Protein AF-A0A0V0WRC6-F1 (afdb_monomer)

Structure (mmCIF, N/CA/C/O backbone):
data_AF-A0A0V0WRC6-F1
#
_entry.id   AF-A0A0V0WRC6-F1
#
loop_
_atom_site.group_PDB
_atom_site.id
_atom_site.type_symbol
_atom_site.label_atom_id
_atom_site.label_alt_id
_atom_site.label_comp_id
_atom_site.label_asym_id
_atom_site.label_entity_id
_atom_site.label_seq_id
_atom_site.pdbx_PDB_ins_code
_atom_site.Cartn_x
_atom_site.Cartn_y
_atom_site.Cartn_z
_atom_site.occupancy
_atom_site.B_iso_or_equiv
_atom_site.auth_seq_id
_atom_site.auth_comp_id
_atom_site.auth_asym_id
_atom_site.auth_atom_id
_atom_site.pdbx_PDB_model_num
ATOM 1 N N . MET A 1 1 ? -4.641 -19.340 -61.969 1.00 45.19 1 MET A N 1
ATOM 2 C CA . MET A 1 1 ? -3.184 -19.634 -61.979 1.00 45.19 1 MET A CA 1
ATOM 3 C C . MET A 1 1 ? -2.990 -21.109 -61.650 1.00 45.19 1 MET A C 1
ATOM 5 O O . MET A 1 1 ? -3.537 -21.553 -60.654 1.00 45.19 1 MET A O 1
ATOM 9 N N . SER A 1 2 ? -2.324 -21.884 -62.513 1.00 41.59 2 SER A N 1
ATOM 10 C CA . SER A 1 2 ? -2.332 -23.357 -62.456 1.00 41.59 2 SER A CA 1
ATOM 11 C C . SER A 1 2 ? -1.498 -23.939 -61.305 1.00 41.59 2 SER A C 1
ATOM 13 O O . SER A 1 2 ? -0.469 -23.382 -60.924 1.00 41.59 2 SER A O 1
ATOM 15 N N . LEU A 1 3 ? -1.919 -25.109 -60.804 1.00 39.81 3 LEU A N 1
ATOM 16 C CA . LEU A 1 3 ? -1.305 -25.906 -59.725 1.00 39.81 3 LEU A CA 1
ATOM 17 C C . LEU A 1 3 ? 0.221 -26.112 -59.880 1.00 39.81 3 LEU A C 1
ATOM 19 O O . LEU A 1 3 ? 0.937 -26.296 -58.898 1.00 39.81 3 LEU A O 1
ATOM 23 N N . LYS A 1 4 ? 0.731 -26.035 -61.119 1.00 41.22 4 LYS A N 1
ATOM 24 C CA . LYS A 1 4 ? 2.165 -26.095 -61.439 1.00 41.22 4 LYS A CA 1
ATOM 25 C C . LYS A 1 4 ? 2.948 -24.889 -60.899 1.00 41.22 4 LYS A C 1
ATOM 27 O O . LYS A 1 4 ? 4.062 -25.077 -60.426 1.00 41.22 4 LYS A O 1
ATOM 32 N N . ARG A 1 5 ? 2.369 -23.678 -60.887 1.00 44.31 5 ARG A N 1
ATOM 33 C CA . ARG A 1 5 ? 3.005 -22.498 -60.265 1.00 44.31 5 ARG A CA 1
ATOM 34 C C . ARG A 1 5 ? 3.047 -22.610 -58.743 1.00 44.31 5 ARG A C 1
ATOM 36 O O . ARG A 1 5 ? 4.030 -22.186 -58.155 1.00 44.31 5 ARG A O 1
ATOM 43 N N . LEU A 1 6 ? 2.041 -23.226 -58.117 1.00 44.16 6 LEU A N 1
ATOM 44 C CA . LEU A 1 6 ? 2.017 -23.407 -56.662 1.00 44.16 6 LEU A CA 1
ATOM 45 C C . LEU A 1 6 ? 3.097 -24.397 -56.196 1.00 44.16 6 LEU A C 1
ATOM 47 O O . LEU A 1 6 ? 3.813 -24.115 -55.242 1.00 44.16 6 LEU A O 1
ATOM 51 N N . LYS A 1 7 ? 3.273 -25.513 -56.922 1.00 42.19 7 LYS A N 1
ATOM 52 C CA . LYS A 1 7 ? 4.346 -26.486 -56.653 1.00 42.19 7 LYS A CA 1
ATOM 53 C C . LYS A 1 7 ? 5.741 -25.925 -56.946 1.00 42.19 7 LYS A C 1
ATOM 55 O O . LYS A 1 7 ? 6.678 -26.222 -56.216 1.00 42.19 7 LYS A O 1
ATOM 60 N N . PHE A 1 8 ? 5.878 -25.089 -57.978 1.00 50.88 8 PHE A N 1
ATOM 61 C CA . PHE A 1 8 ? 7.144 -24.418 -58.282 1.00 50.88 8 PHE A CA 1
ATOM 62 C C . PHE A 1 8 ? 7.513 -23.396 -57.198 1.00 50.88 8 PHE A C 1
ATOM 64 O O . PHE A 1 8 ? 8.639 -23.397 -56.715 1.00 50.88 8 PHE A O 1
ATOM 71 N N . VAL A 1 9 ? 6.553 -22.584 -56.743 1.00 47.81 9 VAL A N 1
ATOM 72 C CA . VAL A 1 9 ? 6.774 -21.619 -55.655 1.00 47.81 9 VAL A CA 1
ATOM 73 C C . VAL A 1 9 ? 7.046 -22.334 -54.328 1.00 47.81 9 VAL A C 1
ATOM 75 O O . VAL A 1 9 ? 7.957 -21.926 -53.618 1.00 47.81 9 VAL A O 1
ATOM 78 N N . SER A 1 10 ? 6.355 -23.437 -54.012 1.00 44.25 10 SER A N 1
ATOM 79 C CA . SER A 1 10 ? 6.634 -24.186 -52.778 1.00 44.25 10 SER A CA 1
ATOM 80 C C . SER A 1 10 ? 8.009 -24.855 -52.805 1.00 44.25 10 SER A C 1
ATOM 82 O O . SER A 1 10 ? 8.702 -24.830 -51.795 1.00 44.25 10 SER A O 1
ATOM 84 N N . ALA A 1 11 ? 8.435 -25.405 -53.948 1.00 45.41 11 ALA A N 1
ATOM 85 C CA . ALA A 1 11 ? 9.764 -25.995 -54.103 1.00 45.41 11 ALA A CA 1
ATOM 86 C C . ALA A 1 11 ? 10.873 -24.936 -54.010 1.00 45.41 11 ALA A C 1
ATOM 88 O O . ALA A 1 11 ? 11.869 -25.150 -53.321 1.00 45.41 11 ALA A O 1
ATOM 89 N N . VAL A 1 12 ? 10.681 -23.764 -54.625 1.00 51.44 12 VAL A N 1
ATOM 90 C CA . VAL A 1 12 ? 11.619 -22.634 -54.525 1.00 51.44 12 VAL A CA 1
ATOM 91 C C . VAL A 1 12 ? 11.685 -22.104 -53.088 1.00 51.44 12 VAL A C 1
ATOM 93 O O . VAL A 1 12 ? 12.782 -21.901 -52.576 1.00 51.44 12 VAL A O 1
ATOM 96 N N . CYS A 1 13 ? 10.553 -21.970 -52.390 1.00 45.25 13 CYS A N 1
ATOM 97 C CA . CYS A 1 13 ? 10.530 -21.566 -50.981 1.00 45.25 13 CYS A CA 1
ATOM 98 C C . CYS A 1 13 ? 11.206 -22.596 -50.066 1.00 45.25 13 CYS A C 1
ATOM 100 O O . CYS A 1 13 ? 11.996 -22.200 -49.214 1.00 45.25 13 CYS A O 1
ATOM 102 N N . LEU A 1 14 ? 10.977 -23.900 -50.269 1.00 47.28 14 LEU A N 1
ATOM 103 C CA . LEU A 1 14 ? 11.645 -24.944 -49.482 1.00 47.28 14 LEU A CA 1
ATOM 104 C C . LEU A 1 14 ? 13.162 -24.923 -49.702 1.00 47.28 14 LEU A C 1
ATOM 106 O O . LEU A 1 14 ? 13.924 -25.051 -48.749 1.00 47.28 14 LEU A O 1
ATOM 110 N N . THR A 1 15 ? 13.591 -24.708 -50.947 1.00 49.78 15 THR A N 1
ATOM 111 C CA . THR A 1 15 ? 15.011 -24.644 -51.320 1.00 49.78 15 THR A CA 1
ATOM 112 C C . THR A 1 15 ? 15.681 -23.398 -50.736 1.00 49.78 15 THR A C 1
ATOM 114 O O . THR A 1 15 ? 16.799 -23.482 -50.237 1.00 49.78 15 THR A O 1
ATOM 117 N N . ILE A 1 16 ? 14.988 -22.254 -50.713 1.00 50.75 16 ILE A N 1
ATOM 118 C CA . ILE A 1 16 ? 15.474 -21.017 -50.083 1.00 50.75 16 ILE A CA 1
ATOM 119 C C . ILE A 1 16 ? 15.533 -21.166 -48.556 1.00 50.75 16 ILE A C 1
ATOM 121 O O . ILE A 1 16 ? 16.518 -20.748 -47.952 1.00 50.75 16 ILE A O 1
ATOM 125 N N . CYS A 1 17 ? 14.544 -21.809 -47.929 1.00 46.22 17 CYS A N 1
ATOM 126 C CA . CYS A 1 17 ? 14.561 -22.105 -46.494 1.00 46.22 17 CYS A CA 1
ATOM 127 C C . CYS A 1 17 ? 15.693 -23.070 -46.120 1.00 46.22 17 CYS A C 1
ATOM 129 O O . CYS A 1 17 ? 16.380 -22.829 -45.131 1.00 46.22 17 CYS A O 1
ATOM 131 N N . PHE A 1 18 ? 15.948 -24.106 -46.926 1.00 48.47 18 PHE A N 1
ATOM 132 C CA . PHE A 1 18 ? 17.084 -25.009 -46.722 1.00 48.47 18 PHE A CA 1
ATOM 133 C C . PHE A 1 18 ? 18.424 -24.304 -46.945 1.00 48.47 18 PHE A C 1
ATOM 135 O O . PHE A 1 18 ? 19.342 -24.485 -46.154 1.00 48.47 18 PHE A O 1
ATOM 142 N N . ALA A 1 19 ? 18.538 -23.452 -47.966 1.00 47.75 19 ALA A N 1
ATOM 143 C CA . ALA A 1 19 ? 19.755 -22.690 -48.235 1.00 47.75 19 ALA A CA 1
ATOM 144 C C . ALA A 1 19 ? 20.041 -21.641 -47.148 1.00 47.75 19 ALA A C 1
ATOM 146 O O . ALA A 1 19 ? 21.200 -21.441 -46.789 1.00 47.75 19 ALA A O 1
ATOM 147 N N . LEU A 1 20 ? 19.006 -20.994 -46.597 1.00 47.28 20 LEU A N 1
ATOM 148 C CA . LEU A 1 20 ? 19.122 -20.064 -45.470 1.00 47.28 20 LEU A CA 1
ATOM 149 C C . LEU A 1 20 ? 19.427 -20.797 -44.164 1.00 47.28 20 LEU A C 1
ATOM 151 O O . LEU A 1 20 ? 20.305 -20.351 -43.435 1.00 47.28 20 LEU A O 1
ATOM 155 N N . GLY A 1 21 ? 18.780 -21.936 -43.906 1.00 47.62 21 GLY A N 1
ATOM 156 C CA . GLY A 1 21 ? 19.070 -22.799 -42.760 1.00 47.62 21 GLY A CA 1
ATOM 157 C C . GLY A 1 21 ? 20.489 -23.364 -42.804 1.00 47.62 21 GLY A C 1
ATOM 158 O O . GLY A 1 21 ? 21.189 -23.329 -41.799 1.00 47.62 21 GLY A O 1
ATOM 159 N N . TYR A 1 22 ? 20.962 -23.785 -43.979 1.00 47.09 22 TYR A N 1
ATOM 160 C CA . TYR A 1 22 ? 22.331 -24.254 -44.196 1.00 47.09 22 TYR A CA 1
ATOM 161 C C . TYR A 1 22 ? 23.356 -23.115 -44.115 1.00 47.09 22 TYR A C 1
ATOM 163 O O . TYR A 1 22 ? 24.426 -23.296 -43.542 1.00 47.09 22 TYR A O 1
ATOM 171 N N . LYS A 1 23 ? 23.032 -21.905 -44.598 1.00 42.97 23 LYS A N 1
ATOM 172 C CA . LYS A 1 23 ? 23.867 -20.710 -44.373 1.00 42.97 23 LYS A CA 1
ATOM 173 C C . LYS A 1 23 ? 23.934 -20.334 -42.897 1.00 42.97 23 LYS A C 1
ATOM 175 O O . LYS A 1 23 ? 25.015 -19.998 -42.438 1.00 42.97 23 LYS A O 1
ATOM 180 N N . LEU A 1 24 ? 22.825 -20.399 -42.162 1.00 44.03 24 LEU A N 1
ATOM 181 C CA . LEU A 1 24 ? 22.787 -20.167 -40.716 1.00 44.03 24 LEU A CA 1
ATOM 182 C C . LEU A 1 24 ? 23.575 -21.240 -39.964 1.00 44.03 24 LEU A C 1
ATOM 184 O O . LEU A 1 24 ? 24.357 -20.891 -39.093 1.00 44.03 24 LEU A O 1
ATOM 188 N N . PHE A 1 25 ? 23.464 -22.507 -40.364 1.00 43.19 25 PHE A N 1
ATOM 189 C CA . PHE A 1 25 ? 24.271 -23.601 -39.826 1.00 43.19 25 PHE A CA 1
ATOM 190 C C . PHE A 1 25 ? 25.768 -23.388 -40.089 1.00 43.19 25 PHE A C 1
ATOM 192 O O . PHE A 1 25 ? 26.553 -23.471 -39.158 1.00 43.19 25 PHE A O 1
ATOM 199 N N . LEU A 1 26 ? 26.167 -23.002 -41.307 1.00 41.00 26 LEU A N 1
ATOM 200 C CA . LEU A 1 26 ? 27.558 -22.671 -41.649 1.00 41.00 26 LEU A CA 1
ATOM 201 C C . LEU A 1 26 ? 28.066 -21.385 -40.977 1.00 41.00 26 LEU A C 1
ATOM 203 O O . LEU A 1 26 ? 29.266 -21.247 -40.757 1.00 41.00 26 LEU A O 1
ATOM 207 N N . ILE A 1 27 ? 27.185 -20.427 -40.677 1.00 44.78 27 ILE A N 1
ATOM 208 C CA . ILE A 1 27 ? 27.518 -19.233 -39.889 1.00 44.78 27 ILE A CA 1
ATOM 209 C C . ILE A 1 27 ? 27.726 -19.640 -38.426 1.00 44.78 27 ILE A C 1
ATOM 211 O O . ILE A 1 27 ? 28.727 -19.245 -37.841 1.00 44.78 27 ILE A O 1
ATOM 215 N N . CYS A 1 28 ? 26.858 -20.479 -37.858 1.00 37.47 28 CYS A N 1
ATOM 216 C CA . CYS A 1 28 ? 27.004 -21.024 -36.506 1.00 37.47 28 CYS A CA 1
ATOM 217 C C . CYS A 1 28 ? 28.244 -21.927 -36.364 1.00 37.47 28 CYS A C 1
ATOM 219 O O . CYS A 1 28 ? 28.949 -21.828 -35.365 1.00 37.47 28 CYS A O 1
ATOM 221 N N . ASP A 1 29 ? 28.559 -22.737 -37.375 1.00 37.25 29 ASP A N 1
ATOM 222 C CA . ASP A 1 29 ? 29.756 -23.585 -37.428 1.00 37.25 29 ASP A CA 1
ATOM 223 C C . ASP A 1 29 ? 31.043 -22.746 -37.565 1.00 37.25 29 ASP A C 1
ATOM 225 O O . ASP A 1 29 ? 32.036 -22.995 -36.881 1.00 37.25 29 ASP A O 1
ATOM 229 N N . ARG A 1 30 ? 31.001 -21.645 -38.335 1.00 36.25 30 ARG A N 1
ATOM 230 C CA . ARG A 1 30 ? 32.081 -20.637 -38.355 1.00 36.25 30 ARG A CA 1
ATOM 231 C C . ARG A 1 30 ? 32.222 -19.858 -37.048 1.00 36.25 30 ARG A C 1
ATOM 233 O O . ARG A 1 30 ? 33.333 -19.448 -36.734 1.00 36.25 30 ARG A O 1
ATOM 240 N N . PHE A 1 31 ? 31.141 -19.652 -36.294 1.00 39.19 31 PHE A N 1
ATOM 241 C CA . PHE A 1 31 ? 31.203 -19.040 -34.962 1.00 39.19 31 PHE A CA 1
ATOM 242 C C . PHE A 1 31 ? 31.792 -19.992 -33.909 1.00 39.19 31 PHE A C 1
ATOM 244 O O . PHE A 1 31 ? 32.440 -19.516 -32.982 1.00 39.19 31 PHE A O 1
ATOM 251 N N . ASN A 1 32 ? 31.630 -21.311 -34.069 1.00 35.69 32 ASN A N 1
ATOM 252 C CA . ASN A 1 32 ? 32.250 -22.314 -33.194 1.00 35.69 32 ASN A CA 1
ATOM 253 C C . ASN A 1 32 ? 33.753 -22.519 -33.456 1.00 35.69 32 ASN A C 1
ATOM 255 O O . ASN A 1 32 ? 34.467 -22.907 -32.537 1.00 35.69 32 ASN A O 1
ATOM 259 N N . ASN A 1 33 ? 34.236 -22.238 -34.672 1.00 33.50 33 ASN A N 1
ATOM 260 C CA . ASN A 1 33 ? 35.641 -22.408 -35.072 1.00 33.50 33 ASN A CA 1
ATOM 261 C C . ASN A 1 33 ? 36.426 -21.087 -35.182 1.00 33.50 33 ASN A C 1
ATOM 263 O O . ASN A 1 33 ? 37.468 -21.042 -35.839 1.00 33.50 33 ASN A O 1
ATOM 267 N N . TRP A 1 34 ? 35.947 -19.999 -34.567 1.00 29.38 34 TRP A N 1
ATOM 268 C CA . TRP A 1 34 ? 36.700 -18.746 -34.560 1.00 29.38 34 TRP A CA 1
ATOM 269 C C . TRP A 1 34 ? 37.761 -18.737 -33.459 1.00 29.38 34 TRP A C 1
ATOM 271 O O . TRP A 1 34 ? 37.465 -18.861 -32.272 1.00 29.38 34 TRP A O 1
ATOM 281 N N . ASP A 1 35 ? 39.000 -18.592 -33.919 1.00 30.95 35 ASP A N 1
ATOM 282 C CA . ASP A 1 35 ? 40.247 -18.582 -33.170 1.00 30.95 35 ASP A CA 1
ATOM 283 C C . ASP A 1 35 ? 40.205 -17.783 -31.857 1.00 30.95 35 ASP A C 1
ATOM 285 O O . ASP A 1 35 ? 39.684 -16.665 -31.761 1.00 30.95 35 ASP A O 1
ATOM 289 N N . VAL A 1 36 ? 40.845 -18.375 -30.854 1.00 35.25 36 VAL A N 1
ATOM 290 C CA . VAL A 1 36 ? 40.754 -18.100 -29.412 1.00 35.25 36 VAL A CA 1
ATOM 291 C C . VAL A 1 36 ? 41.445 -16.785 -28.986 1.00 35.25 36 VAL A C 1
ATOM 293 O O . VAL A 1 36 ? 41.483 -16.455 -27.804 1.00 35.25 36 VAL A O 1
ATOM 296 N N . GLU A 1 37 ? 41.908 -15.948 -29.920 1.00 30.39 37 GLU A N 1
ATOM 297 C CA . GLU A 1 37 ? 42.635 -14.704 -29.603 1.00 30.39 37 GLU A CA 1
ATOM 298 C C . GLU A 1 37 ? 41.883 -13.381 -29.858 1.00 30.39 37 GLU A C 1
ATOM 300 O O . GLU A 1 37 ? 42.345 -12.332 -29.403 1.00 30.39 37 GLU A O 1
ATOM 305 N N . ARG A 1 38 ? 40.705 -13.369 -30.506 1.00 31.11 38 ARG A N 1
ATOM 306 C CA . ARG A 1 38 ? 39.956 -12.111 -30.782 1.00 31.11 38 ARG A CA 1
ATOM 307 C C . ARG A 1 38 ? 38.660 -11.894 -29.991 1.00 31.11 38 ARG A C 1
ATOM 309 O O . ARG A 1 38 ? 38.008 -10.869 -30.174 1.00 31.11 38 ARG A O 1
ATOM 316 N N . LEU A 1 39 ? 38.343 -12.748 -29.017 1.00 32.00 39 LEU A N 1
ATOM 317 C CA . LEU A 1 39 ? 37.263 -12.543 -28.030 1.00 32.00 39 LEU A CA 1
ATOM 318 C C . LEU A 1 39 ? 37.676 -11.614 -26.865 1.00 32.00 39 LEU A C 1
ATOM 320 O O . LEU A 1 39 ? 37.402 -11.871 -25.695 1.00 32.00 39 LEU A O 1
ATOM 324 N N . LYS A 1 40 ? 38.314 -10.486 -27.184 1.00 30.47 40 LYS A N 1
ATOM 325 C CA . LYS A 1 40 ? 38.467 -9.347 -26.270 1.00 30.47 40 LYS A CA 1
ATOM 326 C C . LYS A 1 40 ? 37.564 -8.226 -26.766 1.00 30.47 40 LYS A C 1
ATOM 328 O O . LYS A 1 40 ? 38.052 -7.379 -27.494 1.00 30.47 40 LYS A O 1
ATOM 333 N N . ILE A 1 41 ? 36.278 -8.235 -26.408 1.00 28.97 41 ILE A N 1
ATOM 334 C CA . ILE A 1 41 ? 35.420 -7.041 -26.252 1.00 28.97 41 ILE A CA 1
ATOM 335 C C . ILE A 1 41 ? 34.122 -7.481 -25.537 1.00 28.97 41 ILE A C 1
ATOM 337 O O . ILE A 1 41 ? 33.366 -8.313 -26.029 1.00 28.97 41 ILE A O 1
ATOM 341 N N . PHE A 1 42 ? 33.920 -6.903 -24.347 1.00 27.17 42 PHE A N 1
ATOM 342 C CA . PHE A 1 42 ? 32.807 -7.043 -23.392 1.00 27.17 42 PHE A CA 1
ATOM 343 C C . PHE A 1 42 ? 32.643 -8.365 -22.625 1.00 27.17 42 PHE A C 1
ATOM 345 O O . PHE A 1 42 ? 31.534 -8.806 -22.341 1.00 27.17 42 PHE A O 1
ATOM 352 N N . TYR A 1 43 ? 33.754 -8.888 -22.107 1.00 21.61 43 TYR A N 1
ATOM 353 C CA . TYR A 1 43 ? 33.744 -9.307 -20.705 1.00 21.61 43 TYR A CA 1
ATOM 354 C C . TYR A 1 43 ? 33.930 -8.048 -19.854 1.00 21.61 43 TYR A C 1
ATOM 356 O O . TYR A 1 43 ? 34.944 -7.363 -19.986 1.00 21.61 43 TYR A O 1
ATOM 364 N N . PHE A 1 44 ? 32.968 -7.719 -18.989 1.00 23.89 44 PHE A N 1
ATOM 365 C CA . PHE A 1 44 ? 33.300 -6.928 -17.806 1.00 23.89 44 PHE A CA 1
ATOM 366 C C . PHE A 1 44 ? 34.196 -7.823 -16.954 1.00 23.89 44 PHE A C 1
ATOM 368 O O . PHE A 1 44 ? 33.714 -8.656 -16.195 1.00 23.89 44 PHE A O 1
ATOM 375 N N . THR A 1 45 ? 35.507 -7.700 -17.133 1.00 21.28 45 THR A N 1
ATOM 376 C CA . THR A 1 45 ? 36.457 -8.079 -16.095 1.00 21.28 45 THR A CA 1
ATOM 377 C C . THR A 1 45 ? 36.115 -7.231 -14.873 1.00 21.28 45 THR A C 1
ATOM 379 O O . THR A 1 45 ? 36.196 -6.001 -14.965 1.00 21.28 45 THR A O 1
ATOM 382 N N . PRO A 1 46 ? 35.722 -7.823 -13.735 1.00 25.44 46 PRO A N 1
ATOM 383 C CA . PRO A 1 46 ? 35.852 -7.119 -12.477 1.00 25.44 46 PRO A CA 1
ATOM 384 C C . PRO A 1 46 ? 37.345 -6.821 -12.337 1.00 25.44 46 PRO A C 1
ATOM 386 O O . PRO A 1 46 ? 38.168 -7.737 -12.398 1.00 25.44 46 PRO A O 1
ATOM 389 N N . SER A 1 47 ? 37.707 -5.547 -12.189 1.00 24.17 47 SER A N 1
ATOM 390 C CA . SER A 1 47 ? 38.996 -5.226 -11.574 1.00 24.17 47 SER A CA 1
ATOM 391 C C . SER A 1 47 ? 39.095 -5.973 -10.237 1.00 24.17 47 SER A C 1
ATOM 393 O O . SER A 1 47 ? 38.052 -6.305 -9.661 1.00 24.17 47 SER A O 1
ATOM 395 N N . PRO A 1 48 ? 40.315 -6.286 -9.769 1.00 24.42 48 PRO A N 1
ATOM 396 C CA . PRO A 1 48 ? 40.546 -7.288 -8.745 1.00 24.42 48 PRO A CA 1
ATOM 397 C C . PRO A 1 48 ? 39.634 -7.067 -7.549 1.00 24.42 48 PRO A C 1
ATOM 399 O O . PRO A 1 48 ? 39.507 -5.953 -7.044 1.00 24.42 48 PRO A O 1
ATOM 402 N N . VAL A 1 49 ? 39.019 -8.165 -7.116 1.00 25.12 49 VAL A N 1
ATOM 403 C CA . VAL A 1 49 ? 38.494 -8.330 -5.767 1.00 25.12 49 VAL A CA 1
ATOM 404 C C . VAL A 1 49 ? 39.483 -7.661 -4.823 1.00 25.12 49 VAL A C 1
ATOM 406 O O . VAL A 1 49 ? 40.620 -8.117 -4.699 1.00 25.12 49 VAL A O 1
ATOM 409 N N . MET A 1 50 ? 39.054 -6.577 -4.181 1.00 25.52 50 MET A N 1
ATOM 410 C CA . MET A 1 50 ? 39.693 -6.127 -2.961 1.00 25.52 50 MET A CA 1
ATOM 411 C C . MET A 1 50 ? 39.470 -7.282 -1.985 1.00 25.52 50 MET A C 1
ATOM 413 O O . MET A 1 50 ? 38.376 -7.466 -1.451 1.00 25.52 50 MET A O 1
ATOM 417 N N . GLN A 1 51 ? 40.463 -8.170 -1.894 1.00 22.34 51 GLN A N 1
ATOM 418 C CA . GLN A 1 51 ? 40.530 -9.164 -0.839 1.00 22.34 51 GLN A CA 1
ATOM 419 C C . GLN A 1 51 ? 40.391 -8.369 0.450 1.00 22.34 51 GLN A C 1
ATOM 421 O O . GLN A 1 51 ? 41.216 -7.499 0.699 1.00 22.34 51 GLN A O 1
ATOM 426 N N . LEU A 1 52 ? 39.340 -8.611 1.229 1.00 24.14 52 LEU A N 1
ATOM 427 C CA . LEU A 1 52 ? 39.331 -8.191 2.622 1.00 24.14 52 LEU A CA 1
ATOM 428 C C . LEU A 1 52 ? 40.359 -9.083 3.323 1.00 24.14 52 LEU A C 1
ATOM 430 O O . LEU A 1 52 ? 40.088 -10.280 3.469 1.00 24.14 52 LEU A O 1
ATOM 434 N N . PRO A 1 53 ? 41.540 -8.573 3.720 1.00 23.36 53 PRO A N 1
ATOM 435 C CA . PRO A 1 53 ? 42.405 -9.326 4.600 1.00 23.36 53 PRO A CA 1
ATOM 436 C C . PRO A 1 53 ? 41.721 -9.350 5.966 1.00 23.36 53 PRO A C 1
ATOM 438 O O . PRO A 1 53 ? 41.067 -8.388 6.378 1.00 23.36 53 PRO A O 1
ATOM 441 N N . GLY A 1 54 ? 41.836 -10.491 6.637 1.00 23.66 54 GLY A N 1
ATOM 442 C CA . GLY A 1 54 ? 41.298 -10.693 7.969 1.00 23.66 54 GLY A CA 1
ATOM 443 C C . GLY A 1 54 ? 41.762 -9.638 8.972 1.00 23.66 54 GLY A C 1
ATOM 444 O O . GLY A 1 54 ? 42.767 -8.966 8.774 1.00 23.66 54 GLY A O 1
ATOM 445 N N . VAL A 1 55 ? 40.977 -9.541 10.046 1.00 33.00 55 VAL A N 1
ATOM 446 C CA . VAL A 1 55 ? 41.352 -9.100 11.397 1.00 33.00 55 VAL A CA 1
ATOM 447 C C . VAL A 1 55 ? 42.685 -8.343 11.456 1.00 33.00 55 VAL A C 1
ATOM 449 O O . VAL A 1 55 ? 43.732 -8.947 11.670 1.00 33.00 55 VAL A O 1
ATOM 452 N N . TYR A 1 56 ? 42.630 -7.016 11.329 1.00 26.09 56 TYR A N 1
ATOM 453 C CA . TYR A 1 56 ? 43.692 -6.148 11.821 1.00 26.09 56 TYR A CA 1
ATOM 454 C C . TYR A 1 56 ? 43.154 -5.182 12.876 1.00 26.09 56 TYR A C 1
ATOM 456 O O . TYR A 1 56 ? 42.089 -4.579 12.758 1.00 26.09 56 TYR A O 1
ATOM 464 N N . SER A 1 57 ? 43.933 -5.171 13.946 1.00 28.73 57 SER A N 1
ATOM 465 C CA . SER A 1 57 ? 43.878 -4.465 15.214 1.00 28.73 57 SER A CA 1
ATOM 466 C C . SER A 1 57 ? 43.734 -2.945 15.117 1.00 28.73 57 SER A C 1
ATOM 468 O O . SER A 1 57 ? 44.261 -2.323 14.205 1.00 28.73 57 SER A O 1
ATOM 470 N N . GLU A 1 58 ? 43.085 -2.386 16.144 1.00 29.28 58 GLU A N 1
ATOM 471 C CA . GLU A 1 58 ? 43.186 -1.003 16.638 1.00 29.28 58 GLU A CA 1
ATOM 472 C C . GLU A 1 58 ? 43.272 0.116 15.585 1.00 29.28 58 GLU A C 1
ATOM 474 O O . GLU A 1 58 ? 44.338 0.598 15.208 1.00 29.28 58 GLU A O 1
ATOM 479 N N . SER A 1 59 ? 42.108 0.633 15.192 1.00 30.03 59 SER A N 1
ATOM 480 C CA . SER A 1 59 ? 41.998 1.895 14.464 1.00 30.03 59 SER A CA 1
ATOM 481 C C . SER A 1 59 ? 42.402 3.077 15.358 1.00 30.03 59 SER A C 1
ATOM 483 O O . SER A 1 59 ? 41.621 3.509 16.213 1.00 30.03 59 SER A O 1
ATOM 485 N N . LYS A 1 60 ? 43.604 3.625 15.136 1.00 30.58 60 LYS A N 1
ATOM 486 C CA . LYS A 1 60 ? 43.960 4.991 15.547 1.00 30.58 60 LYS A CA 1
ATOM 487 C C . LYS A 1 60 ? 43.016 5.980 14.860 1.00 30.58 60 LYS A C 1
ATOM 489 O O . LYS A 1 60 ? 42.795 5.914 13.654 1.00 30.58 60 LYS A O 1
ATOM 494 N N . VAL A 1 61 ? 42.464 6.902 15.642 1.00 32.97 61 VAL A N 1
ATOM 495 C CA . VAL A 1 61 ? 41.738 8.068 15.135 1.00 32.97 61 VAL A CA 1
ATOM 496 C C . VAL A 1 61 ? 42.761 8.967 14.438 1.00 32.97 61 VAL A C 1
ATOM 498 O O . VAL A 1 61 ? 43.597 9.560 15.115 1.00 32.97 61 VAL A O 1
ATOM 501 N N . LEU A 1 62 ? 42.726 9.036 13.105 1.00 35.75 62 LEU A N 1
ATOM 502 C CA . LEU A 1 62 ? 43.491 10.024 12.343 1.00 35.75 62 LEU A CA 1
ATOM 503 C C . LEU A 1 62 ? 42.962 11.418 12.703 1.00 35.75 62 LEU A C 1
ATOM 505 O O . LEU A 1 62 ? 41.777 11.716 12.525 1.00 35.75 62 LEU A O 1
ATOM 509 N N . ALA A 1 63 ? 43.837 12.244 13.275 1.00 35.56 63 ALA A N 1
ATOM 510 C CA . ALA A 1 63 ? 43.623 13.680 13.348 1.00 35.56 63 ALA A CA 1
ATOM 511 C C . ALA A 1 63 ? 43.570 14.230 11.913 1.00 35.56 63 ALA A C 1
ATOM 513 O O . ALA A 1 63 ? 44.164 13.651 11.010 1.00 35.56 63 ALA A O 1
ATOM 514 N N . MET A 1 64 ? 42.830 15.317 11.686 1.00 40.75 64 MET A N 1
ATOM 515 C CA . MET A 1 64 ? 42.871 16.008 10.396 1.00 40.75 64 MET A CA 1
ATOM 516 C C . MET A 1 64 ? 44.276 16.596 10.208 1.00 40.75 64 MET A C 1
ATOM 518 O O . MET A 1 64 ? 44.562 17.656 10.759 1.00 40.75 64 MET A O 1
ATOM 522 N N . GLU A 1 65 ? 45.139 15.877 9.498 1.00 49.00 65 GLU A N 1
ATOM 523 C CA . GLU A 1 65 ? 46.417 16.376 8.989 1.00 49.00 65 GLU A CA 1
ATOM 524 C C . GLU A 1 65 ? 46.180 17.231 7.732 1.00 49.00 65 GLU A C 1
ATOM 526 O O . GLU A 1 65 ? 45.150 17.107 7.058 1.00 49.00 65 GLU A O 1
ATOM 531 N N . ASP A 1 66 ? 47.121 18.136 7.452 1.00 54.59 66 ASP A N 1
ATOM 532 C CA . ASP A 1 66 ? 47.075 19.159 6.394 1.00 54.59 66 ASP A CA 1
ATOM 533 C C . ASP A 1 66 ? 47.019 18.587 4.951 1.00 54.59 66 ASP A C 1
ATOM 535 O O . ASP A 1 66 ? 46.930 19.348 3.985 1.00 54.59 66 ASP A O 1
ATOM 539 N N . ASP A 1 67 ? 46.993 17.258 4.795 1.00 63.88 67 ASP A N 1
ATOM 540 C CA . ASP A 1 67 ? 47.176 16.530 3.530 1.00 63.88 67 ASP A CA 1
ATOM 541 C C . ASP A 1 67 ? 45.876 15.996 2.886 1.00 63.88 67 ASP A C 1
ATOM 543 O O . ASP A 1 67 ? 45.910 15.375 1.818 1.00 63.88 67 ASP A O 1
ATOM 547 N N . VAL A 1 68 ? 44.702 16.275 3.476 1.00 77.50 68 VAL A N 1
ATOM 548 C CA . VAL A 1 68 ? 43.389 15.930 2.887 1.00 77.50 68 VAL A CA 1
ATOM 549 C C . VAL A 1 68 ? 42.757 17.143 2.197 1.00 77.50 68 VAL A C 1
ATOM 551 O O . VAL A 1 68 ? 42.215 18.046 2.842 1.00 77.50 68 VAL A O 1
ATOM 554 N N . LEU A 1 69 ? 42.748 17.143 0.862 1.00 81.25 69 LEU A N 1
ATOM 555 C CA . LEU A 1 69 ? 42.259 18.250 0.036 1.00 81.25 69 LEU A CA 1
ATOM 556 C C . LEU A 1 69 ? 40.905 17.952 -0.632 1.00 81.25 69 LEU A C 1
ATOM 558 O O . LEU A 1 69 ? 40.591 16.816 -0.982 1.00 81.25 69 LEU A O 1
ATOM 562 N N . PRO A 1 70 ? 40.056 18.971 -0.860 1.00 83.50 70 PRO A N 1
ATOM 563 C CA . PRO A 1 70 ? 38.829 18.799 -1.626 1.00 83.50 70 PRO A CA 1
ATOM 564 C C . PRO A 1 70 ? 39.123 18.622 -3.124 1.00 83.50 70 PRO A C 1
ATOM 566 O O . PRO A 1 70 ? 39.678 19.514 -3.763 1.00 83.50 70 PRO A O 1
ATOM 569 N N . VAL A 1 71 ? 38.634 17.529 -3.717 1.00 88.50 71 VAL A N 1
ATOM 570 C CA . VAL A 1 71 ? 38.745 17.238 -5.158 1.00 88.50 71 VAL A CA 1
ATOM 571 C C . VAL A 1 71 ? 37.364 17.134 -5.814 1.00 88.50 71 VAL A C 1
ATOM 573 O O . VAL A 1 71 ? 36.346 16.868 -5.167 1.00 88.50 71 VAL A O 1
ATOM 576 N N . VAL A 1 72 ? 37.283 17.370 -7.125 1.00 87.56 72 VAL A N 1
ATOM 577 C CA . VAL A 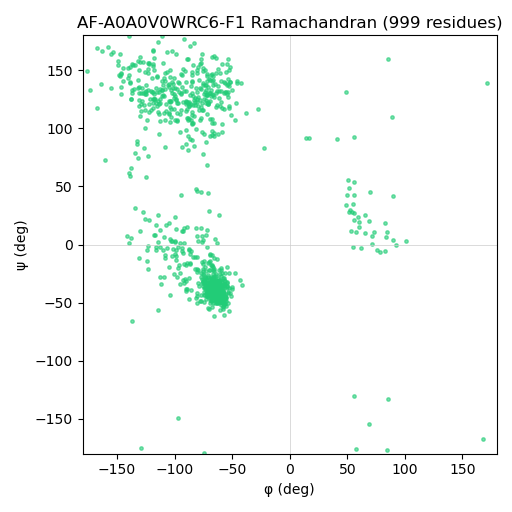1 72 ? 36.033 17.244 -7.891 1.00 87.56 72 VAL A CA 1
ATOM 578 C C . VAL A 1 72 ? 36.055 15.960 -8.715 1.00 87.56 72 VAL A C 1
ATOM 580 O O . VAL A 1 72 ? 36.674 15.902 -9.773 1.00 87.56 72 VAL A O 1
ATOM 583 N N . CYS A 1 73 ? 35.301 14.948 -8.284 1.00 85.56 73 CYS A N 1
ATOM 584 C CA . CYS A 1 73 ? 35.138 13.708 -9.040 1.00 85.56 73 CYS A CA 1
ATOM 585 C C . CYS A 1 73 ? 34.154 13.897 -10.202 1.00 85.56 73 CYS A C 1
ATOM 587 O O . CYS A 1 73 ? 32.988 14.252 -9.984 1.00 85.56 73 CYS A O 1
ATOM 589 N N . GLN A 1 74 ? 34.575 13.589 -11.431 1.00 88.12 74 GLN A N 1
ATOM 590 C CA . GLN A 1 74 ? 33.663 13.443 -12.568 1.00 88.12 74 GLN A CA 1
ATOM 591 C C . GLN A 1 74 ? 33.137 12.013 -12.655 1.00 88.12 74 GLN A C 1
ATOM 593 O O . GLN A 1 74 ? 33.890 11.070 -12.860 1.00 88.12 74 GLN A O 1
ATOM 598 N N . ILE A 1 75 ? 31.822 11.844 -12.557 1.00 85.25 75 ILE A N 1
ATOM 599 C CA . ILE A 1 75 ? 31.205 10.520 -12.549 1.00 85.25 75 ILE A CA 1
ATOM 600 C C . ILE A 1 75 ? 30.551 10.254 -13.896 1.00 85.25 75 ILE A C 1
ATOM 602 O O . ILE A 1 75 ? 29.548 10.889 -14.251 1.00 85.25 75 ILE A O 1
ATOM 606 N N . ASN A 1 76 ? 31.124 9.302 -14.634 1.00 78.06 76 ASN A N 1
ATOM 607 C CA . ASN A 1 76 ? 30.690 8.877 -15.968 1.00 78.06 76 ASN A CA 1
ATOM 608 C C . ASN A 1 76 ? 30.520 10.044 -16.960 1.00 78.06 76 ASN A C 1
ATOM 610 O O . ASN A 1 76 ? 29.646 9.988 -17.822 1.00 78.06 76 ASN A O 1
ATOM 614 N N . GLY A 1 77 ? 31.274 11.138 -16.781 1.00 69.62 77 GLY A N 1
ATOM 615 C CA . GLY A 1 77 ? 31.190 12.360 -17.595 1.00 69.62 77 GLY A CA 1
ATOM 616 C C . GLY A 1 77 ? 29.866 13.138 -17.497 1.00 69.62 77 GLY 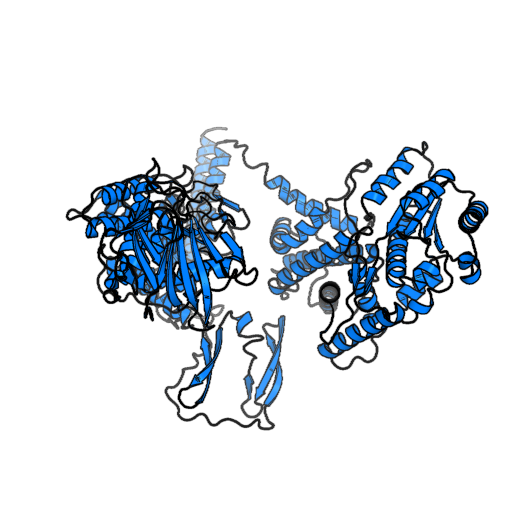A C 1
ATOM 617 O O . GLY A 1 77 ? 29.629 14.037 -18.297 1.00 69.62 77 GLY A O 1
ATOM 618 N N . LYS A 1 78 ? 28.971 12.797 -16.554 1.00 62.34 78 LYS A N 1
ATOM 619 C CA . LYS A 1 78 ? 27.594 13.345 -16.486 1.00 62.34 78 LYS A CA 1
ATOM 620 C C . LYS A 1 78 ? 27.333 14.238 -15.281 1.00 62.34 78 LYS A C 1
ATOM 622 O O . LYS A 1 78 ? 26.443 15.085 -15.323 1.00 62.34 78 LYS A O 1
ATOM 627 N N . ARG A 1 79 ? 28.047 14.013 -14.179 1.00 75.31 79 ARG A N 1
ATOM 628 C CA . ARG A 1 79 ? 27.859 14.744 -12.921 1.00 75.31 79 ARG A CA 1
ATOM 629 C C . ARG A 1 79 ? 29.184 14.910 -12.202 1.00 75.31 79 ARG A C 1
ATOM 631 O O . ARG A 1 79 ? 30.032 14.024 -12.265 1.00 75.31 79 ARG A O 1
ATOM 638 N N . THR A 1 80 ? 29.317 16.019 -11.493 1.00 82.81 80 THR A N 1
ATOM 639 C CA . THR A 1 80 ? 30.449 16.282 -10.609 1.00 82.81 80 THR A CA 1
ATOM 640 C C . THR A 1 80 ? 30.036 16.096 -9.157 1.00 82.81 80 THR A C 1
ATOM 642 O O . THR A 1 80 ? 28.900 16.388 -8.773 1.00 82.81 80 THR A O 1
ATOM 645 N N . VAL A 1 81 ? 30.955 15.577 -8.352 1.00 86.50 81 VAL A N 1
ATOM 646 C CA . VAL A 1 81 ? 30.763 15.320 -6.923 1.00 86.50 81 VAL A CA 1
ATOM 647 C C . VAL A 1 81 ? 31.954 15.899 -6.185 1.00 86.50 81 VAL A C 1
ATOM 649 O O . VAL A 1 81 ? 33.087 15.723 -6.621 1.00 86.50 81 VAL A O 1
ATOM 652 N N . ARG A 1 82 ? 31.696 16.604 -5.080 1.00 87.69 82 ARG A N 1
ATOM 653 C CA . ARG A 1 82 ? 32.765 17.044 -4.179 1.00 87.69 82 ARG A CA 1
ATOM 654 C C . ARG A 1 82 ? 33.242 15.834 -3.380 1.00 87.69 82 ARG A C 1
ATOM 656 O O . ARG A 1 82 ? 32.447 15.260 -2.637 1.00 87.69 82 ARG A O 1
ATOM 663 N N . CYS A 1 83 ? 34.489 15.463 -3.591 1.00 89.38 83 CYS A N 1
ATOM 664 C CA . CYS A 1 83 ? 35.199 14.367 -2.952 1.00 89.38 83 CYS A CA 1
ATOM 665 C C . CYS A 1 83 ? 36.335 14.936 -2.094 1.00 89.38 83 CYS A C 1
ATOM 667 O O . CYS A 1 83 ? 36.581 16.146 -2.107 1.00 89.38 83 CYS A O 1
ATOM 669 N N . LEU A 1 84 ? 37.009 14.065 -1.359 1.00 89.62 84 LEU A N 1
ATOM 670 C CA . LEU A 1 84 ? 38.260 14.374 -0.675 1.00 89.62 84 LEU A CA 1
ATOM 671 C C . LEU A 1 84 ? 39.362 13.514 -1.287 1.00 89.62 84 LEU A C 1
ATOM 673 O O . LEU A 1 84 ? 39.088 12.386 -1.689 1.00 89.62 84 LEU A O 1
ATOM 677 N N . GLU A 1 85 ? 40.564 14.049 -1.376 1.00 88.81 85 GLU A N 1
ATOM 678 C CA . GLU A 1 85 ? 41.769 13.354 -1.808 1.00 88.81 85 GLU A CA 1
ATOM 679 C C . GLU A 1 85 ? 42.782 13.445 -0.676 1.00 88.81 85 GLU A C 1
ATOM 681 O O . GLU A 1 85 ? 43.059 14.536 -0.181 1.00 88.81 85 GLU A O 1
ATOM 686 N N . ASP A 1 86 ? 43.271 12.294 -0.242 1.00 87.25 86 ASP A N 1
ATOM 687 C CA . ASP A 1 86 ? 44.439 12.181 0.620 1.00 87.25 86 ASP A CA 1
ATOM 688 C C . ASP A 1 86 ? 45.662 12.198 -0.296 1.00 87.25 86 ASP A C 1
ATOM 690 O O . ASP A 1 86 ? 45.907 11.242 -1.035 1.00 87.25 86 ASP A O 1
ATOM 694 N N . VAL A 1 87 ? 46.359 13.334 -0.326 1.00 81.19 87 VAL A N 1
ATOM 695 C CA . VAL A 1 87 ? 47.435 13.593 -1.293 1.00 81.19 87 VAL A CA 1
ATOM 696 C C . VAL A 1 87 ? 48.673 12.753 -0.982 1.00 81.19 87 VAL A C 1
ATOM 698 O O . VAL A 1 87 ? 49.392 12.372 -1.905 1.00 81.19 87 VAL A O 1
ATOM 701 N N . GLU A 1 88 ? 48.904 12.433 0.292 1.00 79.69 88 GLU A N 1
ATOM 702 C CA . GLU A 1 88 ? 50.028 11.601 0.726 1.00 79.69 88 GLU A CA 1
ATOM 703 C C . GLU A 1 88 ? 49.863 10.156 0.234 1.00 79.69 88 GLU A C 1
ATOM 705 O O . GLU A 1 88 ? 50.810 9.552 -0.274 1.00 79.69 88 GLU A O 1
ATOM 710 N N . HIS A 1 89 ? 48.641 9.622 0.313 1.00 81.56 89 HIS A N 1
ATOM 711 C CA . HIS A 1 89 ? 48.349 8.227 -0.027 1.00 81.56 89 HIS A CA 1
ATOM 712 C C . HIS A 1 89 ? 47.768 8.035 -1.439 1.00 81.56 89 HIS A C 1
ATOM 714 O O . HIS A 1 89 ? 47.663 6.902 -1.910 1.00 81.56 89 HIS A O 1
ATOM 720 N N . GLY A 1 90 ? 47.399 9.115 -2.134 1.00 83.81 90 GLY A N 1
ATOM 721 C CA . GLY A 1 90 ? 46.780 9.076 -3.464 1.00 83.81 90 GLY A CA 1
ATOM 722 C C . GLY A 1 90 ? 45.355 8.504 -3.477 1.00 83.81 90 GLY A C 1
ATOM 723 O O . GLY A 1 90 ? 44.884 8.047 -4.521 1.00 83.81 90 GLY A O 1
ATOM 724 N N . GLU A 1 91 ? 44.671 8.498 -2.331 1.00 90.69 91 GLU A N 1
ATOM 725 C CA . GLU A 1 91 ? 43.345 7.896 -2.156 1.00 90.69 91 GLU A CA 1
ATOM 726 C C . GLU A 1 91 ? 42.221 8.933 -2.273 1.00 90.69 91 GLU A C 1
ATOM 728 O O . GLU A 1 91 ? 42.304 10.039 -1.738 1.00 90.69 91 GLU A O 1
ATOM 733 N N . VAL A 1 92 ? 41.117 8.566 -2.938 1.00 89.44 92 VAL A N 1
ATOM 734 C CA . VAL A 1 92 ? 39.972 9.467 -3.166 1.00 89.44 92 VAL A CA 1
ATOM 735 C C . VAL A 1 92 ? 38.720 8.969 -2.452 1.00 89.44 92 VAL A C 1
ATOM 737 O O . VAL A 1 92 ? 38.136 7.936 -2.782 1.00 89.44 92 VAL A O 1
ATOM 740 N N . TYR A 1 93 ? 38.212 9.787 -1.536 1.00 89.50 93 TYR A N 1
ATOM 741 C CA . TYR A 1 93 ? 37.029 9.510 -0.734 1.00 89.50 93 TYR A CA 1
ATOM 742 C C . TYR A 1 93 ? 35.787 10.199 -1.310 1.00 89.50 93 TYR A C 1
ATOM 744 O O . TYR A 1 93 ? 35.719 11.422 -1.472 1.00 89.50 93 TYR A O 1
ATOM 752 N N . MET A 1 94 ? 34.744 9.409 -1.581 1.00 91.50 94 MET A N 1
ATOM 753 C CA . MET A 1 94 ? 33.464 9.897 -2.107 1.00 91.50 94 MET A CA 1
ATOM 754 C C . MET A 1 94 ? 32.395 10.013 -1.010 1.00 91.50 94 MET A C 1
ATOM 756 O O . MET A 1 94 ? 32.295 9.147 -0.139 1.00 91.50 94 MET A O 1
ATOM 760 N N . PRO A 1 95 ? 31.512 11.030 -1.053 1.00 90.00 95 PRO A N 1
ATOM 761 C CA . PRO A 1 95 ? 30.551 11.245 0.020 1.00 90.00 95 PRO A CA 1
ATOM 762 C C . PRO A 1 95 ? 29.408 10.217 -0.010 1.00 90.00 95 PRO A C 1
ATOM 764 O O . PRO A 1 95 ? 28.671 10.089 -0.989 1.00 90.00 95 PRO A O 1
ATOM 767 N N . PHE A 1 96 ? 29.186 9.517 1.103 1.00 89.12 96 PHE A N 1
ATOM 768 C CA . PHE A 1 96 ? 28.192 8.443 1.153 1.00 89.12 96 PHE A CA 1
ATOM 769 C C . PHE A 1 96 ? 26.745 8.937 0.968 1.00 89.12 96 PHE A C 1
ATOM 771 O O . PHE A 1 96 ? 26.063 8.578 0.009 1.00 89.12 96 PHE A O 1
ATOM 778 N N . LYS A 1 97 ? 26.269 9.801 1.874 1.00 83.88 97 LYS A N 1
ATOM 779 C CA . LYS A 1 97 ? 24.846 10.181 1.973 1.00 83.88 97 LYS A CA 1
ATOM 780 C C . LYS A 1 97 ? 24.348 11.012 0.788 1.00 83.88 97 LYS A C 1
ATOM 782 O O . LYS A 1 97 ? 23.196 10.884 0.381 1.00 83.88 97 LYS A O 1
ATOM 787 N N . SER A 1 98 ? 25.190 11.898 0.260 1.00 83.00 98 SER A N 1
ATOM 788 C CA . SER A 1 98 ? 24.827 12.789 -0.847 1.00 83.00 98 SER A CA 1
ATOM 789 C C . SER A 1 98 ? 25.031 12.155 -2.222 1.00 83.00 98 SER A C 1
ATOM 791 O O . SER A 1 98 ? 24.478 12.667 -3.196 1.00 83.00 98 SER A O 1
ATOM 793 N N . PHE A 1 99 ? 25.787 11.055 -2.314 1.00 88.62 99 PHE A N 1
ATOM 794 C CA . PHE A 1 99 ? 26.161 10.461 -3.590 1.00 88.62 99 PHE A CA 1
ATOM 795 C C . PHE A 1 99 ? 26.065 8.933 -3.632 1.00 88.62 99 PHE A C 1
ATOM 797 O O . PHE A 1 99 ? 25.219 8.440 -4.378 1.00 88.62 99 PHE A O 1
ATOM 804 N N . LEU A 1 100 ? 26.885 8.189 -2.875 1.00 88.31 100 LEU A N 1
ATOM 805 C CA . LEU A 1 100 ? 26.949 6.720 -2.996 1.00 88.31 100 LEU A CA 1
ATOM 806 C C . LEU A 1 100 ? 25.584 6.072 -2.727 1.00 88.31 100 LEU A C 1
ATOM 808 O O . LEU A 1 100 ? 25.105 5.294 -3.547 1.00 88.31 100 LEU A O 1
ATOM 812 N N . GLN A 1 101 ? 24.921 6.474 -1.640 1.00 86.19 101 GLN A N 1
ATOM 813 C CA . GLN A 1 101 ? 23.601 5.980 -1.244 1.00 86.19 101 GLN A CA 1
ATOM 814 C C . GLN A 1 101 ? 22.533 6.176 -2.336 1.00 86.19 101 GLN A C 1
ATOM 816 O O . GLN A 1 101 ? 21.996 5.182 -2.814 1.00 86.19 101 GLN A O 1
ATOM 821 N N . PRO A 1 102 ? 22.207 7.406 -2.787 1.00 83.56 102 PRO A N 1
ATOM 822 C CA . PRO A 1 102 ? 21.172 7.597 -3.804 1.00 83.56 102 PRO A CA 1
ATOM 823 C C . PRO A 1 102 ? 21.578 7.127 -5.207 1.00 83.56 102 PRO A C 1
ATOM 825 O O . PRO A 1 102 ? 20.710 7.022 -6.071 1.00 83.56 102 PRO A O 1
ATOM 828 N N . TYR A 1 103 ? 22.870 6.907 -5.474 1.00 86.44 103 TYR A N 1
ATOM 829 C CA . TYR A 1 103 ? 23.326 6.465 -6.789 1.00 86.44 103 TYR A CA 1
ATOM 830 C C . TYR A 1 103 ? 23.319 4.952 -6.967 1.00 86.44 103 TYR A C 1
ATOM 832 O O . TYR A 1 103 ? 22.856 4.476 -7.999 1.00 86.44 103 TYR A O 1
ATOM 840 N N . PHE A 1 104 ? 23.850 4.228 -5.983 1.00 83.81 104 PHE A N 1
ATOM 841 C CA . PHE A 1 104 ? 23.916 2.769 -5.998 1.00 83.81 104 PHE A CA 1
ATOM 842 C C . PHE A 1 104 ? 22.718 2.119 -5.290 1.00 83.81 104 PHE A C 1
ATOM 844 O O . PHE A 1 104 ? 22.616 0.901 -5.292 1.00 83.81 104 PHE A O 1
ATOM 851 N N . ASP A 1 105 ? 21.819 2.922 -4.706 1.00 81.19 105 ASP A N 1
ATOM 852 C CA . ASP A 1 105 ? 20.671 2.472 -3.902 1.00 81.19 105 ASP A CA 1
ATOM 853 C C . ASP A 1 105 ? 21.079 1.568 -2.720 1.00 81.19 105 ASP A C 1
ATOM 855 O O . ASP A 1 105 ? 20.451 0.551 -2.429 1.00 81.19 105 ASP A O 1
ATOM 859 N N . VAL A 1 106 ? 22.160 1.970 -2.039 1.00 87.44 106 VAL A N 1
ATOM 860 C CA . VAL A 1 106 ? 22.760 1.289 -0.875 1.00 87.44 106 VAL A CA 1
ATOM 861 C C . VAL A 1 106 ? 22.476 2.036 0.429 1.00 87.44 106 VAL A C 1
ATOM 863 O O . VAL A 1 106 ? 22.076 3.202 0.429 1.00 87.44 106 VAL A O 1
ATOM 866 N N . TYR A 1 107 ? 22.701 1.388 1.568 1.00 87.56 107 TYR A N 1
ATOM 867 C CA . TYR A 1 107 ? 22.285 1.860 2.889 1.00 87.56 107 TYR A CA 1
ATOM 868 C C . TYR A 1 107 ? 23.484 1.969 3.827 1.00 87.56 107 TYR A C 1
ATOM 870 O O . TYR A 1 107 ? 24.475 1.260 3.685 1.00 87.56 107 TYR A O 1
ATOM 878 N N . GLY A 1 108 ? 23.417 2.886 4.789 1.00 87.62 108 GLY A N 1
ATOM 879 C CA . GLY A 1 108 ? 24.437 2.940 5.823 1.00 87.62 108 GLY A CA 1
ATOM 880 C C . GLY A 1 108 ? 24.168 3.972 6.904 1.00 87.62 108 GLY A C 1
ATOM 881 O O . GLY A 1 108 ? 23.526 5.000 6.665 1.00 87.62 108 GLY A O 1
ATOM 882 N N . THR A 1 109 ? 24.628 3.673 8.116 1.00 88.06 109 THR A N 1
ATOM 883 C CA . THR A 1 109 ? 24.422 4.506 9.310 1.00 88.06 109 THR A CA 1
ATOM 884 C C . THR A 1 109 ? 25.616 4.420 10.250 1.00 88.06 109 THR A C 1
ATOM 886 O O . THR A 1 109 ? 26.220 3.361 10.380 1.00 88.06 109 THR A O 1
ATOM 889 N N . LEU A 1 110 ? 25.922 5.510 10.957 1.00 88.81 110 LEU A N 1
ATOM 890 C CA . LEU A 1 110 ? 26.900 5.475 12.044 1.00 88.81 110 LEU A CA 1
ATOM 891 C C . LEU A 1 110 ? 26.303 4.749 13.255 1.00 88.81 110 LEU A C 1
ATOM 893 O O . LEU A 1 110 ? 25.205 5.090 13.705 1.00 88.81 110 LEU A O 1
ATOM 897 N N . LYS A 1 111 ? 27.029 3.765 13.780 1.00 87.12 111 LYS A N 1
ATOM 898 C CA . LYS A 1 111 ? 26.695 3.007 14.988 1.00 87.12 111 LYS A CA 1
ATOM 899 C C . LYS A 1 111 ? 27.775 3.201 16.044 1.00 87.12 111 LYS A C 1
ATOM 901 O O . LYS A 1 111 ? 28.924 3.487 15.719 1.00 87.12 111 LYS A O 1
ATOM 906 N N . LYS A 1 112 ? 27.389 3.050 17.311 1.00 88.31 112 LYS A N 1
ATOM 907 C CA . LYS A 1 112 ? 28.321 3.006 18.440 1.00 88.31 112 LYS A CA 1
ATOM 908 C C . LYS A 1 112 ? 28.495 1.561 18.890 1.00 88.31 112 LYS A C 1
ATOM 910 O O . LYS A 1 112 ? 27.503 0.848 19.027 1.00 88.31 112 LYS A O 1
ATOM 915 N N . SER A 1 113 ? 29.739 1.157 19.081 1.00 83.00 113 SER A N 1
ATOM 916 C CA . SER A 1 113 ? 30.125 -0.115 19.681 1.00 83.00 113 SER A CA 1
ATOM 917 C C . SER A 1 113 ? 29.947 -0.068 21.206 1.00 83.00 113 SER A C 1
ATOM 919 O O . SER A 1 113 ? 29.814 1.011 21.791 1.00 83.00 113 SER A O 1
ATOM 921 N N . GLU A 1 114 ? 29.948 -1.233 21.857 1.00 82.31 114 GLU A N 1
ATOM 922 C CA . GLU A 1 114 ? 29.823 -1.375 23.318 1.00 82.31 114 GLU A CA 1
ATOM 923 C C . GLU A 1 114 ? 30.955 -0.665 24.074 1.00 82.31 114 GLU A C 1
ATOM 925 O O . GLU A 1 114 ? 30.737 -0.105 25.144 1.00 82.31 114 GLU A O 1
ATOM 930 N N . ASN A 1 115 ? 32.143 -0.592 23.470 1.00 82.38 115 ASN A N 1
ATOM 931 C CA . ASN A 1 115 ? 33.299 0.152 23.978 1.00 82.38 115 ASN A CA 1
ATOM 932 C C . ASN A 1 115 ? 33.247 1.669 23.683 1.00 82.38 115 ASN A C 1
ATOM 934 O O . ASN A 1 115 ? 34.224 2.377 23.911 1.00 82.38 115 ASN A O 1
ATOM 938 N N . GLY A 1 116 ? 32.135 2.181 23.146 1.00 81.88 116 GLY A N 1
ATOM 939 C CA . GLY A 1 116 ? 31.927 3.602 22.860 1.00 81.88 116 GLY A CA 1
ATOM 940 C C . GLY A 1 116 ? 32.522 4.108 21.540 1.00 81.88 116 GLY A C 1
ATOM 941 O O . GLY A 1 116 ? 32.245 5.253 21.170 1.00 81.88 116 GLY A O 1
ATOM 942 N N . SER A 1 117 ? 33.276 3.287 20.795 1.00 85.94 117 SER A N 1
ATOM 943 C CA . SER A 1 117 ? 33.801 3.674 19.478 1.00 85.94 117 SER A CA 1
ATOM 944 C C . SER A 1 117 ? 32.672 3.817 18.451 1.00 85.94 117 SER A C 1
ATOM 946 O O . SER A 1 117 ? 31.658 3.119 18.511 1.00 85.94 117 SER A O 1
ATOM 948 N N . THR A 1 118 ? 32.808 4.757 17.514 1.00 88.19 118 THR A N 1
ATOM 949 C CA . THR A 1 118 ? 31.816 4.969 16.448 1.00 88.19 118 THR A CA 1
ATOM 950 C C . THR A 1 118 ? 32.330 4.362 15.148 1.00 88.19 118 THR A C 1
ATOM 952 O O . THR A 1 118 ? 33.453 4.650 14.749 1.00 88.19 118 THR A O 1
ATOM 955 N N . PHE A 1 119 ? 31.511 3.560 14.471 1.00 87.69 119 PHE A N 1
ATOM 956 C CA . PHE A 1 119 ? 31.835 2.954 13.178 1.00 87.69 119 PHE A CA 1
ATOM 957 C C . PHE A 1 119 ? 30.706 3.177 12.168 1.00 87.69 119 PHE A C 1
ATOM 959 O O . PHE A 1 119 ? 29.553 3.418 12.538 1.00 87.69 119 PHE A O 1
ATOM 966 N N . PHE A 1 120 ? 31.028 3.115 10.877 1.00 88.69 120 PHE A N 1
ATOM 967 C CA . PHE A 1 120 ? 30.046 3.222 9.802 1.00 88.69 120 PHE A CA 1
ATOM 968 C C . PHE A 1 120 ? 29.592 1.829 9.356 1.00 88.69 120 PHE A C 1
ATOM 970 O O . PHE A 1 120 ? 30.382 1.046 8.842 1.00 88.69 120 PHE A O 1
ATOM 977 N N . ASP A 1 121 ? 28.314 1.522 9.558 1.00 86.00 121 ASP A N 1
ATOM 978 C CA . ASP A 1 121 ? 27.697 0.263 9.143 1.00 86.00 121 ASP A CA 1
ATOM 979 C C . ASP A 1 121 ? 27.143 0.413 7.722 1.00 86.00 121 ASP A C 1
ATOM 981 O O . ASP A 1 121 ? 26.074 1.002 7.543 1.00 86.00 121 ASP A O 1
ATOM 985 N N . PHE A 1 122 ? 27.896 -0.055 6.721 1.00 88.44 122 PHE A N 1
ATOM 986 C CA . PHE A 1 122 ? 27.487 -0.092 5.314 1.00 88.44 122 PHE A CA 1
ATOM 987 C C . PHE A 1 122 ? 26.698 -1.369 5.011 1.00 88.44 122 PHE A C 1
ATOM 989 O O . PHE A 1 122 ? 27.102 -2.465 5.387 1.00 88.44 122 PHE A O 1
ATOM 996 N N . GLN A 1 123 ? 25.601 -1.240 4.269 1.00 84.25 123 GLN A N 1
ATOM 997 C CA . GLN A 1 123 ? 24.731 -2.351 3.895 1.00 84.25 123 GLN A CA 1
ATOM 998 C C . GLN A 1 123 ? 24.306 -2.221 2.430 1.00 84.25 123 GLN A C 1
ATOM 1000 O O . GLN A 1 123 ? 23.717 -1.214 2.030 1.00 84.25 123 GLN A O 1
ATOM 1005 N N . HIS A 1 124 ? 24.549 -3.257 1.623 1.00 85.44 124 HIS A N 1
ATOM 1006 C CA . HIS A 1 124 ? 24.077 -3.283 0.234 1.00 85.44 124 HIS A CA 1
ATOM 1007 C C . HIS A 1 124 ? 22.546 -3.348 0.157 1.00 85.44 124 HIS A C 1
ATOM 1009 O O . HIS A 1 124 ? 21.919 -2.645 -0.632 1.00 85.44 124 HIS A O 1
ATOM 1015 N N . SER A 1 125 ? 21.936 -4.135 1.042 1.00 85.06 125 SER A N 1
ATOM 1016 C CA . SER A 1 125 ? 20.490 -4.261 1.181 1.00 85.06 125 SER A CA 1
ATOM 1017 C C . SER A 1 125 ? 20.060 -3.991 2.624 1.00 85.06 125 SER A C 1
ATOM 1019 O O . SER A 1 125 ? 20.779 -4.285 3.573 1.00 85.06 125 SER A O 1
ATOM 1021 N N . PHE A 1 126 ? 18.860 -3.434 2.810 1.00 81.50 126 PHE A N 1
ATOM 1022 C CA . PHE A 1 126 ? 18.272 -3.249 4.147 1.00 81.50 126 PHE A CA 1
ATOM 1023 C C . PHE A 1 126 ? 17.522 -4.490 4.650 1.00 81.50 126 PHE A C 1
ATOM 1025 O O . PHE A 1 126 ? 16.969 -4.486 5.756 1.00 81.50 126 PHE A O 1
ATOM 1032 N N . ALA A 1 127 ? 17.388 -5.516 3.808 1.00 76.56 127 ALA A N 1
ATOM 1033 C CA . ALA A 1 127 ? 16.569 -6.667 4.124 1.00 76.56 127 ALA A CA 1
ATOM 1034 C C . ALA A 1 127 ? 17.323 -7.632 5.030 1.00 76.56 127 ALA A C 1
ATOM 1036 O O . ALA A 1 127 ? 18.449 -8.029 4.758 1.00 76.56 127 ALA A O 1
ATOM 1037 N N . LYS A 1 128 ? 16.659 -8.049 6.106 1.00 81.06 128 LYS A N 1
ATOM 1038 C CA . LYS A 1 128 ? 17.145 -9.133 6.951 1.00 81.06 128 LYS A CA 1
ATOM 1039 C C . LYS A 1 128 ? 16.663 -10.444 6.355 1.00 81.06 128 LYS A C 1
ATOM 1041 O O . LYS A 1 128 ? 15.468 -10.736 6.424 1.00 81.06 128 LYS A O 1
ATOM 1046 N N . ILE A 1 129 ? 17.578 -11.199 5.761 1.00 84.44 129 ILE A N 1
ATOM 1047 C CA . ILE A 1 129 ? 17.291 -12.549 5.287 1.00 84.44 129 ILE A CA 1
ATOM 1048 C C . ILE A 1 129 ? 17.077 -13.432 6.512 1.00 84.44 129 ILE A C 1
ATOM 1050 O O . ILE A 1 129 ? 17.930 -13.510 7.393 1.00 84.44 129 ILE A O 1
ATOM 1054 N N . GLN A 1 130 ? 15.915 -14.070 6.574 1.00 83.44 130 GLN A N 1
ATOM 1055 C CA . GLN A 1 130 ? 15.632 -15.094 7.567 1.00 83.44 130 GLN A CA 1
ATOM 1056 C C . GLN A 1 130 ? 15.763 -16.452 6.895 1.00 83.44 130 GLN A C 1
ATOM 1058 O O . GLN A 1 130 ? 15.328 -16.631 5.756 1.00 83.44 130 GLN A O 1
ATOM 1063 N N . GLN A 1 131 ? 16.350 -17.398 7.613 1.00 85.62 131 GLN A N 1
ATOM 1064 C CA . GLN A 1 131 ? 16.332 -18.799 7.226 1.00 85.62 131 GLN A CA 1
ATOM 1065 C C . GLN A 1 131 ? 15.148 -19.490 7.912 1.00 85.62 131 GLN A C 1
ATOM 1067 O O . GLN A 1 131 ? 14.801 -19.110 9.037 1.00 85.62 131 GLN A O 1
ATOM 1072 N N . PRO A 1 132 ? 14.508 -20.483 7.272 1.00 89.00 132 PRO A N 1
ATOM 1073 C CA . PRO A 1 132 ? 13.529 -21.320 7.951 1.00 89.00 132 PRO A CA 1
ATOM 1074 C C . PRO A 1 132 ? 14.135 -21.929 9.220 1.00 89.00 132 PRO A C 1
ATOM 1076 O O . PRO A 1 132 ? 15.189 -22.555 9.176 1.00 89.00 132 PRO A O 1
ATOM 1079 N N . SER A 1 133 ? 13.470 -21.746 10.361 1.00 84.69 133 SER A N 1
ATOM 1080 C CA . SER A 1 133 ? 13.932 -22.269 11.656 1.00 84.69 133 SER A CA 1
ATOM 1081 C C . SER A 1 133 ? 13.629 -23.759 11.851 1.00 84.69 133 SER A C 1
ATOM 1083 O O . SER A 1 133 ? 13.863 -24.299 12.927 1.00 84.69 133 SER A O 1
ATOM 1085 N N . PHE A 1 134 ? 13.051 -24.411 10.843 1.00 87.69 134 PHE A N 1
ATOM 1086 C CA . PHE A 1 134 ? 12.591 -25.793 10.880 1.00 87.69 134 PHE A CA 1
ATOM 1087 C C . PHE A 1 134 ? 13.320 -26.627 9.824 1.00 87.69 134 PHE A C 1
ATOM 1089 O O . PHE A 1 134 ? 13.586 -26.153 8.724 1.00 87.69 134 PHE A O 1
ATOM 1096 N N . SER A 1 135 ? 13.620 -27.884 10.153 1.00 88.12 135 SER A N 1
ATOM 1097 C CA . SER A 1 135 ? 14.228 -28.855 9.231 1.00 88.12 135 SER A CA 1
ATOM 1098 C C . SER A 1 135 ? 13.197 -29.672 8.449 1.00 88.12 135 SER A C 1
ATOM 1100 O O . SER A 1 135 ? 13.533 -30.276 7.437 1.00 88.12 135 SER A O 1
ATOM 1102 N N . THR A 1 136 ? 11.944 -29.693 8.907 1.00 92.06 136 THR A N 1
ATOM 1103 C CA . THR A 1 136 ? 10.808 -30.354 8.253 1.00 92.06 136 THR A CA 1
ATOM 1104 C C . THR A 1 136 ? 9.577 -29.458 8.342 1.00 92.06 136 THR A C 1
ATOM 1106 O O . THR A 1 136 ? 9.467 -28.642 9.257 1.00 92.06 136 THR A O 1
ATOM 1109 N N . TYR A 1 137 ? 8.655 -29.587 7.385 1.00 95.19 137 TYR A N 1
ATOM 1110 C CA . TYR A 1 137 ? 7.434 -28.782 7.343 1.00 95.19 137 TYR A CA 1
ATOM 1111 C C . TYR A 1 137 ? 6.175 -29.650 7.285 1.00 95.19 137 TYR A C 1
ATOM 1113 O O . TYR A 1 137 ? 6.045 -30.531 6.426 1.00 95.19 137 TYR A O 1
ATOM 1121 N N . ARG A 1 138 ? 5.225 -29.356 8.175 1.00 92.50 138 ARG A N 1
ATOM 1122 C CA . ARG A 1 138 ? 3.925 -30.025 8.277 1.00 92.50 138 ARG A CA 1
ATOM 1123 C C . ARG A 1 138 ? 2.792 -29.001 8.358 1.00 92.50 138 ARG A C 1
ATOM 1125 O O . ARG A 1 138 ? 2.995 -27.856 8.763 1.00 92.50 138 ARG A O 1
ATOM 1132 N N . ALA A 1 139 ? 1.580 -29.425 8.009 1.00 91.06 139 ALA A N 1
ATOM 1133 C CA . ALA A 1 139 ? 0.409 -28.549 8.044 1.00 91.06 139 ALA A CA 1
ATOM 1134 C C . ALA A 1 139 ? 0.058 -28.073 9.473 1.00 91.06 139 ALA A C 1
ATOM 1136 O O . ALA A 1 139 ? -0.470 -26.977 9.630 1.00 91.06 139 ALA A O 1
ATOM 1137 N N . ASP A 1 140 ? 0.410 -28.847 10.506 1.00 92.50 140 ASP A N 1
ATOM 1138 C CA . ASP A 1 140 ? 0.260 -28.521 11.936 1.00 92.50 140 ASP A CA 1
ATOM 1139 C C . ASP A 1 140 ? 1.454 -27.745 12.529 1.00 92.50 140 ASP A C 1
ATOM 1141 O O . ASP A 1 140 ? 1.420 -27.337 13.687 1.00 92.50 140 ASP A O 1
ATOM 1145 N N . SER A 1 141 ? 2.522 -27.507 11.760 1.00 93.88 141 SER A N 1
ATOM 1146 C CA . SER A 1 141 ? 3.663 -26.720 12.236 1.00 93.88 141 SER A CA 1
ATOM 1147 C C . SER A 1 141 ? 3.463 -25.219 12.011 1.00 93.88 141 SER A C 1
ATOM 1149 O O . SER A 1 141 ? 2.560 -24.778 11.283 1.00 93.88 141 SER A O 1
ATOM 1151 N N . VAL A 1 142 ? 4.369 -24.424 12.591 1.00 95.19 142 VAL A N 1
ATOM 1152 C CA . VAL A 1 142 ? 4.492 -22.980 12.338 1.00 95.19 142 VAL A CA 1
ATOM 1153 C C . VAL A 1 142 ? 4.443 -22.675 10.836 1.00 95.19 142 VAL A C 1
ATOM 1155 O O . VAL A 1 142 ? 5.007 -23.399 10.013 1.00 95.19 142 VAL A O 1
ATOM 1158 N N . PHE A 1 143 ? 3.745 -21.607 10.453 1.00 96.75 143 PHE A N 1
ATOM 1159 C CA . PHE A 1 143 ? 3.594 -21.244 9.046 1.00 96.75 143 PHE A CA 1
ATOM 1160 C C . PHE A 1 143 ? 4.763 -20.367 8.591 1.00 96.75 143 PHE A C 1
ATOM 1162 O O . PHE A 1 143 ? 4.732 -19.136 8.702 1.00 96.75 143 PHE A O 1
ATOM 1169 N N . GLY A 1 144 ? 5.821 -20.999 8.085 1.00 93.81 144 GLY A N 1
ATOM 1170 C CA . GLY A 1 144 ? 7.017 -20.289 7.642 1.00 93.81 144 GLY A CA 1
ATOM 1171 C C . GLY A 1 144 ? 7.584 -19.411 8.766 1.00 93.81 144 GLY A C 1
ATOM 1172 O O . GLY A 1 144 ? 7.736 -19.854 9.899 1.00 93.81 144 GLY A O 1
ATOM 1173 N N . GLN A 1 145 ? 7.854 -18.139 8.463 1.00 92.06 145 GLN A N 1
ATOM 1174 C CA . GLN A 1 145 ? 8.362 -17.151 9.428 1.00 92.06 145 GLN A CA 1
ATOM 1175 C C . GLN A 1 145 ? 7.271 -16.309 10.116 1.00 92.06 145 GLN A C 1
ATOM 1177 O O . GLN A 1 145 ? 7.577 -15.283 10.731 1.00 92.06 145 GLN A O 1
ATOM 1182 N N . PHE A 1 146 ? 5.989 -16.675 9.994 1.00 94.50 146 PHE A N 1
ATOM 1183 C CA . PHE A 1 146 ? 4.887 -15.786 10.390 1.00 94.50 146 PHE A CA 1
ATOM 1184 C C . PHE A 1 146 ? 4.811 -15.550 11.901 1.00 94.50 146 PHE A C 1
ATOM 1186 O O . PHE A 1 146 ? 4.263 -14.530 12.304 1.00 94.50 146 PHE A O 1
ATOM 1193 N N . GLY A 1 147 ? 5.438 -16.391 12.730 1.00 92.62 147 GLY A N 1
ATOM 1194 C CA . GLY A 1 147 ? 5.590 -16.115 14.164 1.00 92.62 147 GLY A CA 1
ATOM 1195 C C . GLY A 1 147 ? 6.314 -14.790 14.455 1.00 92.62 147 GLY A C 1
ATOM 1196 O O . GLY A 1 147 ? 6.011 -14.112 15.431 1.00 92.62 147 GLY A O 1
ATOM 1197 N N . THR A 1 148 ? 7.204 -14.352 13.557 1.00 91.38 148 THR A N 1
ATOM 1198 C CA . THR A 1 148 ? 7.945 -13.082 13.688 1.00 91.38 148 THR A CA 1
ATOM 1199 C C . THR A 1 148 ? 7.159 -11.863 13.187 1.00 91.38 148 THR A C 1
ATOM 1201 O O . THR A 1 148 ? 7.574 -10.711 13.377 1.00 91.38 148 THR A O 1
ATOM 1204 N N . TYR A 1 149 ? 6.031 -12.076 12.504 1.00 91.94 149 TYR A N 1
ATOM 1205 C CA . TYR A 1 149 ? 5.243 -10.992 11.925 1.00 91.94 149 TYR A CA 1
ATOM 1206 C C . TYR A 1 149 ? 4.436 -10.282 13.003 1.00 91.94 149 TYR A C 1
ATOM 1208 O O . TYR A 1 149 ? 4.196 -10.832 14.060 1.00 91.94 149 TYR A O 1
ATOM 1216 N N . ASN A 1 150 ? 4.076 -9.026 12.740 1.00 94.00 150 ASN A N 1
ATOM 1217 C CA . ASN A 1 150 ? 3.124 -8.258 13.543 1.00 94.00 150 ASN A CA 1
ATOM 1218 C C . ASN A 1 150 ? 2.138 -7.604 12.571 1.00 94.00 150 ASN A C 1
ATOM 1220 O O . ASN A 1 150 ? 2.415 -6.530 12.022 1.00 94.00 150 ASN A O 1
ATOM 1224 N N . VAL A 1 151 ? 1.054 -8.296 12.236 1.00 95.94 151 VAL A N 1
ATOM 1225 C CA . VAL A 1 151 ? 0.125 -7.910 11.168 1.00 95.94 151 VAL A CA 1
ATOM 1226 C C . VAL A 1 151 ? -0.741 -6.742 11.609 1.00 95.94 151 VAL A C 1
ATOM 1228 O O . VAL A 1 151 ? -0.868 -5.800 10.822 1.00 95.94 151 VAL A O 1
ATOM 1231 N N . ALA A 1 152 ? -1.264 -6.761 12.840 1.00 94.88 152 ALA A N 1
ATOM 1232 C CA . ALA A 1 152 ? -2.100 -5.692 13.398 1.00 94.88 152 ALA A CA 1
ATOM 1233 C C . ALA A 1 152 ? -1.376 -4.330 13.409 1.00 94.88 152 ALA A C 1
ATOM 1235 O O . ALA A 1 152 ? -1.934 -3.310 13.028 1.00 94.88 152 ALA A O 1
ATOM 1236 N N . GLU A 1 153 ? -0.076 -4.332 13.700 1.00 92.81 153 GLU A N 1
ATOM 1237 C CA . GLU A 1 153 ? 0.795 -3.147 13.743 1.00 92.81 153 GLU A CA 1
ATOM 1238 C C . GLU A 1 153 ? 1.059 -2.466 12.384 1.00 92.81 153 GLU A C 1
ATOM 1240 O O . GLU A 1 153 ? 1.678 -1.395 12.292 1.00 92.81 153 GLU A O 1
ATOM 1245 N N . ARG A 1 154 ? 0.650 -3.087 11.275 1.00 90.75 154 ARG A N 1
ATOM 1246 C CA . ARG A 1 154 ? 0.900 -2.537 9.940 1.00 90.75 154 ARG A CA 1
ATOM 1247 C C . ARG A 1 154 ? 0.001 -1.326 9.713 1.00 90.75 154 ARG A C 1
ATOM 1249 O O . ARG A 1 154 ? -1.211 -1.425 9.823 1.00 90.75 154 ARG A O 1
ATOM 1256 N N . PHE A 1 155 ? 0.571 -0.230 9.207 1.00 87.75 155 PHE A N 1
ATOM 1257 C CA . PHE A 1 155 ? -0.152 1.024 8.915 1.00 87.75 155 PHE A CA 1
ATOM 1258 C C . PHE A 1 155 ? -1.382 0.878 7.991 1.00 87.75 155 PHE A C 1
ATOM 1260 O O . PHE A 1 155 ? -2.211 1.780 7.902 1.00 87.75 155 PHE A O 1
ATOM 1267 N N . ARG A 1 156 ? -1.460 -0.226 7.236 1.00 90.75 156 ARG A N 1
ATOM 1268 C CA . ARG A 1 156 ? -2.574 -0.555 6.336 1.00 90.75 156 ARG A CA 1
ATOM 1269 C C . ARG A 1 156 ? -3.724 -1.296 7.027 1.00 90.75 156 ARG A C 1
ATOM 1271 O O . ARG A 1 156 ? -4.744 -1.506 6.378 1.00 90.75 156 ARG A O 1
ATOM 1278 N N . VAL A 1 157 ? -3.562 -1.721 8.282 1.00 93.12 157 VAL A N 1
ATOM 1279 C CA . VAL A 1 157 ? -4.654 -2.183 9.149 1.00 93.12 157 VAL A CA 1
ATOM 1280 C C . VAL A 1 157 ? -5.314 -0.951 9.754 1.00 93.12 157 VAL A C 1
ATOM 1282 O O . VAL A 1 157 ? -4.658 -0.132 10.394 1.00 93.12 157 VAL A O 1
ATOM 1285 N N . ARG A 1 158 ? -6.616 -0.806 9.527 1.00 91.50 158 ARG A N 1
ATOM 1286 C CA . ARG A 1 158 ? -7.429 0.264 10.106 1.00 91.50 158 ARG A CA 1
ATOM 1287 C C . ARG A 1 158 ? -7.711 0.005 11.581 1.00 91.50 158 ARG A C 1
ATOM 1289 O O . ARG A 1 158 ? -7.543 0.909 12.389 1.00 91.50 158 ARG A O 1
ATOM 1296 N N . CYS A 1 159 ? -8.163 -1.204 11.883 1.00 93.94 159 CYS A N 1
ATOM 1297 C CA . CYS A 1 159 ? -8.425 -1.731 13.216 1.00 93.94 159 CYS A CA 1
ATOM 1298 C C . CYS A 1 159 ? -8.632 -3.249 13.123 1.00 93.94 159 CYS A C 1
ATOM 1300 O O . CYS A 1 159 ? -8.817 -3.786 12.023 1.00 93.94 159 CYS A O 1
ATOM 1302 N N . ILE A 1 160 ? -8.657 -3.918 14.274 1.00 96.69 160 ILE A N 1
ATOM 1303 C CA . ILE A 1 160 ? -9.269 -5.241 14.407 1.00 96.69 160 ILE A CA 1
ATOM 1304 C C . ILE A 1 160 ? -10.763 -5.011 14.638 1.00 96.69 160 ILE A C 1
ATOM 1306 O O . ILE A 1 160 ? -11.139 -4.318 15.578 1.00 96.69 160 ILE A O 1
ATOM 1310 N N . ASN A 1 161 ? -11.636 -5.513 13.770 1.00 95.81 161 ASN A N 1
ATOM 1311 C CA . ASN A 1 161 ? -13.069 -5.267 13.913 1.00 95.81 161 ASN A CA 1
ATOM 1312 C C . ASN A 1 161 ? -13.621 -6.009 15.146 1.00 95.81 161 ASN A C 1
ATOM 1314 O O . ASN A 1 161 ? -13.361 -7.199 15.305 1.00 95.81 161 ASN A O 1
ATOM 1318 N N . SER A 1 162 ? -14.371 -5.322 16.013 1.00 94.25 162 SER A N 1
ATOM 1319 C CA . SER A 1 162 ? -14.853 -5.888 17.286 1.00 94.25 162 SER A CA 1
ATOM 1320 C C . SER A 1 162 ? -15.982 -6.899 17.147 1.00 94.25 162 SER A C 1
ATOM 1322 O O . SER A 1 162 ? -16.180 -7.691 18.058 1.00 94.25 162 SER A O 1
ATOM 1324 N N . LYS A 1 163 ? -16.695 -6.904 16.016 1.00 91.69 163 LYS A N 1
ATOM 1325 C CA . LYS A 1 163 ? -17.707 -7.920 15.714 1.00 91.69 163 LYS A CA 1
ATOM 1326 C C . LYS A 1 163 ? -17.064 -9.231 15.271 1.00 91.69 163 LYS A C 1
ATOM 1328 O O . LYS A 1 163 ? -17.450 -10.291 15.736 1.00 91.69 163 LYS A O 1
ATOM 1333 N N . SER A 1 164 ? -16.122 -9.148 14.333 1.00 93.81 164 SER A N 1
ATOM 1334 C CA . SER A 1 164 ? -15.558 -10.324 13.658 1.00 93.81 164 SER A CA 1
ATOM 1335 C C . SER A 1 164 ? -14.217 -10.806 14.218 1.00 93.81 164 SER A C 1
ATOM 1337 O O . SER A 1 164 ? -13.743 -11.846 13.795 1.00 93.81 164 SER A O 1
ATOM 1339 N N . GLY A 1 165 ? -13.529 -10.024 15.054 1.00 96.19 165 GLY A N 1
ATOM 1340 C CA . GLY A 1 165 ? -12.199 -10.377 15.579 1.00 96.19 165 GLY A CA 1
ATOM 1341 C C . GLY A 1 165 ? -11.042 -10.308 14.566 1.00 96.19 165 GLY A C 1
ATOM 1342 O O . GLY A 1 165 ? -9.897 -10.543 14.930 1.00 96.19 165 GLY A O 1
ATOM 1343 N N . VAL A 1 166 ? -11.304 -9.941 13.303 1.00 98.00 166 VAL A N 1
ATOM 1344 C CA . VAL A 1 166 ? -10.302 -9.913 12.217 1.00 98.00 166 VAL A CA 1
ATOM 1345 C C . VAL A 1 166 ? -9.921 -8.491 11.761 1.00 98.00 166 VAL A C 1
ATOM 1347 O O . VAL A 1 166 ? -10.714 -7.551 11.914 1.00 98.00 166 VAL A O 1
ATOM 1350 N N . PRO A 1 167 ? -8.726 -8.288 11.164 1.00 97.81 167 PRO A N 1
ATOM 1351 C CA . PRO A 1 167 ? -8.277 -6.975 10.701 1.00 97.81 167 PRO A CA 1
ATOM 1352 C C . PRO A 1 167 ? -9.066 -6.447 9.495 1.00 97.81 167 PRO A C 1
ATOM 1354 O O . PRO A 1 167 ? -9.333 -7.165 8.529 1.00 97.81 167 PRO A O 1
ATOM 1357 N N . MET A 1 168 ? -9.333 -5.138 9.495 1.00 96.06 168 MET A N 1
ATOM 1358 C CA . MET A 1 168 ? -9.829 -4.402 8.327 1.00 96.06 168 MET A CA 1
ATOM 1359 C C . MET A 1 168 ? -8.705 -3.623 7.645 1.00 96.06 168 MET A C 1
ATOM 1361 O O . MET A 1 168 ? -7.939 -2.910 8.293 1.00 96.06 168 MET A O 1
ATOM 1365 N N . SER A 1 169 ? -8.641 -3.697 6.320 1.00 95.31 169 SER A N 1
ATOM 1366 C CA . SER A 1 169 ? -7.620 -3.054 5.499 1.00 95.31 169 SER A CA 1
ATOM 1367 C C . SER A 1 169 ? -8.031 -1.673 5.001 1.00 95.31 169 SER A C 1
ATOM 1369 O O . SER A 1 169 ? -9.202 -1.415 4.731 1.00 95.31 169 SER A O 1
ATOM 1371 N N . VAL A 1 170 ? -7.039 -0.808 4.789 1.00 92.88 170 VAL A N 1
ATOM 1372 C CA . VAL A 1 170 ? -7.145 0.454 4.029 1.00 92.88 170 VAL A CA 1
ATOM 1373 C C . VAL A 1 170 ? -6.100 0.541 2.909 1.00 92.88 170 VAL A C 1
ATOM 1375 O O . VAL A 1 170 ? -5.738 1.623 2.450 1.00 92.88 170 VAL A O 1
ATOM 1378 N N . GLN A 1 171 ? -5.572 -0.606 2.465 1.00 91.69 171 GLN A N 1
ATOM 1379 C CA . GLN A 1 171 ? -4.434 -0.664 1.542 1.00 91.69 171 GLN A CA 1
ATOM 1380 C C . GLN A 1 171 ? -4.718 -0.013 0.176 1.00 91.69 171 GLN A C 1
ATOM 1382 O O . GLN A 1 171 ? -3.843 0.664 -0.367 1.00 91.69 171 GLN A O 1
ATOM 1387 N N . TRP A 1 172 ? -5.925 -0.186 -0.372 1.00 91.62 172 TRP A N 1
ATOM 1388 C CA . TRP A 1 172 ? -6.326 0.379 -1.674 1.00 91.62 172 TRP A CA 1
ATOM 1389 C C . TRP A 1 172 ? -7.575 1.264 -1.622 1.00 91.62 172 TRP A C 1
ATOM 1391 O O . TRP A 1 172 ? -7.980 1.822 -2.639 1.00 91.62 172 TRP A O 1
ATOM 1401 N N . SER A 1 173 ? -8.177 1.418 -0.446 1.00 90.12 173 SER A N 1
ATOM 1402 C CA . SER A 1 173 ? -9.370 2.230 -0.215 1.00 90.12 173 SER A CA 1
ATOM 1403 C C . SER A 1 173 ? -9.281 2.875 1.162 1.00 90.12 173 SER A C 1
ATOM 1405 O O . SER A 1 173 ? -8.845 2.241 2.115 1.00 90.12 173 SER A O 1
ATOM 1407 N N . GLN A 1 174 ? -9.716 4.131 1.285 1.00 86.06 174 GLN A N 1
ATOM 1408 C CA . GLN A 1 174 ? -9.822 4.784 2.596 1.00 86.06 174 GLN A CA 1
ATOM 1409 C C . GLN A 1 174 ? -11.008 4.254 3.411 1.00 86.06 174 GLN A C 1
ATOM 1411 O O . GLN A 1 174 ? -10.969 4.258 4.644 1.00 86.06 174 GLN A O 1
ATOM 1416 N N . ARG A 1 175 ? -12.057 3.776 2.728 1.00 87.25 175 ARG A N 1
ATOM 1417 C CA . ARG A 1 175 ? -13.127 3.005 3.360 1.00 87.25 175 ARG A CA 1
ATOM 1418 C C . ARG A 1 175 ? -12.545 1.646 3.730 1.00 87.25 175 ARG A C 1
ATOM 1420 O O . ARG A 1 175 ? -12.044 0.963 2.838 1.00 87.25 175 ARG A O 1
ATOM 1427 N N . GLY A 1 176 ? -12.581 1.307 5.020 1.00 91.06 176 GLY A N 1
ATOM 1428 C CA . GLY A 1 176 ? -12.071 0.033 5.520 1.00 91.06 176 GLY A CA 1
ATOM 1429 C C . GLY A 1 176 ? -12.799 -1.145 4.874 1.00 91.06 176 GLY A C 1
ATOM 1430 O O . GLY A 1 176 ? -14.010 -1.072 4.673 1.00 91.06 176 GLY A O 1
ATOM 1431 N N . TYR A 1 177 ? -12.070 -2.207 4.545 1.00 96.12 177 TYR A N 1
ATOM 1432 C CA . TYR A 1 177 ? -12.617 -3.414 3.923 1.00 96.12 177 TYR A CA 1
ATOM 1433 C C . TYR A 1 177 ? -11.895 -4.666 4.420 1.00 96.12 177 TYR A C 1
ATOM 1435 O O . TYR A 1 177 ? -10.718 -4.609 4.772 1.00 96.12 177 TYR A O 1
ATOM 1443 N N . TYR A 1 178 ? -12.578 -5.807 4.428 1.00 98.00 178 TYR A N 1
ATOM 1444 C CA . TYR A 1 178 ? -11.947 -7.088 4.730 1.00 98.00 178 TYR A CA 1
ATOM 1445 C C . TYR A 1 178 ? -11.071 -7.519 3.555 1.00 98.00 178 TYR A C 1
ATOM 1447 O O . TYR A 1 178 ? -11.541 -7.613 2.421 1.00 98.00 178 TYR A O 1
ATOM 1455 N N . TYR A 1 179 ? -9.778 -7.721 3.814 1.00 98.38 179 TYR A N 1
ATOM 1456 C CA . TYR A 1 179 ? -8.830 -8.178 2.805 1.00 98.38 179 TYR A CA 1
ATOM 1457 C C . TYR A 1 179 ? -8.345 -9.589 3.162 1.00 98.38 179 TYR A C 1
ATOM 1459 O O . TYR A 1 179 ? -7.533 -9.721 4.081 1.00 98.38 179 TYR A O 1
ATOM 1467 N N . PRO A 1 180 ? -8.796 -10.634 2.443 1.00 98.50 180 PRO A N 1
ATOM 1468 C CA . PRO A 1 180 ? -8.542 -12.031 2.801 1.00 98.50 180 PRO A CA 1
ATOM 1469 C C . PRO A 1 180 ? -7.062 -12.386 2.997 1.00 98.50 180 PRO A C 1
ATOM 1471 O O . PRO A 1 180 ? -6.720 -13.086 3.943 1.00 98.50 180 PRO A O 1
ATOM 1474 N N . VAL A 1 181 ? -6.151 -11.828 2.185 1.00 98.50 181 VAL A N 1
ATOM 1475 C CA . VAL A 1 181 ? -4.699 -12.042 2.365 1.00 98.50 181 VAL A CA 1
ATOM 1476 C C . VAL A 1 181 ? -4.230 -11.550 3.735 1.00 98.50 181 VAL A C 1
ATOM 1478 O O . VAL A 1 181 ? -3.457 -12.232 4.401 1.00 98.50 181 VAL A O 1
ATOM 1481 N N . GLN A 1 182 ? -4.676 -10.365 4.156 1.00 98.44 182 GLN A N 1
ATOM 1482 C CA . GLN A 1 182 ? -4.286 -9.773 5.437 1.00 98.44 182 GLN A CA 1
ATOM 1483 C C . GLN A 1 182 ? -4.904 -10.519 6.621 1.00 98.44 182 GLN A C 1
ATOM 1485 O O . GLN A 1 182 ? -4.230 -10.689 7.632 1.00 98.44 182 GLN A O 1
ATOM 1490 N N . ILE A 1 183 ? -6.150 -10.969 6.479 1.00 98.81 183 ILE A N 1
ATOM 1491 C CA . ILE A 1 183 ? -6.855 -11.771 7.483 1.00 98.81 183 ILE A CA 1
ATOM 1492 C C . ILE A 1 183 ? -6.150 -13.120 7.665 1.00 98.81 183 ILE A C 1
ATOM 1494 O O . ILE A 1 183 ? -5.788 -13.469 8.783 1.00 98.81 183 ILE A O 1
ATOM 1498 N N . GLY A 1 184 ? -5.818 -13.810 6.570 1.00 98.75 184 GLY A N 1
ATOM 1499 C CA . GLY A 1 184 ? -5.057 -15.061 6.615 1.00 98.75 184 GLY A CA 1
ATOM 1500 C C . GLY A 1 184 ? -3.667 -14.892 7.224 1.00 98.75 184 GLY A C 1
ATOM 1501 O O . GLY A 1 184 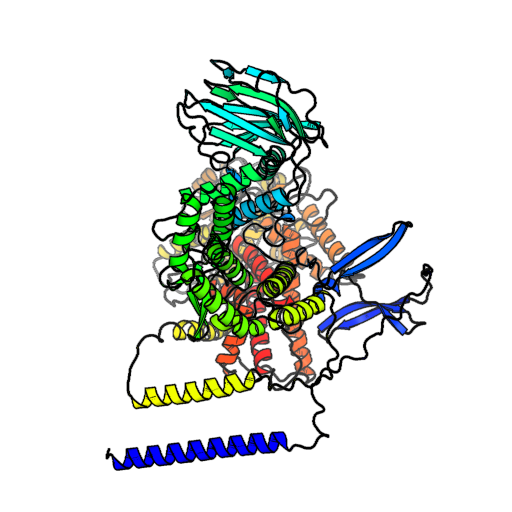? -3.259 -15.695 8.053 1.00 98.75 184 GLY A O 1
ATOM 1502 N N . GLN A 1 185 ? -2.962 -13.802 6.899 1.00 98.69 185 GLN A N 1
ATOM 1503 C CA . GLN A 1 185 ? -1.677 -13.493 7.536 1.00 98.69 185 GLN A CA 1
ATOM 1504 C C . GLN A 1 185 ? -1.800 -13.284 9.049 1.00 98.69 185 GLN A C 1
ATOM 1506 O O . GLN A 1 185 ? -0.925 -13.737 9.776 1.00 98.69 185 GLN A O 1
ATOM 1511 N N . TYR A 1 186 ? -2.860 -12.614 9.510 1.00 98.69 186 TYR A N 1
ATOM 1512 C CA . TYR A 1 186 ? -3.123 -12.401 10.935 1.00 98.69 186 TYR A CA 1
ATOM 1513 C C . TYR A 1 186 ? -3.401 -13.722 11.665 1.00 98.69 186 TYR A C 1
ATOM 1515 O O . TYR A 1 186 ? -2.826 -13.968 12.721 1.00 98.69 186 TYR A O 1
ATOM 1523 N N . GLY A 1 187 ? -4.199 -14.610 11.063 1.00 98.62 187 GLY A N 1
ATOM 1524 C CA . GLY A 1 187 ? -4.446 -15.944 11.613 1.00 98.62 187 GLY A CA 1
ATOM 1525 C C . GLY A 1 187 ? -3.177 -16.795 11.678 1.00 98.62 187 GLY A C 1
ATOM 1526 O O . GLY A 1 187 ? -2.854 -17.338 12.727 1.00 98.62 187 GLY A O 1
ATOM 1527 N N . LEU A 1 188 ? -2.417 -16.874 10.582 1.00 98.69 188 LEU A N 1
ATOM 1528 C CA . LEU A 1 188 ? -1.193 -17.685 10.506 1.00 98.69 188 LEU A CA 1
ATOM 1529 C C . LEU A 1 188 ? -0.073 -17.163 11.419 1.00 98.69 188 LEU A C 1
ATOM 1531 O O . LEU A 1 188 ? 0.703 -17.960 11.946 1.00 98.69 188 LEU A O 1
ATOM 1535 N N . GLU A 1 189 ? 0.002 -15.847 11.638 1.00 98.06 189 GLU A N 1
ATOM 1536 C CA . GLU A 1 189 ? 0.857 -15.243 12.667 1.00 98.06 189 GLU A CA 1
ATOM 1537 C C . GLU A 1 189 ? 0.469 -15.736 14.057 1.00 98.06 189 GLU A C 1
ATOM 1539 O O . GLU A 1 189 ? 1.309 -16.308 14.750 1.00 98.06 189 GLU A O 1
ATOM 1544 N N . HIS A 1 190 ? -0.794 -15.559 14.450 1.00 98.56 190 HIS A N 1
ATOM 1545 C CA . HIS A 1 190 ? -1.258 -15.954 15.775 1.00 98.56 190 HIS A CA 1
ATOM 1546 C C . HIS A 1 190 ? -1.131 -17.459 16.006 1.00 98.56 190 HIS A C 1
ATOM 1548 O O . HIS A 1 190 ? -0.631 -17.866 17.050 1.00 98.56 190 HIS A O 1
ATOM 1554 N N . TYR A 1 191 ? -1.461 -18.287 15.016 1.00 98.56 191 TYR A N 1
ATOM 1555 C CA . TYR A 1 191 ? -1.218 -19.725 15.093 1.00 98.56 191 TYR A CA 1
ATOM 1556 C C . TYR A 1 191 ? 0.260 -20.037 15.341 1.00 98.56 191 TYR A C 1
ATOM 1558 O O . TYR A 1 191 ? 0.601 -20.746 16.283 1.00 98.56 191 TYR A O 1
ATOM 1566 N N . SER A 1 192 ? 1.159 -19.459 14.540 1.00 97.62 192 SER A N 1
ATOM 1567 C CA . SER A 1 192 ? 2.596 -19.722 14.674 1.00 97.62 192 SER A CA 1
ATOM 1568 C C . SER A 1 192 ? 3.131 -19.267 16.032 1.00 97.62 192 SER A C 1
ATOM 1570 O O . SER A 1 192 ? 3.927 -19.975 16.641 1.00 97.62 192 SER A O 1
ATOM 1572 N N . ARG A 1 193 ? 2.671 -18.121 16.544 1.00 97.38 193 ARG A N 1
ATOM 1573 C CA . ARG A 1 193 ? 3.040 -17.646 17.882 1.00 97.38 193 ARG A CA 1
ATOM 1574 C C . ARG A 1 193 ? 2.479 -18.511 18.997 1.00 97.38 193 ARG A C 1
ATOM 1576 O O . ARG A 1 193 ? 3.174 -18.703 19.979 1.00 97.38 193 ARG A O 1
ATOM 1583 N N . SER A 1 194 ? 1.289 -19.091 18.836 1.00 97.00 194 SER A N 1
ATOM 1584 C CA . SER A 1 194 ? 0.739 -20.024 19.831 1.00 97.00 194 SER A CA 1
ATOM 1585 C C . SER A 1 194 ? 1.598 -21.279 20.031 1.00 97.00 194 SER A C 1
ATOM 1587 O O . SER A 1 194 ? 1.509 -21.907 21.078 1.00 97.00 194 SER A O 1
ATOM 1589 N N . ILE A 1 195 ? 2.439 -21.620 19.047 1.00 95.25 195 ILE A N 1
ATOM 1590 C CA . ILE A 1 195 ? 3.386 -22.739 19.119 1.00 95.25 195 ILE A CA 1
ATOM 1591 C C . ILE A 1 195 ? 4.733 -22.300 19.715 1.00 95.25 195 ILE A C 1
ATOM 1593 O O . ILE A 1 195 ? 5.369 -23.072 20.426 1.00 95.25 195 ILE A O 1
ATOM 1597 N N . ILE A 1 196 ? 5.200 -21.089 19.386 1.00 94.31 196 ILE A N 1
ATOM 1598 C CA . ILE A 1 196 ? 6.555 -20.616 19.727 1.00 94.31 196 ILE A CA 1
ATOM 1599 C C . ILE A 1 196 ? 6.596 -19.902 21.086 1.00 94.31 196 ILE A C 1
ATOM 1601 O O . ILE A 1 196 ? 7.588 -20.004 21.808 1.00 94.31 196 ILE A O 1
ATOM 1605 N N . GLU A 1 197 ? 5.564 -19.126 21.414 1.00 95.06 197 GLU A N 1
ATOM 1606 C CA . GLU A 1 197 ? 5.504 -18.318 22.632 1.00 95.06 197 GLU A CA 1
ATOM 1607 C C . GLU A 1 197 ? 4.992 -19.147 23.824 1.00 95.06 197 GLU A C 1
ATOM 1609 O O . GLU A 1 197 ? 4.178 -20.056 23.643 1.00 95.06 197 GLU A O 1
ATOM 1614 N N . PRO A 1 198 ? 5.439 -18.852 25.060 1.00 94.88 198 PRO A N 1
ATOM 1615 C CA . PRO A 1 198 ? 4.959 -19.552 26.247 1.00 94.88 198 PRO A CA 1
ATOM 1616 C C . PRO A 1 198 ? 3.460 -19.316 26.478 1.00 94.88 198 PRO A C 1
ATOM 1618 O O . PRO A 1 198 ? 2.881 -18.330 26.007 1.00 94.88 198 PRO A O 1
ATOM 1621 N N . MET A 1 199 ? 2.845 -20.207 27.264 1.00 93.38 199 MET A N 1
ATOM 1622 C CA . MET A 1 199 ? 1.445 -20.077 27.679 1.00 93.38 199 MET A CA 1
ATOM 1623 C C . MET A 1 199 ? 1.173 -18.692 28.281 1.00 93.38 199 MET A C 1
ATOM 1625 O O . MET A 1 199 ? 2.010 -18.177 29.032 1.00 93.38 199 MET A O 1
ATOM 1629 N N . PRO A 1 200 ? 0.018 -18.075 27.970 1.00 94.94 200 PRO A N 1
ATOM 1630 C CA . PRO A 1 200 ? -0.263 -16.735 28.445 1.00 94.94 200 PRO A CA 1
ATOM 1631 C C . PRO A 1 200 ? -0.420 -16.730 29.964 1.00 94.94 200 PRO A C 1
ATOM 1633 O O . PRO A 1 200 ? -1.031 -17.631 30.543 1.00 94.94 200 PRO A O 1
ATOM 1636 N N . HIS A 1 201 ? 0.089 -15.686 30.617 1.00 94.62 201 HIS A N 1
ATOM 1637 C CA . HIS A 1 201 ? -0.278 -15.436 32.005 1.00 94.62 201 HIS A CA 1
ATOM 1638 C C . HIS A 1 201 ? -1.724 -14.943 32.028 1.00 94.62 201 HIS A C 1
ATOM 1640 O O . HIS A 1 201 ? -2.065 -14.024 31.282 1.00 94.62 201 HIS A O 1
ATOM 1646 N N . VAL A 1 202 ? -2.569 -15.565 32.852 1.00 94.31 202 VAL A N 1
ATOM 1647 C CA . VAL A 1 202 ? -4.004 -15.275 32.930 1.00 94.31 202 VAL A CA 1
ATOM 1648 C C . VAL A 1 202 ? -4.349 -14.798 34.333 1.00 94.31 202 VAL A C 1
ATOM 1650 O O . VAL A 1 202 ? -4.170 -15.527 35.307 1.00 94.31 202 VAL A O 1
ATOM 1653 N N . GLN A 1 203 ? -4.910 -13.595 34.419 1.00 94.19 203 GLN A N 1
ATOM 1654 C CA . GLN A 1 203 ? -5.449 -13.021 35.645 1.00 94.19 203 GLN A CA 1
ATOM 1655 C C . GLN A 1 203 ? -6.965 -12.883 35.511 1.00 94.19 203 GLN A C 1
ATOM 1657 O O . GLN A 1 203 ? -7.459 -12.070 34.729 1.00 94.19 203 GLN A O 1
ATOM 1662 N N . TYR A 1 204 ? -7.719 -13.665 36.283 1.00 92.69 204 TYR A N 1
ATOM 1663 C CA . TYR A 1 204 ? -9.171 -13.511 36.369 1.00 92.69 204 TYR A CA 1
ATOM 1664 C C . TYR A 1 204 ? -9.538 -12.288 37.210 1.00 92.69 204 TYR A C 1
ATOM 1666 O O . TYR A 1 204 ? -8.931 -12.026 38.250 1.00 92.69 204 TYR A O 1
ATOM 1674 N N . ILE A 1 205 ? -10.545 -11.537 36.766 1.00 90.94 205 ILE A N 1
ATOM 1675 C CA . ILE A 1 205 ? -11.023 -10.357 37.485 1.00 90.94 205 ILE A CA 1
ATOM 1676 C C . ILE A 1 205 ? -11.954 -10.798 38.618 1.00 90.94 205 ILE A C 1
ATOM 1678 O O . ILE A 1 205 ? -12.939 -11.505 38.394 1.00 90.94 205 ILE A O 1
ATOM 1682 N N . ALA A 1 206 ? -11.636 -10.371 39.842 1.00 84.50 206 ALA A N 1
ATOM 1683 C CA . ALA A 1 206 ? -12.382 -10.733 41.043 1.00 84.50 206 ALA A CA 1
ATOM 1684 C C . ALA A 1 206 ? -13.876 -10.384 40.912 1.00 84.50 206 ALA A C 1
ATOM 1686 O O . ALA A 1 206 ? -14.244 -9.277 40.516 1.00 84.50 206 ALA A O 1
ATOM 1687 N N . GLY A 1 207 ? -14.743 -11.346 41.237 1.00 82.88 207 GLY A N 1
ATOM 1688 C CA . GLY A 1 207 ? -16.197 -11.191 41.133 1.00 82.88 207 GLY A CA 1
ATOM 1689 C C . GLY A 1 207 ? -16.753 -11.198 39.703 1.00 82.88 207 GLY A C 1
ATOM 1690 O O . GLY A 1 207 ? -17.922 -10.855 39.530 1.00 82.88 207 GLY A O 1
ATOM 1691 N N . LEU A 1 208 ? -15.939 -11.555 38.698 1.00 89.12 208 LEU A N 1
ATOM 1692 C CA . LEU A 1 208 ? -16.329 -11.736 37.289 1.00 89.12 208 LEU A CA 1
ATOM 1693 C C . LEU A 1 208 ? -15.847 -13.072 36.686 1.00 89.12 208 LEU A C 1
ATOM 1695 O O . LEU A 1 208 ? -15.887 -13.260 35.466 1.00 89.12 208 LEU A O 1
ATOM 1699 N N . SER A 1 209 ? -15.360 -13.995 37.521 1.00 83.31 209 SER A N 1
ATOM 1700 C CA . SER A 1 209 ? -15.052 -15.367 37.106 1.00 83.31 209 SER A CA 1
ATOM 1701 C C . SER A 1 209 ? -16.332 -16.120 36.740 1.00 83.31 209 SER A C 1
ATOM 1703 O O . SER A 1 209 ? -16.398 -16.749 35.693 1.00 83.31 209 SER A O 1
ATOM 1705 N N . GLU A 1 210 ? -17.379 -15.989 37.550 1.00 89.31 210 GLU A N 1
ATOM 1706 C CA . GLU A 1 210 ? -18.695 -16.579 37.301 1.00 89.31 210 GLU A CA 1
ATOM 1707 C C . GLU A 1 210 ? -19.627 -15.622 36.541 1.00 89.31 210 GLU A C 1
ATOM 1709 O O . GLU A 1 210 ? -19.280 -14.474 36.253 1.00 89.31 210 GLU A O 1
ATOM 1714 N N . LYS A 1 211 ? -20.833 -16.100 36.209 1.00 92.50 211 LYS A N 1
ATOM 1715 C CA . LYS A 1 211 ? -21.868 -15.281 35.573 1.00 92.50 211 LYS A CA 1
ATOM 1716 C C . LYS A 1 211 ? -22.244 -14.113 36.488 1.00 92.50 211 LYS A C 1
ATOM 1718 O O . LYS A 1 211 ? -22.816 -14.316 37.555 1.00 92.50 211 LYS A O 1
ATOM 1723 N N . ARG A 1 212 ? -22.048 -12.890 36.005 1.00 91.38 212 ARG A N 1
ATOM 1724 C CA . ARG A 1 212 ? -22.561 -11.665 36.623 1.00 91.38 212 ARG A CA 1
ATOM 1725 C C . ARG A 1 212 ? -23.367 -10.877 35.609 1.00 91.38 212 ARG A C 1
ATOM 1727 O O . ARG A 1 212 ? -22.898 -10.664 34.498 1.00 91.38 212 ARG A O 1
ATOM 1734 N N . CYS A 1 213 ? -24.563 -10.451 35.996 1.00 89.88 213 CYS A N 1
ATOM 1735 C CA . CYS A 1 213 ? -25.437 -9.630 35.165 1.00 89.88 213 CYS A CA 1
ATOM 1736 C C . CYS A 1 213 ? -25.509 -8.206 35.706 1.00 89.88 213 CYS A C 1
ATOM 1738 O O . CYS A 1 213 ? -25.562 -7.997 36.918 1.00 89.88 213 CYS A O 1
ATOM 1740 N N . PHE A 1 214 ? -25.520 -7.251 34.791 1.00 86.69 214 PHE A N 1
ATOM 1741 C CA . PHE A 1 214 ? -25.687 -5.831 35.040 1.00 86.69 214 PHE A CA 1
ATOM 1742 C C . PHE A 1 214 ? -27.068 -5.436 34.512 1.00 86.69 214 PHE A C 1
ATOM 1744 O O . PHE A 1 214 ? -27.416 -5.785 33.386 1.00 86.69 214 PHE A O 1
ATOM 1751 N N . VAL A 1 215 ? -27.870 -4.784 35.353 1.00 79.00 215 VAL A N 1
ATOM 1752 C CA . VAL A 1 215 ? -29.238 -4.348 35.043 1.00 79.00 215 VAL A CA 1
ATOM 1753 C C . VAL A 1 215 ? -29.333 -2.886 35.462 1.00 79.00 215 VAL A C 1
ATOM 1755 O O . VAL A 1 215 ? -29.097 -2.608 36.632 1.00 79.00 215 VAL A O 1
ATOM 1758 N N . GLU A 1 216 ? -29.615 -2.005 34.498 1.00 69.94 216 GLU A N 1
ATOM 1759 C CA . GLU A 1 216 ? -29.749 -0.538 34.603 1.00 69.94 216 GLU A CA 1
ATOM 1760 C C . GLU A 1 216 ? -28.631 0.239 35.349 1.00 69.94 216 GLU A C 1
ATOM 1762 O O . GLU A 1 216 ? -28.231 -0.041 36.476 1.00 69.94 216 GLU A O 1
ATOM 1767 N N . GLY A 1 217 ? -28.136 1.310 34.716 1.00 65.75 217 GLY A N 1
ATOM 1768 C CA . GLY A 1 217 ? -27.054 2.147 35.250 1.00 65.75 217 GLY A CA 1
ATOM 1769 C C . GLY A 1 217 ? -25.642 1.630 34.936 1.00 65.75 217 GLY A C 1
ATOM 1770 O O . GLY A 1 217 ? -25.430 0.471 34.587 1.00 65.75 217 GLY A O 1
ATOM 1771 N N . GLN A 1 218 ? -24.650 2.525 35.013 1.00 76.88 218 GLN A N 1
ATOM 1772 C CA . GLN A 1 218 ? -23.255 2.185 34.725 1.00 76.88 218 GLN A CA 1
ATOM 1773 C C . GLN A 1 218 ? -22.581 1.602 35.974 1.00 76.88 218 GLN A C 1
ATOM 1775 O O . GLN A 1 218 ? -22.314 2.327 36.935 1.00 76.88 218 GLN A O 1
ATOM 1780 N N . GLN A 1 219 ? -22.244 0.312 35.952 1.00 84.88 219 GLN A N 1
ATOM 1781 C CA . GLN A 1 219 ? -21.466 -0.319 37.022 1.00 84.88 219 GLN A CA 1
ATOM 1782 C C . GLN A 1 219 ? -19.985 -0.360 36.653 1.00 84.88 219 GLN A C 1
ATOM 1784 O O . GLN A 1 219 ? -19.625 -0.785 35.556 1.00 84.88 219 GLN A O 1
ATOM 1789 N N . THR A 1 220 ? -19.124 0.074 37.577 1.00 88.81 220 THR A N 1
ATOM 1790 C CA . THR A 1 220 ? -17.670 0.151 37.368 1.00 88.81 220 THR A CA 1
ATOM 1791 C C . THR A 1 220 ? -16.940 -0.784 38.324 1.00 88.81 220 THR A C 1
ATOM 1793 O O . THR A 1 220 ? -17.225 -0.815 39.519 1.00 88.81 220 THR A O 1
ATOM 1796 N N . ILE A 1 221 ? -15.979 -1.534 37.794 1.00 91.06 221 ILE A N 1
ATOM 1797 C CA . ILE A 1 221 ? -15.133 -2.478 38.520 1.00 91.06 221 ILE A CA 1
ATOM 1798 C C . ILE A 1 221 ? -13.688 -2.017 38.369 1.00 91.06 221 ILE A C 1
ATOM 1800 O O . ILE A 1 221 ? -13.156 -1.949 37.259 1.00 91.06 221 ILE A O 1
ATOM 1804 N N . THR A 1 222 ? -13.059 -1.687 39.494 1.00 91.81 222 THR A N 1
ATOM 1805 C CA . THR A 1 222 ? -11.652 -1.280 39.542 1.00 91.81 222 THR A CA 1
ATOM 1806 C C . THR A 1 222 ? -10.753 -2.508 39.524 1.00 91.81 222 THR A C 1
ATOM 1808 O O . THR A 1 222 ? -10.986 -3.472 40.251 1.00 91.81 222 THR A O 1
ATOM 1811 N N . ILE A 1 223 ? -9.705 -2.458 38.711 1.00 89.44 223 ILE A N 1
ATOM 1812 C CA . ILE A 1 223 ? -8.711 -3.516 38.578 1.00 89.44 223 ILE A CA 1
ATOM 1813 C C . ILE A 1 223 ? -7.453 -3.083 39.321 1.00 89.44 223 ILE A C 1
ATOM 1815 O O . ILE A 1 223 ? -6.885 -2.025 39.049 1.00 89.44 223 ILE A O 1
ATOM 1819 N N . GLN A 1 224 ? -7.015 -3.913 40.262 1.00 80.69 224 GLN A N 1
ATOM 1820 C CA . GLN A 1 224 ? -5.742 -3.733 40.946 1.00 80.69 224 GLN A CA 1
ATOM 1821 C C . GLN A 1 224 ? -4.670 -4.553 40.230 1.00 80.69 224 GLN A C 1
ATOM 1823 O O . GLN A 1 224 ? -4.861 -5.744 40.007 1.00 80.69 224 GLN A O 1
ATOM 1828 N N . ASN A 1 225 ? -3.552 -3.902 39.906 1.00 76.62 225 ASN A N 1
ATOM 1829 C CA . ASN A 1 225 ? -2.349 -4.507 39.336 1.00 76.62 225 ASN A CA 1
ATOM 1830 C C . ASN A 1 225 ? -2.576 -5.308 38.035 1.00 76.62 225 ASN A C 1
ATOM 1832 O O . ASN A 1 225 ? -2.869 -6.497 38.056 1.00 76.62 225 ASN A O 1
ATOM 1836 N N . SER A 1 226 ? -2.415 -4.638 36.894 1.00 80.06 226 SER A N 1
ATOM 1837 C CA . SER A 1 226 ? -2.568 -5.204 35.542 1.00 80.06 226 SER A CA 1
ATOM 1838 C C . SER A 1 226 ? -1.299 -5.047 34.697 1.00 80.06 226 SER A C 1
ATOM 1840 O O . SER A 1 226 ? -1.360 -5.041 33.466 1.00 80.06 226 SER A O 1
ATOM 1842 N N . SER A 1 227 ? -0.141 -4.851 35.339 1.00 71.06 227 SER A N 1
ATOM 1843 C CA . SER A 1 227 ? 1.120 -4.650 34.627 1.00 71.06 227 SER A CA 1
ATOM 1844 C C . SER A 1 227 ? 1.399 -5.829 33.695 1.00 71.06 227 SER A C 1
ATOM 1846 O O . SER A 1 227 ? 1.344 -6.974 34.124 1.00 71.06 227 SER A O 1
ATOM 1848 N N . GLU A 1 228 ? 1.722 -5.526 32.436 1.00 78.38 228 GLU A N 1
ATOM 1849 C CA . GLU A 1 228 ? 2.069 -6.496 31.379 1.00 78.38 228 GLU A CA 1
ATOM 1850 C C . GLU A 1 228 ? 0.898 -7.284 30.766 1.00 78.38 228 GLU A C 1
ATOM 1852 O O . GLU A 1 228 ? 1.092 -7.965 29.758 1.00 78.38 228 GLU A O 1
ATOM 1857 N N . LEU A 1 229 ? -0.329 -7.120 31.270 1.00 90.94 229 LEU A N 1
ATOM 1858 C CA . LEU A 1 229 ? -1.526 -7.721 30.682 1.00 90.94 229 LEU A CA 1
ATOM 1859 C C . LEU A 1 229 ? -2.263 -6.706 29.814 1.00 90.94 229 LEU A C 1
ATOM 1861 O O . LEU A 1 229 ? -2.616 -5.616 30.260 1.00 90.94 229 LEU A O 1
ATOM 1865 N N . SER A 1 230 ? -2.502 -7.064 28.555 1.00 93.00 230 SER A N 1
ATOM 1866 C CA . SER A 1 230 ? -3.117 -6.160 27.573 1.00 93.00 230 SER A CA 1
ATOM 1867 C C . SER A 1 230 ? -4.283 -6.776 26.810 1.00 93.00 230 SER A C 1
ATOM 1869 O O . SER A 1 230 ? -5.036 -6.041 26.168 1.00 93.00 230 SER A O 1
ATOM 1871 N N . VAL A 1 231 ? -4.483 -8.092 26.916 1.00 96.38 231 VAL A N 1
ATOM 1872 C CA . VAL A 1 231 ? -5.564 -8.796 26.229 1.00 96.38 231 VAL A CA 1
ATOM 1873 C C . VAL A 1 231 ? -6.717 -9.060 27.188 1.00 96.38 231 VAL A C 1
ATOM 1875 O O . VAL A 1 231 ? -6.568 -9.783 28.166 1.00 96.38 231 VAL A O 1
ATOM 1878 N N . LEU A 1 232 ? -7.880 -8.479 26.905 1.00 96.75 232 LEU A N 1
ATOM 1879 C CA . LEU A 1 232 ? -9.131 -8.750 27.608 1.00 96.75 232 LEU A CA 1
ATOM 1880 C C . LEU A 1 232 ? -9.825 -9.948 26.962 1.00 96.75 232 LEU A C 1
ATOM 1882 O O . LEU A 1 232 ? -10.073 -9.928 25.757 1.00 96.75 232 LEU A O 1
ATOM 1886 N N . ARG A 1 233 ? -10.206 -10.942 27.764 1.00 96.69 233 ARG A N 1
ATOM 1887 C CA . ARG A 1 233 ? -11.019 -12.083 27.333 1.00 96.69 233 ARG A CA 1
ATOM 1888 C C . ARG A 1 233 ? -12.201 -12.279 28.272 1.00 96.69 233 ARG A C 1
ATOM 1890 O O . ARG A 1 233 ? -12.014 -12.355 29.483 1.00 96.69 233 ARG A O 1
ATOM 1897 N N . MET A 1 234 ? -13.404 -12.403 27.719 1.00 95.69 234 MET A N 1
ATOM 1898 C CA . MET A 1 234 ? -14.630 -12.672 28.477 1.00 95.69 234 MET A CA 1
ATOM 1899 C C . MET A 1 234 ? -15.698 -13.354 27.622 1.00 95.69 234 MET A C 1
ATOM 1901 O O . MET A 1 234 ? -15.637 -13.318 26.395 1.00 95.69 234 MET A O 1
ATOM 1905 N N . PHE A 1 235 ? -16.703 -13.942 28.264 1.00 95.19 235 PHE A N 1
ATOM 1906 C CA . PHE A 1 235 ? -17.974 -14.253 27.617 1.00 95.19 235 PHE A CA 1
ATOM 1907 C C . PHE A 1 235 ? -18.972 -13.140 27.902 1.00 95.19 235 PHE A C 1
ATOM 1909 O O . PHE A 1 235 ? -19.026 -12.644 29.024 1.00 95.19 235 PHE A O 1
ATOM 1916 N N . VAL A 1 236 ? -19.753 -12.764 26.893 1.00 92.75 236 VAL A N 1
ATOM 1917 C CA . VAL A 1 236 ? -20.767 -11.708 26.961 1.00 92.75 236 VAL A CA 1
ATOM 1918 C C . VAL A 1 236 ? -22.113 -12.268 26.514 1.00 92.75 236 VAL A C 1
ATOM 1920 O O . VAL A 1 236 ? -22.188 -13.001 25.527 1.00 92.75 236 VAL A O 1
ATOM 1923 N N . LEU A 1 237 ? -23.169 -11.916 27.238 1.00 91.75 237 LEU A N 1
ATOM 1924 C CA . LEU A 1 237 ? -24.565 -12.213 26.941 1.00 91.75 237 LEU A CA 1
ATOM 1925 C C . LEU A 1 237 ? -25.346 -10.900 27.012 1.00 91.75 237 LEU A C 1
ATOM 1927 O O . LEU A 1 237 ? -25.320 -10.241 28.046 1.00 91.75 237 LEU A O 1
ATOM 1931 N N . SER A 1 238 ? -26.031 -10.532 25.933 1.00 87.06 238 SER A N 1
ATOM 1932 C CA . SER A 1 238 ? -26.856 -9.318 25.871 1.00 87.06 238 SER A CA 1
ATOM 1933 C C . SER A 1 238 ? -28.335 -9.688 25.854 1.00 87.06 238 SER A C 1
ATOM 1935 O O . SER A 1 238 ? -28.737 -10.567 25.078 1.00 87.06 238 SER A O 1
ATOM 1937 N N . SER A 1 239 ? -29.134 -9.008 26.675 1.00 80.81 239 SER A N 1
ATOM 1938 C CA . SER A 1 239 ? -30.603 -9.115 26.675 1.00 80.81 239 SER A CA 1
ATOM 1939 C C . SER A 1 239 ? -31.258 -7.981 25.876 1.00 80.81 239 SER A C 1
ATOM 1941 O O . SER A 1 239 ? -32.305 -8.183 25.250 1.00 80.81 239 SER A O 1
ATOM 1943 N N . ASP A 1 240 ? -30.599 -6.821 25.800 1.00 77.00 240 ASP A N 1
ATOM 1944 C CA . ASP A 1 240 ? -31.037 -5.644 25.046 1.00 77.00 240 ASP A CA 1
ATOM 1945 C C . ASP A 1 240 ? -30.143 -5.356 23.815 1.00 77.00 240 ASP A C 1
ATOM 1947 O O . ASP A 1 240 ? -29.205 -6.102 23.512 1.00 77.00 240 ASP A O 1
ATOM 1951 N N . GLN A 1 241 ? -30.474 -4.299 23.059 1.00 75.81 241 GLN A N 1
ATOM 1952 C CA . GLN A 1 241 ? -29.685 -3.830 21.906 1.00 75.81 241 GLN A CA 1
ATOM 1953 C C . GLN A 1 241 ? -28.754 -2.648 22.228 1.00 75.81 241 GLN A C 1
ATOM 1955 O O . GLN A 1 241 ? -27.978 -2.258 21.359 1.00 75.81 241 GLN A O 1
ATOM 1960 N N . GLU A 1 242 ? -28.806 -2.107 23.446 1.00 83.88 242 GLU A N 1
ATOM 1961 C CA . GLU A 1 242 ? -28.083 -0.889 23.856 1.00 83.88 242 GLU A CA 1
ATOM 1962 C C . GLU A 1 242 ? -26.884 -1.186 24.775 1.00 83.88 242 GLU A C 1
ATOM 1964 O O . GLU A 1 242 ? -26.108 -0.290 25.119 1.00 83.88 242 GLU A O 1
ATOM 1969 N N . SER A 1 243 ? -26.691 -2.455 25.136 1.00 88.19 243 SER A N 1
ATOM 1970 C CA . SER A 1 243 ? -25.589 -2.920 25.968 1.00 88.19 243 SER A CA 1
ATOM 1971 C C . SER A 1 243 ? -24.234 -2.504 25.417 1.00 88.19 243 SER A C 1
ATOM 1973 O O . SER A 1 243 ? -23.904 -2.737 24.253 1.00 88.19 243 SER A O 1
ATOM 1975 N N . SER A 1 244 ? -23.415 -1.913 26.279 1.00 91.75 244 SER A N 1
ATOM 1976 C CA . SER A 1 244 ? -22.071 -1.450 25.950 1.00 91.75 244 SER A CA 1
ATOM 1977 C C . SER A 1 244 ? -21.142 -1.578 27.149 1.00 91.75 244 SER A C 1
ATOM 1979 O O . SER A 1 244 ? -21.561 -1.748 28.295 1.00 91.75 244 SER A O 1
ATOM 1981 N N . PHE A 1 245 ? -19.843 -1.513 26.894 1.00 93.38 245 PHE A N 1
ATOM 1982 C CA . PHE A 1 245 ? -18.849 -1.486 27.959 1.00 93.38 245 PHE A CA 1
ATOM 1983 C C . PHE A 1 245 ? -17.632 -0.690 27.526 1.00 93.38 245 PHE A C 1
ATOM 1985 O O . PHE A 1 245 ? -17.330 -0.575 26.338 1.00 93.38 245 PHE A O 1
ATOM 1992 N N . HIS A 1 246 ? -16.910 -0.135 28.489 1.00 95.19 246 HIS A N 1
ATOM 1993 C CA . HIS A 1 246 ? -15.649 0.529 28.218 1.00 95.19 246 HIS A CA 1
ATOM 1994 C C . HIS A 1 246 ? -14.592 0.179 29.246 1.00 95.19 246 HIS A C 1
ATOM 1996 O O . HIS A 1 246 ? -14.877 -0.211 30.378 1.00 95.19 246 HIS A O 1
ATOM 2002 N N . ILE A 1 247 ? -13.347 0.314 28.812 1.00 96.12 247 ILE A N 1
ATOM 2003 C CA . ILE A 1 247 ? -12.175 0.039 29.621 1.00 96.12 247 ILE A CA 1
ATOM 2004 C C . ILE A 1 247 ? -11.406 1.343 29.761 1.00 96.12 247 ILE A C 1
ATOM 2006 O O . ILE A 1 247 ? -11.035 1.961 28.758 1.00 96.12 247 ILE A O 1
ATOM 2010 N N . THR A 1 248 ? -11.139 1.743 30.999 1.00 96.19 248 THR A N 1
ATOM 2011 C CA . THR A 1 248 ? -10.231 2.852 31.290 1.00 96.19 248 THR A CA 1
ATOM 2012 C C . THR A 1 248 ? -8.814 2.306 31.390 1.00 96.19 248 THR A C 1
ATOM 2014 O O . THR A 1 248 ? -8.521 1.448 32.228 1.00 96.19 248 THR A O 1
ATOM 2017 N N . VAL A 1 249 ? -7.927 2.813 30.537 1.00 95.31 249 VAL A N 1
ATOM 2018 C CA . VAL A 1 249 ? -6.519 2.414 30.462 1.00 95.31 249 VAL A CA 1
ATOM 2019 C C . VAL A 1 249 ? -5.609 3.620 30.651 1.00 95.31 249 VAL A C 1
ATOM 2021 O O . VAL A 1 249 ? -5.920 4.735 30.235 1.00 95.31 249 VAL A O 1
ATOM 2024 N N . GLN A 1 250 ? -4.451 3.391 31.252 1.00 93.81 250 GLN A N 1
ATOM 2025 C CA . GLN A 1 250 ? -3.373 4.359 31.358 1.00 93.81 250 GLN A CA 1
ATOM 2026 C C . GLN A 1 250 ? -2.199 3.906 30.500 1.00 93.81 250 GLN A C 1
ATOM 2028 O O . GLN A 1 250 ? -1.762 2.759 30.580 1.00 93.81 250 GLN A O 1
ATOM 2033 N N . ARG A 1 251 ? -1.635 4.812 29.706 1.00 91.62 251 ARG A N 1
ATOM 2034 C CA . ARG A 1 251 ? -0.376 4.541 29.008 1.00 91.62 251 ARG A CA 1
ATOM 2035 C C . ARG A 1 251 ? 0.791 4.491 29.989 1.00 91.62 251 ARG A C 1
ATOM 2037 O O . ARG A 1 251 ? 0.987 5.426 30.765 1.00 91.62 251 ARG A O 1
ATOM 2044 N N . SER A 1 252 ? 1.617 3.451 29.912 1.00 89.56 252 SER A N 1
ATOM 2045 C CA . SER A 1 252 ? 2.721 3.264 30.862 1.00 89.56 252 SER A CA 1
ATOM 2046 C C . SER A 1 252 ? 3.806 4.340 30.744 1.00 89.56 252 SER A C 1
ATOM 2048 O O . SER A 1 252 ? 4.398 4.695 31.764 1.00 89.56 252 SER A O 1
ATOM 2050 N N . ASP A 1 253 ? 4.035 4.860 29.532 1.00 87.50 253 ASP A N 1
ATOM 2051 C CA . ASP A 1 253 ? 5.085 5.831 29.187 1.00 87.50 253 ASP A CA 1
ATOM 2052 C C . ASP A 1 253 ? 4.722 7.283 29.534 1.00 87.50 253 ASP A C 1
ATOM 2054 O O . ASP A 1 253 ? 5.517 8.011 30.115 1.00 87.50 253 ASP A O 1
ATOM 2058 N N . THR A 1 254 ? 3.507 7.699 29.190 1.00 90.81 254 THR A N 1
ATOM 2059 C CA . THR A 1 254 ? 3.024 9.086 29.299 1.00 90.81 254 THR A CA 1
ATOM 2060 C C . THR A 1 254 ? 2.116 9.307 30.501 1.00 90.81 254 THR A C 1
ATOM 2062 O O . THR A 1 254 ? 1.755 10.445 30.786 1.00 90.81 254 THR A O 1
ATOM 2065 N N . LYS A 1 255 ? 1.694 8.230 31.179 1.00 91.88 255 LYS A N 1
ATOM 2066 C CA . LYS A 1 255 ? 0.690 8.231 32.260 1.00 91.88 255 LYS A CA 1
ATOM 2067 C C . LYS A 1 255 ? -0.675 8.808 31.864 1.00 91.88 255 LYS A C 1
ATOM 2069 O O . LYS A 1 255 ? -1.537 9.002 32.718 1.00 91.88 255 LYS A O 1
ATOM 2074 N N . GLN A 1 256 ? -0.899 9.035 30.572 1.00 92.69 256 GLN A N 1
ATOM 2075 C CA . GLN A 1 256 ? -2.128 9.602 30.038 1.00 92.69 256 GLN A CA 1
ATOM 2076 C C . GLN A 1 256 ? -3.253 8.561 30.041 1.00 92.69 256 GLN A C 1
ATOM 2078 O O . GLN A 1 256 ? -3.032 7.399 29.686 1.00 92.69 256 GLN A O 1
ATOM 2083 N N . LEU A 1 257 ? -4.449 8.995 30.442 1.00 94.81 257 LEU A N 1
ATOM 2084 C CA . LEU A 1 257 ? -5.645 8.162 30.547 1.00 94.81 257 LEU A CA 1
ATOM 2085 C C . LEU A 1 257 ? -6.439 8.165 29.243 1.00 94.81 257 LEU A C 1
ATOM 2087 O O . LEU A 1 257 ? -6.606 9.209 28.619 1.00 94.81 257 LEU A O 1
ATOM 2091 N N . TYR A 1 258 ? -6.954 6.999 28.872 1.00 95.19 258 TYR A N 1
ATOM 2092 C CA . TYR A 1 258 ? -7.819 6.791 27.718 1.00 95.19 258 TYR A CA 1
ATOM 2093 C C . TYR A 1 258 ? -8.983 5.879 28.101 1.00 95.19 258 TYR A C 1
ATOM 2095 O O . TYR A 1 258 ? -8.862 5.047 29.004 1.00 95.19 258 TYR A O 1
ATOM 2103 N N . ARG A 1 259 ? -10.099 6.003 27.385 1.00 95.94 259 ARG A N 1
ATOM 2104 C CA . ARG A 1 259 ? -11.240 5.089 27.482 1.00 95.94 259 ARG A CA 1
ATOM 2105 C C . ARG A 1 259 ? -11.469 4.425 26.132 1.00 95.94 259 ARG A C 1
ATOM 2107 O O . ARG A 1 259 ? -11.610 5.100 25.110 1.00 95.94 259 ARG A O 1
ATOM 2114 N N . ILE A 1 260 ? -11.482 3.098 26.141 1.00 96.38 260 ILE A N 1
ATOM 2115 C CA . ILE A 1 260 ? -11.775 2.269 24.971 1.00 96.38 260 ILE A CA 1
ATOM 2116 C C . ILE A 1 260 ? -13.205 1.766 25.125 1.00 96.38 260 ILE A C 1
ATOM 2118 O O . ILE A 1 260 ? -13.475 0.947 25.999 1.00 96.38 260 ILE A O 1
ATOM 2122 N N . HIS A 1 261 ? -14.111 2.277 24.301 1.00 96.12 261 HIS A N 1
ATOM 2123 C CA . HIS A 1 261 ? -15.537 1.972 24.324 1.00 96.12 261 HIS A CA 1
ATOM 2124 C C . HIS A 1 261 ? -15.875 0.910 23.287 1.00 96.12 261 HIS A C 1
ATOM 2126 O O . HIS A 1 261 ? -15.495 1.032 22.124 1.00 96.12 261 HIS A O 1
ATOM 2132 N N . TYR A 1 262 ? -16.653 -0.084 23.688 1.00 95.56 262 TYR A N 1
ATOM 2133 C CA . TYR A 1 262 ? -17.235 -1.103 22.828 1.00 95.56 262 TYR A CA 1
ATOM 2134 C C . TYR A 1 262 ? -18.748 -0.928 22.842 1.00 95.56 262 TYR A C 1
ATOM 2136 O O . TYR A 1 262 ? -19.388 -1.076 23.883 1.00 95.56 262 TYR A O 1
ATOM 2144 N N . ILE A 1 263 ? -19.303 -0.560 21.690 1.00 93.94 263 ILE A N 1
ATOM 2145 C CA . ILE A 1 263 ? -20.690 -0.094 21.567 1.00 93.94 263 ILE A CA 1
ATOM 2146 C C . ILE A 1 263 ? -21.453 -0.872 20.485 1.00 93.94 263 ILE A C 1
ATOM 2148 O O . ILE A 1 263 ? -20.826 -1.357 19.530 1.00 93.94 263 ILE A O 1
ATOM 2152 N N . PRO A 1 264 ? -22.797 -0.921 20.550 1.00 92.19 264 PRO A N 1
ATOM 2153 C CA . PRO A 1 264 ? -23.629 -1.616 19.572 1.00 92.19 264 PRO A CA 1
ATOM 2154 C C . PRO A 1 264 ? -23.802 -0.832 18.254 1.00 92.19 264 PRO A C 1
ATOM 2156 O O . PRO A 1 264 ? -24.889 -0.703 17.698 1.00 92.19 264 PRO A O 1
ATOM 2159 N N . ALA A 1 265 ? -22.707 -0.289 17.714 1.00 92.19 265 ALA A N 1
ATOM 2160 C CA . ALA A 1 265 ? -22.691 0.487 16.476 1.00 92.19 265 ALA A CA 1
ATOM 2161 C C . ALA A 1 265 ? -22.135 -0.320 15.295 1.00 92.19 265 ALA A C 1
ATOM 2163 O O . ALA A 1 265 ? -21.251 -1.161 15.452 1.00 92.19 265 ALA A O 1
ATOM 2164 N N . ALA A 1 266 ? -22.612 -0.018 14.083 1.00 89.31 266 ALA A N 1
ATOM 2165 C CA . ALA A 1 266 ? -22.102 -0.625 12.851 1.00 89.31 266 ALA A CA 1
ATOM 2166 C C . ALA A 1 266 ? -20.732 -0.066 12.416 1.00 89.31 266 ALA A C 1
ATOM 2168 O O . ALA A 1 266 ? -20.014 -0.711 11.651 1.00 89.31 266 ALA A O 1
ATOM 2169 N N . GLU A 1 267 ? -20.372 1.143 12.861 1.00 90.75 267 GLU A N 1
ATOM 2170 C CA . GLU A 1 267 ? -19.088 1.757 12.522 1.00 90.75 267 GLU A CA 1
ATOM 2171 C C . GLU A 1 267 ? -17.937 1.030 13.248 1.00 90.75 267 GLU A C 1
ATOM 2173 O O . GLU A 1 267 ? -17.923 1.004 14.477 1.00 90.75 267 GLU A O 1
ATOM 2178 N N . PRO A 1 268 ? -16.935 0.474 12.533 1.00 92.19 268 PRO A N 1
ATOM 2179 C CA . PRO A 1 268 ? -15.901 -0.355 13.162 1.00 92.19 268 PRO A CA 1
ATOM 2180 C C . PRO A 1 268 ? -15.009 0.384 14.162 1.00 92.19 268 PRO A C 1
ATOM 2182 O O . PRO A 1 268 ? -14.513 -0.218 15.107 1.00 92.19 268 PRO A O 1
ATOM 2185 N N . ILE A 1 269 ? -14.744 1.668 13.910 1.00 92.56 269 ILE A N 1
ATOM 2186 C CA . ILE A 1 269 ? -13.923 2.518 14.771 1.00 92.56 269 ILE A CA 1
ATOM 2187 C C . ILE A 1 269 ? -14.310 3.983 14.573 1.00 92.56 269 ILE A C 1
ATOM 2189 O O . ILE A 1 269 ? -14.411 4.446 13.432 1.00 92.56 269 ILE A O 1
ATOM 2193 N N . ARG A 1 270 ? -14.465 4.716 15.675 1.00 90.88 270 ARG A N 1
ATOM 2194 C CA . ARG A 1 270 ? -14.741 6.154 15.715 1.00 90.88 270 ARG A CA 1
ATOM 2195 C C . ARG A 1 270 ? -13.946 6.795 16.848 1.00 90.88 270 ARG A C 1
ATOM 2197 O O . ARG A 1 270 ? -13.793 6.217 17.916 1.00 90.88 270 ARG A O 1
ATOM 2204 N N . VAL A 1 271 ? -13.464 8.015 16.630 1.00 85.19 271 VAL A N 1
ATOM 2205 C CA . VAL A 1 271 ? -12.793 8.806 17.670 1.00 85.19 271 VAL A CA 1
ATOM 2206 C C . VAL A 1 271 ? -13.494 10.149 17.765 1.00 85.19 271 VAL A C 1
ATOM 2208 O O . VAL A 1 271 ? -13.534 10.891 16.783 1.00 85.19 271 VAL A O 1
ATOM 2211 N N . ILE A 1 272 ? -14.111 10.418 18.915 1.00 78.81 272 ILE A N 1
ATOM 2212 C CA . ILE A 1 272 ? -14.893 11.644 19.143 1.00 78.81 272 ILE A CA 1
ATOM 2213 C C . ILE A 1 272 ? -13.996 12.744 19.715 1.00 78.81 272 ILE A C 1
ATOM 2215 O O . ILE A 1 272 ? -14.098 13.897 19.304 1.00 78.81 272 ILE A O 1
ATOM 2219 N N . ASN A 1 273 ? -13.089 12.389 20.624 1.00 82.50 273 ASN A N 1
ATOM 2220 C CA . ASN A 1 273 ? -12.117 13.297 21.226 1.00 82.50 273 ASN A CA 1
ATOM 2221 C C . ASN A 1 273 ? -10.750 12.593 21.364 1.00 82.50 273 ASN A C 1
ATOM 2223 O O . ASN A 1 273 ? -10.601 11.434 20.989 1.00 82.50 273 ASN A O 1
ATOM 2227 N N . SER A 1 274 ? -9.736 13.281 21.890 1.00 80.81 274 SER A N 1
ATOM 2228 C CA . SER A 1 274 ? -8.367 12.744 21.972 1.00 80.81 274 SER A CA 1
ATOM 2229 C C . SER A 1 274 ? -8.168 11.586 22.964 1.00 80.81 274 SER A C 1
ATOM 2231 O O . SER A 1 274 ? -7.088 11.002 22.963 1.00 80.81 274 SER A O 1
ATOM 2233 N N . PHE A 1 275 ? -9.158 11.262 23.801 1.00 90.12 275 PHE A N 1
ATOM 2234 C CA . PHE A 1 275 ? -9.045 10.315 24.920 1.00 90.12 275 PHE A CA 1
ATOM 2235 C C . PHE A 1 275 ? -10.043 9.151 24.853 1.00 90.12 275 PHE A C 1
ATOM 2237 O O . PHE A 1 275 ? -9.811 8.111 25.466 1.00 90.12 275 PHE A O 1
ATOM 2244 N N . ASP A 1 276 ? -11.134 9.311 24.106 1.00 92.81 276 ASP A N 1
ATOM 2245 C CA . ASP A 1 276 ? -12.212 8.340 23.951 1.00 92.81 276 ASP A CA 1
ATOM 2246 C C . ASP A 1 276 ? -12.193 7.724 22.549 1.00 92.81 276 ASP A C 1
ATOM 2248 O O . ASP A 1 276 ? -12.462 8.390 21.538 1.00 92.81 276 ASP A O 1
ATOM 2252 N N . VAL A 1 277 ? -11.898 6.427 22.498 1.00 93.94 277 VAL A N 1
ATOM 2253 C CA . VAL A 1 277 ? -11.867 5.627 21.270 1.00 93.94 277 VAL A CA 1
ATOM 2254 C C . VAL A 1 277 ? -13.031 4.650 21.301 1.00 93.94 277 VAL A C 1
ATOM 2256 O O . VAL A 1 277 ? -13.176 3.903 22.260 1.00 93.94 277 VAL A O 1
ATOM 2259 N N . TYR A 1 278 ? -13.841 4.631 20.248 1.00 95.19 278 TYR A N 1
ATOM 2260 C CA . TYR A 1 278 ? -15.040 3.805 20.148 1.00 95.19 278 TYR A CA 1
ATOM 2261 C C . TYR A 1 278 ? -14.857 2.732 19.083 1.00 95.19 278 TYR A C 1
ATOM 2263 O O . TYR A 1 278 ? -14.449 3.032 17.960 1.00 95.19 278 TYR A O 1
ATOM 2271 N N . PHE A 1 279 ? -15.227 1.503 19.415 1.00 95.69 279 PHE A N 1
ATOM 2272 C CA . PHE A 1 279 ? -15.256 0.355 18.525 1.00 95.69 279 PHE A CA 1
ATOM 2273 C C . PHE A 1 279 ? -16.666 -0.226 18.473 1.00 95.69 279 PHE A C 1
ATOM 2275 O O . PHE A 1 279 ? -17.221 -0.646 19.489 1.00 95.69 279 PHE A O 1
ATOM 2282 N N . GLY A 1 280 ? -17.249 -0.264 17.279 1.00 93.81 280 GLY A N 1
ATOM 2283 C CA . GLY A 1 280 ? -18.551 -0.880 17.064 1.00 93.81 280 GLY A CA 1
ATOM 2284 C C . GLY A 1 280 ? -18.439 -2.395 16.906 1.00 93.81 280 GLY A C 1
ATOM 2285 O O . GLY A 1 280 ? -17.702 -2.871 16.038 1.00 93.81 280 GLY A O 1
ATOM 2286 N N . PHE A 1 281 ? -19.183 -3.160 17.707 1.00 90.88 281 PHE A N 1
ATOM 2287 C CA . PHE A 1 281 ? -19.370 -4.606 17.499 1.00 90.88 281 PHE A CA 1
ATOM 2288 C C . PHE A 1 281 ? -20.708 -4.946 16.813 1.00 90.88 281 PHE A C 1
ATOM 2290 O O . PHE A 1 281 ? -21.004 -6.114 16.566 1.00 90.88 281 PHE A O 1
ATOM 2297 N N . GLY A 1 282 ? -21.506 -3.941 16.436 1.00 86.88 282 GLY A N 1
ATOM 2298 C CA . GLY A 1 282 ? -22.853 -4.131 15.891 1.00 86.88 282 GLY A CA 1
ATOM 2299 C C . GLY A 1 282 ? -23.840 -4.658 16.935 1.00 86.88 282 GLY A C 1
ATOM 2300 O O . GLY A 1 282 ? -23.660 -4.446 18.123 1.00 86.88 282 GLY A O 1
ATOM 2301 N N . GLN A 1 283 ? -24.898 -5.344 16.508 1.00 84.06 283 GLN A N 1
ATOM 2302 C CA . GLN A 1 283 ? -25.845 -5.956 17.446 1.00 84.06 283 GLN A CA 1
ATOM 2303 C C . GLN A 1 283 ? -25.343 -7.329 17.900 1.00 84.06 283 GLN A C 1
ATOM 2305 O O . GLN A 1 283 ? -25.038 -8.184 17.062 1.00 84.06 283 GLN A O 1
ATOM 2310 N N . LEU A 1 284 ? -25.285 -7.541 19.217 1.00 82.31 284 LEU A N 1
ATOM 2311 C CA . LEU A 1 284 ? -25.017 -8.857 19.787 1.00 82.31 284 LEU A CA 1
ATOM 2312 C C . LEU A 1 284 ? -26.253 -9.761 19.615 1.00 82.31 284 LEU A C 1
ATOM 2314 O O . LEU A 1 284 ? -27.381 -9.308 19.823 1.00 82.31 284 LEU A O 1
ATOM 2318 N N . PRO A 1 285 ? -26.068 -11.037 19.239 1.00 83.88 285 PRO A N 1
ATOM 2319 C CA . PRO A 1 285 ? -27.102 -12.059 19.323 1.00 83.88 285 PRO A CA 1
ATOM 2320 C C . PRO A 1 285 ? -27.827 -12.058 20.678 1.00 83.88 285 PRO A C 1
ATOM 2322 O O . PRO A 1 285 ? -27.204 -12.252 21.723 1.00 83.88 285 PRO A O 1
ATOM 2325 N N . LYS A 1 286 ? -29.155 -11.879 20.652 1.00 84.38 286 LYS A N 1
ATOM 2326 C CA . LYS A 1 286 ? -29.985 -11.929 21.863 1.00 84.38 286 LYS A CA 1
ATOM 2327 C C . LYS A 1 286 ? -29.917 -13.310 22.505 1.00 84.38 286 LYS A C 1
ATOM 2329 O O . LYS A 1 286 ? -30.037 -14.319 21.808 1.00 84.38 286 LYS A O 1
ATOM 2334 N N . ASN A 1 287 ? -29.782 -13.344 23.829 1.00 84.94 287 ASN A N 1
ATOM 2335 C CA . ASN A 1 287 ? -29.832 -14.566 24.638 1.00 84.94 287 ASN A CA 1
ATOM 2336 C C . ASN A 1 287 ? -28.819 -15.654 24.227 1.00 84.94 287 ASN A C 1
ATOM 2338 O O . ASN A 1 287 ? -29.047 -16.841 24.460 1.00 84.94 287 ASN A O 1
ATOM 2342 N N . ARG A 1 288 ? -27.682 -15.265 23.638 1.00 91.12 288 ARG A N 1
ATOM 2343 C CA . ARG A 1 288 ? -26.589 -16.178 23.292 1.00 91.12 288 ARG A CA 1
ATOM 2344 C C . ARG A 1 288 ? -25.264 -15.671 23.849 1.00 91.12 288 ARG A C 1
ATOM 2346 O O . ARG A 1 288 ? -24.894 -14.523 23.631 1.00 91.12 288 ARG A O 1
ATOM 2353 N N . TRP A 1 289 ? -24.538 -16.556 24.531 1.00 92.81 289 TRP A N 1
ATOM 2354 C CA . TRP A 1 289 ? -23.178 -16.278 24.985 1.00 92.81 289 TRP A CA 1
ATOM 2355 C C . TRP A 1 289 ? -22.218 -16.190 23.802 1.00 92.81 289 TRP A C 1
ATOM 2357 O O . TRP A 1 289 ? -22.214 -17.054 22.920 1.00 92.81 289 TRP A O 1
ATOM 2367 N N . ILE A 1 290 ? -21.386 -15.155 23.804 1.00 92.00 290 ILE A N 1
ATOM 2368 C CA . ILE A 1 290 ? -20.384 -14.889 22.773 1.00 92.00 290 ILE A CA 1
ATOM 2369 C C . ILE A 1 290 ? -19.042 -14.685 23.460 1.00 92.00 290 ILE A C 1
ATOM 2371 O O . ILE A 1 290 ? -18.954 -13.968 24.456 1.00 92.00 290 ILE A O 1
ATOM 2375 N N . ARG A 1 291 ? -17.987 -15.310 22.931 1.00 94.69 291 ARG A N 1
ATOM 2376 C CA . ARG A 1 291 ? -16.619 -15.029 23.369 1.00 94.69 291 ARG A CA 1
ATOM 2377 C C . ARG A 1 291 ? -16.182 -13.681 22.802 1.00 94.69 291 ARG A C 1
ATOM 2379 O O . ARG A 1 291 ? -16.276 -13.455 21.601 1.00 94.69 291 ARG A O 1
ATOM 2386 N N . PHE A 1 292 ? -15.662 -12.823 23.664 1.00 94.25 292 PHE A N 1
ATOM 2387 C CA . PHE A 1 292 ? -15.126 -11.520 23.314 1.00 94.25 292 PHE A CA 1
ATOM 2388 C C . PHE A 1 292 ? -13.665 -11.427 23.766 1.00 94.25 292 PHE A C 1
ATOM 2390 O O . PHE A 1 292 ? -13.385 -11.455 24.966 1.00 94.25 292 PHE A O 1
ATOM 2397 N N . THR A 1 293 ? -12.742 -11.322 22.805 1.00 97.19 293 THR A N 1
ATOM 2398 C CA . THR A 1 293 ? -11.290 -11.283 23.051 1.00 97.19 293 THR A CA 1
ATOM 2399 C C . THR A 1 293 ? -10.665 -10.096 22.321 1.00 97.19 293 THR A C 1
ATOM 2401 O O . THR A 1 293 ? -10.776 -10.008 21.098 1.00 97.19 293 THR A O 1
ATOM 2404 N N . ARG A 1 294 ? -10.012 -9.174 23.041 1.00 96.69 294 ARG A N 1
ATOM 2405 C CA . ARG A 1 294 ? -9.452 -7.923 22.494 1.00 96.69 294 ARG A CA 1
ATOM 2406 C C . ARG A 1 294 ? -8.072 -7.621 23.037 1.00 96.69 294 ARG A C 1
ATOM 2408 O O . ARG A 1 294 ? -7.890 -7.583 24.248 1.00 96.69 294 ARG A O 1
ATOM 2415 N N . ASP A 1 295 ? -7.149 -7.279 22.148 1.00 96.38 295 ASP A N 1
ATOM 2416 C CA . ASP A 1 295 ? -5.884 -6.655 22.525 1.00 96.38 295 ASP A CA 1
ATOM 2417 C C . ASP A 1 295 ? -6.079 -5.138 22.663 1.00 96.38 295 ASP A C 1
ATOM 2419 O O . ASP A 1 295 ? -6.179 -4.394 21.682 1.00 96.38 295 ASP A O 1
ATOM 2423 N N . LEU A 1 296 ? -6.142 -4.674 23.911 1.00 96.25 296 LEU A N 1
ATOM 2424 C CA . LEU A 1 296 ? -6.389 -3.275 24.249 1.00 96.25 296 LEU A CA 1
ATOM 2425 C C . LEU A 1 296 ? -5.218 -2.372 23.845 1.00 96.25 296 LEU A C 1
ATOM 2427 O O . LEU A 1 296 ? -5.426 -1.191 23.555 1.00 96.25 296 LEU A O 1
ATOM 2431 N N . SER A 1 297 ? -3.995 -2.913 23.802 1.00 94.56 297 SER A N 1
ATOM 2432 C CA . SER A 1 297 ? -2.810 -2.172 23.357 1.00 94.56 297 SER A CA 1
ATOM 2433 C C . SER A 1 297 ? -2.885 -1.861 21.866 1.00 94.56 297 SER A C 1
ATOM 2435 O O . SER A 1 297 ? -2.576 -0.740 21.441 1.00 94.56 297 SER A O 1
ATOM 2437 N N . VAL A 1 298 ? -3.358 -2.829 21.082 1.00 94.69 298 VAL A N 1
ATOM 2438 C CA . VAL A 1 298 ? -3.566 -2.713 19.639 1.00 94.69 298 VAL A CA 1
ATOM 2439 C C . VAL A 1 298 ? -4.754 -1.807 19.333 1.00 94.69 298 VAL A C 1
ATOM 2441 O O . VAL A 1 298 ? -4.652 -0.929 18.471 1.00 94.69 298 VAL A O 1
ATOM 2444 N N . ASP A 1 299 ? -5.854 -1.952 20.066 1.00 95.06 299 ASP A N 1
ATOM 2445 C CA . ASP A 1 299 ? -7.041 -1.119 19.876 1.00 95.06 299 ASP A CA 1
ATOM 2446 C C . ASP A 1 299 ? -6.750 0.355 20.179 1.00 95.06 299 ASP A C 1
ATOM 2448 O O . ASP A 1 299 ? -7.032 1.228 19.348 1.00 95.06 299 ASP A O 1
ATOM 2452 N N . LEU A 1 300 ? -6.078 0.663 21.293 1.00 93.25 300 LEU A N 1
ATOM 2453 C CA . LEU A 1 300 ? -5.692 2.044 21.583 1.00 93.25 300 LEU A CA 1
ATOM 2454 C C . LEU A 1 300 ? -4.724 2.602 20.532 1.00 93.25 300 LEU A C 1
ATOM 2456 O O . LEU A 1 300 ? -4.872 3.749 20.099 1.00 93.25 300 LEU A O 1
ATOM 2460 N N . MET A 1 301 ? -3.755 1.796 20.090 1.00 92.06 301 MET A N 1
ATOM 2461 C CA . MET A 1 301 ? -2.815 2.164 19.028 1.00 92.06 301 MET A CA 1
ATOM 2462 C C . MET A 1 301 ? -3.554 2.584 17.748 1.00 92.06 301 MET A C 1
ATOM 2464 O O . MET A 1 301 ? -3.234 3.628 17.169 1.00 92.06 301 MET A O 1
ATOM 2468 N N . HIS A 1 302 ? -4.560 1.819 17.315 1.00 90.69 302 HIS A N 1
ATOM 2469 C CA . HIS A 1 302 ? -5.370 2.169 16.146 1.00 90.69 302 HIS A CA 1
ATOM 2470 C C . HIS A 1 302 ? -6.255 3.397 16.387 1.00 90.69 302 HIS A C 1
ATOM 2472 O O . HIS A 1 302 ? -6.356 4.245 15.499 1.00 90.69 302 HIS A O 1
ATOM 2478 N N . GLY A 1 303 ? -6.828 3.545 17.583 1.00 89.81 303 GLY A N 1
ATOM 2479 C CA . GLY A 1 303 ? -7.591 4.730 17.983 1.00 89.81 303 GLY A CA 1
ATOM 2480 C C . GLY A 1 303 ? -6.785 6.023 17.891 1.00 89.81 303 GLY A C 1
ATOM 2481 O O . GLY A 1 303 ? -7.196 6.976 17.231 1.00 89.81 303 GLY A O 1
ATOM 2482 N N . ILE A 1 304 ? -5.584 6.043 18.469 1.00 87.44 304 ILE A N 1
ATOM 2483 C CA . ILE A 1 304 ? -4.674 7.197 18.390 1.00 87.44 304 ILE A CA 1
ATOM 2484 C C . ILE A 1 304 ? -4.197 7.410 16.944 1.00 87.44 304 ILE A C 1
ATOM 2486 O O . ILE A 1 304 ? -4.123 8.541 16.459 1.00 87.44 304 ILE A O 1
ATOM 2490 N N . GLY A 1 305 ? -3.901 6.328 16.218 1.00 81.12 305 GLY A N 1
ATOM 2491 C CA . GLY A 1 305 ? -3.514 6.387 14.808 1.00 81.12 305 GLY A CA 1
ATOM 2492 C C . GLY A 1 305 ? -4.593 6.997 13.907 1.00 81.12 305 GLY A C 1
ATOM 2493 O O . GLY A 1 305 ? -4.259 7.659 12.921 1.00 81.12 305 GLY A O 1
ATOM 2494 N N . TYR A 1 306 ? -5.870 6.834 14.261 1.00 78.69 306 TYR A N 1
ATOM 2495 C CA . TYR A 1 306 ? -7.013 7.331 13.496 1.00 78.69 306 TYR A CA 1
ATOM 2496 C C . TYR A 1 306 ? -7.065 8.866 13.412 1.00 78.69 306 TYR A C 1
ATOM 2498 O O . TYR A 1 306 ? -7.416 9.414 12.365 1.00 78.69 306 TYR A O 1
ATOM 2506 N N . THR A 1 307 ? -6.670 9.578 14.473 1.00 65.38 307 THR A N 1
ATOM 2507 C CA . THR A 1 307 ? -6.724 11.054 14.535 1.00 65.38 307 THR A CA 1
ATOM 2508 C C . THR A 1 307 ? -5.528 11.732 13.856 1.00 65.38 307 THR A C 1
ATOM 2510 O O . THR A 1 307 ? -5.612 12.888 13.430 1.00 65.38 307 THR A O 1
ATOM 2513 N N . SER A 1 308 ? -4.406 11.025 13.688 1.00 60.69 308 SER A N 1
ATOM 2514 C CA . SER A 1 308 ? -3.161 11.620 13.199 1.00 60.69 308 SER A CA 1
ATOM 2515 C C . SER A 1 308 ? -3.045 11.620 11.670 1.00 60.69 308 SER A C 1
ATOM 2517 O O . SER A 1 308 ? -2.725 10.615 11.031 1.00 60.69 308 SER A O 1
ATOM 2519 N N . LYS A 1 309 ? -3.161 12.806 11.048 1.00 54.38 309 LYS A N 1
ATOM 2520 C CA . LYS A 1 309 ? -2.851 13.011 9.612 1.00 54.38 309 LYS A CA 1
ATOM 2521 C C . LYS A 1 309 ? -1.392 12.663 9.250 1.00 54.38 309 LYS A C 1
ATOM 2523 O O . LYS A 1 309 ? -1.100 12.437 8.076 1.00 54.38 309 LYS A O 1
ATOM 2528 N N . ARG A 1 310 ? -0.484 12.626 10.237 1.00 45.78 310 ARG A N 1
ATOM 2529 C CA . ARG A 1 310 ? 0.980 12.517 10.078 1.00 45.78 310 ARG A CA 1
ATOM 2530 C C . ARG A 1 310 ? 1.495 11.066 10.043 1.00 45.78 310 ARG A C 1
ATOM 2532 O O . ARG A 1 310 ? 2.605 10.839 9.579 1.00 45.78 310 ARG A O 1
ATOM 2539 N N . MET A 1 311 ? 0.686 10.089 10.467 1.00 49.84 311 MET A N 1
ATOM 2540 C CA . MET A 1 311 ? 1.121 8.705 10.749 1.00 49.84 311 MET A CA 1
ATOM 2541 C C . MET A 1 311 ? 0.942 7.701 9.595 1.00 49.84 311 MET A C 1
ATOM 2543 O O . MET A 1 311 ? 1.307 6.538 9.728 1.00 49.84 311 MET A O 1
ATOM 2547 N N . LYS A 1 312 ? 0.442 8.121 8.423 1.00 51.53 312 LYS A N 1
ATOM 2548 C CA . LYS A 1 312 ? -0.002 7.218 7.333 1.00 51.53 312 LYS A CA 1
ATOM 2549 C C . LYS A 1 312 ? 1.079 6.342 6.658 1.00 51.53 312 LYS A C 1
ATOM 2551 O O . LYS A 1 312 ? 0.768 5.673 5.676 1.00 51.53 312 LYS A O 1
ATOM 2556 N N . LYS A 1 313 ? 2.336 6.346 7.121 1.00 53.91 313 LYS A N 1
ATOM 2557 C CA . LYS A 1 313 ? 3.438 5.559 6.526 1.00 53.91 313 LYS A CA 1
ATOM 2558 C C . LYS A 1 313 ? 4.400 4.899 7.524 1.00 53.91 313 LYS A C 1
ATOM 2560 O O . LYS A 1 313 ? 5.350 4.264 7.076 1.00 53.91 313 LYS A O 1
ATOM 2565 N N . VAL A 1 314 ? 4.191 5.030 8.836 1.00 59.62 314 VAL A N 1
ATOM 2566 C CA . VAL A 1 314 ? 5.092 4.452 9.852 1.00 59.62 314 VAL A CA 1
ATOM 2567 C C . VAL A 1 314 ? 4.433 3.220 10.469 1.00 59.62 314 VAL A C 1
ATOM 2569 O O . VAL A 1 314 ? 3.229 3.230 10.717 1.00 59.62 314 VAL A O 1
ATOM 2572 N N . LYS A 1 315 ? 5.208 2.147 10.682 1.00 63.25 315 LYS A N 1
ATOM 2573 C CA . LYS A 1 315 ? 4.741 0.966 11.421 1.00 63.25 315 LYS A CA 1
ATOM 2574 C C . LYS A 1 315 ? 4.391 1.400 12.846 1.00 63.25 315 LYS A C 1
ATOM 2576 O O . LYS A 1 315 ? 5.214 2.030 13.508 1.00 63.25 315 LYS A O 1
ATOM 2581 N N . LEU A 1 316 ? 3.177 1.095 13.284 1.00 70.31 316 LEU A N 1
ATOM 2582 C CA . LEU A 1 316 ? 2.744 1.392 14.642 1.00 70.31 316 LEU A CA 1
ATOM 2583 C C . LEU A 1 316 ? 3.286 0.296 15.563 1.00 70.31 316 LEU A C 1
ATOM 2585 O O . LEU A 1 316 ? 3.455 -0.833 15.119 1.00 70.31 316 LEU A O 1
ATOM 2589 N N . LYS A 1 317 ? 3.614 0.628 16.809 1.00 79.19 317 LYS A N 1
ATOM 2590 C CA . LYS A 1 317 ? 3.966 -0.375 17.819 1.00 79.19 317 LYS A CA 1
ATOM 2591 C C . LYS A 1 317 ? 2.863 -0.420 18.862 1.00 79.19 317 LYS A C 1
ATOM 2593 O O . LYS A 1 317 ? 2.358 0.644 19.235 1.00 79.19 317 LYS A O 1
ATOM 2598 N N . ALA A 1 318 ? 2.533 -1.621 19.323 1.00 79.06 318 ALA A N 1
ATOM 2599 C CA . ALA A 1 318 ? 1.631 -1.815 20.449 1.00 79.06 318 ALA A CA 1
ATOM 2600 C C . ALA A 1 318 ? 2.082 -0.978 21.662 1.00 79.06 318 ALA A C 1
ATOM 2602 O O . ALA A 1 318 ? 3.279 -0.822 21.933 1.00 79.06 318 ALA A O 1
ATOM 2603 N N . ILE A 1 319 ? 1.116 -0.387 22.364 1.00 85.38 319 ILE A N 1
ATOM 2604 C CA . ILE A 1 319 ? 1.372 0.551 23.462 1.00 85.38 319 ILE A CA 1
ATOM 2605 C C . ILE A 1 319 ? 1.349 -0.216 24.783 1.00 85.38 319 ILE A C 1
ATOM 2607 O O . ILE A 1 319 ? 0.393 -0.925 25.061 1.00 85.38 319 ILE A O 1
ATOM 2611 N N . LYS A 1 320 ? 2.358 -0.044 25.642 1.00 90.25 320 LYS A N 1
ATOM 2612 C CA . LYS A 1 320 ? 2.303 -0.610 27.000 1.00 90.25 320 LYS A CA 1
ATOM 2613 C C . LYS A 1 320 ? 1.230 0.109 27.826 1.00 90.25 320 LYS A C 1
ATOM 2615 O O . LYS A 1 320 ? 1.244 1.343 27.900 1.00 90.25 320 LYS A O 1
ATOM 2620 N N . LEU A 1 321 ? 0.322 -0.660 28.429 1.00 91.75 321 LEU A N 1
ATOM 2621 C CA . LEU A 1 321 ? -0.829 -0.155 29.180 1.00 91.75 321 LEU A CA 1
ATOM 2622 C C . LEU A 1 321 ? -0.844 -0.666 30.622 1.00 91.75 321 LEU A C 1
ATOM 2624 O O . LEU A 1 321 ? -0.315 -1.731 30.926 1.00 91.75 321 LEU A O 1
ATOM 2628 N N . VAL A 1 322 ? -1.514 0.102 31.477 1.00 92.88 322 VAL A N 1
ATOM 2629 C CA . VAL A 1 322 ? -2.062 -0.328 32.765 1.00 92.88 322 VAL A CA 1
ATOM 2630 C C . VAL A 1 322 ? -3.580 -0.221 32.656 1.00 92.88 322 VAL A C 1
ATOM 2632 O O . VAL A 1 322 ? -4.116 0.838 32.328 1.00 92.88 322 VAL A O 1
ATOM 2635 N N . ILE A 1 323 ? -4.280 -1.319 32.894 1.00 94.75 323 ILE A N 1
ATOM 2636 C CA . ILE A 1 323 ? -5.741 -1.406 32.836 1.00 94.75 323 ILE A CA 1
ATOM 2637 C C . ILE A 1 323 ? -6.290 -1.077 34.224 1.00 94.75 323 ILE A C 1
ATOM 2639 O O . ILE A 1 323 ? -5.930 -1.740 35.197 1.00 94.75 323 ILE A O 1
ATOM 2643 N N . LEU A 1 324 ? -7.129 -0.044 34.316 1.00 94.31 324 LEU A N 1
ATOM 2644 C CA . LEU A 1 324 ? -7.573 0.516 35.594 1.00 94.31 324 LEU A CA 1
ATOM 2645 C C . LEU A 1 324 ? -9.002 0.121 35.952 1.00 94.31 324 LEU A C 1
ATOM 2647 O O . LEU A 1 324 ? -9.280 -0.176 37.110 1.00 94.31 324 LEU A O 1
ATOM 2651 N N . GLN A 1 325 ? -9.925 0.175 34.990 1.00 95.00 325 GLN A N 1
ATOM 2652 C CA . GLN A 1 325 ? -11.351 -0.027 35.255 1.00 95.00 325 GLN A CA 1
ATOM 2653 C C . GLN A 1 325 ? -12.054 -0.685 34.070 1.00 95.00 325 GLN A C 1
ATOM 2655 O O . GLN A 1 325 ? -11.750 -0.377 32.916 1.00 95.00 325 GLN A O 1
ATOM 2660 N N . LEU A 1 326 ? -13.032 -1.532 34.378 1.00 94.44 326 LEU A N 1
ATOM 2661 C CA . LEU A 1 326 ? -14.054 -2.039 33.462 1.00 94.44 326 LEU A CA 1
ATOM 2662 C C . LEU A 1 326 ? -15.391 -1.420 33.857 1.00 94.44 326 LEU A C 1
ATOM 2664 O O . LEU A 1 326 ? -15.777 -1.498 35.021 1.00 94.44 326 LEU A O 1
ATOM 2668 N N . ALA A 1 327 ? -16.101 -0.829 32.908 1.00 94.19 327 ALA A N 1
ATOM 2669 C CA . ALA A 1 327 ? -17.428 -0.282 33.134 1.00 94.19 327 ALA A CA 1
ATOM 2670 C C . ALA A 1 327 ? -18.423 -0.880 32.143 1.00 94.19 327 ALA A C 1
ATOM 2672 O O . ALA A 1 327 ? -18.159 -0.901 30.942 1.00 94.19 327 ALA A O 1
ATOM 2673 N N . PHE A 1 328 ? -19.563 -1.337 32.651 1.00 92.25 328 PHE A N 1
ATOM 2674 C CA . PHE A 1 328 ? -20.640 -1.953 31.876 1.00 92.25 328 PHE A CA 1
ATOM 2675 C C . PHE A 1 328 ? -21.894 -1.081 31.944 1.00 92.25 328 PHE A C 1
ATOM 2677 O O . PHE A 1 328 ? -22.164 -0.471 32.982 1.00 92.25 328 PHE A O 1
ATOM 2684 N N . ALA A 1 329 ? -22.641 -1.015 30.845 1.00 88.69 329 ALA A N 1
ATOM 2685 C CA . ALA A 1 329 ? -23.897 -0.284 30.724 1.00 88.69 329 ALA A CA 1
ATOM 2686 C C . ALA A 1 329 ? -24.909 -1.096 29.897 1.00 88.69 329 ALA A C 1
ATOM 2688 O O . ALA A 1 329 ? -24.520 -1.773 28.945 1.00 88.69 329 ALA A O 1
ATOM 2689 N N . GLY A 1 330 ? -26.196 -0.985 30.238 1.00 86.31 330 GLY A N 1
ATOM 2690 C CA . GLY A 1 330 ? -27.279 -1.780 29.639 1.00 86.31 330 GLY A CA 1
ATOM 2691 C C . GLY A 1 330 ? -27.462 -3.154 30.295 1.00 86.31 330 GLY A C 1
ATOM 2692 O O . GLY A 1 330 ? -26.802 -3.473 31.288 1.00 86.31 330 GLY A O 1
ATOM 2693 N N . GLU A 1 331 ? -28.380 -3.953 29.752 1.00 88.81 331 GLU A N 1
ATOM 2694 C CA . GLU A 1 331 ? -28.694 -5.311 30.209 1.00 88.81 331 GLU A CA 1
ATOM 2695 C C . GLU A 1 331 ? -27.726 -6.353 29.636 1.00 88.81 331 GLU A C 1
ATOM 2697 O O . GLU A 1 331 ? -27.992 -7.034 28.633 1.00 88.81 331 GLU A O 1
ATOM 2702 N N . LEU A 1 332 ? -26.597 -6.508 30.324 1.00 90.00 332 LEU A N 1
ATOM 2703 C CA . LEU A 1 332 ? -25.491 -7.347 29.886 1.00 90.00 332 LEU A CA 1
ATOM 2704 C C . LEU A 1 332 ? -25.019 -8.265 31.010 1.00 90.00 332 LEU A C 1
ATOM 2706 O O . LEU A 1 332 ? -24.809 -7.834 32.141 1.00 90.00 332 LEU A O 1
ATOM 2710 N N . CYS A 1 333 ? -24.796 -9.539 30.697 1.00 92.06 333 CYS A N 1
ATOM 2711 C CA . CYS A 1 333 ? -24.101 -10.466 31.577 1.00 92.06 333 CYS A CA 1
ATOM 2712 C C . CYS A 1 333 ? -22.717 -10.805 31.030 1.00 92.06 333 CYS A C 1
ATOM 2714 O O . CYS A 1 333 ? -22.534 -10.987 29.827 1.00 92.06 333 CYS A O 1
ATOM 2716 N N . VAL A 1 334 ? -21.752 -10.951 31.932 1.00 93.94 334 VAL A N 1
ATOM 2717 C CA . VAL A 1 334 ? -20.401 -11.428 31.630 1.00 93.94 334 VAL A CA 1
ATOM 2718 C C . VAL A 1 334 ? -20.056 -12.663 32.446 1.00 93.94 334 VAL A C 1
ATOM 2720 O O . VAL A 1 334 ? -20.630 -12.890 33.510 1.00 93.94 334 VAL A O 1
ATOM 2723 N N . ALA A 1 335 ? -19.113 -13.455 31.948 1.00 94.88 335 ALA A N 1
ATOM 2724 C CA . ALA A 1 335 ? -18.512 -14.573 32.671 1.00 94.88 335 ALA A CA 1
ATOM 2725 C C . ALA A 1 335 ? -17.057 -14.780 32.226 1.00 94.88 335 ALA A C 1
ATOM 2727 O O . ALA A 1 335 ? -16.685 -14.402 31.108 1.00 94.88 335 ALA A O 1
ATOM 2728 N N . ASN A 1 336 ? -16.245 -15.418 33.073 1.00 95.38 336 ASN A N 1
ATOM 2729 C CA . ASN A 1 336 ? -14.826 -15.709 32.838 1.00 95.38 336 ASN A CA 1
ATOM 2730 C C . ASN A 1 336 ? -14.022 -14.483 32.370 1.00 95.38 336 ASN A C 1
ATOM 2732 O O . ASN A 1 336 ? -13.215 -14.585 31.440 1.00 95.38 336 ASN A O 1
ATOM 2736 N N . VAL A 1 337 ? -14.254 -13.316 32.978 1.00 95.81 337 VAL A N 1
ATOM 2737 C CA . VAL A 1 337 ? -13.526 -12.095 32.615 1.00 95.81 337 VAL A CA 1
ATOM 2738 C C . VAL A 1 337 ? -12.084 -12.212 33.098 1.00 95.81 337 VAL A C 1
ATOM 2740 O O . VAL A 1 337 ? -11.821 -12.376 34.290 1.00 95.81 337 VAL A O 1
ATOM 2743 N N . SER A 1 338 ? -11.145 -12.122 32.163 1.00 95.44 338 SER A N 1
ATOM 2744 C CA . SER A 1 338 ? -9.714 -12.251 32.422 1.00 95.44 338 SER A CA 1
ATOM 2745 C C . SER A 1 338 ? -8.891 -11.260 31.607 1.00 95.44 338 SER A C 1
ATOM 2747 O O . SER A 1 338 ? -9.278 -10.849 30.510 1.00 95.44 338 SER A O 1
ATOM 2749 N N . LEU A 1 339 ? -7.740 -10.896 32.161 1.00 96.25 339 LEU A N 1
ATOM 2750 C CA . LEU A 1 339 ? -6.665 -10.195 31.478 1.00 96.25 339 LEU A CA 1
ATOM 2751 C C . LEU A 1 339 ? -5.525 -11.172 31.205 1.00 96.25 339 LEU A C 1
ATOM 2753 O O . LEU A 1 339 ? -5.194 -11.998 32.056 1.00 96.25 339 LEU A O 1
ATOM 2757 N N . GLN A 1 340 ? -4.953 -11.092 30.009 1.00 95.75 340 GLN A N 1
ATOM 2758 C CA . GLN A 1 340 ? -3.956 -12.033 29.513 1.00 95.75 340 GLN A CA 1
ATOM 2759 C C . GLN A 1 340 ? -2.784 -11.300 28.853 1.00 95.75 340 GLN A C 1
ATOM 2761 O O . GLN A 1 340 ? -2.932 -10.171 28.363 1.00 95.75 340 GLN A O 1
ATOM 2766 N N . THR A 1 341 ? -1.612 -11.938 28.831 1.00 94.75 341 THR A N 1
ATOM 2767 C CA . THR A 1 341 ? -0.455 -11.439 28.066 1.00 94.75 341 THR A CA 1
ATOM 2768 C C . THR A 1 341 ? -0.721 -11.506 26.565 1.00 94.75 341 THR A C 1
ATOM 2770 O O . THR A 1 341 ? -0.412 -10.562 25.843 1.00 94.75 341 THR A O 1
ATOM 2773 N N . HIS A 1 342 ? -1.341 -12.591 26.101 1.00 95.44 342 HIS A N 1
ATOM 2774 C CA . HIS A 1 342 ? -1.811 -12.789 24.731 1.00 95.44 342 HIS A CA 1
ATOM 2775 C C . HIS A 1 342 ? -2.988 -13.778 24.704 1.00 95.44 342 HIS A C 1
ATOM 2777 O O . HIS A 1 342 ? -3.238 -14.471 25.684 1.00 95.44 342 HIS A O 1
ATOM 2783 N N . ALA A 1 343 ? -3.709 -13.846 23.581 1.00 97.50 343 ALA A N 1
ATOM 2784 C CA . ALA A 1 343 ? -4.746 -14.856 23.335 1.00 97.50 343 ALA A CA 1
ATOM 2785 C C . ALA A 1 343 ? -4.669 -15.365 21.886 1.00 97.50 343 ALA A C 1
ATOM 2787 O O . ALA A 1 343 ? -5.589 -15.214 21.082 1.00 97.50 343 ALA A O 1
ATOM 2788 N N . HIS A 1 344 ? -3.515 -15.918 21.513 1.00 98.12 344 HIS A N 1
ATOM 2789 C CA . HIS A 1 344 ? -3.219 -16.285 20.126 1.00 98.12 344 HIS A CA 1
ATOM 2790 C C . HIS A 1 344 ? -4.210 -17.282 19.508 1.00 98.12 344 HIS A C 1
ATOM 2792 O O . HIS A 1 344 ? -4.650 -17.076 18.379 1.00 98.12 344 HIS A O 1
ATOM 2798 N N . VAL A 1 345 ? -4.605 -18.322 20.246 1.00 97.88 345 VAL A N 1
ATOM 2799 C CA . VAL A 1 345 ? -5.559 -19.329 19.750 1.00 97.88 345 VAL A CA 1
ATOM 2800 C C . VAL A 1 345 ? -6.937 -18.714 19.491 1.00 97.88 345 VAL A C 1
ATOM 2802 O O . VAL A 1 345 ? -7.529 -18.970 18.447 1.00 97.88 345 VAL A O 1
ATOM 2805 N N . ASP A 1 346 ? -7.414 -17.839 20.381 1.00 97.94 346 ASP A N 1
ATOM 2806 C CA . ASP A 1 346 ? -8.686 -17.125 20.213 1.00 97.94 346 ASP A CA 1
ATOM 2807 C C . ASP A 1 346 ? -8.694 -16.301 18.913 1.00 97.94 346 ASP A C 1
ATOM 2809 O O . ASP A 1 346 ? -9.612 -16.430 18.103 1.00 97.94 346 ASP A O 1
ATOM 2813 N N . HIS A 1 347 ? -7.647 -15.502 18.676 1.00 98.38 347 HIS A N 1
ATOM 2814 C CA . HIS A 1 347 ? -7.527 -14.688 17.462 1.00 98.38 347 HIS A CA 1
ATOM 2815 C C . HIS A 1 347 ? -7.375 -15.532 16.191 1.00 98.38 347 HIS A C 1
ATOM 2817 O O . HIS A 1 347 ? -7.907 -15.175 15.139 1.00 98.38 347 HIS A O 1
ATOM 2823 N N . PHE A 1 348 ? -6.667 -16.661 16.268 1.00 98.75 348 PHE A N 1
ATOM 2824 C CA . PHE A 1 348 ? -6.568 -17.607 15.160 1.00 98.75 348 PHE A CA 1
ATOM 2825 C C . PHE A 1 348 ? -7.933 -18.218 14.807 1.00 98.75 348 PHE A C 1
ATOM 2827 O O . PHE A 1 348 ? -8.303 -18.249 13.632 1.00 98.75 348 PHE A O 1
ATOM 2834 N N . LEU A 1 349 ? -8.703 -18.652 15.808 1.00 98.56 349 LEU A N 1
ATOM 2835 C CA . LEU A 1 349 ? -10.033 -19.225 15.598 1.00 98.56 349 LEU A CA 1
ATOM 2836 C C . LEU A 1 349 ? -11.040 -18.182 15.097 1.00 98.56 349 LEU A C 1
ATOM 2838 O O . LEU A 1 349 ? -11.864 -18.513 14.248 1.00 98.56 349 LEU A O 1
ATOM 2842 N N . ASP A 1 350 ? -10.948 -16.921 15.534 1.00 98.38 350 ASP A N 1
ATOM 2843 C CA . ASP A 1 350 ? -11.751 -15.822 14.971 1.00 98.38 350 ASP A CA 1
ATOM 2844 C C . ASP A 1 350 ? -11.509 -15.677 13.460 1.00 98.38 350 ASP A C 1
ATOM 2846 O O . ASP A 1 350 ? -12.446 -15.516 12.678 1.00 98.38 350 ASP A O 1
ATOM 2850 N N . VAL A 1 351 ? -10.253 -15.811 13.024 1.00 98.81 351 VAL A N 1
ATOM 2851 C CA . VAL A 1 351 ? -9.888 -15.795 11.602 1.00 98.81 351 VAL A CA 1
ATOM 2852 C C . VAL A 1 351 ? -10.422 -17.021 10.857 1.00 98.81 351 VAL A C 1
ATOM 2854 O O . VAL A 1 351 ? -10.945 -16.870 9.751 1.00 98.81 351 VAL A O 1
ATOM 2857 N N . ALA A 1 352 ? -10.304 -18.221 11.429 1.00 98.81 352 ALA A N 1
ATOM 2858 C CA . ALA A 1 352 ? -10.809 -19.447 10.810 1.00 98.81 352 ALA A CA 1
ATOM 2859 C C . ALA A 1 352 ? -12.335 -19.405 10.624 1.00 98.81 352 ALA A C 1
ATOM 2861 O O . ALA A 1 352 ? -12.824 -19.644 9.519 1.00 98.81 352 ALA A O 1
ATOM 2862 N N . ASN A 1 353 ? -13.069 -19.006 11.666 1.00 98.50 353 ASN A N 1
ATOM 2863 C CA . ASN A 1 353 ? -14.520 -18.813 11.615 1.00 98.50 353 ASN A CA 1
ATOM 2864 C C . ASN A 1 353 ? -14.905 -17.762 10.574 1.00 98.50 353 ASN A C 1
ATOM 2866 O O . ASN A 1 353 ? -15.797 -17.997 9.762 1.00 98.50 353 ASN A O 1
ATOM 2870 N N . TRP A 1 354 ? -14.180 -16.640 10.521 1.00 98.62 354 TRP A N 1
ATOM 2871 C CA . TRP A 1 354 ? -14.430 -15.611 9.515 1.00 98.62 354 TRP A CA 1
ATOM 2872 C C . TRP A 1 354 ? -14.308 -16.159 8.089 1.00 98.62 354 TRP A C 1
ATOM 2874 O O . TRP A 1 354 ? -15.141 -15.830 7.243 1.00 98.62 354 TRP A O 1
ATOM 2884 N N . PHE A 1 355 ? -13.312 -17.005 7.807 1.00 98.81 355 PHE A N 1
ATOM 2885 C CA . PHE A 1 355 ? -13.180 -17.628 6.489 1.00 98.81 355 PHE A CA 1
ATOM 2886 C C . PHE A 1 355 ? -14.351 -18.561 6.165 1.00 98.81 355 PHE A C 1
ATOM 2888 O O . PHE A 1 355 ? -14.867 -18.477 5.053 1.00 98.81 355 PHE A O 1
ATOM 2895 N N . VAL A 1 356 ? -14.818 -19.382 7.110 1.00 98.69 356 VAL A N 1
ATOM 2896 C CA . VAL A 1 356 ? -16.000 -20.239 6.894 1.00 98.69 356 VAL A CA 1
ATOM 2897 C C . VAL A 1 356 ? -17.244 -19.392 6.607 1.00 98.69 356 VAL A C 1
ATOM 2899 O O . VAL A 1 356 ? -17.951 -19.634 5.632 1.00 98.69 356 VAL A O 1
ATOM 2902 N N . GLU A 1 357 ? -17.484 -18.357 7.412 1.00 98.06 357 GLU A N 1
ATOM 2903 C CA . GLU A 1 357 ? -18.683 -17.512 7.333 1.00 98.06 357 GLU A CA 1
ATOM 2904 C C . GLU A 1 357 ? -18.721 -16.594 6.101 1.00 98.06 357 GLU A C 1
ATOM 2906 O O . GLU A 1 357 ? -19.798 -16.188 5.669 1.00 98.06 357 GLU A O 1
ATOM 2911 N N . ASN A 1 358 ? -17.560 -16.231 5.544 1.00 98.31 358 ASN A N 1
ATOM 2912 C CA . ASN A 1 358 ? -17.444 -15.245 4.459 1.00 98.31 358 ASN A CA 1
ATOM 2913 C C . ASN A 1 358 ? -16.980 -15.857 3.128 1.00 98.31 358 ASN A C 1
ATOM 2915 O O . ASN A 1 358 ? -16.606 -15.115 2.214 1.00 98.31 358 ASN A O 1
ATOM 2919 N N . GLN A 1 359 ? -16.981 -17.187 3.007 1.00 98.50 359 GLN A N 1
ATOM 2920 C CA . GLN A 1 359 ? -16.749 -17.865 1.734 1.00 98.50 359 GLN A CA 1
ATOM 2921 C C . GLN A 1 359 ? -17.983 -17.728 0.835 1.00 98.50 359 GLN A C 1
ATOM 2923 O O . GLN A 1 359 ? -19.109 -17.986 1.258 1.00 98.50 359 GLN A O 1
ATOM 2928 N N . ASP A 1 360 ? -17.787 -17.326 -0.418 1.00 97.31 360 ASP A N 1
ATOM 2929 C CA . ASP A 1 360 ? -18.890 -17.217 -1.371 1.00 97.31 360 ASP A CA 1
ATOM 2930 C C . ASP A 1 360 ? -19.247 -18.559 -2.034 1.00 97.31 360 ASP A C 1
ATOM 2932 O O . ASP A 1 360 ? -18.566 -19.575 -1.885 1.00 97.31 360 ASP A O 1
ATOM 2936 N N . GLY A 1 361 ? -20.331 -18.560 -2.817 1.00 95.69 361 GLY A N 1
ATOM 2937 C CA . GLY A 1 361 ? -20.820 -19.757 -3.508 1.00 95.69 361 GLY A CA 1
ATOM 2938 C C . GLY A 1 361 ? -19.862 -20.347 -4.552 1.00 95.69 361 GLY A C 1
ATOM 2939 O O . GLY A 1 361 ? -20.083 -21.474 -4.986 1.00 95.69 361 GLY A O 1
ATOM 2940 N N . LYS A 1 362 ? -18.800 -19.632 -4.955 1.00 95.25 362 LYS A N 1
ATOM 2941 C CA . LYS A 1 362 ? -17.743 -20.152 -5.844 1.00 95.25 362 LYS A CA 1
ATOM 2942 C C . LYS A 1 362 ? -16.575 -20.770 -5.065 1.00 95.25 362 LYS A C 1
ATOM 2944 O O . LYS A 1 362 ? -15.606 -21.208 -5.682 1.00 95.25 362 LYS A O 1
ATOM 2949 N N . GLY A 1 363 ? -16.646 -20.788 -3.733 1.00 95.56 363 GLY A N 1
ATOM 2950 C CA . GLY A 1 363 ? -15.580 -21.260 -2.848 1.00 95.56 363 GLY A CA 1
ATOM 2951 C C . GLY A 1 363 ? -14.510 -20.205 -2.551 1.00 95.56 363 GLY A C 1
ATOM 2952 O O . GLY A 1 363 ? -13.498 -20.512 -1.919 1.00 95.56 363 GLY A O 1
ATOM 2953 N N . GLY A 1 364 ? -14.694 -18.962 -2.994 1.00 96.94 364 GLY A N 1
ATOM 2954 C CA . GLY A 1 364 ? -13.689 -17.911 -2.888 1.00 96.94 364 GLY A CA 1
ATOM 2955 C C . GLY A 1 364 ? -13.925 -16.906 -1.774 1.00 96.94 364 GLY A C 1
ATOM 2956 O O . GLY A 1 364 ? -15.027 -16.774 -1.247 1.00 96.94 364 GLY A O 1
ATOM 2957 N N . TRP A 1 365 ? -12.886 -16.119 -1.489 1.00 98.44 365 TRP A N 1
ATOM 2958 C CA . TRP A 1 365 ? -12.998 -14.890 -0.700 1.00 98.44 365 TRP A CA 1
ATOM 2959 C C . TRP A 1 365 ? -12.686 -13.694 -1.589 1.00 98.44 365 TRP A C 1
ATOM 2961 O O . TRP A 1 365 ? -11.526 -13.349 -1.832 1.00 98.44 365 TRP A O 1
ATOM 2971 N N . SER A 1 366 ? -13.739 -13.086 -2.131 1.00 96.94 366 SER A N 1
ATOM 2972 C CA . SER A 1 366 ? -13.593 -11.999 -3.094 1.00 96.94 366 SER A CA 1
ATOM 2973 C C . SER A 1 366 ? -13.096 -10.704 -2.439 1.00 96.94 366 SER A C 1
ATOM 2975 O O . SER A 1 366 ? -13.420 -10.370 -1.297 1.00 96.94 366 SER A O 1
ATOM 2977 N N . VAL A 1 367 ? -12.283 -9.941 -3.170 1.00 98.00 367 VAL A N 1
ATOM 2978 C CA . VAL A 1 367 ? -11.761 -8.651 -2.716 1.00 98.00 367 VAL A CA 1
ATOM 2979 C C . VAL A 1 367 ? -12.736 -7.539 -3.125 1.00 98.00 367 VAL A C 1
ATOM 2981 O O . VAL A 1 367 ? -12.888 -7.262 -4.319 1.00 98.00 367 VAL A O 1
ATOM 2984 N N . PRO A 1 368 ? -13.360 -6.813 -2.177 1.00 97.12 368 PRO A N 1
ATOM 2985 C CA . PRO A 1 368 ? -14.477 -5.905 -2.467 1.00 97.12 368 PRO A CA 1
ATOM 2986 C C . PRO A 1 368 ? -14.041 -4.530 -3.003 1.00 97.12 368 PRO A C 1
ATOM 2988 O O . PRO A 1 368 ? -14.825 -3.582 -3.020 1.00 97.12 368 PRO A O 1
ATOM 2991 N N . VAL A 1 369 ? -12.783 -4.376 -3.428 1.00 96.69 369 VAL A N 1
ATOM 2992 C CA . VAL A 1 369 ? -12.226 -3.099 -3.894 1.00 96.69 369 VAL A CA 1
ATOM 2993 C C . VAL A 1 369 ? -11.502 -3.245 -5.226 1.00 96.69 369 VAL A C 1
ATOM 2995 O O . VAL A 1 369 ? -10.911 -4.279 -5.534 1.00 96.69 369 VAL A O 1
ATOM 2998 N N . LYS A 1 370 ? -11.508 -2.165 -6.012 1.00 95.94 370 LYS A N 1
ATOM 2999 C CA . LYS A 1 370 ? -10.777 -2.075 -7.278 1.00 95.94 370 LYS A CA 1
ATOM 3000 C C . LYS A 1 370 ? -9.268 -2.101 -7.026 1.00 95.94 370 LYS A C 1
ATOM 3002 O O . LYS A 1 370 ? -8.767 -1.346 -6.192 1.00 95.94 370 LYS A O 1
ATOM 3007 N N . ARG A 1 371 ? -8.528 -2.856 -7.838 1.00 94.25 371 ARG A N 1
ATOM 3008 C CA . ARG A 1 371 ? -7.059 -2.814 -7.886 1.00 94.25 371 ARG A CA 1
ATOM 3009 C C . ARG A 1 371 ? -6.598 -2.343 -9.261 1.00 94.25 371 ARG A C 1
ATOM 3011 O O . ARG A 1 371 ? -6.970 -2.913 -10.275 1.00 94.25 371 ARG A O 1
ATOM 3018 N N . SER A 1 372 ? -5.786 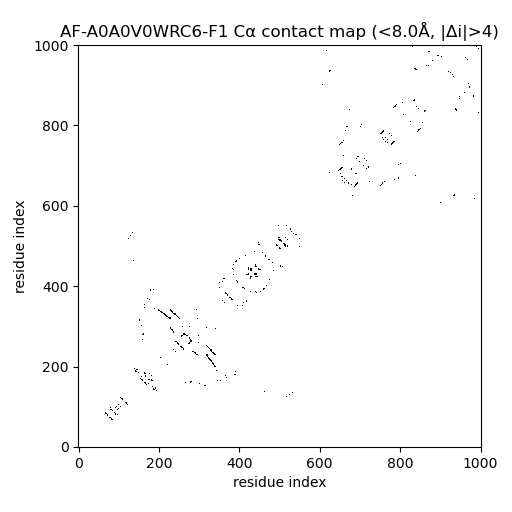-1.288 -9.294 1.00 90.19 372 SER A N 1
ATOM 3019 C CA . SER A 1 372 ? -5.190 -0.748 -10.525 1.00 90.19 372 SER A CA 1
ATOM 3020 C C . SER A 1 372 ? -3.670 -0.852 -10.464 1.00 90.19 372 SER A C 1
ATOM 3022 O O . SER A 1 372 ? -3.071 -0.446 -9.467 1.00 90.19 372 SER A O 1
ATOM 3024 N N . MET A 1 373 ? -3.052 -1.401 -11.503 1.00 86.31 373 MET A N 1
ATOM 3025 C CA . MET A 1 373 ? -1.617 -1.655 -11.623 1.00 86.31 373 MET A CA 1
ATOM 3026 C C . MET A 1 373 ? -1.083 -1.121 -12.954 1.00 86.31 373 MET A C 1
ATOM 3028 O O . MET A 1 373 ? -1.848 -0.865 -13.885 1.00 86.31 373 MET A O 1
ATOM 3032 N N . SER A 1 374 ? 0.239 -0.932 -13.038 1.00 80.94 374 SER A N 1
ATOM 3033 C CA . SER A 1 374 ? 0.920 -0.468 -14.259 1.00 80.94 374 SER A CA 1
ATOM 3034 C C . SER A 1 374 ? 0.285 0.804 -14.840 1.00 80.94 374 SER A C 1
ATOM 3036 O O . SER A 1 374 ? -0.053 0.859 -16.020 1.00 80.94 374 SER A O 1
ATOM 3038 N N . ASN A 1 375 ? 0.058 1.808 -13.983 1.00 77.31 375 ASN A N 1
ATOM 3039 C CA . ASN A 1 375 ? -0.604 3.075 -14.326 1.00 77.31 375 ASN A CA 1
ATOM 3040 C C . ASN A 1 375 ? -1.996 2.910 -14.970 1.00 77.31 375 ASN A C 1
ATOM 3042 O O . ASN A 1 375 ? -2.377 3.690 -15.837 1.00 77.31 375 ASN A O 1
ATOM 3046 N N . GLY A 1 376 ? -2.761 1.897 -14.550 1.00 80.56 376 GLY A N 1
ATOM 3047 C CA . GLY A 1 376 ? -4.117 1.644 -15.047 1.00 80.56 376 GLY A CA 1
ATOM 3048 C C . GLY A 1 376 ? -4.200 0.731 -16.263 1.00 80.56 376 GLY A C 1
ATOM 3049 O O . GLY A 1 376 ? -5.303 0.508 -16.750 1.00 80.56 376 GLY A O 1
ATOM 3050 N N . ARG A 1 377 ? -3.079 0.167 -16.733 1.00 80.38 377 ARG A N 1
ATOM 3051 C CA . ARG A 1 377 ? -3.082 -0.832 -17.817 1.00 80.38 377 ARG A CA 1
ATOM 3052 C C . ARG A 1 377 ? -3.644 -2.184 -17.380 1.00 80.38 377 ARG A C 1
ATOM 3054 O O . ARG A 1 377 ? -4.182 -2.899 -18.210 1.00 80.38 377 ARG A O 1
ATOM 3061 N N . LEU A 1 378 ? -3.519 -2.520 -16.096 1.00 87.56 378 LEU A N 1
ATOM 3062 C CA . LEU A 1 378 ? -4.072 -3.740 -15.514 1.00 87.56 378 LEU A CA 1
ATOM 3063 C C . LEU A 1 378 ? -5.038 -3.349 -14.397 1.00 87.56 378 LEU A C 1
ATOM 3065 O O . LEU A 1 378 ? -4.631 -2.730 -13.409 1.00 87.56 378 LEU A O 1
ATOM 3069 N N . VAL A 1 379 ? -6.319 -3.670 -14.562 1.00 92.38 379 VAL A N 1
ATOM 3070 C CA . VAL A 1 379 ? -7.378 -3.259 -13.635 1.00 92.38 379 VAL A CA 1
ATOM 3071 C C . VAL A 1 379 ? -8.238 -4.455 -13.259 1.00 92.38 379 VAL A C 1
ATOM 3073 O O . VAL A 1 379 ? -8.847 -5.075 -14.121 1.00 92.38 379 VAL A O 1
ATOM 3076 N N . LEU A 1 380 ? -8.347 -4.707 -11.959 1.00 96.31 380 LEU A N 1
ATOM 3077 C CA . LEU A 1 380 ? -9.285 -5.658 -11.377 1.00 96.31 380 LEU A CA 1
ATOM 3078 C C . LEU A 1 380 ? -10.454 -4.886 -10.770 1.00 96.31 380 LEU A C 1
ATOM 3080 O O . LEU A 1 380 ? -10.259 -3.983 -9.945 1.00 96.31 380 LEU A O 1
ATOM 3084 N N . LYS A 1 381 ? -11.668 -5.212 -11.213 1.00 95.75 381 LYS A N 1
ATOM 3085 C CA . LYS A 1 381 ? -12.912 -4.683 -10.639 1.00 95.75 381 LYS A CA 1
ATOM 3086 C C . LYS A 1 381 ? -13.188 -5.369 -9.294 1.00 95.75 381 LYS A C 1
ATOM 3088 O O . LYS A 1 381 ? -12.758 -6.505 -9.143 1.00 95.75 381 LYS A O 1
ATOM 3093 N N . PRO A 1 382 ? -13.887 -4.715 -8.343 1.00 97.44 382 PRO A N 1
ATOM 3094 C CA . PRO A 1 382 ? -14.324 -5.356 -7.099 1.00 97.44 382 PRO A CA 1
ATOM 3095 C C . PRO A 1 382 ? -14.958 -6.732 -7.344 1.00 97.44 382 PRO A C 1
ATOM 3097 O O . PRO A 1 382 ? -15.696 -6.887 -8.314 1.00 97.44 382 PRO A O 1
ATOM 3100 N N . GLY A 1 383 ? -14.675 -7.696 -6.471 1.00 96.50 383 GLY A N 1
ATOM 3101 C CA . GLY A 1 383 ? -15.130 -9.084 -6.601 1.00 96.50 383 GLY A CA 1
ATOM 3102 C C . GLY A 1 383 ? -14.074 -10.059 -7.141 1.00 96.50 383 GLY A C 1
ATOM 3103 O O . GLY A 1 383 ? -14.381 -11.226 -7.342 1.00 96.50 383 GLY A O 1
ATOM 3104 N N . TRP A 1 384 ? -12.840 -9.607 -7.381 1.00 97.69 384 TRP A N 1
ATOM 3105 C CA . TRP A 1 384 ? -11.738 -10.460 -7.841 1.00 97.69 384 TRP A CA 1
ATOM 3106 C C . TRP A 1 384 ? -11.177 -11.347 -6.716 1.00 97.69 384 TRP A C 1
ATOM 3108 O O . TRP A 1 384 ? -11.164 -10.934 -5.556 1.00 97.69 384 TRP A O 1
ATOM 3118 N N . TYR A 1 385 ? -10.676 -12.537 -7.057 1.00 98.50 385 TYR A N 1
ATOM 3119 C CA . TYR A 1 385 ? -10.008 -13.459 -6.125 1.00 98.50 385 TYR A CA 1
ATOM 3120 C C . TYR A 1 385 ? -8.485 -13.365 -6.219 1.00 98.50 385 TYR A C 1
ATOM 3122 O O . TYR A 1 385 ? -7.948 -12.848 -7.190 1.00 98.50 385 TYR A O 1
ATOM 3130 N N . SER A 1 386 ? -7.772 -13.894 -5.228 1.00 98.69 386 SER A N 1
ATOM 3131 C CA . SER A 1 386 ? -6.308 -13.955 -5.233 1.00 98.69 386 SER A CA 1
ATOM 3132 C C . SER A 1 386 ? -5.847 -15.360 -4.882 1.00 98.69 386 SER A C 1
ATOM 3134 O O . SER A 1 386 ? -6.262 -15.884 -3.849 1.00 98.69 386 SER A O 1
ATOM 3136 N N . ALA A 1 387 ? -4.945 -15.953 -5.667 1.00 98.81 387 ALA A N 1
ATOM 3137 C CA . ALA A 1 387 ? -4.395 -17.273 -5.355 1.00 98.81 387 ALA A CA 1
ATOM 3138 C C . ALA A 1 387 ? -3.666 -17.281 -4.002 1.00 98.81 387 ALA A C 1
ATOM 3140 O O . ALA A 1 387 ? -3.768 -18.240 -3.242 1.00 98.81 387 ALA A O 1
ATOM 3141 N N . MET A 1 388 ? -3.016 -16.168 -3.649 1.00 98.69 388 MET A N 1
ATOM 3142 C CA . MET A 1 388 ? -2.401 -15.980 -2.334 1.00 98.69 388 MET A CA 1
ATOM 3143 C C . MET A 1 388 ? -3.444 -15.929 -1.208 1.00 98.69 388 MET A C 1
ATOM 3145 O O . MET A 1 388 ? -3.207 -16.473 -0.132 1.00 98.69 388 MET A O 1
ATOM 3149 N N . ALA A 1 389 ? -4.600 -15.292 -1.439 1.00 98.62 389 ALA A N 1
ATOM 3150 C CA . ALA A 1 389 ? -5.690 -15.293 -0.462 1.00 98.62 389 ALA A CA 1
ATOM 3151 C C . ALA A 1 389 ? -6.236 -16.704 -0.242 1.00 98.62 389 ALA A C 1
ATOM 3153 O O . ALA A 1 389 ? -6.363 -17.120 0.908 1.00 98.62 389 ALA A O 1
ATOM 3154 N N . GLN A 1 390 ? -6.504 -17.434 -1.329 1.00 98.69 390 GLN A N 1
ATOM 3155 C CA . GLN A 1 390 ? -6.987 -18.809 -1.245 1.00 98.69 390 GLN A CA 1
ATOM 3156 C C . GLN A 1 390 ? -5.972 -19.707 -0.528 1.00 98.69 390 GLN A C 1
ATOM 3158 O O . GLN A 1 390 ? -6.353 -20.430 0.384 1.00 98.69 390 GLN A O 1
ATOM 3163 N N . GLY A 1 391 ? -4.680 -19.602 -0.858 1.00 98.69 391 GLY A N 1
ATOM 3164 C CA . GLY A 1 391 ? -3.627 -20.392 -0.213 1.00 98.69 391 GLY A CA 1
ATOM 3165 C C . GLY A 1 391 ? -3.504 -20.138 1.291 1.00 98.69 391 GLY A C 1
ATOM 3166 O O . GLY A 1 391 ? -3.446 -21.083 2.079 1.00 98.69 391 GLY A O 1
ATOM 3167 N N . HIS A 1 392 ? -3.527 -18.873 1.728 1.00 98.81 392 HIS A N 1
ATOM 3168 C CA . HIS A 1 392 ? -3.530 -18.568 3.162 1.00 98.81 392 HIS A CA 1
ATOM 3169 C C . HIS A 1 392 ? -4.789 -19.082 3.862 1.00 98.81 392 HIS A C 1
ATOM 3171 O O . HIS A 1 392 ? -4.684 -19.628 4.955 1.00 98.81 392 HIS A O 1
ATOM 3177 N N . ALA A 1 393 ? -5.963 -18.915 3.251 1.00 98.81 393 ALA A N 1
ATOM 3178 C CA . ALA A 1 393 ? -7.215 -19.392 3.825 1.00 98.81 393 ALA A CA 1
ATOM 3179 C C . ALA A 1 393 ? -7.219 -20.921 3.968 1.00 98.81 393 ALA A C 1
ATOM 3181 O O . ALA A 1 393 ? -7.540 -21.418 5.042 1.00 98.81 393 ALA A O 1
ATOM 3182 N N . MET A 1 394 ? -6.759 -21.662 2.951 1.00 98.75 394 MET A N 1
ATOM 3183 C CA . MET A 1 394 ? -6.555 -23.117 3.029 1.00 98.75 394 MET A CA 1
ATOM 3184 C C . MET A 1 394 ? -5.620 -23.493 4.186 1.00 98.75 394 MET A C 1
ATOM 3186 O O . MET A 1 394 ? -5.944 -24.375 4.975 1.00 98.75 394 MET A O 1
ATOM 3190 N N . SER A 1 395 ? -4.500 -22.779 4.335 1.00 98.81 395 SER A N 1
ATOM 3191 C CA . SER A 1 395 ? -3.516 -23.023 5.402 1.00 98.81 395 SER A CA 1
ATOM 3192 C C . SER A 1 395 ? -4.088 -22.762 6.803 1.00 98.81 395 SER A C 1
ATOM 3194 O O . SER A 1 395 ? -3.774 -23.495 7.742 1.00 98.81 395 SER A O 1
ATOM 3196 N N . VAL A 1 396 ? -4.921 -21.723 6.956 1.00 98.88 396 VAL A N 1
ATOM 3197 C CA . VAL A 1 396 ? -5.631 -21.400 8.207 1.00 98.88 396 VAL A CA 1
ATOM 3198 C C . VAL A 1 396 ? -6.672 -22.463 8.522 1.00 98.88 396 VAL A C 1
ATOM 3200 O O . VAL A 1 396 ? -6.667 -23.019 9.615 1.00 98.88 396 VAL A O 1
ATOM 3203 N N . LEU A 1 397 ? -7.563 -22.742 7.573 1.00 98.81 397 LEU A N 1
ATOM 3204 C CA . LEU A 1 397 ? -8.673 -23.672 7.755 1.00 98.81 397 LEU A CA 1
ATOM 3205 C C . LEU A 1 397 ? -8.163 -25.088 8.020 1.00 98.81 397 LEU A C 1
ATOM 3207 O O . LEU A 1 397 ? -8.705 -25.779 8.874 1.00 98.81 397 LEU A O 1
ATOM 3211 N N . CYS A 1 398 ? -7.072 -25.491 7.367 1.00 98.25 398 CYS A N 1
ATOM 3212 C CA . CYS A 1 398 ? -6.444 -26.770 7.649 1.00 98.25 398 CYS A CA 1
ATOM 3213 C C . CYS A 1 398 ? -5.933 -26.858 9.094 1.00 98.25 398 CYS A C 1
ATOM 3215 O O . CYS A 1 398 ? -6.244 -27.801 9.815 1.00 98.25 398 CYS A O 1
ATOM 3217 N N . ARG A 1 399 ? -5.214 -25.834 9.561 1.00 98.38 399 ARG A N 1
ATOM 3218 C CA . ARG A 1 399 ? -4.751 -25.759 10.955 1.00 98.38 399 ARG A CA 1
ATOM 3219 C C . ARG A 1 399 ? -5.905 -25.735 11.953 1.00 98.38 399 ARG A C 1
ATOM 3221 O O . ARG A 1 399 ? -5.798 -26.340 13.012 1.00 98.38 399 ARG A O 1
ATOM 3228 N N . ALA A 1 400 ? -7.009 -25.071 11.618 1.00 98.50 400 ALA A N 1
ATOM 3229 C CA . ALA A 1 400 ? -8.200 -25.030 12.459 1.00 98.50 400 ALA A CA 1
ATOM 3230 C C . ALA A 1 400 ? -8.899 -26.395 12.512 1.00 98.50 400 ALA A C 1
ATOM 3232 O O . ALA A 1 400 ? -9.319 -26.822 13.584 1.00 98.50 400 ALA A O 1
ATOM 3233 N N . TYR A 1 401 ? -8.962 -27.113 11.387 1.00 98.44 401 TYR A N 1
ATOM 3234 C CA . TYR A 1 401 ? -9.431 -28.496 11.342 1.00 98.44 401 TYR A CA 1
ATOM 3235 C C . TYR A 1 401 ? -8.555 -29.413 12.201 1.00 98.44 401 TYR A C 1
ATOM 3237 O O . TYR A 1 401 ? -9.087 -30.148 13.025 1.00 98.44 401 TYR A O 1
ATOM 3245 N N . LEU A 1 402 ? -7.231 -29.326 12.070 1.00 96.81 402 LEU A N 1
ATOM 3246 C CA . LEU A 1 402 ? -6.290 -30.128 12.857 1.00 96.81 402 LEU A CA 1
ATOM 3247 C C . LEU A 1 402 ? -6.351 -29.812 14.360 1.00 96.81 402 LEU A C 1
ATOM 3249 O O . LEU A 1 402 ? -6.117 -30.698 15.176 1.00 96.81 402 LEU A O 1
ATOM 3253 N N . LEU A 1 403 ? -6.684 -28.570 14.727 1.00 96.56 403 LEU A N 1
ATOM 3254 C CA . LEU A 1 403 ? -6.803 -28.137 16.120 1.00 96.56 403 LEU A CA 1
ATOM 3255 C C . LEU A 1 403 ? -8.143 -28.538 16.764 1.00 96.56 403 LEU A C 1
ATOM 3257 O O . LEU A 1 403 ? -8.164 -28.989 17.903 1.00 96.56 403 LEU A O 1
ATOM 3261 N N . GLU A 1 404 ? -9.260 -28.359 16.054 1.00 96.75 404 GLU A N 1
ATOM 3262 C CA . GLU A 1 404 ? -10.620 -28.474 16.613 1.00 96.75 404 GLU A CA 1
ATOM 3263 C C . GLU A 1 404 ? -11.383 -29.723 16.141 1.00 96.75 404 GLU A C 1
ATOM 3265 O O . GLU A 1 404 ? -12.469 -30.013 16.640 1.00 96.75 404 GLU A O 1
ATOM 3270 N N . ASN A 1 405 ? -10.866 -30.432 15.134 1.00 95.69 405 ASN A N 1
ATOM 3271 C CA . ASN A 1 405 ? -11.503 -31.566 14.457 1.00 95.69 405 ASN A CA 1
ATOM 3272 C C . ASN A 1 405 ? -12.923 -31.273 13.914 1.00 95.69 405 ASN A C 1
ATOM 3274 O O . ASN A 1 405 ? -13.766 -32.165 13.789 1.00 95.69 405 ASN A O 1
ATOM 3278 N N . LYS A 1 406 ? -13.213 -30.010 13.569 1.00 97.44 406 LYS A N 1
ATOM 3279 C CA . LYS A 1 406 ? -14.498 -29.590 12.981 1.00 97.44 406 LYS A CA 1
ATOM 3280 C C . LYS A 1 406 ? -14.445 -29.662 11.458 1.00 97.44 406 LYS A C 1
ATOM 3282 O O . LYS A 1 406 ? -13.720 -28.901 10.819 1.00 97.44 406 LYS A O 1
ATOM 3287 N N . LYS A 1 407 ? -15.246 -30.560 10.870 1.00 96.88 407 LYS A N 1
ATOM 3288 C CA . LYS A 1 407 ? -15.277 -30.808 9.414 1.00 96.88 407 LYS A CA 1
ATOM 3289 C C . LYS A 1 407 ? -15.591 -29.567 8.577 1.00 96.88 407 LYS A C 1
ATOM 3291 O O . LYS A 1 407 ? -15.081 -29.456 7.471 1.00 96.88 407 LYS A O 1
ATOM 3296 N N . GLU A 1 408 ? -16.347 -28.615 9.123 1.00 98.00 408 GLU A N 1
ATOM 3297 C CA . GLU A 1 408 ? -16.694 -27.363 8.440 1.00 98.00 408 GLU A CA 1
ATOM 3298 C C . GLU A 1 408 ? -15.466 -26.590 7.929 1.00 98.00 408 GLU A C 1
ATOM 3300 O O . GLU A 1 408 ? -15.505 -26.025 6.834 1.00 98.00 408 GLU A O 1
ATOM 3305 N N . TYR A 1 409 ? -14.350 -26.624 8.669 1.00 98.62 409 TYR A N 1
ATOM 3306 C CA . TYR A 1 409 ? -13.108 -25.986 8.245 1.00 98.62 409 TYR A CA 1
ATOM 3307 C C . TYR A 1 409 ? -12.496 -26.693 7.034 1.00 98.62 409 TYR A C 1
ATOM 3309 O O . TYR A 1 409 ? -12.131 -26.038 6.056 1.00 98.62 409 TYR A O 1
ATOM 3317 N N . LEU A 1 410 ? -12.420 -28.027 7.070 1.00 97.88 410 LEU A N 1
ATOM 3318 C CA . LEU A 1 410 ? -11.892 -28.827 5.964 1.00 97.88 410 LEU A CA 1
ATOM 3319 C C . LEU A 1 410 ? -12.770 -28.689 4.712 1.00 97.88 410 LEU A C 1
ATOM 3321 O O . LEU A 1 410 ? -12.250 -28.461 3.621 1.00 97.88 410 LEU A O 1
ATOM 3325 N N . ASP A 1 411 ? -14.092 -28.744 4.869 1.00 97.81 411 ASP A N 1
ATOM 3326 C CA . ASP A 1 411 ? -15.049 -28.589 3.770 1.00 97.81 411 ASP A CA 1
ATOM 3327 C C . ASP A 1 411 ? -14.938 -27.200 3.125 1.00 97.81 411 ASP A C 1
ATOM 3329 O O . ASP A 1 411 ? -14.945 -27.072 1.897 1.00 97.81 411 ASP A O 1
ATOM 3333 N N . SER A 1 412 ? -14.792 -26.148 3.938 1.00 98.44 412 SER A N 1
ATOM 3334 C CA . SER A 1 412 ? -14.548 -24.791 3.444 1.00 98.44 412 SER A CA 1
ATOM 3335 C C . SER A 1 412 ? -13.217 -24.693 2.687 1.00 98.44 412 SER A C 1
ATOM 3337 O O . SER A 1 412 ? -13.167 -24.120 1.595 1.00 98.44 412 SER A O 1
ATOM 3339 N N . ALA A 1 413 ? -12.147 -25.314 3.192 1.00 98.12 413 ALA A N 1
ATOM 3340 C CA . ALA A 1 413 ? -10.848 -25.325 2.521 1.00 98.12 413 ALA A CA 1
ATOM 3341 C C . ALA A 1 413 ? -10.896 -26.055 1.167 1.00 98.12 413 ALA A C 1
ATOM 3343 O O . ALA A 1 413 ? -10.351 -25.557 0.182 1.00 98.12 413 ALA A O 1
ATOM 3344 N N . LEU A 1 414 ? -11.595 -27.192 1.084 1.00 98.12 414 LEU A N 1
ATOM 3345 C CA . LEU A 1 414 ? -11.751 -27.965 -0.154 1.00 98.12 414 LEU A CA 1
ATOM 3346 C C . LEU A 1 414 ? -12.559 -27.212 -1.218 1.00 98.12 414 LEU A C 1
ATOM 3348 O O . LEU A 1 414 ? -12.190 -27.232 -2.392 1.00 98.12 414 LEU A O 1
ATOM 3352 N N . LYS A 1 415 ? -13.605 -26.469 -0.831 1.00 97.88 415 LYS A N 1
ATOM 3353 C CA . LYS A 1 415 ? -14.377 -25.625 -1.767 1.00 97.88 415 LYS A CA 1
ATOM 3354 C C . LYS A 1 415 ? -13.513 -24.573 -2.466 1.00 97.88 415 LYS A C 1
ATOM 3356 O O . LYS A 1 415 ? -13.761 -24.252 -3.626 1.00 97.88 415 LYS A O 1
ATOM 3361 N N . ALA A 1 416 ? -12.475 -24.067 -1.799 1.00 97.38 416 ALA A N 1
ATOM 3362 C CA . ALA A 1 416 ? -11.577 -23.054 -2.354 1.00 97.38 416 ALA A CA 1
ATOM 3363 C C . ALA A 1 416 ? -10.719 -23.549 -3.530 1.00 97.38 416 ALA A C 1
ATOM 3365 O O . ALA A 1 416 ? -10.195 -22.727 -4.286 1.00 97.38 416 ALA A O 1
ATOM 3366 N N . VAL A 1 417 ? -10.586 -24.868 -3.699 1.00 97.56 417 VAL A N 1
ATOM 3367 C CA . VAL A 1 417 ? -9.774 -25.498 -4.750 1.00 97.56 417 VAL A CA 1
ATOM 3368 C C . VAL A 1 417 ? -10.370 -25.266 -6.139 1.00 97.56 417 VAL A C 1
ATOM 3370 O O . VAL A 1 417 ? -9.625 -25.104 -7.101 1.00 97.56 417 VAL A O 1
ATOM 3373 N N . GLN A 1 418 ? -11.698 -25.155 -6.258 1.00 95.50 418 GLN A N 1
ATOM 3374 C CA . GLN A 1 418 ? -12.377 -25.028 -7.553 1.00 95.50 418 GLN A CA 1
ATOM 3375 C C . GLN A 1 418 ? -11.894 -23.820 -8.376 1.00 95.50 418 GLN A C 1
ATOM 3377 O O . GLN A 1 418 ? -11.805 -23.888 -9.601 1.00 95.50 418 GLN A O 1
ATOM 3382 N N . LEU A 1 419 ? -11.529 -22.718 -7.715 1.00 97.56 419 LEU A N 1
ATOM 3383 C CA . LEU A 1 419 ? -11.035 -21.506 -8.379 1.00 97.56 419 LEU A CA 1
ATOM 3384 C C . LEU A 1 419 ? -9.684 -21.701 -9.083 1.00 97.56 419 LEU A C 1
ATOM 3386 O O . LEU A 1 419 ? -9.379 -20.959 -10.018 1.00 97.56 419 LEU A O 1
ATOM 3390 N N . PHE A 1 420 ? -8.900 -22.703 -8.675 1.00 98.06 420 PHE A N 1
ATOM 3391 C CA . PHE A 1 420 ? -7.632 -23.077 -9.307 1.00 98.06 420 PHE A CA 1
ATOM 3392 C C . PHE A 1 420 ? -7.815 -23.847 -10.617 1.00 98.06 420 PHE A C 1
ATOM 3394 O O . PHE A 1 420 ? -6.815 -24.223 -11.210 1.00 98.06 420 PHE A O 1
ATOM 3401 N N . TYR A 1 421 ? -9.051 -24.060 -11.082 1.00 95.75 421 TYR A N 1
ATOM 3402 C CA . TYR A 1 421 ? -9.360 -24.623 -12.403 1.00 95.75 421 TYR A CA 1
ATOM 3403 C C . TYR A 1 421 ? -9.980 -23.604 -13.369 1.00 95.75 421 TYR A C 1
ATOM 3405 O O . TYR A 1 421 ? -10.220 -23.917 -14.532 1.00 95.75 421 TYR A O 1
ATOM 3413 N N . ILE A 1 422 ? -10.251 -22.382 -12.904 1.00 97.25 422 ILE A N 1
ATOM 3414 C CA . ILE A 1 422 ? -10.946 -21.353 -13.682 1.00 97.25 422 ILE A CA 1
ATOM 3415 C C . ILE A 1 422 ? -9.922 -20.313 -14.152 1.00 97.25 422 ILE A C 1
ATOM 3417 O O . ILE A 1 422 ? -9.081 -19.857 -13.370 1.00 97.25 422 ILE A O 1
ATOM 3421 N N . ASN A 1 423 ? -10.000 -19.908 -15.422 1.00 97.50 423 ASN A N 1
ATOM 3422 C CA . ASN A 1 423 ? -9.123 -18.874 -15.970 1.00 97.50 423 ASN A CA 1
ATOM 3423 C C . ASN A 1 423 ? -9.363 -17.521 -15.290 1.00 97.50 423 ASN A C 1
ATOM 3425 O O . ASN A 1 423 ? -10.494 -17.159 -14.964 1.00 97.50 423 ASN A O 1
ATOM 3429 N N . ALA A 1 424 ? -8.310 -16.719 -15.159 1.00 95.81 424 ALA A N 1
ATOM 3430 C CA . ALA A 1 424 ? -8.374 -15.357 -14.641 1.00 95.81 424 ALA A CA 1
ATOM 3431 C C . ALA A 1 424 ? -9.362 -14.475 -15.429 1.00 95.81 424 ALA A C 1
ATOM 3433 O O . ALA A 1 424 ? -10.085 -13.676 -14.833 1.00 95.81 424 ALA A O 1
ATOM 3434 N N . SER A 1 425 ? -9.449 -14.659 -16.753 1.00 94.88 425 SER A N 1
ATOM 3435 C CA . SER A 1 425 ? -10.412 -13.959 -17.619 1.00 94.88 425 SER A CA 1
ATOM 3436 C C . SER A 1 425 ? -11.872 -14.269 -17.281 1.00 94.88 425 SER A C 1
ATOM 3438 O O . SER A 1 425 ? -12.730 -13.405 -17.451 1.00 94.88 425 SER A O 1
ATOM 3440 N N . ASP A 1 426 ? -12.138 -15.465 -16.752 1.00 95.31 426 ASP A N 1
ATOM 3441 C CA . ASP A 1 426 ? -13.479 -15.976 -16.440 1.00 95.31 426 ASP A CA 1
ATOM 3442 C C . ASP A 1 426 ? -13.822 -15.797 -14.946 1.00 95.31 426 ASP A C 1
ATOM 3444 O O . ASP A 1 426 ? -14.794 -16.349 -14.426 1.00 95.31 426 ASP A O 1
ATOM 3448 N N . GLY A 1 427 ? -13.020 -14.997 -14.234 1.00 94.19 427 GLY A N 1
ATOM 3449 C CA . GLY A 1 427 ? -13.178 -14.730 -12.805 1.00 94.19 427 GLY A CA 1
ATOM 3450 C C . GLY A 1 427 ? -12.563 -15.794 -11.894 1.00 94.19 427 GLY A C 1
ATOM 3451 O O . GLY A 1 427 ? -12.936 -15.859 -10.725 1.00 94.19 427 GLY A O 1
ATOM 3452 N N . GLY A 1 428 ? -11.657 -16.622 -12.414 1.00 96.56 428 GLY A N 1
ATOM 3453 C CA . GLY A 1 428 ? -10.848 -17.578 -11.663 1.00 96.56 428 GLY A CA 1
ATOM 3454 C C . GLY A 1 428 ? -9.451 -17.062 -11.318 1.00 96.56 428 GLY A C 1
ATOM 3455 O O . GLY A 1 428 ? -9.247 -15.863 -11.118 1.00 96.56 428 GLY A O 1
ATOM 3456 N N . LEU A 1 429 ? -8.486 -17.982 -11.230 1.00 98.19 429 LEU A N 1
ATOM 3457 C CA . LEU A 1 429 ? -7.127 -17.710 -10.747 1.00 98.19 429 LEU A CA 1
ATOM 3458 C C . LEU A 1 429 ? -6.010 -18.083 -11.724 1.00 98.19 429 LEU A C 1
ATOM 3460 O O . LEU A 1 429 ? -4.878 -17.657 -11.498 1.00 98.19 429 LEU A O 1
ATOM 3464 N N . ILE A 1 430 ? -6.279 -18.862 -12.775 1.00 97.88 430 ILE A N 1
ATOM 3465 C CA . ILE A 1 430 ? -5.213 -19.345 -13.662 1.00 97.88 430 ILE A CA 1
ATOM 3466 C C . ILE A 1 430 ? -4.965 -18.381 -14.819 1.00 97.88 430 ILE A C 1
ATOM 3468 O O . ILE A 1 430 ? -5.888 -18.013 -15.544 1.00 97.88 430 ILE A O 1
ATOM 3472 N N . ASN A 1 431 ? -3.701 -18.056 -15.061 1.00 97.31 431 ASN A N 1
ATOM 3473 C CA . ASN A 1 431 ? -3.218 -17.619 -16.370 1.00 97.31 431 ASN A CA 1
ATOM 3474 C C . ASN A 1 431 ? -2.178 -18.605 -16.899 1.00 97.31 431 ASN A C 1
ATOM 3476 O O . ASN A 1 431 ? -1.571 -19.342 -16.129 1.00 97.31 431 ASN A O 1
ATOM 3480 N N . TYR A 1 432 ? -1.931 -18.580 -18.207 1.00 95.75 432 TYR A N 1
ATOM 3481 C CA . TYR A 1 432 ? -0.907 -19.410 -18.833 1.00 95.75 432 TYR A CA 1
ATOM 3482 C C . TYR A 1 432 ? 0.226 -18.543 -19.367 1.00 95.75 432 TYR A C 1
ATOM 3484 O O . TYR A 1 432 ? 0.004 -17.631 -20.167 1.00 95.75 432 TYR A O 1
ATOM 3492 N N . PHE A 1 433 ? 1.456 -18.840 -18.958 1.00 92.44 433 PHE A N 1
ATOM 3493 C CA . PHE A 1 433 ? 2.635 -18.231 -19.556 1.00 92.44 433 PHE A CA 1
ATOM 3494 C C . PHE A 1 433 ? 2.898 -18.892 -20.917 1.00 92.44 433 PHE A C 1
ATOM 3496 O O . PHE A 1 433 ? 3.113 -20.104 -20.992 1.00 92.44 433 PHE A O 1
ATOM 3503 N N . TYR A 1 434 ? 2.794 -18.103 -21.994 1.00 86.81 434 TYR A N 1
ATOM 3504 C CA . TYR A 1 434 ? 2.859 -18.554 -23.395 1.00 86.81 434 TYR A CA 1
ATOM 3505 C C . TYR A 1 434 ? 1.961 -19.760 -23.734 1.00 86.81 434 TYR A C 1
ATOM 3507 O O . TYR A 1 434 ? 2.322 -20.579 -24.570 1.00 86.81 434 TYR A O 1
ATOM 3515 N N . ASN A 1 435 ? 0.783 -19.871 -23.108 1.00 87.00 435 ASN A N 1
ATOM 3516 C CA . ASN A 1 435 ? -0.144 -21.006 -23.275 1.00 87.00 435 ASN A CA 1
ATOM 3517 C C . ASN A 1 435 ? 0.434 -22.381 -22.877 1.00 87.00 435 ASN A C 1
ATOM 3519 O O . ASN A 1 435 ? -0.147 -23.402 -23.231 1.00 87.00 435 ASN A O 1
ATOM 3523 N N . VAL A 1 436 ? 1.553 -22.418 -22.144 1.00 91.25 436 VAL A N 1
ATOM 3524 C CA . VAL A 1 436 ? 2.222 -23.666 -21.740 1.00 91.25 436 VAL A CA 1
ATOM 3525 C C . VAL A 1 436 ? 2.166 -23.853 -20.231 1.00 91.25 436 VAL A C 1
ATOM 3527 O O . VAL A 1 436 ? 1.653 -24.860 -19.754 1.00 91.25 436 VAL A O 1
ATOM 3530 N N . PHE A 1 437 ? 2.672 -22.885 -19.465 1.00 95.12 437 PHE A N 1
ATOM 3531 C CA . PHE A 1 437 ? 2.827 -23.051 -18.019 1.00 95.12 437 PHE A CA 1
ATOM 3532 C C . PHE A 1 437 ? 1.654 -22.410 -17.269 1.00 95.12 437 PHE A C 1
ATOM 3534 O O . PHE A 1 437 ? 1.531 -21.180 -17.303 1.00 95.12 437 PHE A O 1
ATOM 3541 N N . PRO A 1 438 ? 0.786 -23.191 -16.597 1.00 97.56 438 PRO A N 1
ATOM 3542 C CA . PRO A 1 438 ? -0.272 -22.635 -15.762 1.00 97.56 438 PRO A CA 1
ATOM 3543 C C . PRO A 1 438 ? 0.319 -21.927 -14.542 1.00 97.56 438 PRO A C 1
ATOM 3545 O O . PRO A 1 438 ? 1.270 -22.408 -13.922 1.00 97.56 438 PRO A O 1
ATOM 3548 N N . TRP A 1 439 ? -0.271 -20.795 -14.179 1.00 98.62 439 TRP A N 1
ATOM 3549 C CA . TRP A 1 439 ? 0.164 -19.946 -13.079 1.00 98.62 439 TRP A CA 1
ATOM 3550 C C . TRP A 1 439 ? -1.028 -19.458 -12.261 1.00 98.62 439 TRP A C 1
ATOM 3552 O O . TRP A 1 439 ? -1.986 -18.916 -12.814 1.00 98.62 439 TRP A O 1
ATOM 3562 N N . TYR A 1 440 ? -0.951 -19.609 -10.939 1.00 98.69 440 TYR A N 1
ATOM 3563 C CA . TYR A 1 440 ? -1.991 -19.184 -10.003 1.00 98.69 440 TYR A CA 1
ATOM 3564 C C . TYR A 1 440 ? -1.734 -17.735 -9.583 1.00 98.69 440 TYR A C 1
ATOM 3566 O O . TYR A 1 440 ? -0.773 -17.411 -8.883 1.00 98.69 440 TYR A O 1
ATOM 3574 N N . GLU A 1 441 ? -2.574 -16.829 -10.057 1.00 98.50 441 GLU A N 1
ATOM 3575 C CA . GLU A 1 441 ? -2.318 -15.397 -9.979 1.00 98.50 441 GLU A CA 1
ATOM 3576 C C . GLU A 1 441 ? -2.628 -14.811 -8.594 1.00 98.50 441 GLU A C 1
ATOM 3578 O O . GLU A 1 441 ? -3.752 -14.893 -8.093 1.00 98.50 441 GLU A O 1
ATOM 3583 N N . GLU A 1 442 ? -1.656 -14.104 -7.997 1.00 98.38 442 GLU A N 1
ATOM 3584 C CA . GLU A 1 442 ? -1.935 -13.205 -6.862 1.00 98.38 442 GLU A CA 1
ATOM 3585 C C . GLU A 1 442 ? -2.952 -12.135 -7.277 1.00 98.38 442 GLU A C 1
ATOM 3587 O O . GLU A 1 442 ? -3.864 -11.811 -6.515 1.00 98.38 442 GLU A O 1
ATOM 3592 N N . TYR A 1 443 ? -2.793 -11.616 -8.498 1.00 98.00 443 TYR A N 1
ATOM 3593 C CA . TYR A 1 443 ? -3.688 -10.659 -9.130 1.00 98.00 443 TYR A CA 1
ATOM 3594 C C . TYR A 1 443 ? -4.116 -11.215 -10.498 1.00 98.00 443 TYR A C 1
ATOM 3596 O O . TYR A 1 443 ? -3.337 -11.090 -11.448 1.00 98.00 443 TYR A O 1
ATOM 3604 N N . PRO A 1 444 ? -5.324 -11.800 -10.635 1.00 97.31 444 PRO A N 1
ATOM 3605 C CA . PRO A 1 444 ? -5.800 -12.461 -11.857 1.00 97.31 444 PRO A CA 1
ATOM 3606 C C . PRO A 1 444 ? -6.123 -11.441 -12.955 1.00 97.31 444 PRO A C 1
ATOM 3608 O O . PRO A 1 444 ? -7.270 -11.155 -13.282 1.00 97.31 444 PRO A O 1
ATOM 3611 N N . THR A 1 445 ? -5.078 -10.806 -13.471 1.00 95.88 445 THR A N 1
ATOM 3612 C CA . THR A 1 445 ? -5.141 -9.762 -14.491 1.00 95.88 445 THR A CA 1
ATOM 3613 C C . THR A 1 445 ? -5.113 -10.356 -15.887 1.00 95.88 445 THR A C 1
ATOM 3615 O O . THR A 1 445 ? -4.669 -11.481 -16.095 1.00 95.88 445 THR A O 1
ATOM 3618 N N . THR A 1 446 ? -5.578 -9.578 -16.861 1.00 91.25 446 THR A N 1
ATOM 3619 C CA . THR A 1 446 ? -5.514 -9.943 -18.276 1.00 91.25 446 THR A CA 1
ATOM 3620 C C . THR A 1 446 ? -4.895 -8.774 -19.051 1.00 91.25 446 THR A C 1
ATOM 3622 O O . THR A 1 446 ? -5.495 -7.694 -19.073 1.00 91.25 446 THR A O 1
ATOM 3625 N N . PRO A 1 447 ? -3.701 -8.934 -19.656 1.00 92.19 447 PRO A N 1
ATOM 3626 C CA . PRO A 1 447 ? -2.840 -10.126 -19.612 1.00 92.19 447 PRO A CA 1
ATOM 3627 C C . PRO A 1 447 ? -2.284 -10.409 -18.204 1.00 92.19 447 PRO A C 1
ATOM 3629 O O . PRO A 1 447 ? -2.297 -9.524 -17.347 1.00 92.19 447 PRO A O 1
ATOM 3632 N N . GLY A 1 448 ? -1.804 -11.639 -17.990 1.00 93.25 448 GLY A N 1
ATOM 3633 C CA . GLY A 1 448 ? -1.329 -12.119 -16.691 1.00 93.25 448 GLY A CA 1
ATOM 3634 C C . GLY A 1 448 ? -0.153 -11.336 -16.115 1.00 93.25 448 GLY A C 1
ATOM 3635 O O . GLY A 1 448 ? 0.689 -10.802 -16.849 1.00 93.25 448 GLY A O 1
ATOM 3636 N N . SER A 1 449 ? -0.116 -11.252 -14.785 1.00 94.25 449 SER A N 1
ATOM 3637 C CA . SER A 1 449 ? 0.912 -10.514 -14.046 1.00 94.25 449 SER A CA 1
ATOM 3638 C C . SER A 1 449 ? 2.056 -11.405 -13.589 1.00 94.25 449 SER A C 1
ATOM 3640 O O . SER A 1 449 ? 3.195 -10.944 -13.589 1.00 94.25 449 SER A O 1
ATOM 3642 N N . PHE A 1 450 ? 1.767 -12.666 -13.257 1.00 97.88 450 PHE A N 1
ATOM 3643 C CA . PHE A 1 450 ? 2.747 -13.668 -12.842 1.00 97.88 450 PHE A CA 1
ATOM 3644 C C . PHE A 1 450 ? 3.589 -13.209 -11.635 1.00 97.88 450 PHE A C 1
ATOM 3646 O O . PHE A 1 450 ? 4.817 -13.162 -11.691 1.00 97.88 450 PHE A O 1
ATOM 3653 N N . VAL A 1 451 ? 2.936 -12.804 -10.539 1.00 98.56 451 VAL A N 1
ATOM 3654 C CA . VAL A 1 451 ? 3.630 -12.418 -9.291 1.00 98.56 451 VAL A CA 1
ATOM 3655 C C . VAL A 1 451 ? 4.201 -13.651 -8.584 1.00 98.56 451 VAL A C 1
ATOM 3657 O O . VAL A 1 451 ? 3.460 -14.603 -8.332 1.00 98.56 451 VAL A O 1
ATOM 3660 N N . LEU A 1 452 ? 5.493 -13.618 -8.227 1.00 98.81 452 LEU A N 1
ATOM 3661 C CA . LEU A 1 452 ? 6.219 -14.781 -7.695 1.00 98.81 452 LEU A CA 1
ATOM 3662 C C . LEU A 1 452 ? 5.780 -15.175 -6.282 1.00 98.81 452 LEU A C 1
ATOM 3664 O O . LEU A 1 452 ? 5.367 -16.312 -6.051 1.00 98.81 452 LEU A O 1
ATOM 3668 N N . ASN A 1 453 ? 5.836 -14.240 -5.329 1.00 98.50 453 ASN A N 1
ATOM 3669 C CA . ASN A 1 453 ? 5.576 -14.556 -3.923 1.00 98.50 453 ASN A CA 1
ATOM 3670 C C . ASN A 1 453 ? 4.167 -15.120 -3.698 1.00 98.50 453 ASN A C 1
ATOM 3672 O O . ASN A 1 453 ? 3.989 -16.041 -2.901 1.00 98.50 453 ASN A O 1
ATOM 3676 N N . GLY A 1 454 ? 3.161 -14.548 -4.365 1.00 98.44 454 GLY A N 1
ATOM 3677 C CA . GLY A 1 454 ? 1.771 -14.940 -4.177 1.00 98.44 454 GLY A CA 1
ATOM 3678 C C . GLY A 1 454 ? 1.475 -16.304 -4.783 1.00 98.44 454 GLY A C 1
ATOM 3679 O O . GLY A 1 454 ? 0.710 -17.069 -4.196 1.00 98.44 454 GLY A O 1
ATOM 3680 N N . PHE A 1 455 ? 2.147 -16.645 -5.886 1.00 98.88 455 PHE A N 1
ATOM 3681 C CA . PHE A 1 455 ? 2.098 -17.983 -6.458 1.00 98.88 455 PHE A CA 1
ATOM 3682 C C . PHE A 1 455 ? 2.673 -19.019 -5.492 1.00 98.88 455 PHE A C 1
ATOM 3684 O O . PHE A 1 455 ? 1.982 -19.980 -5.164 1.00 98.88 455 PHE A O 1
ATOM 3691 N N . ILE A 1 456 ? 3.869 -18.788 -4.937 1.00 98.81 456 ILE A N 1
ATOM 3692 C CA . ILE A 1 456 ? 4.477 -19.740 -3.994 1.00 98.81 456 ILE A CA 1
ATOM 3693 C C . ILE A 1 456 ? 3.608 -19.918 -2.741 1.00 98.81 456 ILE A C 1
ATOM 3695 O O . ILE A 1 456 ? 3.370 -21.049 -2.328 1.00 98.81 456 ILE A O 1
ATOM 3699 N N . TYR A 1 457 ? 3.048 -18.845 -2.168 1.00 98.81 457 TYR A N 1
ATOM 3700 C CA . TYR A 1 457 ? 2.113 -18.981 -1.038 1.00 98.81 457 TYR A CA 1
ATOM 3701 C C . TYR A 1 457 ? 0.852 -19.781 -1.392 1.00 98.81 457 TYR A C 1
ATOM 3703 O O . TYR A 1 457 ? 0.335 -20.502 -0.539 1.00 98.81 457 TYR A O 1
ATOM 3711 N N . SER A 1 458 ? 0.365 -19.688 -2.633 1.00 98.81 458 SER A N 1
ATOM 3712 C CA . SER A 1 458 ? -0.747 -20.526 -3.090 1.00 98.81 458 SER A CA 1
ATOM 3713 C C . SER A 1 458 ? -0.366 -22.010 -3.144 1.00 98.81 458 SER A C 1
ATOM 3715 O O . SER A 1 458 ? -1.159 -22.848 -2.722 1.00 98.81 458 SER A O 1
ATOM 3717 N N . LEU A 1 459 ? 0.870 -22.331 -3.551 1.00 98.81 459 LEU A N 1
ATOM 3718 C CA . LEU A 1 459 ? 1.392 -23.700 -3.540 1.00 98.81 459 LEU A CA 1
ATOM 3719 C C . LEU A 1 459 ? 1.507 -24.248 -2.115 1.00 98.81 459 LEU A C 1
ATOM 3721 O O . LEU A 1 459 ? 1.088 -25.375 -1.873 1.00 98.81 459 LEU A O 1
ATOM 3725 N N . ILE A 1 460 ? 2.007 -23.455 -1.160 1.00 98.56 460 ILE A N 1
ATOM 3726 C CA . ILE A 1 460 ? 2.057 -23.875 0.251 1.00 98.56 460 ILE A CA 1
ATOM 3727 C C . ILE A 1 460 ? 0.650 -24.196 0.773 1.00 98.56 460 ILE A C 1
ATOM 3729 O O . ILE A 1 460 ? 0.461 -25.234 1.396 1.00 98.56 460 ILE A O 1
ATOM 3733 N N . GLY A 1 461 ? -0.351 -23.367 0.461 1.00 98.56 461 GLY A N 1
ATOM 3734 C CA . GLY A 1 461 ? -1.732 -23.622 0.882 1.00 98.56 461 GLY A CA 1
ATOM 3735 C C . GLY A 1 461 ? -2.358 -24.872 0.264 1.00 98.56 461 GLY A C 1
ATOM 3736 O O . GLY A 1 461 ? -3.020 -25.632 0.968 1.00 98.56 461 GLY A O 1
ATOM 3737 N N . LEU A 1 462 ? -2.114 -25.121 -1.028 1.00 98.75 462 LEU A N 1
ATOM 3738 C CA . LEU A 1 462 ? -2.528 -26.364 -1.688 1.00 98.75 462 LEU A CA 1
ATOM 3739 C C . LEU A 1 462 ? -1.851 -27.577 -1.046 1.00 98.75 462 LEU A C 1
ATOM 3741 O O . LEU A 1 462 ? -2.501 -28.590 -0.803 1.00 98.75 462 LEU A O 1
ATOM 3745 N N . ARG A 1 463 ? -0.558 -27.468 -0.728 1.00 98.06 463 ARG A N 1
ATOM 3746 C CA . ARG A 1 463 ? 0.172 -28.536 -0.052 1.00 98.06 463 ARG A CA 1
ATOM 3747 C C . ARG A 1 463 ? -0.396 -28.812 1.336 1.00 98.06 463 ARG A C 1
ATOM 3749 O O . ARG A 1 463 ? -0.662 -29.965 1.648 1.00 98.06 463 ARG A O 1
ATOM 3756 N N . ASP A 1 464 ? -0.599 -27.785 2.154 1.00 98.31 464 ASP A N 1
ATOM 3757 C CA . ASP A 1 464 ? -1.189 -27.946 3.486 1.00 98.31 464 ASP A CA 1
ATOM 3758 C C . ASP A 1 464 ? -2.538 -28.659 3.407 1.00 98.31 464 ASP A C 1
ATOM 3760 O O . ASP A 1 464 ? -2.768 -29.621 4.133 1.00 98.31 464 ASP A O 1
ATOM 3764 N N . LEU A 1 465 ? -3.393 -28.253 2.465 1.00 98.31 465 LEU A N 1
ATOM 3765 C CA . LEU A 1 465 ? -4.691 -28.882 2.253 1.00 98.31 465 LEU A CA 1
ATOM 3766 C C . LEU A 1 465 ? -4.576 -30.339 1.774 1.00 98.31 465 LEU A C 1
ATOM 3768 O O . LEU A 1 465 ? -5.330 -31.193 2.238 1.00 98.31 465 LEU A O 1
ATOM 3772 N N . ALA A 1 466 ? -3.628 -30.645 0.885 1.00 97.88 466 ALA A N 1
ATOM 3773 C CA . ALA A 1 466 ? -3.408 -32.003 0.387 1.00 97.88 466 ALA A CA 1
ATOM 3774 C C . ALA A 1 466 ? -3.026 -32.989 1.504 1.00 97.88 466 ALA A C 1
ATOM 3776 O O . ALA A 1 466 ? -3.404 -34.157 1.434 1.00 97.88 466 ALA A O 1
ATOM 3777 N N . PHE A 1 467 ? -2.322 -32.520 2.538 1.00 95.75 467 PHE A N 1
ATOM 3778 C CA . PHE A 1 467 ? -1.871 -33.317 3.687 1.00 95.75 467 PHE A CA 1
ATOM 3779 C C . PHE A 1 467 ? -2.653 -33.016 4.978 1.00 95.75 467 PHE A C 1
ATOM 3781 O O . PHE A 1 467 ? -2.199 -33.353 6.069 1.00 95.75 467 PHE A O 1
ATOM 3788 N N . CYS A 1 468 ? -3.816 -32.371 4.868 1.00 93.81 468 CYS A N 1
ATOM 3789 C CA . CYS A 1 468 ? -4.569 -31.887 6.023 1.00 93.81 468 CYS A CA 1
ATOM 3790 C C . CYS A 1 468 ? -5.301 -32.982 6.812 1.00 93.81 468 CYS A C 1
ATOM 3792 O O . CYS A 1 468 ? -5.678 -32.790 7.964 1.00 93.81 468 CYS A O 1
ATOM 3794 N N . SER A 1 469 ? -5.550 -34.120 6.174 1.00 89.81 469 SER A N 1
ATOM 3795 C CA . SER A 1 469 ? -6.208 -35.284 6.762 1.00 89.81 469 SER A CA 1
ATOM 3796 C C . SER A 1 469 ? -5.275 -36.489 6.749 1.00 89.81 469 SER A C 1
ATOM 3798 O O . SER A 1 469 ? -4.284 -36.501 6.023 1.00 89.81 469 SER A O 1
ATOM 3800 N N . GLU A 1 470 ? -5.626 -37.542 7.495 1.00 84.56 470 GLU A N 1
ATOM 3801 C CA . GLU A 1 470 ? -4.872 -38.807 7.503 1.00 84.56 470 GLU A CA 1
ATOM 3802 C C . GLU A 1 470 ? -4.647 -39.372 6.093 1.00 84.56 470 GLU A C 1
ATOM 3804 O O . GLU A 1 470 ? -3.585 -39.911 5.787 1.00 84.56 470 GLU A O 1
ATOM 3809 N N . ARG A 1 471 ? -5.648 -39.229 5.215 1.00 90.12 471 ARG A N 1
ATOM 3810 C CA . ARG A 1 471 ? -5.528 -39.564 3.795 1.00 90.12 471 ARG A CA 1
ATOM 3811 C C . ARG A 1 471 ? -5.104 -38.335 3.007 1.00 90.12 471 ARG A C 1
ATOM 3813 O O . ARG A 1 471 ? -5.725 -37.280 3.127 1.00 90.12 471 ARG A O 1
ATOM 3820 N N . VAL A 1 472 ? -4.100 -38.511 2.153 1.00 94.50 472 VAL A N 1
ATOM 3821 C CA . VAL A 1 472 ? -3.654 -37.475 1.218 1.00 94.50 472 VAL A CA 1
ATOM 3822 C C . VAL A 1 472 ? -4.746 -37.217 0.181 1.00 94.50 472 VAL A C 1
ATOM 3824 O O . VAL A 1 472 ? -5.241 -38.147 -0.460 1.00 94.50 472 VAL A O 1
ATOM 3827 N N . ASN A 1 473 ? -5.115 -35.951 -0.012 1.00 96.69 473 ASN A N 1
ATOM 3828 C CA . ASN A 1 473 ? -6.041 -35.563 -1.067 1.00 96.69 473 ASN A CA 1
ATOM 3829 C C . ASN A 1 473 ? -5.294 -35.453 -2.404 1.00 96.69 473 ASN A C 1
ATOM 3831 O O . ASN A 1 473 ? -4.644 -34.444 -2.694 1.00 96.69 473 ASN A O 1
ATOM 3835 N N . GLN A 1 474 ? -5.400 -36.502 -3.223 1.00 96.75 474 GLN A N 1
ATOM 3836 C CA . GLN A 1 474 ? -4.656 -36.612 -4.477 1.00 96.75 474 GLN A CA 1
ATOM 3837 C C . GLN A 1 474 ? -5.005 -35.505 -5.482 1.00 96.75 474 GLN A C 1
ATOM 3839 O O . GLN A 1 474 ? -4.107 -34.964 -6.117 1.00 96.75 474 GLN A O 1
ATOM 3844 N N . GLN A 1 475 ? -6.276 -35.102 -5.569 1.00 95.38 475 GLN A N 1
ATOM 3845 C CA . GLN A 1 475 ? -6.704 -34.051 -6.495 1.00 95.38 475 GLN A CA 1
ATOM 3846 C C . GLN A 1 475 ? -6.018 -32.714 -6.185 1.00 95.38 475 GLN A C 1
ATOM 3848 O O . GLN A 1 475 ? -5.534 -32.034 -7.087 1.00 95.38 475 GLN A O 1
ATOM 3853 N N . VAL A 1 476 ? -5.943 -32.339 -4.905 1.00 98.12 476 VAL A N 1
ATOM 3854 C CA . VAL A 1 476 ? -5.262 -31.105 -4.483 1.00 98.12 476 VAL A CA 1
ATOM 3855 C C . VAL A 1 476 ? -3.750 -31.225 -4.687 1.00 98.12 476 VAL A C 1
ATOM 3857 O O . VAL A 1 476 ? -3.107 -30.276 -5.145 1.00 98.12 476 VAL A O 1
ATOM 3860 N N . LEU A 1 477 ? -3.185 -32.404 -4.406 1.00 98.19 477 LEU A N 1
ATOM 3861 C CA . LEU A 1 477 ? -1.769 -32.689 -4.629 1.00 98.19 477 LEU A CA 1
ATOM 3862 C C . LEU A 1 477 ? -1.377 -32.563 -6.111 1.00 98.19 477 LEU A C 1
ATOM 3864 O O . LEU A 1 477 ? -0.286 -32.080 -6.412 1.00 98.19 477 LEU A O 1
ATOM 3868 N N . ASP A 1 478 ? -2.250 -32.947 -7.039 1.00 97.88 478 ASP A N 1
ATOM 3869 C CA . ASP A 1 478 ? -1.985 -32.835 -8.476 1.00 97.88 478 ASP A CA 1
ATOM 3870 C C . ASP A 1 478 ? -1.915 -31.367 -8.925 1.00 97.88 478 ASP A C 1
ATOM 3872 O O . ASP A 1 478 ? -0.989 -30.985 -9.642 1.00 97.88 478 ASP A O 1
ATOM 3876 N N . ILE A 1 479 ? -2.812 -30.505 -8.428 1.00 98.00 479 ILE A N 1
ATOM 3877 C CA . ILE A 1 479 ? -2.765 -29.049 -8.676 1.00 98.00 479 ILE A CA 1
ATOM 3878 C C . ILE A 1 479 ? -1.469 -28.453 -8.111 1.00 98.00 479 ILE A C 1
ATOM 3880 O O . ILE A 1 479 ? -0.812 -27.637 -8.767 1.00 98.00 479 ILE A O 1
ATOM 3884 N N . TYR A 1 480 ? -1.073 -28.869 -6.905 1.00 98.62 480 TYR A N 1
ATOM 3885 C CA . TYR A 1 480 ? 0.199 -28.465 -6.310 1.00 98.62 480 TYR A CA 1
ATOM 3886 C C . TYR A 1 480 ? 1.383 -28.847 -7.208 1.00 98.62 480 TYR A C 1
ATOM 3888 O O . TYR A 1 480 ? 2.194 -27.983 -7.543 1.00 98.62 480 TYR A O 1
ATOM 3896 N N . LYS A 1 481 ? 1.452 -30.103 -7.665 1.00 98.50 481 LYS A N 1
ATOM 3897 C CA . LYS A 1 481 ? 2.530 -30.607 -8.534 1.00 98.50 481 LYS A CA 1
ATOM 3898 C C . LYS A 1 481 ? 2.583 -29.894 -9.886 1.00 98.50 481 LYS A C 1
ATOM 3900 O O . LYS A 1 481 ? 3.674 -29.559 -10.345 1.00 98.50 481 LYS A O 1
ATOM 3905 N N . ILE A 1 482 ? 1.431 -29.615 -10.500 1.00 98.31 482 ILE A N 1
ATOM 3906 C CA . ILE A 1 482 ? 1.342 -28.834 -11.745 1.00 98.31 482 ILE A CA 1
ATOM 3907 C C . ILE A 1 482 ? 1.948 -27.441 -11.541 1.00 98.31 482 ILE A C 1
ATOM 3909 O O . ILE A 1 482 ? 2.805 -27.014 -12.315 1.00 98.31 482 ILE A O 1
ATOM 3913 N N . GLY A 1 483 ? 1.552 -26.751 -10.469 1.00 98.31 483 GLY A N 1
ATOM 3914 C CA . GLY A 1 483 ? 2.076 -25.425 -10.155 1.00 98.31 483 GLY A CA 1
ATOM 3915 C C . GLY A 1 483 ? 3.566 -25.446 -9.797 1.00 98.31 483 GLY A C 1
ATOM 3916 O O . GLY A 1 483 ? 4.320 -24.578 -10.236 1.00 98.31 483 GLY A O 1
ATOM 3917 N N . LEU A 1 484 ? 4.024 -26.467 -9.071 1.00 98.50 484 LEU A N 1
ATOM 3918 C CA . LEU A 1 484 ? 5.437 -26.657 -8.754 1.00 98.50 484 LEU A CA 1
ATOM 3919 C C . LEU A 1 484 ? 6.274 -26.857 -10.026 1.00 98.50 484 LEU A C 1
ATOM 3921 O O . LEU A 1 484 ? 7.347 -26.270 -10.151 1.00 98.50 484 LEU A O 1
ATOM 3925 N N . ASN A 1 485 ? 5.774 -27.622 -11.000 1.00 98.38 485 ASN A N 1
ATOM 3926 C CA . ASN A 1 485 ? 6.433 -27.777 -12.295 1.00 98.38 485 ASN A CA 1
ATOM 3927 C C . ASN A 1 485 ? 6.532 -26.439 -13.051 1.00 98.38 485 ASN A C 1
ATOM 3929 O O . ASN A 1 485 ? 7.602 -26.106 -13.564 1.00 98.38 485 ASN A O 1
ATOM 3933 N N . SER A 1 486 ? 5.465 -25.633 -13.070 1.00 98.12 486 SER A N 1
ATOM 3934 C CA . SER A 1 486 ? 5.519 -24.273 -13.630 1.00 98.12 486 SER A CA 1
ATOM 3935 C C . SER A 1 486 ? 6.545 -23.399 -12.911 1.00 98.12 486 SER A C 1
ATOM 3937 O O . SER A 1 486 ? 7.317 -22.707 -13.571 1.00 98.12 486 SER A O 1
ATOM 3939 N N . LEU A 1 487 ? 6.609 -23.461 -11.573 1.00 98.56 487 LEU A N 1
ATOM 3940 C CA . LEU A 1 487 ? 7.591 -22.710 -10.791 1.00 98.56 487 LEU A CA 1
ATOM 3941 C C . LEU A 1 487 ? 9.013 -23.049 -11.229 1.00 98.56 487 LEU A C 1
ATOM 3943 O O . LEU A 1 487 ? 9.773 -22.137 -11.530 1.00 98.56 487 LEU A O 1
ATOM 3947 N N . LYS A 1 488 ? 9.366 -24.338 -11.297 1.00 97.81 488 LYS A N 1
ATOM 3948 C CA . LYS A 1 488 ? 10.721 -24.785 -11.661 1.00 97.81 488 LYS A CA 1
ATOM 3949 C C . LYS A 1 488 ? 11.143 -24.264 -13.038 1.00 97.81 488 LYS A C 1
ATOM 3951 O O . LYS A 1 488 ? 12.253 -23.763 -13.186 1.00 97.81 488 LYS A O 1
ATOM 3956 N N . ASN A 1 489 ? 10.239 -24.311 -14.019 1.00 96.31 489 ASN A N 1
ATOM 3957 C CA . ASN A 1 489 ? 10.516 -23.850 -15.383 1.00 96.31 489 ASN A CA 1
ATOM 3958 C C . ASN A 1 489 ? 10.570 -22.318 -15.509 1.00 96.31 489 ASN A C 1
ATOM 3960 O O . ASN A 1 489 ? 11.305 -21.792 -16.341 1.00 96.31 489 ASN A O 1
ATOM 3964 N N . MET A 1 490 ? 9.799 -21.589 -14.699 1.00 96.62 490 MET A N 1
ATOM 3965 C CA . MET A 1 490 ? 9.703 -20.128 -14.786 1.00 96.62 490 MET A CA 1
ATOM 3966 C C . MET A 1 490 ? 10.628 -19.389 -13.813 1.00 96.62 490 MET A C 1
ATOM 3968 O O . MET A 1 490 ? 10.881 -18.205 -14.021 1.00 96.62 490 MET A O 1
ATOM 3972 N N . LEU A 1 491 ? 11.152 -20.047 -12.774 1.00 96.62 491 LEU A N 1
ATOM 3973 C CA . LEU A 1 491 ? 11.985 -19.426 -11.740 1.00 96.62 491 LEU A CA 1
ATOM 3974 C C . LEU A 1 491 ? 13.193 -18.648 -12.302 1.00 96.62 491 LEU A C 1
ATOM 3976 O O . LEU A 1 491 ? 13.409 -17.526 -11.836 1.00 96.62 491 LEU A O 1
ATOM 3980 N N . PRO A 1 492 ? 13.925 -19.134 -13.331 1.00 95.62 492 PRO A N 1
ATOM 3981 C CA . PRO A 1 492 ? 15.029 -18.374 -13.925 1.00 95.62 492 PRO A CA 1
ATOM 3982 C C . PRO A 1 492 ? 14.616 -17.016 -14.508 1.00 95.62 492 PRO A C 1
ATOM 3984 O O . PRO A 1 492 ? 15.421 -16.093 -14.525 1.00 95.62 492 PRO A O 1
ATOM 3987 N N . LEU A 1 493 ? 13.358 -16.851 -14.937 1.00 94.75 493 LEU A N 1
ATOM 3988 C CA . LEU A 1 493 ? 12.851 -15.586 -15.490 1.00 94.75 493 LEU A CA 1
ATOM 3989 C C . LEU A 1 493 ? 12.747 -14.474 -14.439 1.00 94.75 493 LEU A C 1
ATOM 3991 O O . LEU A 1 493 ? 12.620 -13.302 -14.791 1.00 94.75 493 LEU A O 1
ATOM 3995 N N . TYR A 1 494 ? 12.768 -14.833 -13.154 1.00 97.00 494 TYR A N 1
ATOM 3996 C CA . TYR A 1 494 ? 12.741 -13.886 -12.045 1.00 97.00 494 TYR A CA 1
ATOM 3997 C C . TYR A 1 494 ? 14.138 -13.498 -11.565 1.00 97.00 494 TYR A C 1
ATOM 3999 O O . TYR A 1 494 ? 14.234 -12.615 -10.720 1.00 97.00 494 TYR A O 1
ATOM 4007 N N . ASP A 1 495 ? 15.203 -14.122 -12.063 1.00 92.94 495 ASP A N 1
ATOM 4008 C CA . ASP A 1 495 ? 16.581 -13.824 -11.677 1.00 92.94 495 ASP A CA 1
ATOM 4009 C C . ASP A 1 495 ? 17.166 -12.739 -12.594 1.00 92.94 495 ASP A C 1
ATOM 4011 O O . ASP A 1 495 ? 17.176 -12.886 -13.816 1.00 92.94 495 ASP A O 1
ATOM 4015 N N . THR A 1 496 ? 17.642 -11.629 -12.025 1.00 87.44 496 THR A N 1
ATOM 4016 C CA . THR A 1 496 ? 18.266 -10.545 -12.809 1.00 87.44 496 THR A CA 1
ATOM 4017 C C . THR A 1 496 ? 19.791 -10.623 -12.841 1.00 87.44 496 THR A C 1
ATOM 4019 O O . THR A 1 496 ? 20.424 -9.762 -13.450 1.00 87.44 496 THR A O 1
ATOM 4022 N N . GLY A 1 497 ? 20.396 -11.591 -12.146 1.00 86.88 497 GLY A N 1
ATOM 4023 C CA . GLY A 1 497 ? 21.839 -11.668 -11.904 1.00 86.88 497 GLY A CA 1
ATOM 4024 C C . GLY A 1 497 ? 22.355 -10.736 -10.800 1.00 86.88 497 GLY A C 1
ATOM 4025 O O . GLY A 1 497 ? 23.528 -10.814 -10.449 1.00 86.88 497 GLY A O 1
ATOM 4026 N N . VAL A 1 498 ? 21.501 -9.863 -10.251 1.00 82.81 498 VAL A N 1
ATOM 4027 C CA . VAL A 1 498 ? 21.828 -8.918 -9.158 1.00 82.81 498 VAL A CA 1
ATOM 4028 C C . VAL A 1 498 ? 20.684 -8.754 -8.146 1.00 82.81 498 VAL A C 1
ATOM 4030 O O . VAL A 1 498 ? 20.710 -7.873 -7.293 1.00 82.81 498 VAL A O 1
ATOM 4033 N N . GLY A 1 499 ? 19.632 -9.560 -8.266 1.00 88.50 499 GLY A N 1
ATOM 4034 C CA . GLY A 1 499 ? 18.410 -9.482 -7.475 1.00 88.50 499 GLY A CA 1
ATOM 4035 C C . GLY A 1 499 ? 17.322 -10.363 -8.085 1.00 88.50 499 GLY A C 1
ATOM 4036 O O . GLY A 1 499 ? 17.592 -11.172 -8.973 1.00 88.50 499 GLY A O 1
ATOM 4037 N N . SER A 1 500 ? 16.079 -10.198 -7.624 1.00 94.81 500 SER A N 1
ATOM 4038 C CA . SER A 1 500 ? 14.929 -10.871 -8.237 1.00 94.81 500 SER A CA 1
ATOM 4039 C C . SER A 1 500 ? 13.849 -9.902 -8.706 1.00 94.81 500 SER A C 1
ATOM 4041 O O . SER A 1 500 ? 13.750 -8.766 -8.238 1.00 94.81 500 SER A O 1
ATOM 4043 N N . LEU A 1 501 ? 13.037 -10.334 -9.666 1.00 97.12 501 LEU A N 1
ATOM 4044 C CA . LEU A 1 501 ? 11.847 -9.624 -10.119 1.00 97.12 501 LEU A CA 1
ATOM 4045 C C . LEU A 1 501 ? 10.655 -9.960 -9.226 1.00 97.12 501 LEU A C 1
ATOM 4047 O O . LEU A 1 501 ? 10.512 -11.076 -8.736 1.00 97.12 501 LEU A O 1
ATOM 4051 N N . TYR A 1 502 ? 9.772 -8.984 -9.027 1.00 97.75 502 TYR A N 1
ATOM 4052 C CA . TYR A 1 502 ? 8.513 -9.195 -8.312 1.00 97.75 502 TYR A CA 1
ATOM 4053 C C . TYR A 1 502 ? 7.503 -9.961 -9.177 1.00 97.75 502 TYR A C 1
ATOM 4055 O O . TYR A 1 502 ? 6.741 -10.792 -8.682 1.00 97.75 502 TYR A O 1
ATOM 4063 N N . ASP A 1 503 ? 7.492 -9.667 -10.479 1.00 97.38 503 ASP A N 1
ATOM 4064 C CA . ASP A 1 503 ? 6.545 -10.220 -11.441 1.00 97.38 503 ASP A CA 1
ATOM 4065 C C . ASP A 1 503 ? 7.068 -10.157 -12.889 1.00 97.38 503 ASP A C 1
ATOM 4067 O O . ASP A 1 503 ? 8.066 -9.484 -13.180 1.00 97.38 503 ASP A O 1
ATOM 4071 N N . LEU A 1 504 ? 6.369 -10.826 -13.812 1.00 95.75 504 LEU A N 1
ATOM 4072 C CA . LEU A 1 504 ? 6.734 -10.880 -15.236 1.00 95.75 504 LEU A CA 1
ATOM 4073 C C . LEU A 1 504 ? 5.923 -9.910 -16.106 1.00 95.75 504 LEU A C 1
ATOM 4075 O O . LEU A 1 504 ? 5.833 -10.086 -17.322 1.00 95.75 504 LEU A O 1
ATOM 4079 N N . ARG A 1 505 ? 5.373 -8.823 -15.540 1.00 88.81 505 ARG A N 1
ATOM 4080 C CA . ARG A 1 505 ? 4.594 -7.841 -16.323 1.00 88.81 505 ARG A CA 1
ATOM 4081 C C . ARG A 1 505 ? 5.397 -7.193 -17.448 1.00 88.81 505 ARG A C 1
ATOM 4083 O O . ARG A 1 505 ? 4.805 -6.642 -18.367 1.00 88.81 505 ARG A O 1
ATOM 4090 N N . HIS A 1 506 ? 6.724 -7.197 -17.356 1.00 83.94 506 HIS A N 1
ATOM 4091 C CA . HIS A 1 506 ? 7.606 -6.677 -18.397 1.00 83.94 506 HIS A CA 1
ATOM 4092 C C . HIS A 1 506 ? 7.508 -7.500 -19.686 1.00 83.94 506 HIS A C 1
ATOM 4094 O O . HIS A 1 506 ? 7.527 -6.913 -20.765 1.00 83.94 506 HIS A O 1
ATOM 4100 N N . VAL A 1 507 ? 7.284 -8.815 -19.563 1.00 86.56 507 VAL A N 1
ATOM 4101 C CA . VAL A 1 507 ? 6.967 -9.717 -20.677 1.00 86.56 507 VAL A CA 1
ATOM 4102 C C . VAL A 1 507 ? 5.558 -9.423 -21.189 1.00 86.56 507 VAL A C 1
ATOM 4104 O O . VAL A 1 507 ? 5.386 -9.084 -22.355 1.00 86.56 507 VAL A O 1
ATOM 4107 N N . SER A 1 508 ? 4.554 -9.447 -20.306 1.00 80.69 508 SER A N 1
ATOM 4108 C CA . SER A 1 508 ? 3.139 -9.299 -20.689 1.00 80.69 508 SER A CA 1
ATOM 4109 C C . SER A 1 508 ? 2.762 -7.915 -21.238 1.00 80.69 508 SER A C 1
ATOM 4111 O O . SER A 1 508 ? 1.803 -7.786 -21.994 1.00 80.69 508 SER A O 1
ATOM 4113 N N . LEU A 1 509 ? 3.449 -6.848 -20.814 1.00 81.06 509 LEU A N 1
ATOM 4114 C CA . LEU A 1 509 ? 3.119 -5.456 -21.155 1.00 81.06 509 LEU A CA 1
ATOM 4115 C C . LEU A 1 509 ? 4.163 -4.769 -22.040 1.00 81.06 509 LEU A C 1
ATOM 4117 O O . LEU A 1 509 ? 3.943 -3.595 -22.376 1.00 81.06 509 LEU A O 1
ATOM 4121 N N . HIS A 1 510 ? 5.261 -5.457 -22.373 1.00 80.00 510 HIS A N 1
ATOM 4122 C CA . HIS A 1 510 ? 6.430 -4.921 -23.081 1.00 80.00 510 HIS A CA 1
ATOM 4123 C C . HIS A 1 510 ? 6.949 -3.628 -22.431 1.00 80.00 510 HIS A C 1
ATOM 4125 O O . HIS A 1 510 ? 6.982 -2.560 -23.041 1.00 80.00 510 HIS A O 1
ATOM 4131 N N . GLY A 1 511 ? 7.250 -3.708 -21.134 1.00 75.31 511 GLY A N 1
ATOM 4132 C CA . GLY A 1 511 ? 7.706 -2.580 -20.315 1.00 75.31 511 GLY A CA 1
ATOM 4133 C C . GLY A 1 511 ? 8.983 -2.898 -19.542 1.00 75.31 511 GLY A C 1
ATOM 4134 O O . GLY A 1 511 ? 9.551 -3.972 -19.693 1.00 75.31 511 GLY A O 1
ATOM 4135 N N . ALA A 1 512 ? 9.421 -1.975 -18.683 1.00 79.31 512 ALA A N 1
ATOM 4136 C CA . ALA A 1 512 ? 10.572 -2.217 -17.816 1.00 79.31 512 ALA A CA 1
ATOM 4137 C C . ALA A 1 512 ? 10.278 -3.318 -16.766 1.00 79.31 512 ALA A C 1
ATOM 4139 O O . ALA A 1 512 ? 9.146 -3.380 -16.264 1.00 79.31 512 ALA A O 1
ATOM 4140 N N . PRO A 1 513 ? 11.277 -4.145 -16.397 1.00 86.88 513 PRO A N 1
ATOM 4141 C CA . PRO A 1 513 ? 11.171 -5.114 -15.307 1.00 86.88 513 PRO A CA 1
ATOM 4142 C C . PRO A 1 513 ? 10.745 -4.469 -13.988 1.00 86.88 513 PRO A C 1
ATOM 4144 O O . PRO A 1 513 ? 11.235 -3.407 -13.602 1.00 86.88 513 PRO A O 1
ATOM 4147 N N . ASN A 1 514 ? 9.830 -5.129 -13.279 1.00 90.88 514 ASN A N 1
ATOM 4148 C CA . ASN A 1 514 ? 9.433 -4.724 -11.937 1.00 90.88 514 ASN A CA 1
ATOM 4149 C C . ASN A 1 514 ? 10.342 -5.421 -10.917 1.00 90.88 514 ASN A C 1
ATOM 4151 O O . ASN A 1 514 ? 10.024 -6.512 -10.443 1.00 90.88 514 ASN A O 1
ATOM 4155 N N . VAL A 1 515 ? 11.495 -4.814 -10.631 1.00 92.25 515 VAL A N 1
ATOM 4156 C CA . VAL A 1 515 ? 12.478 -5.350 -9.675 1.00 92.25 515 VAL A CA 1
ATOM 4157 C C . VAL A 1 515 ? 11.849 -5.450 -8.284 1.00 92.25 515 VAL A C 1
ATOM 4159 O O . VAL A 1 515 ? 11.209 -4.507 -7.808 1.00 92.25 515 VAL A O 1
ATOM 4162 N N . ALA A 1 516 ? 12.010 -6.602 -7.634 1.00 93.69 516 ALA A N 1
ATOM 4163 C CA . ALA A 1 516 ? 11.565 -6.786 -6.265 1.00 93.69 516 ALA A CA 1
ATOM 4164 C C . ALA A 1 516 ? 12.396 -5.887 -5.348 1.00 93.69 516 ALA A C 1
ATOM 4166 O O . ALA A 1 516 ? 13.624 -5.929 -5.348 1.00 93.69 516 ALA A O 1
ATOM 4167 N N . ARG A 1 517 ? 11.720 -5.080 -4.530 1.00 92.12 517 ARG A N 1
ATOM 4168 C CA . ARG A 1 517 ? 12.390 -4.396 -3.421 1.00 92.12 517 ARG A CA 1
ATOM 4169 C C . ARG A 1 517 ? 13.026 -5.429 -2.487 1.00 92.12 517 ARG A C 1
ATOM 4171 O O . ARG A 1 517 ? 12.516 -6.545 -2.381 1.00 92.12 517 ARG A O 1
ATOM 4178 N N . TRP A 1 518 ? 14.063 -5.033 -1.749 1.00 91.75 518 TRP A N 1
ATOM 4179 C CA . TRP A 1 518 ? 14.805 -5.943 -0.870 1.00 91.75 518 TRP A CA 1
ATOM 4180 C C . TRP A 1 518 ? 13.919 -6.700 0.138 1.00 91.75 518 TRP A C 1
ATOM 4182 O O . TRP A 1 518 ? 14.179 -7.866 0.416 1.00 91.75 518 TRP A O 1
ATOM 4192 N N . ASP A 1 519 ? 12.824 -6.097 0.625 1.00 90.19 519 ASP A N 1
ATOM 4193 C CA . ASP A 1 519 ? 11.848 -6.778 1.492 1.00 90.19 519 ASP A CA 1
ATOM 4194 C C . ASP A 1 519 ? 11.152 -7.960 0.796 1.00 90.19 519 ASP A C 1
ATOM 4196 O O . ASP A 1 519 ? 10.991 -9.018 1.399 1.00 90.19 519 ASP A O 1
ATOM 4200 N N . TYR A 1 520 ? 10.778 -7.813 -0.477 1.00 95.38 520 TYR A N 1
ATOM 4201 C CA . TYR A 1 520 ? 10.229 -8.911 -1.279 1.00 95.38 520 TYR A CA 1
ATOM 4202 C C . TYR A 1 520 ? 11.300 -9.904 -1.726 1.00 95.38 520 TYR A C 1
ATOM 4204 O O . TYR A 1 520 ? 11.032 -11.101 -1.752 1.00 95.38 520 TYR A O 1
ATOM 4212 N N . HIS A 1 521 ? 12.509 -9.434 -2.030 1.00 95.56 521 HIS A N 1
ATOM 4213 C CA . HIS A 1 521 ? 13.627 -10.308 -2.375 1.00 95.56 521 HIS A CA 1
ATOM 4214 C C . HIS A 1 521 ? 13.933 -11.300 -1.240 1.00 95.56 521 HIS A C 1
ATOM 4216 O O . HIS A 1 521 ? 13.994 -12.504 -1.477 1.00 95.56 521 HIS A O 1
ATOM 4222 N N . ALA A 1 522 ? 13.993 -10.821 0.009 1.00 94.81 522 ALA A N 1
ATOM 4223 C CA . ALA A 1 522 ? 14.149 -11.678 1.185 1.00 94.81 522 ALA A CA 1
ATOM 4224 C C . ALA A 1 522 ? 12.971 -12.647 1.387 1.00 94.81 522 ALA A C 1
ATOM 4226 O O . ALA A 1 522 ? 13.184 -13.789 1.791 1.00 94.81 522 ALA A O 1
ATOM 4227 N N . VAL A 1 523 ? 11.736 -12.235 1.066 1.00 96.06 523 VAL A N 1
ATOM 4228 C CA . VAL A 1 523 ? 10.578 -13.149 1.065 1.00 96.06 523 VAL A CA 1
ATOM 4229 C C . VAL A 1 523 ? 10.756 -14.252 0.026 1.00 96.06 523 VAL A C 1
ATOM 4231 O O . VAL A 1 523 ? 10.500 -15.410 0.347 1.00 96.06 523 VAL A O 1
ATOM 4234 N N . HIS A 1 524 ? 11.218 -13.930 -1.184 1.00 97.88 524 HIS A N 1
ATOM 4235 C CA . HIS A 1 524 ? 11.456 -14.947 -2.202 1.00 97.88 524 HIS A CA 1
ATOM 4236 C C . HIS A 1 524 ? 12.553 -15.932 -1.770 1.00 97.88 524 HIS A C 1
ATOM 4238 O O . HIS A 1 524 ? 12.354 -17.135 -1.890 1.00 97.88 524 HIS A O 1
ATOM 4244 N N . ILE A 1 525 ? 13.664 -15.448 -1.199 1.00 97.00 525 ILE A N 1
ATOM 4245 C CA . ILE A 1 525 ? 14.728 -16.302 -0.638 1.00 97.00 525 ILE A CA 1
ATOM 4246 C C . ILE A 1 525 ? 14.155 -17.261 0.412 1.00 97.00 525 ILE A C 1
ATOM 4248 O O . ILE A 1 525 ? 14.353 -18.472 0.312 1.00 97.00 525 ILE A O 1
ATOM 4252 N N . PHE A 1 526 ? 13.399 -16.736 1.384 1.00 97.06 526 PHE A N 1
ATOM 4253 C CA . PHE A 1 526 ? 12.771 -17.552 2.424 1.00 97.06 526 PHE A CA 1
ATOM 4254 C C . PHE A 1 526 ? 11.852 -18.621 1.820 1.00 97.06 526 PHE A C 1
ATOM 4256 O O . PHE A 1 526 ? 11.912 -19.787 2.199 1.00 97.06 526 PHE A O 1
ATOM 4263 N N . GLN A 1 527 ? 11.008 -18.232 0.862 1.00 98.00 527 GLN A N 1
ATOM 4264 C CA . GLN A 1 527 ? 10.078 -19.136 0.188 1.00 98.00 527 GLN A CA 1
ATOM 4265 C C . GLN A 1 527 ? 10.789 -20.251 -0.584 1.00 98.00 527 GLN A C 1
ATOM 4267 O O . GLN A 1 527 ? 10.321 -21.385 -0.566 1.00 98.00 527 GLN A O 1
ATOM 4272 N N . LEU A 1 528 ? 11.917 -19.958 -1.231 1.00 98.31 528 LEU A N 1
ATOM 4273 C CA . LEU A 1 528 ? 12.706 -20.964 -1.939 1.00 98.31 528 LEU A CA 1
ATOM 4274 C C . LEU A 1 528 ? 13.387 -21.941 -0.975 1.00 98.31 528 LEU A C 1
ATOM 4276 O O . LEU A 1 528 ? 13.306 -23.147 -1.187 1.00 98.31 528 LEU A O 1
ATOM 4280 N N . HIS A 1 529 ? 13.982 -21.461 0.120 1.00 97.31 529 HIS A N 1
ATOM 4281 C CA . HIS A 1 529 ? 14.501 -22.358 1.159 1.00 97.31 529 HIS A CA 1
ATOM 4282 C C . HIS A 1 529 ? 13.398 -23.214 1.785 1.00 97.31 529 HIS A C 1
ATOM 4284 O O . HIS A 1 529 ? 13.600 -24.400 2.036 1.00 97.31 529 HIS A O 1
ATOM 4290 N N . TRP A 1 530 ? 12.212 -22.640 1.987 1.00 97.31 530 TRP A N 1
ATOM 4291 C CA . TRP A 1 530 ? 11.055 -23.375 2.483 1.00 97.31 530 TRP A CA 1
ATOM 4292 C C . TRP A 1 530 ? 10.607 -24.467 1.503 1.00 97.31 530 TRP A C 1
ATOM 4294 O O . TRP A 1 530 ? 10.395 -25.604 1.919 1.00 97.31 530 TRP A O 1
ATOM 4304 N N . LEU A 1 531 ? 10.532 -24.166 0.204 1.00 98.06 531 LEU A N 1
ATOM 4305 C CA . LEU A 1 531 ? 10.243 -25.169 -0.823 1.00 98.06 531 LEU A CA 1
ATOM 4306 C C . LEU A 1 531 ? 11.331 -26.245 -0.910 1.00 98.06 531 LEU A C 1
ATOM 4308 O O . LEU A 1 531 ? 10.993 -27.407 -1.092 1.00 98.06 531 LEU A O 1
ATOM 4312 N N . TYR A 1 532 ? 12.607 -25.900 -0.727 1.00 97.75 532 TYR A N 1
ATOM 4313 C CA . TYR A 1 532 ? 13.687 -26.889 -0.654 1.00 97.75 532 TYR A CA 1
ATOM 4314 C C . TYR A 1 532 ? 13.511 -27.849 0.532 1.00 97.75 532 TYR A C 1
ATOM 4316 O O . TYR A 1 532 ? 13.641 -29.053 0.353 1.00 97.75 532 TYR A O 1
ATOM 4324 N N . ILE A 1 533 ? 13.155 -27.349 1.720 1.00 96.88 533 ILE A N 1
ATOM 4325 C CA . ILE A 1 533 ? 12.872 -28.203 2.892 1.00 96.88 533 ILE A CA 1
ATOM 4326 C C . ILE A 1 533 ? 11.710 -29.163 2.618 1.00 96.88 533 ILE A C 1
ATOM 4328 O O . ILE A 1 533 ? 11.685 -30.281 3.126 1.00 96.88 533 ILE A O 1
ATOM 4332 N N . ILE A 1 534 ? 10.732 -28.712 1.837 1.00 96.19 534 ILE A N 1
ATOM 4333 C CA . ILE A 1 534 ? 9.550 -29.495 1.506 1.00 96.19 534 ILE A CA 1
ATOM 4334 C C . ILE A 1 534 ? 9.838 -30.550 0.424 1.00 96.19 534 ILE A C 1
ATOM 4336 O O . ILE A 1 534 ? 9.423 -31.695 0.578 1.00 96.19 534 ILE A O 1
ATOM 4340 N N . GLU A 1 535 ? 10.480 -30.149 -0.675 1.00 96.12 535 GLU A N 1
ATOM 4341 C CA . GLU A 1 535 ? 10.575 -30.933 -1.916 1.00 96.12 535 GLU A CA 1
ATOM 4342 C C . GLU A 1 535 ? 11.952 -31.575 -2.136 1.00 96.12 535 GLU A C 1
ATOM 4344 O O . GLU A 1 535 ? 12.076 -32.496 -2.938 1.00 96.12 535 GLU A O 1
ATOM 4349 N N . GLY A 1 536 ? 13.002 -31.080 -1.475 1.00 95.75 536 GLY A N 1
ATOM 4350 C CA . GLY A 1 536 ? 14.380 -31.558 -1.635 1.00 95.75 536 GLY A CA 1
ATOM 4351 C C . GLY A 1 536 ? 15.054 -31.194 -2.966 1.00 95.75 536 GLY A C 1
ATOM 4352 O O . GLY A 1 536 ? 16.150 -31.671 -3.237 1.00 95.75 536 GLY A O 1
ATOM 4353 N N . ASP A 1 537 ? 14.428 -30.364 -3.807 1.00 95.44 537 ASP A N 1
ATOM 4354 C CA . ASP A 1 537 ? 14.974 -29.983 -5.117 1.00 95.44 537 ASP A CA 1
ATOM 4355 C C . ASP A 1 537 ? 16.060 -28.898 -4.992 1.00 95.44 537 ASP A C 1
ATOM 4357 O O . ASP A 1 537 ? 15.783 -27.759 -4.590 1.00 95.44 537 ASP A O 1
ATOM 4361 N N . GLU A 1 538 ? 17.297 -29.241 -5.364 1.00 96.19 538 GLU A N 1
ATOM 4362 C CA . GLU A 1 538 ? 18.467 -28.357 -5.272 1.00 96.19 538 GLU A CA 1
ATOM 4363 C C . GLU A 1 538 ? 18.312 -27.057 -6.077 1.00 96.19 538 GLU A C 1
ATOM 4365 O O . GLU A 1 538 ? 18.872 -26.039 -5.667 1.00 96.19 538 GLU A O 1
ATOM 4370 N N . LEU A 1 539 ? 17.476 -27.013 -7.127 1.00 96.19 539 LEU A N 1
ATOM 4371 C CA . LEU A 1 539 ? 17.201 -25.782 -7.884 1.00 96.19 539 LEU A CA 1
ATOM 4372 C C . LEU A 1 539 ? 16.783 -24.625 -6.964 1.00 96.19 539 LEU A C 1
ATOM 4374 O O . LEU A 1 539 ? 17.213 -23.478 -7.147 1.00 96.19 539 LEU A O 1
ATOM 4378 N N . PHE A 1 540 ? 15.935 -24.912 -5.971 1.00 97.62 540 PHE A N 1
ATOM 4379 C CA . PHE A 1 540 ? 15.434 -23.898 -5.046 1.00 97.62 540 PHE A CA 1
ATOM 4380 C C . PHE A 1 540 ? 16.530 -23.408 -4.102 1.00 97.62 540 PHE A C 1
ATOM 4382 O O . PHE A 1 540 ? 16.664 -22.201 -3.900 1.00 97.62 540 PHE A O 1
ATOM 4389 N N . LYS A 1 541 ? 17.347 -24.319 -3.567 1.00 95.69 541 LYS A N 1
ATOM 4390 C CA . LYS A 1 541 ? 18.455 -23.988 -2.663 1.00 95.69 541 LYS A CA 1
ATOM 4391 C C . LYS A 1 541 ? 19.574 -23.244 -3.377 1.00 95.69 541 LYS A C 1
ATOM 4393 O O . LYS A 1 541 ? 20.053 -22.240 -2.858 1.00 95.69 541 LYS A O 1
ATOM 4398 N N . GLU A 1 542 ? 19.960 -23.674 -4.572 1.00 96.12 542 GLU A N 1
ATOM 4399 C CA . GLU A 1 542 ? 20.963 -22.991 -5.390 1.00 96.12 542 GLU A CA 1
ATOM 4400 C C . GLU A 1 542 ? 20.515 -21.577 -5.765 1.00 96.12 542 GLU A C 1
ATOM 4402 O O . GLU A 1 542 ? 21.291 -20.626 -5.646 1.00 96.12 542 GLU A O 1
ATOM 4407 N N . THR A 1 543 ? 19.250 -21.418 -6.164 1.00 96.25 543 THR A N 1
ATOM 4408 C CA . THR A 1 543 ? 18.686 -20.101 -6.486 1.00 96.25 543 THR A CA 1
ATOM 4409 C C . THR A 1 543 ? 18.601 -19.213 -5.247 1.00 96.25 543 THR A C 1
ATOM 4411 O O . THR A 1 543 ? 19.020 -18.059 -5.304 1.00 96.25 543 THR A O 1
ATOM 4414 N N . ALA A 1 544 ? 18.145 -19.743 -4.108 1.00 95.62 544 ALA A N 1
ATOM 4415 C CA . ALA A 1 544 ? 18.106 -19.004 -2.849 1.00 95.62 544 ALA A CA 1
ATOM 4416 C C . ALA A 1 544 ? 19.508 -18.554 -2.410 1.00 95.62 544 ALA A C 1
ATOM 4418 O O . ALA A 1 544 ? 19.708 -17.374 -2.136 1.00 95.62 544 ALA A O 1
ATOM 4419 N N . ASN A 1 545 ? 20.501 -19.448 -2.439 1.00 93.69 545 ASN A N 1
ATOM 4420 C CA . ASN A 1 545 ? 21.892 -19.133 -2.101 1.00 93.69 545 ASN A CA 1
ATOM 4421 C C . ASN A 1 545 ? 22.487 -18.073 -3.035 1.00 93.69 545 ASN A C 1
ATOM 4423 O O . ASN A 1 545 ? 23.204 -17.179 -2.585 1.00 93.69 545 ASN A O 1
ATOM 4427 N N . ARG A 1 546 ? 22.179 -18.138 -4.336 1.00 92.62 546 ARG A N 1
ATOM 4428 C CA . ARG A 1 546 ? 22.581 -17.105 -5.299 1.00 92.62 546 ARG A CA 1
ATOM 4429 C C . ARG A 1 546 ? 21.943 -15.753 -4.966 1.00 92.62 546 ARG A C 1
ATOM 4431 O O . ARG A 1 546 ? 22.633 -14.740 -4.983 1.00 92.62 546 ARG A O 1
ATOM 4438 N N . TRP A 1 547 ? 20.666 -15.733 -4.596 1.00 94.12 547 TRP A N 1
ATOM 4439 C CA . TRP A 1 547 ? 19.946 -14.513 -4.213 1.00 94.12 547 TRP A CA 1
ATOM 4440 C C . TRP A 1 547 ? 20.403 -13.931 -2.866 1.00 94.12 547 TRP A C 1
ATOM 4442 O O . TRP A 1 547 ? 20.485 -12.712 -2.720 1.00 94.12 547 TRP A O 1
ATOM 4452 N N . ILE A 1 548 ? 20.807 -14.767 -1.905 1.00 91.44 548 ILE A N 1
ATOM 4453 C CA . ILE A 1 548 ? 21.448 -14.308 -0.659 1.00 91.44 548 ILE A CA 1
ATOM 4454 C C . ILE A 1 548 ? 22.698 -13.493 -0.979 1.00 91.44 548 ILE A C 1
ATOM 4456 O O . ILE A 1 548 ? 22.842 -12.370 -0.501 1.00 91.44 548 ILE A O 1
ATOM 4460 N N . ARG A 1 549 ? 23.554 -14.010 -1.864 1.00 87.56 549 ARG A N 1
ATOM 4461 C CA . ARG A 1 549 ? 24.789 -13.326 -2.263 1.00 87.56 549 ARG A CA 1
ATOM 4462 C C . ARG A 1 549 ? 24.528 -11.964 -2.906 1.00 87.56 549 ARG A C 1
ATOM 4464 O O . ARG A 1 549 ? 25.282 -11.027 -2.659 1.00 87.56 549 ARG A O 1
ATOM 4471 N N . PHE A 1 550 ? 23.436 -11.813 -3.661 1.00 86.75 550 PHE A N 1
ATOM 4472 C CA . PHE A 1 550 ? 23.024 -10.505 -4.189 1.00 86.75 550 PHE A CA 1
ATOM 4473 C C . PHE A 1 550 ? 22.703 -9.503 -3.076 1.00 86.75 550 PHE A C 1
ATOM 4475 O O . PHE A 1 550 ? 23.045 -8.331 -3.188 1.00 86.75 550 PHE A O 1
ATOM 4482 N N . SER A 1 551 ? 22.113 -9.960 -1.970 1.00 83.88 551 SER A N 1
ATOM 4483 C CA . SER A 1 551 ? 21.803 -9.107 -0.814 1.00 83.88 551 SER A CA 1
ATOM 4484 C C . SER A 1 551 ? 23.053 -8.650 -0.047 1.00 83.88 551 SER A C 1
ATOM 4486 O O . SER A 1 551 ? 23.001 -7.624 0.636 1.00 83.88 551 SER A O 1
ATOM 4488 N N . GLU A 1 552 ? 24.162 -9.382 -0.191 1.00 78.75 552 GLU A N 1
ATOM 4489 C CA . GLU A 1 552 ? 25.474 -9.139 0.431 1.00 78.75 552 GLU A CA 1
ATOM 4490 C C . GLU A 1 552 ? 26.480 -8.454 -0.516 1.00 78.75 552 GLU A C 1
ATOM 4492 O O . GLU A 1 552 ? 27.619 -8.215 -0.128 1.00 78.75 552 GLU A O 1
ATOM 4497 N N . ALA A 1 553 ? 26.076 -8.122 -1.750 1.00 63.88 553 ALA A N 1
ATOM 4498 C CA . ALA A 1 553 ? 26.950 -7.633 -2.829 1.00 63.88 553 ALA A CA 1
ATOM 4499 C C . ALA A 1 553 ? 28.071 -8.603 -3.264 1.00 63.88 553 ALA A C 1
ATOM 4501 O O . ALA A 1 553 ? 29.038 -8.188 -3.905 1.00 63.88 553 ALA A O 1
ATOM 4502 N N . LEU A 1 554 ? 27.947 -9.897 -2.964 1.00 55.28 554 LEU A N 1
ATOM 4503 C CA . LEU A 1 554 ? 28.906 -10.920 -3.376 1.00 55.28 554 LEU A CA 1
ATOM 4504 C C . LEU A 1 5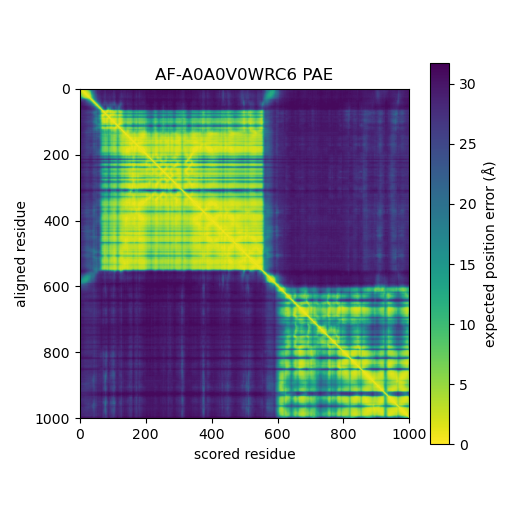54 ? 28.573 -11.414 -4.793 1.00 55.28 554 LEU A C 1
ATOM 4506 O O . LEU A 1 554 ? 27.821 -12.368 -4.984 1.00 55.28 554 LEU A O 1
ATOM 4510 N N . LEU A 1 555 ? 29.135 -10.776 -5.820 1.00 48.25 555 LEU A N 1
ATOM 4511 C CA . LEU A 1 555 ? 29.086 -11.311 -7.186 1.00 48.25 555 LEU A CA 1
ATOM 4512 C C . LEU A 1 555 ? 30.126 -12.435 -7.332 1.00 48.25 555 LEU A C 1
ATOM 4514 O O . LEU A 1 555 ? 31.262 -12.300 -6.883 1.00 48.25 555 LE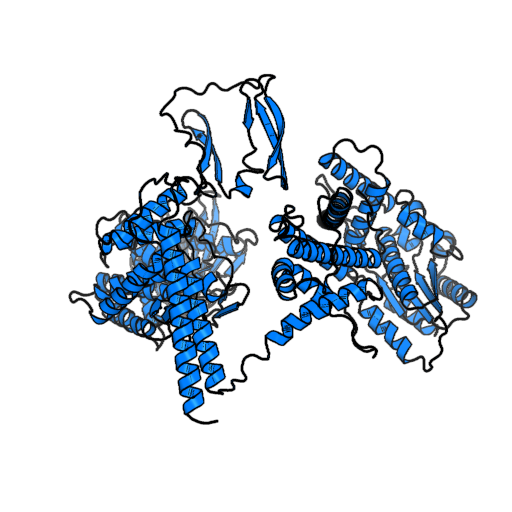U A O 1
ATOM 4518 N N . GLN A 1 556 ? 29.760 -13.567 -7.945 1.00 40.38 556 GLN A N 1
ATOM 4519 C CA . GLN A 1 556 ? 30.730 -14.636 -8.209 1.00 40.38 556 GLN A CA 1
ATOM 4520 C C . GLN A 1 556 ? 31.764 -14.195 -9.257 1.00 40.38 556 GLN A C 1
ATOM 4522 O O . GLN A 1 556 ? 31.401 -13.849 -10.378 1.00 40.38 556 GLN A O 1
ATOM 4527 N N . ASN A 1 557 ? 33.052 -14.366 -8.944 1.00 38.25 557 ASN A N 1
ATOM 4528 C CA . ASN A 1 557 ? 34.079 -14.643 -9.950 1.00 38.25 557 ASN A CA 1
ATOM 4529 C C . ASN A 1 557 ? 33.932 -16.106 -10.392 1.00 38.25 557 ASN A C 1
ATOM 4531 O O . ASN A 1 557 ? 34.644 -16.982 -9.908 1.00 38.25 557 ASN A O 1
ATOM 4535 N N . SER A 1 558 ? 32.966 -16.420 -11.252 1.00 33.66 558 SER A N 1
ATOM 4536 C CA . SER A 1 558 ? 32.823 -17.781 -11.774 1.00 33.66 558 SER A CA 1
ATOM 4537 C C . SER A 1 558 ? 33.530 -17.915 -13.121 1.00 33.66 558 SER A C 1
ATOM 4539 O O . SER A 1 558 ? 32.954 -17.658 -14.172 1.00 33.66 558 SER A O 1
ATOM 4541 N N . SER A 1 559 ? 34.759 -18.424 -13.067 1.00 28.70 559 SER A N 1
ATOM 4542 C CA . SER A 1 559 ? 35.420 -19.193 -14.131 1.00 28.70 559 SER A CA 1
ATOM 4543 C C . SER A 1 559 ? 34.830 -20.611 -14.296 1.00 28.70 559 SER A C 1
ATOM 4545 O O . SER A 1 559 ? 35.393 -21.452 -14.995 1.00 28.70 559 SER A O 1
ATOM 4547 N N . ALA A 1 560 ? 33.679 -20.901 -13.679 1.00 28.31 560 ALA A N 1
ATOM 4548 C CA . ALA A 1 560 ? 32.970 -22.160 -13.842 1.00 28.31 560 ALA A CA 1
ATOM 4549 C C . ALA A 1 560 ? 32.216 -22.166 -15.180 1.00 28.31 560 ALA A C 1
ATOM 4551 O O . ALA A 1 560 ? 31.204 -21.484 -15.349 1.00 28.31 560 ALA A O 1
ATOM 4552 N N . ARG A 1 561 ? 32.726 -22.952 -16.134 1.00 28.89 561 ARG A N 1
ATOM 4553 C CA . ARG A 1 561 ? 32.010 -23.351 -17.351 1.00 28.89 561 ARG A CA 1
ATOM 4554 C C . ARG A 1 561 ? 30.647 -23.917 -16.953 1.00 28.89 561 ARG A C 1
ATOM 4556 O O . ARG A 1 561 ? 30.571 -24.988 -16.361 1.00 28.89 561 ARG A O 1
ATOM 4563 N N . CYS A 1 562 ? 29.579 -23.199 -17.279 1.00 24.72 562 CYS A N 1
ATOM 4564 C CA . CYS A 1 562 ? 28.238 -23.758 -17.256 1.00 24.72 562 CYS A CA 1
ATOM 4565 C C . CYS A 1 562 ? 28.095 -24.628 -18.513 1.00 24.72 562 CYS A C 1
ATOM 4567 O O . CYS A 1 562 ? 28.076 -24.114 -19.628 1.00 24.72 562 CYS A O 1
ATOM 4569 N N . SER A 1 563 ? 28.060 -25.948 -18.334 1.00 25.91 563 SER A N 1
ATOM 4570 C CA . SER A 1 563 ? 27.986 -26.954 -19.407 1.00 25.91 563 SER A CA 1
ATOM 4571 C C . SER A 1 563 ? 26.588 -27.118 -20.019 1.00 25.91 563 SER A C 1
ATOM 4573 O O . SER A 1 563 ? 26.345 -28.091 -20.725 1.00 25.91 563 SER A O 1
ATOM 4575 N N . TYR A 1 564 ? 25.665 -26.189 -19.769 1.00 27.75 564 TYR A N 1
ATOM 4576 C CA . TYR A 1 564 ? 24.363 -26.156 -20.430 1.00 27.75 564 TYR A CA 1
ATOM 4577 C C . TYR A 1 564 ? 24.256 -24.852 -21.214 1.00 27.75 564 TYR A C 1
ATOM 4579 O O . TYR A 1 564 ? 24.460 -23.786 -20.626 1.00 27.75 564 TYR A O 1
ATOM 4587 N N . PRO A 1 565 ? 23.974 -24.899 -22.529 1.00 28.66 565 PRO A N 1
ATOM 4588 C CA . PRO A 1 565 ? 23.874 -23.693 -23.325 1.00 28.66 565 PRO A CA 1
ATOM 4589 C C . PRO A 1 565 ? 22.674 -22.896 -22.819 1.00 28.66 565 PRO A C 1
ATOM 4591 O O . PRO A 1 565 ? 21.520 -23.227 -23.082 1.00 28.66 565 PRO A O 1
ATOM 4594 N N . ILE A 1 566 ? 22.959 -21.831 -22.072 1.00 29.94 566 ILE A N 1
ATOM 4595 C CA . ILE A 1 566 ? 22.019 -20.741 -21.849 1.00 29.94 566 ILE A CA 1
ATOM 4596 C C . ILE A 1 566 ? 21.703 -20.213 -23.247 1.00 29.94 566 ILE A C 1
ATOM 4598 O O . ILE A 1 566 ? 22.533 -19.552 -23.872 1.00 29.94 566 ILE A O 1
ATOM 4602 N N . LEU A 1 567 ? 20.521 -20.554 -23.762 1.00 30.02 567 LEU A N 1
ATOM 4603 C CA . LEU A 1 567 ? 19.944 -19.897 -24.926 1.00 30.02 567 LEU A CA 1
ATOM 4604 C C . LEU A 1 567 ? 19.806 -18.421 -24.559 1.00 30.02 567 LEU A C 1
ATOM 4606 O O . LEU A 1 567 ? 18.882 -18.009 -23.861 1.00 30.02 567 LEU A O 1
ATOM 4610 N N . SER A 1 568 ? 20.794 -17.634 -24.968 1.00 33.62 568 SER A N 1
ATOM 4611 C CA . SER A 1 568 ? 20.796 -16.197 -24.784 1.00 33.62 568 SER A CA 1
ATOM 4612 C C . SER A 1 568 ? 19.528 -15.626 -25.429 1.00 33.62 568 SER A C 1
ATOM 4614 O O . SER A 1 568 ? 19.119 -16.050 -26.512 1.00 33.62 568 SER A O 1
ATOM 4616 N N . LEU A 1 569 ? 18.892 -14.651 -24.766 1.00 35.31 569 LEU A N 1
ATOM 4617 C CA . LEU A 1 569 ? 17.686 -13.967 -25.250 1.00 35.31 569 LEU A CA 1
ATOM 4618 C C . LEU A 1 569 ? 17.690 -13.626 -26.764 1.00 35.31 569 LEU A C 1
ATOM 4620 O O . LEU A 1 569 ? 16.625 -13.749 -27.369 1.00 35.31 569 LEU A O 1
ATOM 4624 N N . PRO A 1 570 ? 18.816 -13.268 -27.426 1.00 36.53 570 PRO A N 1
ATOM 4625 C CA . PRO A 1 570 ? 18.835 -13.006 -28.869 1.00 36.53 570 PRO A CA 1
ATOM 4626 C C . PRO A 1 570 ? 18.432 -14.203 -29.751 1.00 36.53 570 PRO A C 1
ATOM 4628 O O . PRO A 1 570 ? 17.843 -14.004 -30.812 1.00 36.53 570 PRO A O 1
ATOM 4631 N N . MET A 1 571 ? 18.691 -15.443 -29.316 1.00 29.30 571 MET A N 1
ATOM 4632 C CA . MET A 1 571 ? 18.330 -16.659 -30.063 1.00 29.30 571 MET A CA 1
ATOM 4633 C C . MET A 1 571 ? 16.825 -16.944 -30.022 1.00 29.30 571 MET A C 1
ATOM 4635 O O . MET A 1 571 ? 16.259 -17.391 -31.019 1.00 29.30 571 MET A O 1
ATOM 4639 N N . ILE A 1 572 ? 16.160 -16.628 -28.905 1.00 39.28 572 ILE A N 1
ATOM 4640 C CA . ILE A 1 572 ? 14.701 -16.758 -28.767 1.00 39.28 572 ILE A CA 1
ATOM 4641 C C . ILE A 1 572 ? 13.996 -15.698 -29.618 1.00 39.28 572 ILE A C 1
ATOM 4643 O O . ILE A 1 572 ? 13.022 -16.023 -30.290 1.00 39.28 572 ILE A O 1
ATOM 4647 N N . TYR A 1 573 ? 14.520 -14.467 -29.672 1.00 37.50 573 TYR A N 1
ATOM 4648 C CA . TYR A 1 573 ? 13.995 -13.437 -30.576 1.00 37.50 573 TYR A CA 1
ATOM 4649 C C . TYR A 1 573 ? 14.111 -13.859 -32.046 1.00 37.50 573 TYR A C 1
ATOM 4651 O O . TYR A 1 573 ? 13.127 -13.771 -32.771 1.00 37.50 573 TYR A O 1
ATOM 4659 N N . CYS A 1 574 ? 15.242 -14.437 -32.467 1.00 35.81 574 CYS A N 1
ATOM 4660 C CA . CYS A 1 574 ? 15.390 -14.930 -33.841 1.00 35.81 574 CYS A CA 1
ATOM 4661 C C . CYS A 1 574 ? 14.443 -16.099 -34.164 1.00 35.81 574 CYS A C 1
ATOM 4663 O O . CYS A 1 574 ? 13.883 -16.148 -35.256 1.00 35.81 574 CYS A O 1
ATOM 4665 N N . TYR A 1 575 ? 14.219 -17.026 -33.226 1.00 35.38 575 TYR A N 1
ATOM 4666 C CA . TYR A 1 575 ? 13.293 -18.147 -33.433 1.00 35.38 575 TYR A CA 1
ATOM 4667 C C . TYR A 1 575 ? 11.826 -17.702 -33.473 1.00 35.38 575 TYR A C 1
ATOM 4669 O O . TYR A 1 575 ? 11.056 -18.169 -34.314 1.00 35.38 575 TYR A O 1
ATOM 4677 N N . VAL A 1 576 ? 11.440 -16.777 -32.591 1.00 42.09 576 VAL A N 1
ATOM 4678 C CA . VAL A 1 576 ? 10.078 -16.234 -32.532 1.00 42.09 576 VAL A CA 1
ATOM 4679 C C . VAL A 1 576 ? 9.800 -15.355 -33.746 1.00 42.09 576 VAL A C 1
ATOM 4681 O O . VAL A 1 576 ? 8.735 -15.503 -34.337 1.00 42.09 576 VAL A O 1
ATOM 4684 N N . ASP A 1 577 ? 10.752 -14.533 -34.193 1.00 38.81 577 ASP A N 1
ATOM 4685 C CA . ASP A 1 577 ? 10.580 -13.691 -35.381 1.00 38.81 577 ASP A CA 1
ATOM 4686 C C . ASP A 1 577 ? 10.482 -14.514 -36.667 1.00 38.81 577 ASP A C 1
ATOM 4688 O O . ASP A 1 577 ? 9.661 -14.191 -37.521 1.00 38.81 577 ASP A O 1
ATOM 4692 N N . VAL A 1 578 ? 11.228 -15.619 -36.796 1.00 39.38 578 VAL A N 1
ATOM 4693 C CA . VAL A 1 578 ? 11.123 -16.525 -37.955 1.00 39.38 578 VAL A CA 1
ATOM 4694 C C . VAL A 1 578 ? 9.776 -17.257 -37.969 1.00 39.38 578 VAL A C 1
ATOM 4696 O O . VAL A 1 578 ? 9.139 -17.340 -39.019 1.00 39.38 578 VAL A O 1
ATOM 4699 N N . ILE A 1 579 ? 9.286 -17.726 -36.817 1.00 43.44 579 ILE A N 1
ATOM 4700 C CA . ILE A 1 579 ? 7.958 -18.359 -36.706 1.00 43.44 579 ILE A CA 1
ATOM 4701 C C . ILE A 1 579 ? 6.840 -17.332 -36.950 1.00 43.44 579 ILE A C 1
ATOM 4703 O O . ILE A 1 579 ? 5.854 -17.636 -37.625 1.00 43.44 579 ILE A O 1
ATOM 4707 N N . PHE A 1 580 ? 7.005 -16.096 -36.475 1.00 38.62 580 PHE A N 1
ATOM 4708 C CA . PHE A 1 580 ? 6.060 -14.999 -36.686 1.00 38.62 580 PHE A CA 1
ATOM 4709 C C . PHE A 1 580 ? 6.029 -14.550 -38.153 1.00 38.62 580 PHE A C 1
ATOM 4711 O O . PHE A 1 580 ? 4.954 -14.274 -38.691 1.00 38.62 580 PHE A O 1
ATOM 4718 N N . TRP A 1 581 ? 7.178 -14.564 -38.837 1.00 40.78 581 TRP A N 1
ATOM 4719 C CA . TRP A 1 581 ? 7.271 -14.326 -40.278 1.00 40.78 581 TRP A CA 1
ATOM 4720 C C . TRP A 1 581 ? 6.593 -15.431 -41.087 1.00 40.78 581 TRP A C 1
ATOM 4722 O O . TRP A 1 581 ? 5.835 -15.132 -42.008 1.00 40.78 581 TRP A O 1
ATOM 4732 N N . LEU A 1 582 ? 6.797 -16.699 -40.718 1.00 38.72 582 LEU A N 1
ATOM 4733 C CA . LEU A 1 582 ? 6.142 -17.846 -41.358 1.00 38.72 582 LEU A CA 1
ATOM 4734 C C . LEU A 1 582 ? 4.616 -17.822 -41.153 1.00 38.72 582 LEU A C 1
ATOM 4736 O O . LEU A 1 582 ? 3.862 -18.141 -42.075 1.00 38.72 582 LEU A O 1
ATOM 4740 N N . TRP A 1 583 ? 4.144 -17.363 -39.991 1.00 39.56 583 TRP A N 1
ATOM 4741 C CA . TRP A 1 583 ? 2.718 -17.200 -39.691 1.00 39.56 583 TRP A CA 1
ATOM 4742 C C . TRP A 1 583 ? 2.079 -16.002 -40.423 1.00 39.56 583 TRP A C 1
ATOM 4744 O O . TRP A 1 583 ? 0.958 -16.103 -40.934 1.00 39.56 583 TRP A O 1
ATOM 4754 N N . GLN A 1 584 ? 2.802 -14.885 -40.570 1.00 39.97 584 GLN A N 1
ATOM 4755 C CA . GLN A 1 584 ? 2.361 -13.758 -41.405 1.00 39.97 584 GLN A CA 1
ATOM 4756 C C . GLN A 1 584 ? 2.329 -14.113 -42.898 1.00 39.97 584 GLN A C 1
ATOM 4758 O O . GLN A 1 584 ? 1.386 -13.750 -43.598 1.00 39.97 584 GLN A O 1
ATOM 4763 N N . PHE A 1 585 ? 3.297 -14.886 -43.390 1.00 41.25 585 PHE A N 1
ATOM 4764 C CA . PHE A 1 585 ? 3.288 -15.351 -44.779 1.00 41.25 585 PHE A CA 1
ATOM 4765 C C . PHE A 1 585 ? 2.146 -16.341 -45.051 1.00 41.25 585 PHE A C 1
ATOM 4767 O O . PHE A 1 585 ? 1.502 -16.269 -46.098 1.00 41.25 585 PHE A O 1
ATOM 4774 N N . SER A 1 586 ? 1.832 -17.212 -44.084 1.00 38.69 586 SER A N 1
ATOM 4775 C CA . SER A 1 586 ? 0.681 -18.121 -44.159 1.00 38.69 586 SER A CA 1
ATOM 4776 C C . SER A 1 586 ? -0.656 -17.377 -44.198 1.00 38.69 586 SER A C 1
ATOM 4778 O O . SER A 1 586 ? -1.554 -17.811 -44.912 1.00 38.69 586 SER A O 1
ATOM 4780 N N . SER A 1 587 ? -0.808 -16.280 -43.452 1.00 39.34 587 SER A N 1
ATOM 4781 C CA . SER A 1 587 ? -2.058 -15.501 -43.403 1.00 39.34 587 SER A CA 1
ATOM 4782 C C . SER A 1 587 ? -2.267 -14.614 -44.636 1.00 39.34 587 SER A C 1
ATOM 4784 O O . SER A 1 587 ? -3.406 -14.397 -45.050 1.00 39.34 587 SER A O 1
ATOM 4786 N N . ILE A 1 588 ? -1.183 -14.181 -45.289 1.00 43.78 588 ILE A N 1
ATOM 4787 C CA . ILE A 1 588 ? -1.228 -13.493 -46.591 1.00 43.78 588 ILE A CA 1
ATOM 4788 C C . ILE A 1 588 ? -1.640 -14.458 -47.719 1.00 43.78 588 ILE A C 1
ATOM 4790 O O . ILE A 1 588 ? -2.336 -14.053 -48.648 1.00 43.78 588 ILE A O 1
ATOM 4794 N N . LEU A 1 589 ? -1.272 -15.741 -47.626 1.00 34.94 589 LEU A N 1
ATOM 4795 C CA . LEU A 1 589 ? -1.635 -16.769 -48.611 1.00 34.94 589 LEU A CA 1
ATOM 4796 C C . LEU A 1 589 ? -3.070 -17.309 -48.456 1.00 34.94 589 LEU A C 1
ATOM 4798 O O . LEU A 1 589 ? -3.615 -17.827 -49.429 1.00 34.94 589 LEU A O 1
ATOM 4802 N N . THR A 1 590 ? -3.694 -17.183 -47.278 1.00 38.56 590 THR A N 1
ATOM 4803 C CA . THR A 1 590 ? -5.049 -17.711 -47.001 1.00 38.56 590 THR A CA 1
ATOM 4804 C C . THR A 1 590 ? -6.169 -16.669 -47.043 1.00 38.56 590 THR A C 1
ATOM 4806 O O . THR A 1 590 ? -7.336 -17.036 -46.944 1.00 38.56 590 THR A O 1
ATOM 4809 N N . GLY A 1 591 ? -5.859 -15.383 -47.241 1.00 33.88 591 GLY A N 1
ATOM 4810 C CA . GLY A 1 591 ? -6.869 -14.356 -47.530 1.00 33.88 591 GLY A CA 1
ATOM 4811 C C . GLY A 1 591 ? -7.868 -14.064 -46.399 1.00 33.88 591 GLY A C 1
ATOM 4812 O O . GLY A 1 591 ? -8.971 -13.594 -46.673 1.00 33.88 591 GLY A O 1
ATOM 4813 N N . CYS A 1 592 ? -7.520 -14.306 -45.131 1.00 30.14 592 CYS A N 1
ATOM 4814 C CA . CYS A 1 592 ? -8.394 -13.963 -44.005 1.00 30.14 592 CYS A CA 1
ATOM 4815 C C . CYS A 1 592 ? -8.231 -12.493 -43.576 1.00 30.14 592 CYS A C 1
ATOM 4817 O O . CYS A 1 592 ? -7.276 -12.118 -42.898 1.00 30.14 592 CYS A O 1
ATOM 4819 N N . ASN A 1 593 ? -9.216 -11.667 -43.934 1.00 35.38 593 ASN A N 1
ATOM 4820 C CA . ASN A 1 593 ? -9.406 -10.305 -43.429 1.00 35.38 593 ASN A CA 1
ATOM 4821 C C . ASN A 1 593 ? -9.870 -10.336 -41.959 1.00 35.38 593 ASN A C 1
ATOM 4823 O O . ASN A 1 593 ? -10.932 -10.884 -41.680 1.00 35.38 593 ASN A O 1
ATOM 4827 N N . ASN A 1 594 ? -9.143 -9.696 -41.033 1.00 31.12 594 ASN A N 1
ATOM 4828 C CA . ASN A 1 594 ? -9.632 -9.461 -39.666 1.00 31.12 594 ASN A CA 1
ATOM 4829 C C . ASN A 1 594 ? -9.483 -7.990 -39.233 1.00 31.12 594 ASN A C 1
ATOM 4831 O O . ASN A 1 594 ? -8.394 -7.467 -38.995 1.00 31.12 594 ASN A O 1
ATOM 4835 N N . ASN A 1 595 ? -10.643 -7.342 -39.103 1.00 30.14 595 ASN A N 1
ATOM 4836 C CA . ASN A 1 595 ? -10.895 -5.921 -38.847 1.00 30.14 595 ASN A CA 1
ATOM 4837 C C . ASN A 1 595 ? -10.785 -5.507 -37.358 1.00 30.14 595 ASN A C 1
ATOM 4839 O O . ASN A 1 595 ? -11.650 -4.802 -36.850 1.00 30.14 595 ASN A O 1
ATOM 4843 N N . TYR A 1 596 ? -9.727 -5.895 -36.633 1.00 26.61 596 TYR A N 1
ATOM 4844 C CA . TYR A 1 596 ? -9.597 -5.546 -35.196 1.00 26.61 596 TYR A CA 1
ATOM 4845 C C . TYR A 1 596 ? -8.388 -4.678 -34.804 1.00 26.61 596 TYR A C 1
ATOM 4847 O O . TYR A 1 596 ? -8.170 -4.417 -33.624 1.00 26.61 596 TYR A O 1
ATOM 4855 N N . TRP A 1 597 ? -7.629 -4.153 -35.774 1.00 25.88 597 TRP A N 1
ATOM 4856 C CA . TRP A 1 597 ? -6.377 -3.413 -35.512 1.00 25.88 597 TRP A CA 1
ATOM 4857 C C . TRP A 1 597 ? -6.361 -1.937 -35.936 1.00 25.88 597 TRP A C 1
ATOM 4859 O O . TRP A 1 597 ? -5.317 -1.283 -35.864 1.00 25.88 597 TRP A O 1
ATOM 4869 N N . TYR A 1 598 ? -7.496 -1.370 -36.349 1.00 24.14 598 TYR A N 1
ATOM 4870 C CA . TYR A 1 598 ? -7.496 -0.018 -36.922 1.00 24.14 598 TYR A CA 1
ATOM 4871 C C . TYR A 1 598 ? -7.603 1.134 -35.904 1.00 24.14 598 TYR A C 1
ATOM 4873 O O . TYR A 1 598 ? -7.210 2.252 -36.226 1.00 24.14 598 TYR A O 1
ATOM 4881 N N . ASN A 1 599 ? -8.015 0.897 -34.650 1.00 25.83 599 ASN A N 1
ATOM 4882 C CA . ASN A 1 599 ? -8.289 2.001 -33.709 1.00 25.83 599 ASN A CA 1
ATOM 4883 C C . ASN A 1 599 ? -7.113 2.448 -32.814 1.00 25.83 599 ASN A C 1
ATOM 4885 O O . ASN A 1 599 ? -7.132 3.566 -32.304 1.00 25.83 599 ASN A O 1
ATOM 4889 N N . THR A 1 600 ? -6.039 1.667 -32.662 1.00 27.25 600 THR A N 1
ATOM 4890 C CA . THR A 1 600 ? -4.860 2.052 -31.846 1.00 27.25 600 THR A CA 1
ATOM 4891 C C . THR A 1 600 ? -3.722 2.681 -32.654 1.00 27.25 600 THR A C 1
ATOM 4893 O O . THR A 1 600 ? -2.976 3.500 -32.116 1.00 27.25 600 THR A O 1
ATOM 4896 N N . LYS A 1 601 ? -3.614 2.398 -33.960 1.00 29.80 601 LYS A N 1
ATOM 4897 C CA . LYS A 1 601 ? -2.631 3.053 -34.852 1.00 29.80 601 LYS A CA 1
ATOM 4898 C C . LYS A 1 601 ? -2.978 4.515 -35.174 1.00 29.80 601 LYS A C 1
ATOM 4900 O O . LYS A 1 601 ? -2.082 5.295 -35.495 1.00 29.80 601 LYS A O 1
ATOM 4905 N N . ILE A 1 602 ? -4.248 4.909 -35.049 1.00 29.84 602 ILE A N 1
ATOM 4906 C CA . ILE A 1 602 ? -4.714 6.274 -35.351 1.00 29.84 602 ILE A CA 1
ATOM 4907 C C . ILE A 1 602 ? -4.296 7.276 -34.255 1.00 29.84 602 ILE A C 1
ATOM 4909 O O . ILE A 1 602 ? -3.966 8.421 -34.559 1.00 29.84 602 ILE A O 1
ATOM 4913 N N . LEU A 1 603 ? -4.197 6.855 -32.989 1.00 33.19 603 LEU A N 1
ATOM 4914 C CA . LEU A 1 603 ? -3.862 7.753 -31.871 1.00 33.19 603 LEU A CA 1
ATOM 4915 C C . LEU A 1 603 ? -2.373 8.154 -31.809 1.00 33.19 603 LEU A C 1
ATOM 4917 O O . LEU A 1 603 ? -2.062 9.281 -31.428 1.00 33.19 603 LEU A O 1
ATOM 4921 N N . THR A 1 604 ? -1.441 7.294 -32.232 1.00 42.84 604 THR A N 1
ATOM 4922 C CA . THR A 1 604 ? 0.013 7.566 -32.158 1.00 42.84 604 THR A CA 1
ATOM 4923 C C . THR A 1 604 ? 0.575 8.265 -33.397 1.00 42.84 604 THR A C 1
ATOM 4925 O O . THR A 1 604 ? 1.465 9.106 -33.263 1.00 42.84 604 THR A O 1
ATOM 4928 N N . LYS A 1 605 ? 0.017 8.020 -34.594 1.00 43.16 605 LYS A N 1
ATOM 4929 C CA . LYS A 1 605 ? 0.267 8.873 -35.776 1.00 43.16 605 LYS A CA 1
ATOM 4930 C C . LYS A 1 605 ? -0.207 10.313 -35.531 1.00 43.16 605 LYS A C 1
ATOM 4932 O O . LYS A 1 605 ? 0.483 11.258 -35.916 1.00 43.16 605 LYS A O 1
ATOM 4937 N N . ASN A 1 606 ? -1.324 10.478 -34.817 1.00 52.59 606 ASN A N 1
ATOM 4938 C CA . ASN A 1 606 ? -1.842 11.789 -34.425 1.00 52.59 606 ASN A CA 1
ATOM 4939 C C . ASN A 1 606 ? -0.916 12.542 -33.460 1.00 52.59 606 ASN A C 1
ATOM 4941 O O . ASN A 1 606 ? -0.826 13.757 -33.574 1.00 52.59 606 ASN A O 1
ATOM 4945 N N . ALA A 1 607 ? -0.199 11.869 -32.552 1.00 52.91 607 ALA A N 1
ATOM 4946 C CA . ALA A 1 607 ? 0.702 12.535 -31.604 1.00 52.91 607 ALA A CA 1
ATOM 4947 C C . ALA A 1 607 ? 1.924 13.168 -32.291 1.00 52.91 607 ALA A C 1
ATOM 4949 O O . ALA A 1 607 ? 2.220 14.334 -32.052 1.00 52.91 607 ALA A O 1
ATOM 4950 N N . VAL A 1 608 ? 2.580 12.438 -33.202 1.00 56.19 608 VAL A N 1
ATOM 4951 C CA . VAL A 1 608 ? 3.719 12.956 -33.986 1.00 56.19 608 VAL A CA 1
ATOM 4952 C C . VAL A 1 608 ? 3.270 14.077 -34.933 1.00 56.19 608 VAL A C 1
ATOM 4954 O O . VAL A 1 608 ? 3.911 15.124 -35.008 1.00 56.19 608 VAL A O 1
ATOM 4957 N N . SER A 1 609 ? 2.110 13.920 -35.584 1.00 59.44 609 SER A N 1
ATOM 4958 C CA . SER A 1 609 ? 1.508 14.978 -36.409 1.00 59.44 609 SER A CA 1
ATOM 4959 C C . SER A 1 609 ? 1.135 16.224 -35.588 1.00 59.44 609 SER A C 1
ATOM 4961 O O . SER A 1 609 ? 1.419 17.345 -36.013 1.00 59.44 609 SER A O 1
ATOM 4963 N N . LYS A 1 610 ? 0.564 16.053 -34.384 1.00 61.19 610 LYS A N 1
ATOM 4964 C CA . LYS A 1 610 ? 0.301 17.145 -33.430 1.00 61.19 610 LYS A CA 1
ATOM 4965 C C . LYS A 1 610 ? 1.597 17.829 -32.999 1.00 61.19 610 LYS A C 1
ATOM 4967 O O . LYS A 1 610 ? 1.598 19.046 -32.870 1.00 61.19 610 LYS A O 1
ATOM 4972 N N . LEU A 1 611 ? 2.690 17.086 -32.831 1.00 61.31 611 LEU A N 1
ATOM 4973 C CA . LEU A 1 611 ? 4.002 17.624 -32.469 1.00 61.31 611 LEU A CA 1
ATOM 4974 C C . LEU A 1 611 ? 4.563 18.532 -33.563 1.00 61.31 611 LEU A C 1
ATOM 4976 O O . LEU A 1 611 ? 4.898 19.680 -33.290 1.00 61.31 611 LEU A O 1
ATOM 4980 N N . ILE A 1 612 ? 4.571 18.061 -34.813 1.00 60.44 612 ILE A N 1
ATOM 4981 C CA . ILE A 1 612 ? 5.001 18.850 -35.979 1.00 60.44 612 ILE A CA 1
ATOM 4982 C C . ILE A 1 612 ? 4.122 20.104 -36.132 1.00 60.44 612 ILE A C 1
ATOM 4984 O O . ILE A 1 612 ? 4.635 21.205 -36.336 1.00 60.44 612 ILE A O 1
ATOM 4988 N N . LYS A 1 613 ? 2.799 19.976 -35.949 1.00 60.41 613 LYS A N 1
ATOM 4989 C CA . LYS A 1 613 ? 1.876 21.124 -35.925 1.00 60.41 613 LYS A CA 1
ATOM 4990 C C . LYS A 1 613 ? 2.162 22.088 -34.769 1.00 60.41 613 LYS A C 1
ATOM 4992 O O . LYS A 1 613 ? 2.125 23.293 -34.985 1.00 60.41 613 LYS A O 1
ATOM 4997 N N . TYR A 1 614 ? 2.470 21.592 -33.572 1.00 60.69 614 TYR A N 1
ATOM 4998 C CA . TYR A 1 614 ? 2.772 22.413 -32.396 1.00 60.69 614 TYR A CA 1
ATOM 4999 C C . TYR A 1 614 ? 4.088 23.184 -32.563 1.00 60.69 614 TYR A C 1
ATOM 5001 O O . TYR A 1 614 ? 4.136 24.373 -32.263 1.00 60.69 614 TYR A O 1
ATOM 5009 N N . PHE A 1 615 ? 5.131 22.562 -33.124 1.00 56.38 615 PHE A N 1
ATOM 5010 C CA . PHE A 1 615 ? 6.378 23.247 -33.497 1.00 56.38 615 PHE A CA 1
ATOM 5011 C C . PHE A 1 615 ? 6.149 24.395 -34.482 1.00 56.38 615 PHE A C 1
ATOM 5013 O O . PHE A 1 615 ? 6.742 25.466 -34.339 1.00 56.38 615 PHE A O 1
ATOM 5020 N N . ASN A 1 616 ? 5.255 24.191 -35.450 1.00 52.09 616 ASN A N 1
ATOM 5021 C CA . ASN A 1 616 ? 4.850 25.238 -36.381 1.00 52.09 616 ASN A CA 1
ATOM 5022 C C . ASN A 1 616 ? 3.972 26.305 -35.699 1.00 52.09 616 ASN A C 1
ATOM 5024 O O . ASN A 1 616 ? 4.115 27.482 -36.004 1.00 52.09 616 ASN A O 1
ATOM 5028 N N . PHE A 1 617 ? 3.129 25.936 -34.730 1.00 50.56 617 PHE A N 1
ATOM 5029 C CA . PHE A 1 617 ? 2.267 26.862 -33.984 1.00 50.56 617 PHE A CA 1
ATOM 5030 C C . PHE A 1 617 ? 3.034 27.757 -33.001 1.00 50.56 617 PHE A C 1
ATOM 5032 O O . PHE A 1 617 ? 2.775 28.951 -32.929 1.00 50.56 617 PHE A O 1
ATOM 5039 N N . VAL A 1 618 ? 4.031 27.230 -32.281 1.00 47.53 618 VAL A N 1
ATOM 5040 C CA . VAL A 1 618 ? 4.902 28.027 -31.392 1.00 47.53 618 VAL A CA 1
ATOM 5041 C C . VAL A 1 618 ? 5.671 29.104 -32.174 1.00 47.53 618 VAL A C 1
ATOM 5043 O O . VAL A 1 618 ? 5.995 30.149 -31.614 1.00 47.53 618 VAL A O 1
ATOM 5046 N N . LYS A 1 619 ? 5.904 28.894 -33.478 1.00 42.72 619 LYS A N 1
ATOM 5047 C CA . LYS A 1 619 ? 6.449 29.914 -34.391 1.00 42.72 619 LYS A CA 1
ATOM 5048 C C . LYS A 1 619 ? 5.432 30.996 -34.802 1.00 42.72 619 LYS A C 1
ATOM 5050 O O . LYS A 1 619 ? 5.858 32.052 -35.253 1.00 42.72 619 LYS A O 1
ATOM 5055 N N . TRP A 1 620 ? 4.127 30.777 -34.622 1.00 38.09 620 TRP A N 1
ATOM 5056 C CA . TRP A 1 620 ? 3.025 31.680 -34.995 1.00 38.09 620 TRP A CA 1
ATOM 5057 C C . TRP A 1 620 ? 2.163 32.003 -33.752 1.00 38.09 620 TRP A C 1
ATOM 5059 O O . TRP A 1 620 ? 1.098 31.435 -33.528 1.00 38.09 620 TRP A O 1
ATOM 5069 N N . GLY A 1 621 ? 2.658 32.883 -32.878 1.00 46.59 621 GLY A N 1
ATOM 5070 C CA . GLY A 1 621 ? 2.165 33.047 -31.503 1.00 46.59 621 GLY A CA 1
ATOM 5071 C C . GLY A 1 621 ? 0.766 33.657 -31.307 1.00 46.59 621 GLY A C 1
ATOM 5072 O O . GLY A 1 621 ? 0.650 34.863 -31.103 1.00 46.59 621 GLY A O 1
ATOM 5073 N N . ARG A 1 622 ? -0.285 32.831 -31.200 1.00 52.28 622 ARG A N 1
ATOM 5074 C CA . ARG A 1 622 ? -1.598 33.253 -30.658 1.00 52.28 622 ARG A CA 1
ATOM 5075 C C . ARG A 1 622 ? -2.138 32.263 -29.623 1.00 52.28 622 ARG A C 1
ATOM 5077 O O . ARG A 1 622 ? -2.893 31.357 -29.949 1.00 52.28 622 ARG A O 1
ATOM 5084 N N . LEU A 1 623 ? -1.736 32.438 -28.365 1.00 50.62 623 LEU A N 1
ATOM 5085 C CA . LEU A 1 623 ? -2.324 31.753 -27.208 1.00 50.62 623 LEU A CA 1
ATOM 5086 C C . LEU A 1 623 ? -2.973 32.814 -26.308 1.00 50.62 623 LEU A C 1
ATOM 5088 O O . LEU A 1 623 ? -2.302 33.756 -25.880 1.00 50.62 623 LEU A O 1
ATOM 5092 N N . GLU A 1 624 ? -4.275 32.673 -26.064 1.00 53.06 624 GLU A N 1
ATOM 5093 C CA . GLU A 1 624 ? -5.105 33.603 -25.289 1.00 53.06 624 GLU A CA 1
ATOM 5094 C C . GLU A 1 624 ? -5.317 33.051 -23.869 1.00 53.06 624 GLU A C 1
ATOM 5096 O O . GLU A 1 624 ? -5.745 31.912 -23.701 1.00 53.06 624 GLU A O 1
ATOM 5101 N N . ILE A 1 625 ? -5.000 33.837 -22.833 1.00 54.66 625 ILE A N 1
ATOM 5102 C CA . ILE A 1 625 ? -5.169 33.445 -21.421 1.00 54.66 625 ILE A CA 1
ATOM 5103 C C . ILE A 1 625 ? -5.733 34.616 -20.638 1.00 54.66 625 ILE A C 1
ATOM 5105 O O . ILE A 1 625 ? -5.130 35.685 -20.637 1.00 54.66 625 ILE A O 1
ATOM 5109 N N . MET A 1 626 ? -6.849 34.391 -19.951 1.00 60.78 626 MET A N 1
ATOM 5110 C CA . MET A 1 626 ? -7.455 35.362 -19.049 1.00 60.78 626 MET A CA 1
ATOM 5111 C C . MET A 1 626 ? -8.457 34.658 -18.122 1.00 60.78 626 MET A C 1
ATOM 5113 O O . MET A 1 626 ? -8.815 33.503 -18.345 1.00 60.78 626 MET A O 1
ATOM 5117 N N . GLU A 1 627 ? -8.900 35.321 -17.052 1.00 60.88 627 GLU A N 1
ATOM 5118 C CA . GLU A 1 627 ? -9.923 34.769 -16.153 1.00 60.88 627 GLU A CA 1
ATOM 5119 C C . GLU A 1 627 ? -11.193 34.400 -16.942 1.00 60.88 627 GLU A C 1
ATOM 5121 O O . GLU A 1 627 ? -11.681 35.200 -17.738 1.00 60.88 627 GLU A O 1
ATOM 5126 N N . SER A 1 628 ? -11.725 33.188 -16.741 1.00 59.16 628 SER A N 1
ATOM 5127 C CA . SER A 1 628 ? -12.833 32.649 -17.549 1.00 59.16 628 SER A CA 1
ATOM 5128 C C . SER A 1 628 ? -14.081 33.535 -17.498 1.00 59.16 628 SER A C 1
ATOM 5130 O O . SER A 1 628 ? -14.694 33.778 -18.532 1.00 59.16 628 SER A O 1
ATOM 5132 N N . ASP A 1 629 ? -14.381 34.091 -16.320 1.00 60.47 629 ASP A N 1
ATOM 5133 C CA . ASP A 1 629 ? -15.469 35.056 -16.112 1.00 60.47 629 ASP A CA 1
ATOM 5134 C C . ASP A 1 629 ? -15.251 36.336 -16.938 1.00 60.47 629 ASP A C 1
ATOM 5136 O O . ASP A 1 629 ? -16.193 36.882 -17.504 1.00 60.47 629 ASP A O 1
ATOM 5140 N N . PHE A 1 630 ? -13.995 36.773 -17.110 1.00 64.00 630 PHE A N 1
ATOM 5141 C CA . PHE A 1 630 ? -13.699 37.920 -17.963 1.00 64.00 630 PHE A CA 1
ATOM 5142 C C . PHE A 1 630 ? -13.928 37.605 -19.428 1.00 64.00 630 PHE A C 1
ATOM 5144 O O . PHE A 1 630 ? -14.570 38.377 -20.131 1.00 64.00 630 PHE A O 1
ATOM 5151 N N . VAL A 1 631 ? -13.407 36.475 -19.903 1.00 61.38 631 VAL A N 1
ATOM 5152 C CA . VAL A 1 631 ? -13.539 36.064 -21.306 1.00 61.38 631 VAL A CA 1
ATOM 5153 C C . VAL A 1 631 ? -15.009 35.859 -21.673 1.00 61.38 631 VAL A C 1
ATOM 5155 O O . VAL A 1 631 ? -15.429 36.229 -22.768 1.00 61.38 631 VAL A O 1
ATOM 5158 N N . GLU A 1 632 ? -15.801 35.267 -20.781 1.00 61.16 632 GLU A N 1
ATOM 5159 C CA . GLU A 1 632 ? -17.223 35.009 -20.998 1.00 61.16 632 GLU A CA 1
ATOM 5160 C C . GLU A 1 632 ? -18.033 36.296 -21.086 1.00 61.16 632 GLU A C 1
ATOM 5162 O O . GLU A 1 632 ? -18.735 36.507 -22.080 1.00 61.16 632 GLU A O 1
ATOM 5167 N N . ARG A 1 633 ? -17.844 37.188 -20.111 1.00 61.19 633 ARG A N 1
ATOM 5168 C CA . ARG A 1 633 ? -18.423 38.529 -20.115 1.00 61.19 633 ARG A CA 1
ATOM 5169 C C . ARG A 1 633 ? -17.990 39.298 -21.359 1.00 61.19 633 ARG A C 1
ATOM 5171 O O . ARG A 1 633 ? -18.831 39.690 -22.152 1.00 61.19 633 ARG A O 1
ATOM 5178 N N . PHE A 1 634 ? -16.696 39.403 -21.630 1.00 60.22 634 PHE A N 1
ATOM 5179 C CA . PHE A 1 634 ? -16.162 40.166 -22.760 1.00 60.22 634 PHE A CA 1
ATOM 5180 C C . PHE A 1 634 ? -16.648 39.678 -24.131 1.00 60.22 634 PHE A C 1
ATOM 5182 O O . PHE A 1 634 ? -16.994 40.483 -24.991 1.00 60.22 634 PHE A O 1
ATOM 5189 N N . ASN A 1 635 ? -16.739 38.366 -24.351 1.00 58.25 635 ASN A N 1
ATOM 5190 C CA . ASN A 1 635 ? -17.248 37.848 -25.620 1.00 58.25 635 ASN A CA 1
ATOM 5191 C C . ASN A 1 635 ? -18.733 38.164 -25.857 1.00 58.25 635 ASN A C 1
ATOM 5193 O O . ASN A 1 635 ? -19.148 38.190 -27.012 1.00 58.25 635 ASN A O 1
ATOM 5197 N N . SER A 1 636 ? -19.524 38.433 -24.813 1.00 56.69 636 SER A N 1
ATOM 5198 C CA . SER A 1 636 ? -20.899 38.914 -25.000 1.00 56.69 636 SER A CA 1
ATOM 5199 C C . SER A 1 636 ? -20.954 40.312 -25.644 1.00 56.69 636 SER A C 1
ATOM 5201 O O . SER A 1 636 ? -21.864 40.569 -26.426 1.00 56.69 636 SER A O 1
ATOM 5203 N N . LEU A 1 637 ? -19.927 41.163 -25.464 1.00 52.38 637 LEU A N 1
ATOM 5204 C CA . LEU A 1 637 ? -19.796 42.430 -26.211 1.00 52.38 637 LEU A CA 1
ATOM 5205 C C . LEU A 1 637 ? -19.531 42.211 -27.697 1.00 52.38 637 LEU A C 1
ATOM 5207 O O . LEU A 1 637 ? -20.075 42.916 -28.547 1.00 52.38 637 LEU A O 1
ATOM 5211 N N . ARG A 1 638 ? -18.687 41.225 -28.015 1.00 53.16 638 ARG A N 1
ATOM 5212 C CA . ARG A 1 638 ? -18.327 40.901 -29.400 1.00 53.16 638 ARG A CA 1
ATOM 5213 C C . ARG A 1 638 ? -19.522 40.360 -30.191 1.00 53.16 638 ARG A C 1
ATOM 5215 O O . ARG A 1 638 ? -19.569 40.535 -31.399 1.00 53.16 638 ARG A O 1
ATOM 5222 N N . ILE A 1 639 ? -20.478 39.715 -29.516 1.00 49.72 639 ILE A N 1
ATOM 5223 C CA . ILE A 1 639 ? -21.713 39.194 -30.125 1.00 49.72 639 ILE A CA 1
ATOM 5224 C C . ILE A 1 639 ? -22.723 40.323 -30.403 1.00 49.72 639 ILE A C 1
ATOM 5226 O O . ILE A 1 639 ? -23.424 40.267 -31.408 1.00 49.72 639 ILE A O 1
ATOM 5230 N N . ASN A 1 640 ? -22.765 41.366 -29.566 1.00 47.69 640 ASN A N 1
ATOM 5231 C CA . ASN A 1 640 ? -23.702 42.489 -29.718 1.00 47.69 640 ASN A CA 1
ATOM 5232 C C . ASN A 1 640 ? -23.256 43.568 -30.721 1.00 47.69 640 ASN A C 1
ATOM 5234 O O . ASN A 1 640 ? -24.049 44.434 -31.079 1.00 47.69 640 ASN A O 1
ATOM 5238 N N . THR A 1 641 ? -22.010 43.534 -31.198 1.00 50.75 641 THR A N 1
ATOM 5239 C CA . THR A 1 641 ? -21.491 44.479 -32.198 1.00 50.75 641 THR A CA 1
ATOM 5240 C C . THR A 1 641 ? -21.660 43.898 -33.602 1.00 50.75 641 THR A C 1
ATOM 5242 O O . THR A 1 641 ? -20.770 43.268 -34.170 1.00 50.75 641 THR A O 1
ATOM 5245 N N . SER A 1 642 ? -22.852 44.071 -34.177 1.00 42.62 642 SER A N 1
ATOM 5246 C CA . SER A 1 642 ? -23.155 43.640 -35.541 1.00 42.62 642 SER A CA 1
ATOM 5247 C C . SER A 1 642 ? -22.475 44.546 -36.575 1.00 42.62 642 SER A C 1
ATOM 5249 O O . SER A 1 642 ? -23.083 45.516 -37.020 1.00 42.62 642 SER A O 1
ATOM 5251 N N . ARG A 1 643 ? -21.235 44.235 -36.966 1.00 42.53 643 ARG A N 1
ATOM 5252 C CA . ARG A 1 643 ? -20.728 44.303 -38.355 1.00 42.53 643 ARG A CA 1
ATOM 5253 C C . ARG A 1 643 ? -19.220 44.079 -38.414 1.00 42.53 643 ARG A C 1
ATOM 5255 O O . ARG A 1 643 ? -18.454 44.571 -37.593 1.00 42.53 643 ARG A O 1
ATOM 5262 N N . GLN A 1 644 ? -18.841 43.315 -39.433 1.00 43.00 644 GLN A N 1
ATOM 5263 C CA . GLN A 1 644 ? -17.504 43.257 -40.002 1.00 43.00 644 GLN A CA 1
ATOM 5264 C C . GLN A 1 644 ? -17.046 44.677 -40.347 1.00 43.00 644 GLN A C 1
ATOM 5266 O O . GLN A 1 644 ? -17.710 45.316 -41.149 1.00 43.00 644 GLN A O 1
ATOM 5271 N N . ASP A 1 645 ? -15.953 45.140 -39.744 1.00 40.25 645 ASP A N 1
ATOM 5272 C CA . ASP A 1 645 ? -14.951 45.988 -40.394 1.00 40.25 645 ASP A CA 1
ATOM 5273 C C . ASP A 1 645 ? -13.667 45.989 -39.550 1.00 40.25 645 ASP A C 1
ATOM 5275 O O . ASP A 1 645 ? -13.697 46.002 -38.318 1.00 40.25 645 ASP A O 1
ATOM 5279 N N . GLU A 1 646 ? -12.527 45.911 -40.233 1.00 45.69 646 GLU A N 1
ATOM 5280 C CA . GLU A 1 646 ? -11.162 45.751 -39.713 1.00 45.69 646 GLU A CA 1
ATOM 5281 C C . GLU A 1 646 ? -10.611 47.004 -38.996 1.00 45.69 646 GLU A C 1
ATOM 5283 O O . GLU A 1 646 ? -9.462 47.405 -39.183 1.00 45.69 646 GLU A O 1
ATOM 5288 N N . LEU A 1 647 ? -11.405 47.640 -38.138 1.00 46.06 647 LEU A N 1
ATOM 5289 C CA . LEU A 1 647 ? -10.957 48.735 -37.280 1.00 46.06 647 LEU A CA 1
ATOM 5290 C C . LEU A 1 647 ? -10.514 48.170 -35.927 1.00 46.06 647 LEU A C 1
ATOM 5292 O O . LEU A 1 647 ? -11.296 47.518 -35.234 1.00 46.06 647 LEU A O 1
ATOM 5296 N N . LYS A 1 648 ? -9.253 48.423 -35.535 1.00 51.00 648 LYS A N 1
ATOM 5297 C CA . LYS A 1 648 ? -8.745 48.158 -34.175 1.00 51.00 648 LYS A CA 1
ATOM 5298 C C . LYS A 1 648 ? -9.749 48.711 -33.164 1.00 51.00 648 LYS A C 1
ATOM 5300 O O . LYS A 1 648 ? -9.871 49.926 -33.016 1.00 51.00 648 LYS A O 1
ATOM 5305 N N . GLN A 1 649 ? -10.479 47.830 -32.487 1.00 58.59 649 GLN A N 1
ATOM 5306 C CA . GLN A 1 649 ? -11.445 48.242 -31.479 1.00 58.59 649 GLN A CA 1
ATOM 5307 C C . GLN A 1 649 ? -10.680 48.936 -30.348 1.00 58.59 649 GLN A C 1
ATOM 5309 O O . GLN A 1 649 ? -9.771 48.370 -29.745 1.00 58.59 649 GLN A O 1
ATOM 5314 N N . GLN A 1 650 ? -11.004 50.196 -30.086 1.00 58.44 650 GLN A N 1
ATOM 5315 C CA . GLN A 1 650 ? -10.381 50.947 -29.005 1.00 58.44 650 GLN A CA 1
ATOM 5316 C C . GLN A 1 650 ? -11.089 50.624 -27.691 1.00 58.44 650 GLN A C 1
ATOM 5318 O O . GLN A 1 650 ? -12.309 50.756 -27.589 1.00 58.44 650 GLN A O 1
ATOM 5323 N N . CYS A 1 651 ? -10.324 50.178 -26.696 1.00 64.12 651 CYS A N 1
ATOM 5324 C CA . CYS A 1 651 ? -10.823 49.808 -25.376 1.00 64.12 651 CYS A CA 1
ATOM 5325 C C . CYS A 1 651 ? -10.052 50.586 -24.312 1.00 64.12 651 CYS A C 1
ATOM 5327 O O . CYS A 1 651 ? -8.825 50.562 -24.276 1.00 64.12 651 CYS A O 1
ATOM 5329 N N . SER A 1 652 ? -10.751 51.235 -23.390 1.00 63.16 652 SER A N 1
ATOM 5330 C CA . SER A 1 652 ? -10.099 51.880 -22.248 1.00 63.16 652 SER A CA 1
ATOM 5331 C C . SER A 1 652 ? -10.181 50.967 -21.019 1.00 63.16 652 SER A C 1
ATOM 5333 O O . SER A 1 652 ? -11.271 50.567 -20.603 1.00 63.16 652 SER A O 1
ATOM 5335 N N . LEU A 1 653 ? -9.026 50.601 -20.452 1.00 67.69 653 LEU A N 1
ATOM 5336 C CA . LEU A 1 653 ? -8.907 49.795 -19.233 1.00 67.69 653 LEU A CA 1
ATOM 5337 C C . LEU A 1 653 ? -8.670 50.725 -18.040 1.00 67.69 653 LEU A C 1
ATOM 5339 O O . LEU A 1 653 ? -7.584 51.271 -17.853 1.00 67.69 653 LEU A O 1
ATOM 5343 N N . PHE A 1 654 ? -9.691 50.899 -17.212 1.00 64.50 654 PHE A N 1
ATOM 5344 C CA . PHE A 1 654 ? -9.645 51.777 -16.051 1.00 64.50 654 PHE A CA 1
ATOM 5345 C C . PHE A 1 654 ? -9.324 50.977 -14.789 1.00 64.50 654 PHE A C 1
ATOM 5347 O O . PHE A 1 654 ? -10.062 50.072 -14.388 1.00 64.50 654 PHE A O 1
ATOM 5354 N N . CYS A 1 655 ? -8.233 51.344 -14.120 1.00 66.81 655 CYS A N 1
ATOM 5355 C CA . CYS A 1 655 ? -7.860 50.787 -12.826 1.00 66.81 655 CYS A CA 1
ATOM 5356 C C . CYS A 1 655 ? -8.077 51.839 -11.733 1.00 66.81 655 CYS A C 1
ATOM 5358 O O . CYS A 1 655 ? -7.333 52.820 -11.618 1.00 66.81 655 CYS A O 1
ATOM 5360 N N . CYS A 1 656 ? -9.121 51.648 -10.922 1.00 59.97 656 CYS A N 1
ATOM 5361 C CA . CYS A 1 656 ? -9.462 52.566 -9.839 1.00 59.97 656 CYS A CA 1
ATOM 5362 C C . CYS A 1 656 ? -8.715 52.172 -8.557 1.00 59.97 656 CYS A C 1
ATOM 5364 O O . CYS A 1 656 ? -9.249 51.505 -7.670 1.00 59.97 656 CYS A O 1
ATOM 5366 N N . ILE A 1 657 ? -7.454 52.586 -8.460 1.00 59.28 657 ILE A N 1
ATOM 5367 C CA . ILE A 1 657 ? -6.679 52.523 -7.217 1.00 59.28 657 ILE A CA 1
ATOM 5368 C C . ILE A 1 657 ? -6.743 53.908 -6.585 1.00 59.28 657 ILE A C 1
ATOM 5370 O O . ILE A 1 657 ? -6.129 54.842 -7.086 1.00 59.28 657 ILE A O 1
ATOM 5374 N N . THR A 1 658 ? -7.502 54.061 -5.502 1.00 53.91 658 THR A N 1
ATOM 5375 C CA . THR A 1 658 ? -7.572 55.339 -4.776 1.00 53.91 658 THR A CA 1
ATOM 5376 C C . THR A 1 658 ? -6.426 55.467 -3.777 1.00 53.91 658 THR A C 1
ATOM 5378 O O . THR A 1 658 ? -5.938 54.463 -3.257 1.00 53.91 658 THR A O 1
ATOM 5381 N N . CYS A 1 659 ? -6.032 56.697 -3.428 1.00 49.72 659 CYS A N 1
ATOM 5382 C CA . CYS A 1 659 ? -5.063 56.913 -2.345 1.00 49.72 659 CYS A CA 1
ATOM 5383 C C . CYS A 1 659 ? -5.530 56.287 -1.019 1.00 49.72 659 CYS A C 1
ATOM 5385 O O . CYS A 1 659 ? -4.722 55.700 -0.313 1.00 49.72 659 CYS A O 1
ATOM 5387 N N . GLY A 1 660 ? -6.840 56.289 -0.737 1.00 51.66 660 GLY A N 1
ATOM 5388 C CA . GLY A 1 660 ? -7.399 55.620 0.441 1.00 51.66 660 GLY A CA 1
ATOM 5389 C C . GLY A 1 660 ? -7.276 54.089 0.420 1.00 51.66 660 GLY A C 1
ATOM 5390 O O . GLY A 1 660 ? -7.238 53.475 1.481 1.00 51.66 660 GLY A O 1
ATOM 5391 N N . LEU A 1 661 ? -7.193 53.450 -0.755 1.00 57.69 661 LEU A N 1
ATOM 5392 C CA . LEU A 1 661 ? -6.851 52.026 -0.861 1.00 57.69 661 LEU A CA 1
ATOM 5393 C C . LEU A 1 661 ? -5.370 51.793 -0.559 1.00 57.69 661 LEU A C 1
ATOM 5395 O O . LEU A 1 661 ? -5.038 50.827 0.114 1.00 57.69 661 LEU A O 1
ATOM 5399 N N . ILE A 1 662 ? -4.494 52.673 -1.034 1.00 58.78 662 ILE A N 1
ATOM 5400 C CA . ILE A 1 662 ? -3.060 52.606 -0.739 1.00 58.78 662 ILE A CA 1
ATOM 5401 C C . ILE A 1 662 ? -2.825 52.792 0.763 1.00 58.78 662 ILE A C 1
ATOM 5403 O O . ILE A 1 662 ? -2.204 51.942 1.382 1.00 58.78 662 ILE A O 1
ATOM 5407 N N . GLU A 1 663 ? -3.426 53.810 1.376 1.00 57.28 663 GLU A N 1
ATOM 5408 C CA . GLU A 1 663 ? -3.308 54.080 2.816 1.00 57.28 663 GLU A CA 1
ATOM 5409 C C . GLU A 1 663 ? -3.898 52.960 3.694 1.00 57.28 663 GLU A C 1
ATOM 5411 O O . GLU A 1 663 ? -3.397 52.715 4.788 1.00 57.28 663 GLU A O 1
ATOM 5416 N N . LYS A 1 664 ? -4.946 52.257 3.233 1.00 62.12 664 LYS A N 1
ATOM 5417 C CA . LYS A 1 664 ? -5.594 51.172 3.998 1.00 62.12 664 LYS A CA 1
ATOM 5418 C C . LYS A 1 664 ? -5.034 49.775 3.714 1.00 62.12 664 LYS A C 1
ATOM 5420 O O . LYS A 1 664 ? -5.088 48.924 4.598 1.00 62.12 664 LYS A O 1
ATOM 5425 N N . ASN A 1 665 ? -4.593 49.491 2.486 1.00 71.94 665 ASN A N 1
ATOM 5426 C CA . ASN A 1 665 ? -4.157 48.160 2.049 1.00 71.94 665 ASN A CA 1
ATOM 5427 C C . ASN A 1 665 ? -3.272 48.209 0.777 1.00 71.94 665 ASN A C 1
ATOM 5429 O O . ASN A 1 665 ? -3.686 47.794 -0.314 1.00 71.94 665 ASN A O 1
ATOM 5433 N N . GLU A 1 666 ? -2.023 48.665 0.930 1.00 76.31 666 GLU A N 1
ATOM 5434 C CA . GLU A 1 666 ? -1.017 48.761 -0.146 1.00 76.31 666 GLU A CA 1
ATOM 5435 C C . GLU A 1 666 ? -0.852 47.458 -0.954 1.00 76.31 666 GLU A C 1
ATOM 5437 O O . GLU A 1 666 ? -0.727 47.480 -2.180 1.00 76.31 666 GLU A O 1
ATOM 5442 N N . PHE A 1 667 ? -0.908 46.296 -0.298 1.00 80.69 667 PHE A N 1
ATOM 5443 C CA . PHE A 1 667 ? -0.730 44.998 -0.956 1.00 80.69 667 PHE A CA 1
ATOM 5444 C C . PHE A 1 667 ? -1.869 44.642 -1.905 1.00 80.69 667 PHE A C 1
ATOM 5446 O O . PHE A 1 667 ? -1.642 44.009 -2.940 1.00 80.69 667 PHE A O 1
ATOM 5453 N N . THR A 1 668 ? -3.097 45.046 -1.578 1.00 80.44 668 THR A N 1
ATOM 5454 C CA . THR A 1 668 ? -4.221 44.831 -2.492 1.00 80.44 668 THR A CA 1
ATOM 5455 C C . THR A 1 668 ? -4.126 45.751 -3.698 1.00 80.44 668 THR A C 1
ATOM 5457 O O . THR A 1 668 ? -4.382 45.301 -4.812 1.00 80.44 668 THR A O 1
ATOM 5460 N N . ALA A 1 669 ? -3.663 46.990 -3.515 1.00 76.44 669 ALA A N 1
ATOM 5461 C CA . ALA A 1 669 ? -3.340 47.870 -4.635 1.00 76.44 669 ALA A CA 1
ATOM 5462 C C . ALA A 1 669 ? -2.255 47.256 -5.543 1.00 76.44 669 ALA A C 1
ATOM 5464 O O . ALA A 1 669 ? -2.457 47.195 -6.755 1.00 76.44 669 ALA A O 1
ATOM 5465 N N . LEU A 1 670 ? -1.173 46.697 -4.984 1.00 79.88 670 LEU A N 1
ATOM 5466 C CA . LEU A 1 670 ? -0.149 45.981 -5.762 1.00 79.88 670 LEU A CA 1
ATOM 5467 C C . LEU A 1 670 ? -0.735 44.799 -6.555 1.00 79.88 670 LEU A C 1
ATOM 5469 O O . LEU A 1 670 ? -0.416 44.610 -7.730 1.00 79.88 670 LEU A O 1
ATOM 5473 N N . ARG A 1 671 ? -1.635 44.020 -5.948 1.00 84.62 671 ARG A N 1
ATOM 5474 C CA . ARG A 1 671 ? -2.327 42.912 -6.624 1.00 84.62 671 ARG A CA 1
ATOM 5475 C C . ARG A 1 671 ? -3.215 43.392 -7.779 1.00 84.62 671 ARG A C 1
ATOM 5477 O O . ARG A 1 671 ? -3.199 42.770 -8.842 1.00 84.62 671 ARG A O 1
ATOM 5484 N N . CYS A 1 672 ? -3.952 44.491 -7.599 1.00 78.94 672 CYS A N 1
ATOM 5485 C CA . CYS A 1 672 ? -4.767 45.108 -8.653 1.00 78.94 672 CYS A CA 1
ATOM 5486 C C . CYS A 1 672 ? -3.911 45.543 -9.852 1.00 78.94 672 CYS A C 1
ATOM 5488 O O . CYS A 1 672 ? -4.292 45.295 -10.997 1.00 78.94 672 CYS A O 1
ATOM 5490 N N . LEU A 1 673 ? -2.740 46.138 -9.606 1.00 76.12 673 LEU A N 1
ATOM 5491 C CA . LEU A 1 673 ? -1.813 46.571 -10.659 1.00 76.12 673 LEU A CA 1
ATOM 5492 C C . LEU A 1 673 ? -1.323 45.405 -11.511 1.00 76.12 673 LEU A C 1
ATOM 5494 O O . LEU A 1 673 ? -1.408 45.453 -12.736 1.00 76.12 673 LEU A O 1
ATOM 5498 N N . LEU A 1 674 ? -0.860 44.333 -10.866 1.00 78.38 674 LEU A N 1
ATOM 5499 C CA . LEU A 1 674 ? -0.354 43.154 -11.569 1.00 78.38 674 LEU A CA 1
ATOM 5500 C C . LEU A 1 674 ? -1.438 42.494 -12.439 1.00 78.38 674 LEU A C 1
ATOM 5502 O O . LEU A 1 674 ? -1.150 42.061 -13.555 1.00 78.38 674 LEU A O 1
ATOM 5506 N N . LEU A 1 675 ? -2.690 42.464 -11.966 1.00 78.56 675 LEU A N 1
ATOM 5507 C CA . LEU A 1 675 ? -3.833 41.986 -12.753 1.00 78.56 675 LEU A CA 1
ATOM 5508 C C . LEU A 1 675 ? -4.169 42.923 -13.923 1.00 78.56 675 LEU A C 1
ATOM 5510 O O . LEU A 1 675 ? -4.426 42.440 -15.024 1.00 78.56 675 LEU A O 1
ATOM 5514 N N . THR A 1 676 ? -4.100 44.241 -13.715 1.00 76.69 676 THR A N 1
ATOM 5515 C CA . THR A 1 676 ? -4.323 45.253 -14.767 1.00 76.69 676 THR A CA 1
ATOM 5516 C C . THR A 1 676 ? -3.328 45.072 -15.912 1.00 76.69 676 THR A C 1
ATOM 5518 O O . THR A 1 676 ? -3.731 44.971 -17.069 1.00 76.69 676 THR A O 1
ATOM 5521 N N . CYS A 1 677 ? -2.039 44.918 -15.596 1.00 74.44 677 CYS A N 1
ATOM 5522 C CA . CYS A 1 677 ? -0.997 44.665 -16.592 1.00 74.44 677 CYS A CA 1
ATOM 5523 C C . CYS A 1 677 ? -1.205 43.365 -17.378 1.00 74.44 677 CYS A C 1
ATOM 5525 O O . CYS A 1 677 ? -0.777 43.267 -18.528 1.00 74.44 677 CYS A O 1
ATOM 5527 N N . HIS A 1 678 ? -1.792 42.339 -16.757 1.00 74.81 678 HIS A N 1
ATOM 5528 C CA . HIS A 1 678 ? -2.108 41.084 -17.438 1.00 74.81 678 HIS A CA 1
ATOM 5529 C C . HIS A 1 678 ? -3.273 41.261 -18.422 1.00 74.81 678 HIS A C 1
ATOM 5531 O O . HIS A 1 678 ? -3.181 40.819 -19.568 1.00 74.81 678 HIS A O 1
ATOM 5537 N N . MET A 1 679 ? -4.331 41.961 -18.001 1.00 75.38 679 MET A N 1
ATOM 5538 C CA . MET A 1 679 ? -5.503 42.253 -18.834 1.00 75.38 679 MET A CA 1
ATOM 5539 C C . MET A 1 679 ? -5.162 43.134 -20.037 1.00 75.38 679 MET A C 1
ATOM 5541 O O . MET A 1 679 ? -5.578 42.835 -21.153 1.00 75.38 679 MET A O 1
ATOM 5545 N N . GLU A 1 680 ? -4.357 44.175 -19.834 1.00 75.50 680 GLU A N 1
ATOM 5546 C CA . GLU A 1 680 ? -3.861 45.045 -20.903 1.00 75.50 680 GLU A CA 1
ATOM 5547 C C . GLU A 1 680 ? -3.138 44.240 -21.994 1.00 75.50 680 GLU A C 1
ATOM 5549 O O . GLU A 1 680 ? -3.515 44.305 -23.165 1.00 75.50 680 GLU A O 1
ATOM 5554 N N . LYS A 1 681 ? -2.146 43.414 -21.621 1.00 71.81 681 LYS A N 1
ATOM 5555 C CA . LYS A 1 681 ? -1.409 42.587 -22.593 1.00 71.81 681 LYS A CA 1
ATOM 5556 C C . LYS A 1 681 ? -2.320 41.630 -23.352 1.00 71.81 681 LYS A C 1
ATOM 5558 O O . LYS A 1 681 ? -2.063 41.352 -24.525 1.00 71.81 681 LYS A O 1
ATOM 5563 N N . TRP A 1 682 ? -3.344 41.094 -22.692 1.00 73.19 682 TRP A N 1
ATOM 5564 C CA . TRP A 1 682 ? -4.313 40.226 -23.347 1.00 73.19 682 TRP A CA 1
ATOM 5565 C C . TRP A 1 682 ? -5.143 40.996 -24.378 1.00 73.19 682 TRP A C 1
ATOM 5567 O O . TRP A 1 682 ? -5.243 40.553 -25.521 1.00 73.19 682 TRP A O 1
ATOM 5577 N N . LEU A 1 683 ? -5.676 42.162 -24.014 1.00 71.31 683 LEU A N 1
ATOM 5578 C CA . LEU A 1 683 ? -6.480 43.002 -24.904 1.00 71.31 683 LEU A CA 1
ATOM 5579 C C . LEU A 1 683 ? -5.667 43.472 -26.123 1.00 71.31 683 LEU A C 1
ATOM 5581 O O . LEU A 1 683 ? -6.109 43.281 -27.255 1.00 71.31 683 LEU A O 1
ATOM 5585 N N . VAL A 1 684 ? -4.439 43.965 -25.925 1.00 71.06 684 VAL A N 1
ATOM 5586 C CA . VAL A 1 684 ? -3.552 44.388 -27.029 1.00 71.06 684 VAL A CA 1
ATOM 5587 C C . VAL A 1 684 ? -3.279 43.237 -28.003 1.00 71.06 684 VAL A C 1
ATOM 5589 O O . VAL A 1 684 ? -3.355 43.407 -29.220 1.00 71.06 684 VAL A O 1
ATOM 5592 N N . ARG A 1 685 ? -3.023 42.025 -27.492 1.00 67.12 685 ARG A N 1
ATOM 5593 C CA . ARG A 1 685 ? -2.823 40.830 -28.336 1.00 67.12 685 ARG A CA 1
ATOM 5594 C C . ARG A 1 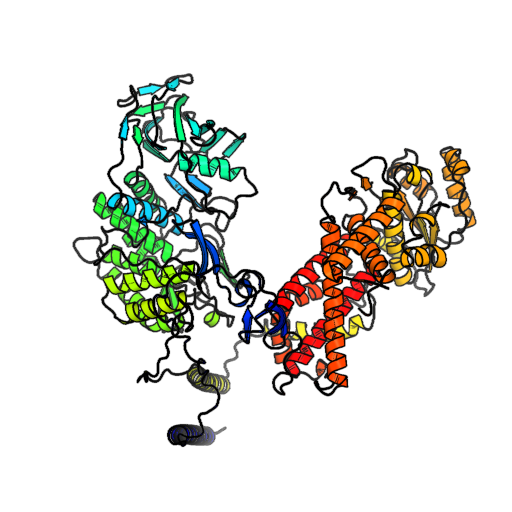685 ? -4.056 40.436 -29.144 1.00 67.12 685 ARG A C 1
ATOM 5596 O O . ARG A 1 685 ? -3.905 39.807 -30.188 1.00 67.12 685 ARG A O 1
ATOM 5603 N N . ASN A 1 686 ? -5.243 40.806 -28.677 1.00 64.12 686 ASN A N 1
ATOM 5604 C CA . ASN A 1 686 ? -6.511 40.547 -29.349 1.00 64.12 686 ASN A CA 1
ATOM 5605 C C . ASN A 1 686 ? -6.917 41.666 -30.323 1.00 64.12 686 ASN A C 1
ATOM 5607 O O . ASN A 1 686 ? -8.058 41.699 -30.776 1.00 64.12 686 ASN A O 1
ATOM 5611 N N . GLY A 1 687 ? -5.981 42.551 -30.685 1.00 63.06 687 GLY A N 1
ATOM 5612 C CA . GLY A 1 687 ? -6.194 43.588 -31.695 1.00 63.06 687 GLY A CA 1
ATOM 5613 C C . GLY A 1 687 ? -6.843 44.862 -31.159 1.00 63.06 687 GLY A C 1
ATOM 5614 O O . GLY A 1 687 ? -7.228 45.716 -31.958 1.00 63.06 687 GLY A O 1
ATOM 5615 N N . PHE A 1 688 ? -6.946 45.002 -29.834 1.00 66.12 688 PHE A N 1
ATOM 5616 C CA . PHE A 1 688 ? -7.454 46.215 -29.211 1.00 66.12 688 PHE A CA 1
ATOM 5617 C C . PHE A 1 688 ? -6.345 47.248 -29.051 1.00 66.12 688 PHE A C 1
ATOM 5619 O O . PHE A 1 688 ? -5.216 46.932 -28.676 1.00 66.12 688 PHE A O 1
ATOM 5626 N N . ASP A 1 689 ? -6.690 48.501 -29.303 1.00 64.25 689 ASP A N 1
ATOM 5627 C CA . ASP A 1 689 ? -5.879 49.638 -28.887 1.00 64.25 689 ASP A CA 1
ATOM 5628 C C . ASP A 1 689 ? -6.306 50.003 -27.459 1.00 64.25 689 ASP A C 1
ATOM 5630 O O . ASP A 1 689 ? -7.446 50.426 -27.234 1.00 64.25 689 ASP A O 1
ATOM 5634 N N . VAL A 1 690 ? -5.437 49.696 -26.489 1.00 69.88 690 VAL A N 1
ATOM 5635 C CA . VAL A 1 690 ? -5.761 49.738 -25.059 1.00 69.88 690 VAL A CA 1
ATOM 5636 C C . VAL A 1 690 ? -5.151 50.964 -24.419 1.00 69.88 690 VAL A C 1
ATOM 5638 O O . VAL A 1 690 ? -3.935 51.121 -24.401 1.00 69.88 690 VAL A O 1
ATOM 5641 N N . GLN A 1 691 ? -5.994 51.784 -23.803 1.00 65.44 691 GLN A N 1
ATOM 5642 C CA . GLN A 1 691 ? -5.532 52.874 -22.954 1.00 65.44 691 GLN A CA 1
ATOM 5643 C C . GLN A 1 691 ? -5.742 52.501 -21.487 1.00 65.44 691 GLN A C 1
ATOM 5645 O O . GLN A 1 691 ? -6.885 52.376 -21.042 1.00 65.44 691 GLN A O 1
ATOM 5650 N N . VAL A 1 692 ? -4.654 52.321 -20.735 1.00 64.81 692 VAL A N 1
ATOM 5651 C CA . VAL A 1 692 ? -4.720 52.082 -19.287 1.00 64.81 692 VAL A CA 1
ATOM 5652 C C . VAL A 1 692 ? -4.785 53.419 -18.557 1.00 64.81 692 VAL A C 1
ATOM 5654 O O . VAL A 1 692 ? -3.872 54.229 -18.670 1.00 64.81 692 VAL A O 1
ATOM 5657 N N . VAL A 1 693 ? -5.848 53.647 -17.787 1.00 61.44 693 VAL A N 1
ATOM 5658 C CA . VAL A 1 693 ? -6.023 54.873 -16.995 1.00 61.44 693 VAL A CA 1
ATOM 5659 C C . VAL A 1 693 ? -5.972 54.527 -15.512 1.00 61.44 693 VAL A C 1
ATOM 5661 O O . VAL A 1 693 ? -6.783 53.742 -15.012 1.00 61.44 693 VAL A O 1
ATOM 5664 N N . MET A 1 694 ? -5.019 55.131 -14.800 1.00 62.03 694 MET A N 1
ATOM 5665 C CA . MET A 1 694 ? -4.814 54.942 -13.365 1.00 62.03 694 MET A CA 1
ATOM 5666 C C . MET A 1 694 ? -5.119 56.221 -12.586 1.00 62.03 694 MET A C 1
ATOM 5668 O O . MET A 1 694 ? -4.603 57.289 -12.899 1.00 62.03 694 MET A O 1
ATOM 5672 N N . LEU A 1 695 ? -5.906 56.100 -11.516 1.00 56.81 695 LEU A N 1
ATOM 5673 C CA . LEU A 1 695 ? -6.306 57.224 -10.658 1.00 56.81 695 LEU A CA 1
ATOM 5674 C C . LEU A 1 695 ? -5.380 57.394 -9.434 1.00 56.81 695 LEU A C 1
ATOM 5676 O O . LEU A 1 695 ? -5.863 57.598 -8.320 1.00 56.81 695 LEU A O 1
ATOM 5680 N N . CYS A 1 696 ? -4.054 57.284 -9.609 1.00 56.12 696 CYS A N 1
ATOM 5681 C CA . CYS A 1 696 ? -3.099 57.374 -8.497 1.00 56.12 696 CYS A CA 1
ATOM 5682 C C . CYS A 1 696 ? -1.741 58.021 -8.867 1.00 56.12 696 CYS A C 1
ATOM 5684 O O . CYS A 1 696 ? -1.092 57.539 -9.793 1.00 56.12 696 CYS A O 1
ATOM 5686 N N . PRO A 1 697 ? -1.251 59.030 -8.109 1.00 48.47 697 PRO A N 1
ATOM 5687 C CA . PRO A 1 697 ? 0.078 59.628 -8.314 1.00 48.47 697 PRO A CA 1
ATOM 5688 C C . PRO A 1 697 ? 1.280 58.867 -7.717 1.00 48.47 697 PRO A C 1
ATOM 5690 O O . PRO A 1 697 ? 2.410 59.143 -8.102 1.00 48.47 697 PRO A O 1
ATOM 5693 N N . LYS A 1 698 ? 1.092 57.992 -6.715 1.00 54.50 698 LYS A N 1
ATOM 5694 C CA . LYS A 1 698 ? 2.148 57.639 -5.729 1.00 54.50 698 LYS A CA 1
ATOM 5695 C C . LYS A 1 698 ? 2.655 56.183 -5.760 1.00 54.50 698 LYS A C 1
ATOM 5697 O O . LYS A 1 698 ? 3.138 55.692 -4.746 1.00 54.50 698 LYS A O 1
ATOM 5702 N N . VAL A 1 699 ? 2.556 55.475 -6.885 1.00 60.00 699 VAL A N 1
ATOM 5703 C CA . VAL A 1 699 ? 2.970 54.052 -6.964 1.00 60.00 699 VAL A CA 1
ATOM 5704 C C . VAL A 1 699 ? 4.393 53.871 -7.520 1.00 60.00 699 VAL A C 1
ATOM 5706 O O . VAL A 1 699 ? 5.035 52.856 -7.260 1.00 60.00 699 VAL A O 1
ATOM 5709 N N . SER A 1 700 ? 4.934 54.860 -8.239 1.00 58.69 700 SER A N 1
ATOM 5710 C CA . SER A 1 700 ? 6.280 54.789 -8.836 1.00 58.69 700 SER A CA 1
ATOM 5711 C C . SER A 1 700 ? 7.381 54.507 -7.802 1.00 58.69 700 SER A C 1
ATOM 5713 O O . SER A 1 700 ? 8.305 53.745 -8.069 1.00 58.69 700 SER A O 1
ATOM 5715 N N . SER A 1 701 ? 7.234 55.019 -6.576 1.00 60.41 701 SER A N 1
ATOM 5716 C CA . SER A 1 701 ? 8.186 54.812 -5.475 1.00 60.41 701 SER A CA 1
ATOM 5717 C C . SER A 1 701 ? 8.237 53.380 -4.921 1.00 60.41 701 SER A C 1
ATOM 5719 O O . SER A 1 701 ? 9.164 53.060 -4.175 1.00 60.41 701 SER A O 1
ATOM 5721 N N . TRP A 1 702 ? 7.267 52.515 -5.247 1.00 68.12 702 TRP A N 1
ATOM 5722 C CA . TRP A 1 702 ? 7.281 51.105 -4.834 1.00 68.12 702 TRP A CA 1
ATOM 5723 C C . TRP A 1 702 ? 8.251 50.266 -5.657 1.00 68.12 702 TRP A C 1
ATOM 5725 O O . TRP A 1 702 ? 8.780 49.276 -5.156 1.00 68.12 702 TRP A O 1
ATOM 5735 N N . PHE A 1 703 ? 8.469 50.647 -6.915 1.00 64.94 703 PHE A N 1
ATOM 5736 C CA . PHE A 1 703 ? 9.194 49.833 -7.885 1.00 64.94 703 PHE A CA 1
ATOM 5737 C C . PHE A 1 703 ? 10.618 50.320 -8.156 1.00 64.94 703 PHE A C 1
ATOM 5739 O O . PHE A 1 703 ? 11.282 49.683 -8.963 1.00 64.94 703 PHE A O 1
ATOM 5746 N N . SER A 1 704 ? 11.106 51.350 -7.452 1.00 60.28 704 SER A N 1
ATOM 5747 C CA . SER A 1 704 ? 12.441 51.952 -7.653 1.00 60.28 704 SER A CA 1
ATOM 5748 C C . SER A 1 704 ? 13.607 50.954 -7.632 1.00 60.28 704 SER A C 1
ATOM 5750 O O . SER A 1 704 ? 14.662 51.207 -8.198 1.00 60.28 704 SER A O 1
ATOM 5752 N N . ASP A 1 705 ? 13.423 49.804 -6.973 1.00 54.22 705 ASP A N 1
ATOM 5753 C CA . ASP A 1 705 ? 14.446 48.756 -6.839 1.00 54.22 705 ASP A CA 1
ATOM 5754 C C . ASP A 1 705 ? 14.199 47.548 -7.777 1.00 54.22 705 ASP A C 1
ATOM 5756 O O . ASP A 1 705 ? 14.923 46.546 -7.722 1.00 54.22 705 ASP A O 1
ATOM 5760 N N . PHE A 1 706 ? 13.157 47.623 -8.615 1.00 56.09 706 PHE A N 1
ATOM 5761 C CA . PHE A 1 706 ? 12.614 46.574 -9.488 1.00 56.09 706 PHE A CA 1
ATOM 5762 C C . PHE A 1 706 ? 12.560 47.067 -10.942 1.00 56.09 706 PHE A C 1
ATOM 5764 O O . PHE A 1 706 ? 11.499 47.049 -11.573 1.00 56.09 706 PHE A O 1
ATOM 5771 N N . GLY A 1 707 ? 13.720 47.462 -11.479 1.00 53.41 707 GLY A N 1
ATOM 5772 C CA . GLY A 1 707 ? 13.872 48.227 -12.726 1.00 53.41 707 GLY A CA 1
ATOM 5773 C C . GLY A 1 707 ? 13.009 47.810 -13.929 1.00 53.41 707 GLY A C 1
ATOM 5774 O O . GLY A 1 707 ? 12.603 48.666 -14.700 1.00 53.41 707 GLY A O 1
ATOM 5775 N N . ILE A 1 708 ? 12.640 46.534 -14.099 1.00 54.06 708 ILE A N 1
ATOM 5776 C CA . ILE A 1 708 ? 11.754 46.088 -15.199 1.00 54.06 708 ILE A CA 1
ATOM 5777 C C . ILE A 1 708 ? 10.276 46.413 -14.936 1.00 54.06 708 ILE A C 1
ATOM 5779 O O . ILE A 1 708 ? 9.574 46.859 -15.843 1.00 54.06 708 ILE A O 1
ATOM 5783 N N . LEU A 1 709 ? 9.787 46.192 -13.708 1.00 54.72 709 LEU A N 1
ATOM 5784 C CA . LEU A 1 709 ? 8.432 46.606 -13.336 1.00 54.72 709 LEU A CA 1
ATOM 5785 C C . LEU A 1 709 ? 8.353 48.132 -13.393 1.00 54.72 709 LEU A C 1
ATOM 5787 O O . LEU A 1 709 ? 7.429 48.661 -13.992 1.00 54.72 709 LEU A O 1
ATOM 5791 N N . GLU A 1 710 ? 9.370 48.822 -12.885 1.00 55.97 710 GLU A N 1
ATOM 5792 C CA . GLU A 1 710 ? 9.487 50.277 -12.966 1.00 55.97 710 GLU A CA 1
ATOM 5793 C C . GLU A 1 710 ? 9.461 50.801 -14.407 1.00 55.97 710 GLU A C 1
ATOM 5795 O O . GLU A 1 710 ? 8.637 51.651 -14.717 1.00 55.97 710 GLU A O 1
ATOM 5800 N N . THR A 1 711 ? 10.279 50.253 -15.313 1.00 55.62 711 THR A N 1
ATOM 5801 C CA . THR A 1 711 ? 10.308 50.661 -16.732 1.00 55.62 711 THR A CA 1
ATOM 5802 C C . THR A 1 711 ? 8.949 50.436 -17.395 1.00 55.62 711 THR A C 1
ATOM 5804 O O . THR A 1 711 ? 8.457 51.300 -18.112 1.00 55.62 711 THR A O 1
ATOM 5807 N N . LYS A 1 712 ? 8.298 49.299 -17.123 1.00 57.03 712 LYS A N 1
ATOM 5808 C CA . LYS A 1 712 ? 6.986 48.980 -17.695 1.00 57.03 712 LYS A CA 1
ATOM 5809 C C . LYS A 1 712 ? 5.870 49.880 -17.150 1.00 57.03 712 LYS A C 1
ATOM 5811 O O . LYS A 1 712 ? 5.015 50.328 -17.907 1.00 57.03 712 LYS A O 1
ATOM 5816 N N . PHE A 1 713 ? 5.883 50.164 -15.848 1.00 56.47 713 PHE A N 1
ATOM 5817 C CA . PHE A 1 713 ? 4.895 51.032 -15.202 1.00 56.47 713 PHE A CA 1
ATOM 5818 C C . PHE A 1 713 ? 5.113 52.518 -15.513 1.00 56.47 713 PHE A C 1
ATOM 5820 O O . PHE A 1 713 ? 4.130 53.244 -15.624 1.00 56.47 713 PHE A O 1
ATOM 5827 N N . ASN A 1 714 ? 6.362 52.962 -15.682 1.00 53.19 714 ASN A N 1
ATOM 5828 C CA . ASN A 1 714 ? 6.695 54.362 -15.945 1.00 53.19 714 ASN A CA 1
ATOM 5829 C C . ASN A 1 714 ? 6.672 54.725 -17.443 1.00 53.19 714 ASN A C 1
ATOM 5831 O O . ASN A 1 714 ? 6.381 55.875 -17.754 1.00 53.19 714 ASN A O 1
ATOM 5835 N N . ASN A 1 715 ? 6.948 53.782 -18.362 1.00 48.16 715 ASN A N 1
ATOM 5836 C CA . ASN A 1 715 ? 7.071 54.080 -19.800 1.00 48.16 715 ASN A CA 1
ATOM 5837 C C . ASN A 1 715 ? 5.918 53.553 -20.679 1.00 48.16 715 ASN A C 1
ATOM 5839 O O . ASN A 1 715 ? 5.672 54.144 -21.726 1.00 48.16 715 ASN A O 1
ATOM 5843 N N . GLU A 1 716 ? 5.226 52.461 -20.313 1.00 48.59 716 GLU A N 1
ATOM 5844 C CA . GLU A 1 716 ? 4.178 51.855 -21.173 1.00 48.59 716 GLU A CA 1
ATOM 5845 C C . GLU A 1 716 ? 2.741 52.220 -20.751 1.00 48.59 716 GLU A C 1
ATOM 5847 O O . GLU A 1 716 ? 1.842 52.234 -21.588 1.00 48.59 716 GLU A O 1
ATOM 5852 N N . ILE A 1 717 ? 2.505 52.562 -19.479 1.00 52.53 717 ILE A N 1
ATOM 5853 C CA . ILE A 1 717 ? 1.171 52.918 -18.971 1.00 52.53 717 ILE A CA 1
ATOM 5854 C C . ILE A 1 717 ? 0.999 54.441 -18.996 1.00 52.53 717 ILE A C 1
ATOM 5856 O O . ILE A 1 717 ? 1.638 55.173 -18.244 1.00 52.53 717 ILE A O 1
ATOM 5860 N N . PHE A 1 718 ? 0.107 54.931 -19.859 1.00 43.31 718 PHE A N 1
ATOM 5861 C CA . PHE A 1 718 ? -0.142 56.363 -20.040 1.00 43.31 718 PHE A CA 1
ATOM 5862 C C . PHE A 1 718 ? -0.946 56.953 -18.862 1.00 43.31 718 PHE A C 1
ATOM 5864 O O . PHE A 1 718 ? -2.177 56.920 -18.843 1.00 43.31 718 PHE A O 1
ATOM 5871 N N . ILE A 1 719 ? -0.265 57.525 -17.863 1.00 51.72 719 ILE A N 1
ATOM 5872 C CA . ILE A 1 719 ? -0.913 58.248 -16.754 1.00 51.72 719 ILE A CA 1
ATOM 5873 C C . ILE A 1 719 ? -1.357 59.629 -17.262 1.00 51.72 719 ILE A C 1
ATOM 5875 O O . ILE A 1 719 ? -0.565 60.565 -17.307 1.00 51.72 719 ILE A O 1
ATOM 5879 N N . SER A 1 720 ? -2.626 59.781 -17.654 1.00 43.97 720 SER A N 1
ATOM 5880 C CA . SER A 1 720 ? -3.107 61.039 -18.252 1.00 43.97 720 SER A CA 1
ATOM 5881 C C . SER A 1 720 ? -3.297 62.188 -17.248 1.00 43.97 720 SER A C 1
ATOM 5883 O O . SER A 1 720 ? -3.190 63.352 -17.631 1.00 43.97 720 SER A O 1
ATOM 5885 N N . ARG A 1 721 ? -3.548 61.901 -15.961 1.00 45.78 721 ARG A N 1
ATOM 5886 C CA . ARG A 1 721 ? -3.473 62.875 -14.853 1.00 45.78 721 ARG A CA 1
ATOM 5887 C C . ARG A 1 721 ? -3.657 62.176 -13.509 1.00 45.78 721 ARG A C 1
ATOM 5889 O O . ARG A 1 721 ? -4.612 61.426 -13.328 1.00 45.78 721 ARG A O 1
ATOM 5896 N N . SER A 1 722 ? -2.799 62.463 -12.535 1.00 48.75 722 SER A N 1
ATOM 5897 C CA . SER A 1 722 ? -3.019 62.027 -11.159 1.00 48.75 722 SER A CA 1
ATOM 5898 C C . SER A 1 722 ? -3.925 63.022 -10.429 1.00 48.75 722 SER A C 1
ATOM 5900 O O . SER A 1 722 ? -3.522 64.160 -10.190 1.00 48.75 722 SER A O 1
ATOM 5902 N N . LEU A 1 723 ? -5.133 62.612 -10.047 1.00 50.31 723 LEU A N 1
ATOM 5903 C CA . LEU A 1 723 ? -5.909 63.350 -9.047 1.00 50.31 723 LEU A CA 1
ATOM 5904 C C . LEU A 1 723 ? -5.139 63.334 -7.717 1.00 50.31 723 LEU A C 1
ATOM 5906 O O . LEU A 1 723 ? -4.636 62.284 -7.302 1.00 50.31 723 LEU A O 1
ATOM 5910 N N . ASN A 1 724 ? -4.999 64.489 -7.065 1.00 50.38 724 ASN A N 1
ATOM 5911 C CA . ASN A 1 724 ? -4.219 64.575 -5.835 1.00 50.38 724 ASN A CA 1
ATOM 5912 C C . ASN A 1 724 ? -4.988 63.889 -4.679 1.00 50.38 724 ASN A C 1
ATOM 5914 O O . ASN A 1 724 ? -6.219 63.909 -4.622 1.00 50.38 724 ASN A O 1
ATOM 5918 N N . CYS A 1 725 ? -4.267 63.262 -3.741 1.00 46.25 725 CYS A N 1
ATOM 5919 C CA . CYS A 1 725 ? -4.889 62.483 -2.663 1.00 46.25 725 CYS A CA 1
ATOM 5920 C C . CYS A 1 725 ? -5.777 63.320 -1.719 1.00 46.25 725 CYS A C 1
ATOM 5922 O O . CYS A 1 725 ? -6.799 62.826 -1.250 1.00 46.25 725 CYS A O 1
ATOM 5924 N N . ALA A 1 726 ? -5.428 64.581 -1.461 1.00 49.66 726 ALA A N 1
ATOM 5925 C CA . ALA A 1 726 ? -6.217 65.486 -0.626 1.00 49.66 726 ALA A CA 1
ATOM 5926 C C . ALA A 1 726 ? -7.550 65.877 -1.288 1.00 49.66 726 ALA A C 1
ATOM 5928 O O . ALA A 1 726 ? -8.547 66.040 -0.589 1.00 49.66 726 ALA A O 1
ATOM 5929 N N . GLU A 1 727 ? -7.595 65.970 -2.618 1.00 54.12 727 GLU A N 1
ATOM 5930 C CA . GLU A 1 727 ? -8.823 66.235 -3.381 1.00 54.12 727 GLU A CA 1
ATOM 5931 C C . GLU A 1 727 ? -9.777 65.035 -3.327 1.00 54.12 727 GLU A C 1
ATOM 5933 O O . GLU A 1 727 ? -10.927 65.184 -2.923 1.00 54.12 727 GLU A O 1
ATOM 5938 N N . ILE A 1 728 ? -9.290 63.821 -3.614 1.00 53.88 728 ILE A N 1
ATOM 5939 C CA . ILE A 1 728 ? -10.101 62.585 -3.566 1.00 53.88 728 ILE A CA 1
ATOM 5940 C C . ILE A 1 728 ? -10.624 62.300 -2.147 1.00 53.88 728 ILE A C 1
ATOM 5942 O O . ILE A 1 728 ? -11.753 61.825 -1.968 1.00 53.88 728 ILE A O 1
ATOM 5946 N N . CYS A 1 729 ? -9.812 62.558 -1.117 1.00 51.41 729 CYS A N 1
ATOM 5947 C CA . CYS A 1 729 ? -10.212 62.332 0.271 1.00 51.41 729 CYS A CA 1
ATOM 5948 C C . CYS A 1 729 ? -11.334 63.283 0.709 1.00 51.41 729 CYS A C 1
ATOM 5950 O O . CYS A 1 729 ? -12.247 62.825 1.399 1.00 51.41 729 CYS A O 1
ATOM 5952 N N . ARG A 1 730 ? -11.327 64.538 0.239 1.00 57.44 730 ARG A N 1
ATOM 5953 C CA . ARG A 1 730 ? -12.354 65.553 0.540 1.00 57.44 730 ARG A CA 1
ATOM 5954 C C . ARG A 1 730 ? -13.660 65.371 -0.237 1.00 57.44 730 ARG A C 1
ATOM 5956 O O . ARG A 1 730 ? -14.694 65.794 0.261 1.00 57.44 730 ARG A O 1
ATOM 5963 N N . MET A 1 731 ? -13.623 64.709 -1.396 1.00 62.19 731 MET A N 1
ATOM 5964 C CA . MET A 1 731 ? -14.816 64.478 -2.218 1.00 62.19 731 MET A CA 1
ATOM 5965 C C . MET A 1 731 ? -15.851 63.589 -1.514 1.00 62.19 731 MET A C 1
ATOM 5967 O O . MET A 1 731 ? -15.527 62.490 -1.035 1.00 62.19 731 MET A O 1
ATOM 5971 N N . ASN A 1 732 ? -17.108 64.027 -1.499 1.00 61.91 732 ASN A N 1
ATOM 5972 C CA . ASN A 1 732 ? -18.244 63.192 -1.106 1.00 61.91 732 ASN A CA 1
ATOM 5973 C C . ASN A 1 732 ? -18.598 62.166 -2.210 1.00 61.91 732 ASN A C 1
ATOM 5975 O O . ASN A 1 732 ? -17.913 62.064 -3.230 1.00 61.91 732 ASN A O 1
ATOM 5979 N N . LYS A 1 733 ? -19.636 61.349 -1.978 1.00 58.06 733 LYS A N 1
ATOM 5980 C CA . LYS A 1 733 ? -20.068 60.282 -2.897 1.00 58.06 733 LYS A CA 1
ATOM 5981 C C . LYS A 1 733 ? -20.280 60.825 -4.315 1.00 58.06 733 LYS A C 1
ATOM 5983 O O . LYS A 1 733 ? -19.624 60.366 -5.247 1.00 58.06 733 LYS A O 1
ATOM 5988 N N . ASP A 1 734 ? -21.141 61.824 -4.456 1.00 59.78 734 ASP A N 1
ATOM 5989 C CA . ASP A 1 734 ? -21.549 62.348 -5.757 1.00 59.78 734 ASP A CA 1
ATOM 5990 C C . ASP A 1 734 ? -20.426 63.144 -6.426 1.00 59.78 734 ASP A C 1
ATOM 5992 O O . ASP A 1 734 ? -20.289 63.089 -7.641 1.00 59.78 734 ASP A O 1
ATOM 5996 N N . GLU A 1 735 ? -19.543 63.785 -5.659 1.00 63.75 735 GLU A N 1
ATOM 5997 C CA . GLU A 1 735 ? -18.354 64.472 -6.178 1.00 63.75 735 GLU A CA 1
ATOM 5998 C C . GLU A 1 735 ? -17.284 63.512 -6.697 1.00 63.75 735 GLU A C 1
ATOM 6000 O O . GLU A 1 735 ? -16.729 63.749 -7.770 1.00 63.75 735 GLU A O 1
ATOM 6005 N N . LEU A 1 736 ? -16.989 62.423 -5.977 1.00 64.31 736 LEU A N 1
ATOM 6006 C CA . LEU A 1 736 ? -16.017 61.418 -6.419 1.00 64.31 736 LEU A CA 1
ATOM 6007 C C . LEU A 1 736 ? -16.512 60.750 -7.700 1.00 64.31 736 LEU A C 1
ATOM 6009 O O . LEU A 1 736 ? -15.770 60.619 -8.673 1.00 64.31 736 LEU A O 1
ATOM 6013 N N . PHE A 1 737 ? -17.784 60.363 -7.706 1.00 60.84 737 PHE A N 1
ATOM 6014 C CA . PHE A 1 737 ? -18.405 59.720 -8.848 1.00 60.84 737 PHE A CA 1
ATOM 6015 C C . PHE A 1 737 ? -18.622 60.677 -10.031 1.00 60.84 737 PHE A C 1
ATOM 6017 O O . PHE A 1 737 ? -18.365 60.286 -11.167 1.00 60.84 737 PHE A O 1
ATOM 6024 N N . SER A 1 738 ? -18.988 61.941 -9.788 1.00 62.34 738 SER A N 1
ATOM 6025 C CA . SER A 1 738 ? -19.051 62.994 -10.813 1.00 62.34 738 SER A CA 1
ATOM 6026 C C . SER A 1 738 ? -17.666 63.322 -11.357 1.00 62.34 738 SER A C 1
ATOM 6028 O O . SER A 1 738 ? -17.524 63.527 -12.552 1.00 62.34 738 SER A O 1
ATOM 6030 N N . THR A 1 739 ? -16.618 63.316 -10.532 1.00 64.00 739 THR A N 1
ATOM 6031 C CA . THR A 1 739 ? -15.240 63.554 -10.987 1.00 64.00 739 THR A CA 1
ATOM 6032 C C . THR A 1 739 ? -14.752 62.397 -11.851 1.00 64.00 739 THR A C 1
ATOM 6034 O O . THR A 1 739 ? -14.296 62.634 -12.967 1.00 64.00 739 THR A O 1
ATOM 6037 N N . VAL A 1 740 ? -14.918 61.145 -11.406 1.00 61.88 740 VAL A N 1
ATOM 6038 C CA . VAL A 1 740 ? -14.627 59.959 -12.233 1.00 61.88 740 VAL A CA 1
ATOM 6039 C C . VAL A 1 740 ? -15.464 59.987 -13.520 1.00 61.88 740 VAL A C 1
ATOM 6041 O O . VAL A 1 740 ? -14.920 59.744 -14.591 1.00 61.88 740 VAL A O 1
ATOM 6044 N N . GLY A 1 741 ? -16.738 60.383 -13.441 1.00 59.00 741 GLY A N 1
ATOM 6045 C CA . GLY A 1 741 ? -17.651 60.566 -14.574 1.00 59.00 741 GLY A CA 1
ATOM 6046 C C . GLY A 1 741 ? -17.291 61.711 -15.532 1.00 59.00 741 GLY A C 1
ATOM 6047 O O . GLY A 1 741 ? -17.446 61.569 -16.738 1.00 59.00 741 GLY A O 1
ATOM 6048 N N . LYS A 1 742 ? -16.753 62.831 -15.042 1.00 60.69 742 LYS A N 1
ATOM 6049 C CA . LYS A 1 742 ? -16.281 63.968 -15.855 1.00 60.69 742 LYS A CA 1
ATOM 6050 C C . LYS A 1 742 ? -14.967 63.639 -16.551 1.00 60.69 742 LYS A C 1
ATOM 6052 O O . LYS A 1 742 ? -14.806 63.958 -17.725 1.00 60.69 742 LYS A O 1
ATOM 6057 N N . TYR A 1 743 ? -14.046 62.957 -15.865 1.00 58.66 743 TYR A N 1
ATOM 6058 C CA . TYR A 1 743 ? -12.864 62.374 -16.510 1.00 58.66 743 TYR A CA 1
ATOM 6059 C C . TYR A 1 743 ? -13.282 61.399 -17.608 1.00 58.66 743 TYR A C 1
ATOM 6061 O O . TYR A 1 743 ? -12.742 61.430 -18.710 1.00 58.66 743 TYR A O 1
ATOM 6069 N N . PHE A 1 744 ? -14.293 60.585 -17.324 1.00 55.44 744 PHE A N 1
ATOM 6070 C CA . PHE A 1 744 ? -14.858 59.642 -18.268 1.00 55.44 744 PHE A CA 1
ATOM 6071 C C . PHE A 1 744 ? -15.459 60.339 -19.505 1.00 55.44 744 PHE A C 1
ATOM 6073 O O . PHE A 1 744 ? -15.091 59.991 -20.622 1.00 55.44 744 PHE A O 1
ATOM 6080 N N . GLN A 1 745 ? -16.251 61.403 -19.326 1.00 56.25 745 GLN A N 1
ATOM 6081 C CA . GLN A 1 745 ? -16.777 62.240 -20.418 1.00 56.25 745 GLN A CA 1
ATOM 6082 C C . GLN A 1 745 ? -15.685 62.981 -21.211 1.00 56.25 745 GLN A C 1
ATOM 6084 O O . GLN A 1 745 ? -15.816 63.157 -22.417 1.00 56.25 745 GLN A O 1
ATOM 6089 N N . THR A 1 746 ? -14.599 63.407 -20.559 1.00 55.69 746 THR A N 1
ATOM 6090 C CA . THR A 1 746 ? -13.511 64.171 -21.204 1.00 55.69 746 THR A CA 1
ATOM 6091 C C . THR A 1 746 ? -12.620 63.284 -22.083 1.00 55.69 746 THR A C 1
ATOM 6093 O O . THR A 1 746 ? -12.101 63.745 -23.097 1.00 55.69 746 THR A O 1
ATOM 6096 N N . TYR A 1 747 ? -12.437 62.011 -21.715 1.00 53.72 747 TYR A N 1
ATOM 6097 C CA . TYR A 1 747 ? -11.588 61.062 -22.450 1.00 53.72 747 TYR A CA 1
ATOM 6098 C C . TYR A 1 747 ? -12.372 60.108 -23.366 1.00 53.72 747 TYR A C 1
ATOM 6100 O O . TYR A 1 747 ? -11.764 59.411 -24.183 1.00 53.72 747 TYR A O 1
ATOM 6108 N N . GLN A 1 748 ? -13.707 60.090 -23.297 1.00 52.81 748 GLN A N 1
ATOM 6109 C CA . GLN A 1 748 ? -14.528 59.316 -24.222 1.00 52.81 748 GLN A CA 1
ATOM 6110 C C . GLN A 1 748 ? -14.870 60.078 -25.506 1.00 52.81 748 GLN A C 1
ATOM 6112 O O . GLN A 1 748 ? -15.629 61.040 -25.521 1.00 52.81 748 GLN A O 1
ATOM 6117 N N . ARG A 1 749 ? -14.429 59.503 -26.625 1.00 51.03 749 ARG A N 1
ATOM 6118 C CA . ARG A 1 749 ? -15.211 59.457 -27.873 1.00 51.03 749 ARG A CA 1
ATOM 6119 C C . ARG A 1 749 ? -15.557 58.004 -28.271 1.00 51.03 749 ARG A C 1
ATOM 6121 O O . ARG A 1 749 ? -15.808 57.754 -29.441 1.00 51.03 749 ARG A O 1
ATOM 6128 N N . LYS A 1 750 ? -15.454 57.020 -27.356 1.00 53.56 750 LYS A N 1
ATOM 6129 C CA . LYS A 1 750 ? -15.328 55.584 -27.713 1.00 53.56 750 LYS A CA 1
ATOM 6130 C C . LYS A 1 750 ? -16.155 54.654 -26.813 1.00 53.56 750 LYS A C 1
ATOM 6132 O O . LYS A 1 750 ? -16.189 54.839 -25.598 1.00 53.56 750 LYS A O 1
ATOM 6137 N N . GLU A 1 751 ? -16.778 53.645 -27.425 1.00 54.75 751 GLU A N 1
ATOM 6138 C CA . GLU A 1 751 ? -17.944 52.897 -26.914 1.00 54.75 751 GLU A CA 1
ATOM 6139 C C . GLU A 1 751 ? -17.656 51.778 -25.881 1.00 54.75 751 GLU A C 1
ATOM 6141 O O . GLU A 1 751 ? -18.595 51.290 -25.262 1.00 54.75 751 GLU A O 1
ATOM 6146 N N . ASN A 1 752 ? -16.397 51.369 -25.634 1.00 61.16 752 ASN A N 1
ATOM 6147 C CA . ASN A 1 752 ? -16.079 50.212 -24.768 1.00 61.16 752 ASN A CA 1
ATOM 6148 C C . ASN A 1 752 ? -15.075 50.523 -23.634 1.00 61.16 752 ASN A C 1
ATOM 6150 O O . ASN A 1 752 ? -13.913 50.850 -23.895 1.00 61.16 752 ASN A O 1
ATOM 6154 N N . ALA A 1 753 ? -15.489 50.336 -22.371 1.00 62.38 753 ALA A N 1
ATOM 6155 C CA . ALA A 1 753 ? -14.644 50.521 -21.179 1.00 62.38 753 ALA A CA 1
ATOM 6156 C C . ALA A 1 753 ? -14.726 49.348 -20.176 1.00 62.38 753 ALA A C 1
ATOM 6158 O O . ALA A 1 753 ? -15.805 48.800 -19.923 1.00 62.38 753 ALA A O 1
ATOM 6159 N N . ILE A 1 754 ? -13.584 48.989 -19.569 1.00 65.50 754 ILE A N 1
ATOM 6160 C CA . ILE A 1 754 ? -13.451 47.913 -18.565 1.00 65.50 754 ILE A CA 1
ATOM 6161 C C . ILE A 1 754 ? -12.910 48.480 -17.253 1.00 65.50 754 ILE A C 1
ATOM 6163 O O . ILE A 1 754 ? -11.897 49.174 -17.261 1.00 65.50 754 ILE A O 1
ATOM 6167 N N . PHE A 1 755 ? -13.543 48.135 -16.127 1.00 67.50 755 PHE A N 1
ATOM 6168 C CA . PHE A 1 755 ? -13.174 48.631 -14.800 1.00 67.50 755 PHE A CA 1
ATOM 6169 C C . PHE A 1 755 ? -12.673 47.517 -13.876 1.00 67.50 755 PHE A C 1
ATOM 6171 O O . PHE A 1 755 ? -13.329 46.492 -13.681 1.00 67.50 755 PHE A O 1
ATOM 6178 N N . ILE A 1 756 ? -11.531 47.753 -13.231 1.00 67.75 756 ILE A N 1
ATOM 6179 C CA . ILE A 1 756 ? -11.029 46.922 -12.128 1.00 67.75 756 ILE A CA 1
ATOM 6180 C C . ILE A 1 756 ? -11.289 47.672 -10.822 1.00 67.75 756 ILE A C 1
ATOM 6182 O O . ILE A 1 756 ? -10.759 48.766 -10.608 1.00 67.75 756 ILE A O 1
ATOM 6186 N N . ILE A 1 757 ? -12.126 47.087 -9.961 1.00 64.56 757 ILE A N 1
ATOM 6187 C CA . ILE A 1 757 ? -12.644 47.716 -8.745 1.00 64.56 757 ILE A CA 1
ATOM 6188 C C . ILE A 1 757 ? -12.212 46.914 -7.511 1.00 64.56 757 ILE A C 1
ATOM 6190 O O . ILE A 1 757 ? -12.378 45.696 -7.407 1.00 64.56 757 ILE A O 1
ATOM 6194 N N . TYR A 1 758 ? -11.675 47.620 -6.523 1.00 64.25 758 TYR A N 1
ATOM 6195 C CA . TYR A 1 758 ? -11.427 47.052 -5.202 1.00 64.25 758 TYR A CA 1
ATOM 6196 C C . TYR A 1 758 ? -12.738 46.838 -4.435 1.00 64.25 758 TYR A C 1
ATOM 6198 O O . TYR A 1 758 ? -13.624 47.688 -4.488 1.00 64.25 758 TYR A O 1
ATOM 6206 N N . SER A 1 759 ? -12.857 45.727 -3.698 1.00 60.22 759 SER A N 1
ATOM 6207 C CA . SER A 1 759 ? -14.124 45.297 -3.089 1.00 60.22 759 SER A CA 1
ATOM 6208 C C . SER A 1 759 ? -14.805 46.318 -2.171 1.00 60.22 759 SER A C 1
ATOM 6210 O O . SER A 1 759 ? -16.024 46.226 -2.037 1.00 60.22 759 SER A O 1
ATOM 6212 N N . ASP A 1 760 ? -14.045 47.256 -1.587 1.00 58.56 760 ASP A N 1
ATOM 6213 C CA . ASP A 1 760 ? -14.511 48.229 -0.588 1.00 58.56 760 ASP A CA 1
ATOM 6214 C C . ASP A 1 760 ? -13.935 49.640 -0.834 1.00 58.56 760 ASP A C 1
ATOM 6216 O O . ASP A 1 760 ? -13.130 50.167 -0.055 1.00 58.56 760 ASP A O 1
ATOM 6220 N N . LEU A 1 761 ? -14.305 50.276 -1.951 1.00 59.38 761 LEU A N 1
ATOM 6221 C CA . LEU A 1 761 ? -13.857 51.637 -2.259 1.00 59.38 761 LEU A CA 1
ATOM 6222 C C . LEU A 1 761 ? -14.562 52.646 -1.341 1.00 59.38 761 LEU A C 1
ATOM 6224 O O . LEU A 1 761 ? -15.767 52.843 -1.448 1.00 59.38 761 LEU A O 1
ATOM 6228 N N . LYS A 1 762 ? -13.822 53.294 -0.429 1.00 58.38 762 LYS A N 1
ATOM 6229 C CA . LYS A 1 762 ? -14.340 54.331 0.496 1.00 58.38 762 LYS A CA 1
ATOM 6230 C C . LYS A 1 762 ? -15.586 53.890 1.308 1.00 58.38 762 LYS A C 1
ATOM 6232 O O . LYS A 1 762 ? -16.388 54.730 1.692 1.00 58.38 762 LYS A O 1
ATOM 6237 N N . GLY A 1 763 ? -15.715 52.587 1.600 1.00 57.50 763 GLY A N 1
ATOM 6238 C CA . GLY A 1 763 ? -16.826 52.007 2.379 1.00 57.50 763 GLY A CA 1
ATOM 6239 C C . GLY A 1 763 ? -18.017 51.507 1.553 1.00 57.50 763 GLY A C 1
ATOM 6240 O O . GLY A 1 763 ? -18.961 50.970 2.126 1.00 57.50 763 GLY A O 1
ATOM 6241 N N . TYR A 1 764 ? -17.970 51.641 0.226 1.00 60.75 764 TYR A N 1
ATOM 6242 C CA . TYR A 1 764 ? -18.999 51.130 -0.677 1.00 60.75 764 TYR A CA 1
ATOM 6243 C C . TYR A 1 764 ? -18.641 49.737 -1.177 1.00 60.75 764 TYR A C 1
ATOM 6245 O O . TYR A 1 764 ? -17.503 49.487 -1.582 1.00 60.75 764 TYR A O 1
ATOM 6253 N N . ASN A 1 765 ? -19.626 48.842 -1.179 1.00 63.44 765 ASN A N 1
ATOM 6254 C CA . ASN A 1 765 ? -19.419 47.481 -1.649 1.00 63.44 765 ASN A CA 1
ATOM 6255 C C . ASN A 1 765 ? -19.396 47.418 -3.189 1.00 63.44 765 ASN A C 1
ATOM 6257 O O . ASN A 1 765 ? -19.911 48.288 -3.896 1.00 63.44 765 ASN A O 1
ATOM 6261 N N . PHE A 1 766 ? -18.813 46.345 -3.720 1.00 67.06 766 PHE A N 1
ATOM 6262 C CA . PHE A 1 766 ? -18.711 46.096 -5.161 1.00 67.06 766 PHE A CA 1
ATOM 6263 C C . PHE A 1 766 ? -20.042 46.226 -5.932 1.00 67.06 766 PHE A C 1
ATOM 6265 O O . PHE A 1 766 ? -20.034 46.717 -7.057 1.00 67.06 766 PHE A O 1
ATOM 6272 N N . GLN A 1 767 ? -21.178 45.821 -5.350 1.00 71.44 767 GLN A N 1
ATOM 6273 C CA . GLN A 1 767 ? -22.484 45.883 -6.025 1.00 71.44 767 GLN A CA 1
ATOM 6274 C C . GLN A 1 767 ? -22.931 47.332 -6.251 1.00 71.44 767 GLN A C 1
ATOM 6276 O O . GLN A 1 767 ? -23.343 47.676 -7.356 1.00 71.44 767 GLN A O 1
ATOM 6281 N N . GLN A 1 768 ? -22.771 48.193 -5.243 1.00 67.62 768 GLN A N 1
ATOM 6282 C CA . GLN A 1 768 ? -23.091 49.622 -5.337 1.00 67.62 768 GLN A CA 1
ATOM 6283 C C . GLN A 1 768 ? -22.227 50.332 -6.387 1.00 67.62 768 GLN A C 1
ATOM 6285 O O . GLN A 1 768 ? -22.730 51.143 -7.161 1.00 67.62 768 GLN A O 1
ATOM 6290 N N . LEU A 1 769 ? -20.933 49.998 -6.437 1.00 63.94 769 LEU A N 1
ATOM 6291 C CA . LEU A 1 769 ? -19.992 50.548 -7.417 1.00 63.94 769 LEU A CA 1
ATOM 6292 C C . LEU A 1 769 ? -20.320 50.069 -8.834 1.00 63.94 769 LEU A C 1
ATOM 6294 O O . LEU A 1 769 ? -20.410 50.878 -9.753 1.00 63.94 769 LEU A O 1
ATOM 6298 N N . SER A 1 770 ? -20.550 48.765 -9.003 1.00 67.38 770 SER A N 1
ATOM 6299 C CA . SER A 1 770 ? -20.910 48.170 -10.292 1.00 67.38 770 SER A CA 1
ATOM 6300 C C . SER A 1 770 ? -22.199 48.773 -10.854 1.00 67.38 770 SER A C 1
ATOM 6302 O O . SER A 1 770 ? -22.239 49.108 -12.033 1.00 67.38 770 SER A O 1
ATOM 6304 N N . GLN A 1 771 ? -23.230 48.956 -10.023 1.00 71.56 771 GLN A N 1
ATOM 6305 C CA . GLN A 1 771 ? -24.525 49.491 -10.452 1.00 71.56 771 GLN A CA 1
ATOM 6306 C C . GLN A 1 771 ? -24.446 50.972 -10.846 1.00 71.56 771 GLN A C 1
ATOM 6308 O O . GLN A 1 771 ? -25.035 51.373 -11.846 1.00 71.56 771 GLN A O 1
ATOM 6313 N N . TYR A 1 772 ? -23.674 51.781 -10.113 1.00 67.44 772 TYR A N 1
ATOM 6314 C CA . TYR A 1 772 ? -23.451 53.185 -10.469 1.00 67.44 772 TYR A CA 1
ATOM 6315 C C . TYR A 1 772 ? -22.795 53.330 -11.851 1.00 67.44 772 TYR A C 1
ATOM 6317 O O . TYR A 1 772 ? -23.258 54.103 -12.687 1.00 67.44 772 TYR A O 1
ATOM 6325 N N . PHE A 1 773 ? -21.741 52.552 -12.112 1.00 65.38 773 PHE A N 1
ATOM 6326 C CA . PHE A 1 773 ? -21.043 52.577 -13.397 1.00 65.38 773 PHE A CA 1
ATOM 6327 C C . PHE A 1 773 ? -21.890 52.006 -14.543 1.00 65.38 773 PHE A C 1
ATOM 6329 O O . PHE A 1 773 ? -21.856 52.550 -15.642 1.00 65.38 773 PHE A O 1
ATOM 6336 N N . GLN A 1 774 ? -22.698 50.970 -14.294 1.00 65.88 774 GLN A N 1
ATOM 6337 C CA . GLN A 1 774 ? -23.647 50.437 -15.282 1.00 65.88 774 GLN A CA 1
ATOM 6338 C C . GLN A 1 774 ? -24.715 51.469 -15.683 1.00 65.88 774 GLN A C 1
ATOM 6340 O O . GLN A 1 774 ? -25.045 51.581 -16.862 1.00 65.88 774 GLN A O 1
ATOM 6345 N N . ASN A 1 775 ? -25.205 52.274 -14.735 1.00 66.00 775 ASN A N 1
ATOM 6346 C CA . ASN A 1 775 ? -26.203 53.317 -15.000 1.00 66.00 775 ASN A CA 1
ATOM 6347 C C . ASN A 1 775 ? -25.677 54.464 -15.878 1.00 66.00 775 ASN A C 1
ATOM 6349 O O . ASN A 1 775 ? -26.472 55.168 -16.492 1.00 66.00 775 ASN A O 1
ATOM 6353 N N . MET A 1 776 ? -24.355 54.638 -15.977 1.00 60.28 776 MET A N 1
ATOM 6354 C CA . MET A 1 776 ? -23.745 55.607 -16.891 1.00 60.28 776 MET A CA 1
ATOM 6355 C C . MET A 1 776 ? -23.855 55.180 -18.366 1.00 60.28 776 MET A C 1
ATOM 6357 O O . MET A 1 776 ? -23.392 55.922 -19.207 1.00 60.28 776 MET A O 1
ATOM 6361 N N . GLN A 1 777 ? -24.424 54.016 -18.714 1.00 55.72 777 GLN A N 1
ATOM 6362 C CA . GLN A 1 777 ? -24.564 53.481 -20.090 1.00 55.72 777 GLN A CA 1
ATOM 6363 C C . GLN A 1 777 ? -23.263 53.204 -20.865 1.00 55.72 777 GLN A C 1
ATOM 6365 O O . GLN A 1 777 ? -23.308 52.660 -21.963 1.00 55.72 777 GLN A O 1
ATOM 6370 N N . PHE A 1 778 ? -22.102 53.513 -20.294 1.00 53.91 778 PHE A N 1
ATOM 6371 C CA . PHE A 1 778 ? -20.820 53.422 -20.989 1.00 53.91 778 PHE A CA 1
ATOM 6372 C C . PHE A 1 778 ? -19.844 52.382 -20.396 1.00 53.91 778 PHE A C 1
ATOM 6374 O O . PHE A 1 778 ? -18.744 52.188 -20.920 1.00 53.91 778 PHE A O 1
ATOM 6381 N N . VAL A 1 779 ? -20.198 51.742 -19.273 1.00 54.78 779 VAL A N 1
ATOM 6382 C CA . VAL A 1 779 ? -19.355 50.740 -18.602 1.00 54.78 779 VAL A CA 1
ATOM 6383 C C . VAL A 1 779 ? -19.877 49.342 -18.869 1.00 54.78 779 VAL A C 1
ATOM 6385 O O . VAL A 1 779 ? -20.964 48.981 -18.426 1.00 54.78 779 VAL A O 1
ATOM 6388 N N . ASN A 1 780 ? -19.048 48.528 -19.519 1.00 56.66 780 ASN A N 1
ATOM 6389 C CA . ASN A 1 780 ? -19.444 47.178 -19.887 1.00 56.66 780 ASN A CA 1
ATOM 6390 C C . ASN A 1 780 ? -19.195 46.167 -18.757 1.00 56.66 780 ASN A C 1
ATOM 6392 O O . ASN A 1 780 ? -20.047 45.313 -18.526 1.00 56.66 780 ASN A O 1
ATOM 6396 N N . TYR A 1 781 ? -18.085 46.273 -18.004 1.00 64.69 781 TYR A N 1
ATOM 6397 C CA . TYR A 1 781 ? -17.751 45.322 -16.926 1.00 64.69 781 TYR A CA 1
ATOM 6398 C C . TYR A 1 781 ? -16.979 45.932 -15.753 1.00 64.69 781 TYR A C 1
ATOM 6400 O O . TYR A 1 781 ? -16.093 46.764 -15.944 1.00 64.69 781 TYR A O 1
ATOM 6408 N N . ALA A 1 782 ? -17.260 45.418 -14.552 1.00 66.62 782 ALA A N 1
ATOM 6409 C CA . ALA A 1 782 ? -16.534 45.688 -13.315 1.00 66.62 782 ALA A CA 1
ATOM 6410 C C . ALA A 1 782 ? -16.013 44.375 -12.697 1.00 66.62 782 ALA A C 1
ATOM 6412 O O . ALA A 1 782 ? -16.776 43.419 -12.566 1.00 66.62 782 ALA A O 1
ATOM 6413 N N . TYR A 1 783 ? -14.743 44.334 -12.280 1.00 69.81 783 TYR A N 1
ATOM 6414 C CA . TYR A 1 783 ? -14.131 43.170 -11.614 1.00 69.81 783 TYR A CA 1
ATOM 6415 C C . TYR A 1 783 ? -13.835 43.451 -10.150 1.00 69.81 783 TYR A C 1
ATOM 6417 O O . TYR A 1 783 ? -13.234 44.475 -9.836 1.00 69.81 783 TYR A O 1
ATOM 6425 N N . LYS A 1 784 ? -14.210 42.518 -9.268 1.00 74.94 784 LYS A N 1
ATOM 6426 C CA . LYS A 1 784 ? -13.938 42.586 -7.828 1.00 74.94 784 LYS A CA 1
ATOM 6427 C C . LYS A 1 784 ? -12.585 41.956 -7.508 1.00 74.94 784 LYS A C 1
ATOM 6429 O O . LYS A 1 784 ? -12.403 40.762 -7.733 1.00 74.94 784 LYS A O 1
ATOM 6434 N N . ILE A 1 785 ? -11.676 42.716 -6.899 1.00 77.75 785 ILE A N 1
ATOM 6435 C CA . ILE A 1 785 ? -10.422 42.170 -6.353 1.00 77.75 785 ILE A CA 1
ATOM 6436 C C . ILE A 1 785 ? -10.539 41.974 -4.843 1.00 77.75 785 ILE A C 1
ATOM 6438 O O . ILE A 1 785 ? -10.903 42.899 -4.116 1.00 77.75 785 ILE A O 1
ATOM 6442 N N . ALA A 1 786 ? -10.228 40.766 -4.369 1.00 80.69 786 ALA A N 1
ATOM 6443 C CA . ALA A 1 786 ? -10.237 40.445 -2.947 1.00 80.69 786 ALA A CA 1
ATOM 6444 C C . ALA A 1 786 ? -8.972 40.907 -2.216 1.00 80.69 786 ALA A C 1
ATOM 6446 O O . ALA A 1 786 ? -7.864 40.906 -2.765 1.00 80.69 786 ALA A O 1
ATOM 6447 N N . HIS A 1 787 ? -9.165 41.222 -0.934 1.00 80.56 787 HIS A N 1
ATOM 6448 C CA . HIS A 1 787 ? -8.141 41.701 -0.010 1.00 80.56 787 HIS A CA 1
ATOM 6449 C C . HIS A 1 787 ? -6.910 40.797 0.073 1.00 80.56 787 HIS A C 1
ATOM 6451 O O . HIS A 1 787 ? -7.012 39.573 0.198 1.00 80.56 787 HIS A O 1
ATOM 6457 N N . VAL A 1 788 ? -5.742 41.429 0.115 1.00 82.06 788 VAL A N 1
ATOM 6458 C CA . VAL A 1 788 ? -4.500 40.825 0.588 1.00 82.06 788 VAL A CA 1
ATOM 6459 C C . VAL A 1 788 ? -4.395 41.069 2.091 1.00 82.06 788 VAL A C 1
ATOM 6461 O O . VAL A 1 788 ? -4.468 42.206 2.557 1.00 82.06 788 VAL A O 1
ATOM 6464 N N . LYS A 1 789 ? -4.274 39.986 2.856 1.00 80.81 789 LYS A N 1
ATOM 6465 C CA . LYS A 1 789 ? -4.126 39.982 4.311 1.00 80.81 789 LYS A CA 1
ATOM 6466 C C . LYS A 1 789 ? -2.657 39.777 4.661 1.00 80.81 789 LYS A C 1
ATOM 6468 O O . LYS A 1 789 ? -2.035 38.832 4.175 1.00 80.81 789 LYS A O 1
ATOM 6473 N N . ILE A 1 790 ? -2.124 40.641 5.516 1.00 76.06 790 ILE A N 1
ATOM 6474 C CA . ILE A 1 790 ? -0.741 40.575 5.997 1.00 76.06 790 ILE A CA 1
ATOM 6475 C C . ILE A 1 790 ? -0.702 40.146 7.462 1.00 76.06 790 ILE A C 1
ATOM 6477 O O . ILE A 1 790 ? -1.620 40.442 8.223 1.00 76.06 790 ILE A O 1
ATOM 6481 N N . SER A 1 791 ? 0.343 39.418 7.856 1.00 66.25 791 SER A N 1
ATOM 6482 C CA . SER A 1 791 ? 0.469 38.882 9.219 1.00 66.25 791 SER A CA 1
ATOM 6483 C C . SER A 1 791 ? 0.884 39.914 10.277 1.00 66.25 791 SER A C 1
ATOM 6485 O O . SER A 1 791 ? 0.772 39.618 11.460 1.00 66.25 791 SER A O 1
ATOM 6487 N N . ILE A 1 792 ? 1.379 41.094 9.880 1.00 63.03 792 ILE A N 1
ATOM 6488 C CA . ILE A 1 792 ? 1.840 42.162 10.785 1.00 63.03 792 ILE A CA 1
ATOM 6489 C C . ILE A 1 792 ? 1.298 43.504 10.282 1.00 63.03 792 ILE A C 1
ATOM 6491 O O . ILE A 1 792 ? 1.396 43.799 9.094 1.00 63.03 792 ILE A O 1
ATOM 6495 N N . ALA A 1 793 ? 0.746 44.322 11.181 1.00 52.91 793 ALA A N 1
ATOM 6496 C CA . ALA A 1 793 ? -0.022 45.527 10.853 1.00 52.91 793 ALA A CA 1
ATOM 6497 C C . ALA A 1 793 ? 0.800 46.761 10.396 1.00 52.91 793 ALA A C 1
ATOM 6499 O O . ALA A 1 793 ? 0.214 47.810 10.162 1.00 52.91 793 ALA A O 1
ATOM 6500 N N . GLN A 1 794 ? 2.130 46.665 10.248 1.00 57.16 794 GLN A N 1
ATOM 6501 C CA . GLN A 1 794 ? 3.017 47.805 9.923 1.00 57.16 794 GLN A CA 1
ATOM 6502 C C . GLN A 1 794 ? 4.045 47.506 8.816 1.00 57.16 794 GLN A C 1
ATOM 6504 O O . GLN A 1 794 ? 5.160 48.020 8.820 1.00 57.16 794 GLN A O 1
ATOM 6509 N N . PHE A 1 795 ? 3.700 46.649 7.858 1.00 69.12 795 PHE A N 1
ATOM 6510 C CA . PHE A 1 795 ? 4.597 46.300 6.757 1.00 69.12 795 PHE A CA 1
ATOM 6511 C C . PHE A 1 795 ? 4.148 46.986 5.466 1.00 69.12 795 PHE A C 1
ATOM 6513 O O . PHE A 1 795 ? 3.002 46.810 5.069 1.00 69.12 795 PHE A O 1
ATOM 6520 N N . SER A 1 796 ? 5.024 47.767 4.825 1.00 77.81 796 SER A N 1
ATOM 6521 C CA . SER A 1 796 ? 4.724 48.435 3.548 1.00 77.81 796 SER A CA 1
ATOM 6522 C C . SER A 1 796 ? 5.079 47.557 2.345 1.00 77.81 796 SER A C 1
ATOM 6524 O O . SER A 1 796 ? 5.925 46.658 2.437 1.00 77.81 796 SER A O 1
ATOM 6526 N N . VAL A 1 797 ? 4.490 47.842 1.183 1.00 78.31 797 VAL A N 1
ATOM 6527 C CA . VAL A 1 797 ? 4.836 47.173 -0.084 1.00 78.31 797 VAL A CA 1
ATOM 6528 C C . VAL A 1 797 ? 6.303 47.402 -0.454 1.00 78.31 797 VAL A C 1
ATOM 6530 O O . VAL A 1 797 ? 6.967 46.469 -0.905 1.00 78.31 797 VAL A O 1
ATOM 6533 N N . LYS A 1 798 ? 6.848 48.599 -0.207 1.00 77.06 798 LYS A N 1
ATOM 6534 C CA . LYS A 1 798 ? 8.267 48.895 -0.466 1.00 77.06 798 LYS A CA 1
ATOM 6535 C C . LYS A 1 798 ? 9.189 48.012 0.383 1.00 77.06 798 LYS A C 1
ATOM 6537 O O . LYS A 1 798 ? 10.121 47.408 -0.146 1.00 77.06 798 LYS A O 1
ATOM 6542 N N . CYS A 1 799 ? 8.896 47.875 1.678 1.00 77.31 799 CYS A N 1
ATOM 6543 C CA . CYS A 1 799 ? 9.641 46.979 2.564 1.00 77.31 799 CYS A CA 1
ATOM 6544 C C . CYS A 1 799 ? 9.489 45.510 2.145 1.00 77.31 799 CYS A C 1
ATOM 6546 O O . CYS A 1 799 ? 10.472 44.778 2.148 1.00 77.31 799 CYS A O 1
ATOM 6548 N N . PHE A 1 800 ? 8.296 45.083 1.721 1.00 82.81 800 PHE A N 1
ATOM 6549 C CA . PHE A 1 800 ? 8.065 43.734 1.193 1.00 82.81 800 PHE A CA 1
ATOM 6550 C C . PHE A 1 800 ? 8.910 43.405 -0.028 1.00 82.81 800 PHE A C 1
ATOM 6552 O O . PHE A 1 800 ? 9.546 42.351 -0.079 1.00 82.81 800 PHE A O 1
ATOM 6559 N N . LEU A 1 801 ? 8.914 44.304 -1.004 1.00 81.38 801 LEU A N 1
ATOM 6560 C CA . LEU A 1 801 ? 9.660 44.148 -2.239 1.00 81.38 801 LEU A CA 1
ATOM 6561 C C . LEU A 1 801 ? 11.173 44.111 -1.958 1.00 81.38 801 LEU A C 1
ATOM 6563 O O . LEU A 1 801 ? 11.853 43.182 -2.400 1.00 81.38 801 LEU A O 1
ATOM 6567 N N . SER A 1 802 ? 11.683 45.041 -1.146 1.00 79.62 802 SER A N 1
ATOM 6568 C CA . SER A 1 802 ? 13.097 45.078 -0.745 1.00 79.62 802 SER A CA 1
ATOM 6569 C C . SER A 1 802 ? 13.517 43.826 0.042 1.00 79.62 802 SER A C 1
ATOM 6571 O O . SER A 1 802 ? 14.532 43.198 -0.266 1.00 79.62 802 SER A O 1
ATOM 6573 N N . GLU A 1 803 ? 12.687 43.370 0.984 1.00 80.69 803 GLU A N 1
ATOM 6574 C CA . GLU A 1 803 ? 12.966 42.178 1.789 1.00 80.69 803 GLU A CA 1
ATOM 6575 C C . GLU A 1 803 ? 12.958 40.896 0.941 1.00 80.69 803 GLU A C 1
ATOM 6577 O O . GLU A 1 803 ? 13.824 40.034 1.102 1.00 80.69 803 GLU A O 1
ATOM 6582 N N . ARG A 1 804 ? 12.042 40.761 -0.028 1.00 83.38 804 ARG A N 1
ATOM 6583 C CA . ARG A 1 804 ? 12.064 39.628 -0.971 1.00 83.38 804 ARG A CA 1
ATOM 6584 C C . ARG A 1 804 ? 13.308 39.653 -1.857 1.00 83.38 804 ARG A C 1
ATOM 6586 O O . ARG A 1 804 ? 13.903 38.594 -2.062 1.00 83.38 804 ARG A O 1
ATOM 6593 N N . LYS A 1 805 ? 13.733 40.834 -2.321 1.00 83.44 805 LYS A N 1
ATOM 6594 C CA . LYS A 1 805 ? 14.980 41.011 -3.083 1.00 83.44 805 LYS A CA 1
ATOM 6595 C C . LYS A 1 805 ? 16.191 40.559 -2.258 1.00 83.44 805 LYS A C 1
ATOM 6597 O O . LYS A 1 805 ? 16.972 39.735 -2.734 1.00 83.44 805 LYS A O 1
ATOM 6602 N N . LYS A 1 806 ? 16.284 40.994 -0.996 1.00 82.12 806 LYS A N 1
ATOM 6603 C CA . LYS A 1 806 ? 17.332 40.588 -0.041 1.00 82.12 806 LYS A CA 1
ATOM 6604 C C . LYS A 1 806 ? 17.342 39.078 0.209 1.00 82.12 806 LYS A C 1
ATOM 6606 O O . LYS A 1 806 ? 18.383 38.441 0.093 1.00 82.12 806 LYS A O 1
ATOM 6611 N N . GLN A 1 807 ? 16.188 38.477 0.490 1.00 84.12 807 GLN A N 1
ATOM 6612 C CA . GLN A 1 807 ? 16.068 37.035 0.740 1.00 84.12 807 GLN A CA 1
ATOM 6613 C C . GLN A 1 807 ? 16.482 36.186 -0.468 1.00 84.12 807 GLN A C 1
ATOM 6615 O O . GLN A 1 807 ? 17.076 35.117 -0.313 1.00 84.12 807 GLN A O 1
ATOM 6620 N N . ILE A 1 808 ? 16.167 36.642 -1.681 1.00 84.06 808 ILE A N 1
ATOM 6621 C CA . ILE A 1 808 ? 16.588 35.977 -2.918 1.00 84.06 808 ILE A CA 1
ATOM 6622 C C . ILE A 1 808 ? 18.093 36.146 -3.130 1.00 84.06 808 ILE A C 1
ATOM 6624 O O . ILE A 1 808 ? 18.750 35.166 -3.480 1.00 84.06 808 ILE A O 1
ATOM 6628 N N . PHE A 1 809 ? 18.639 37.337 -2.875 1.00 82.75 809 PHE A N 1
ATOM 6629 C CA . PHE A 1 809 ? 20.076 37.602 -2.942 1.00 82.75 809 PHE A CA 1
ATOM 6630 C C . PHE A 1 809 ? 20.870 36.690 -1.997 1.00 82.75 809 PHE A C 1
ATOM 6632 O O . PHE A 1 809 ? 21.747 35.961 -2.462 1.00 82.75 809 PHE A O 1
ATOM 6639 N N . GLU A 1 810 ? 20.508 36.634 -0.710 1.00 80.62 810 GLU A N 1
ATOM 6640 C CA . GLU A 1 810 ? 21.174 35.763 0.273 1.00 80.62 810 GLU A CA 1
ATOM 6641 C C . GLU A 1 810 ? 21.086 34.286 -0.130 1.00 80.62 810 GLU A C 1
ATOM 6643 O O . GLU A 1 810 ? 22.078 33.566 -0.100 1.00 80.62 810 GLU A O 1
ATOM 6648 N N . ARG A 1 811 ? 19.934 33.833 -0.637 1.00 79.00 811 ARG A N 1
ATOM 6649 C CA . ARG A 1 811 ? 19.768 32.443 -1.088 1.00 79.00 811 ARG A CA 1
ATOM 6650 C C . ARG A 1 811 ? 20.604 32.095 -2.326 1.00 79.00 811 ARG A C 1
ATOM 6652 O O . ARG A 1 811 ? 20.980 30.936 -2.509 1.00 79.00 811 ARG A O 1
ATOM 6659 N N . ILE A 1 812 ? 20.853 33.059 -3.211 1.00 75.25 812 ILE A N 1
ATOM 6660 C CA . ILE A 1 812 ? 21.748 32.875 -4.364 1.00 75.25 812 ILE A CA 1
ATOM 6661 C C . ILE A 1 812 ? 23.201 32.842 -3.882 1.00 75.25 812 ILE A C 1
ATOM 6663 O O . ILE A 1 812 ? 23.942 31.947 -4.291 1.00 75.25 812 ILE A O 1
ATOM 6667 N N . LYS A 1 813 ? 23.574 33.740 -2.964 1.00 74.81 813 LYS A N 1
ATOM 6668 C CA . LYS A 1 813 ? 24.898 33.812 -2.331 1.00 74.81 813 LYS A CA 1
ATOM 6669 C C . LYS A 1 813 ? 25.247 32.530 -1.567 1.00 74.81 813 LYS A C 1
ATOM 6671 O O . LYS A 1 813 ? 26.303 31.955 -1.811 1.00 74.81 813 LYS A O 1
ATOM 6676 N N . GLU A 1 814 ? 24.334 32.002 -0.750 1.00 73.44 814 GLU A N 1
ATOM 6677 C CA . GLU A 1 814 ? 24.479 30.708 -0.054 1.00 73.44 814 GLU A CA 1
ATOM 6678 C C . GLU A 1 814 ? 24.783 29.550 -1.016 1.00 73.44 814 GLU A C 1
ATOM 6680 O O . GLU A 1 814 ? 25.515 28.620 -0.683 1.00 73.44 814 GLU A O 1
ATOM 6685 N N . LYS A 1 815 ? 24.200 29.581 -2.220 1.00 66.94 815 LYS A N 1
ATOM 6686 C CA . LYS A 1 815 ? 24.290 28.481 -3.185 1.00 66.94 815 LYS A CA 1
ATOM 6687 C C . LYS A 1 815 ? 25.475 28.608 -4.146 1.00 66.94 815 LYS A C 1
ATOM 6689 O O . LYS A 1 815 ? 25.963 27.582 -4.621 1.00 66.94 815 LYS A O 1
ATOM 6694 N N . HIS A 1 816 ? 25.907 29.830 -4.459 1.00 62.78 816 HIS A N 1
ATOM 6695 C CA . HIS A 1 816 ? 26.871 30.113 -5.528 1.00 62.78 816 HIS A CA 1
ATOM 6696 C C . HIS A 1 816 ? 28.131 30.884 -5.080 1.00 62.78 816 HIS A C 1
ATOM 6698 O O . HIS A 1 816 ? 29.051 31.009 -5.881 1.00 62.78 816 HIS A O 1
ATOM 6704 N N . GLY A 1 817 ? 28.241 31.326 -3.821 1.00 66.62 817 GLY A N 1
ATOM 6705 C CA . GLY A 1 817 ? 29.433 32.008 -3.292 1.00 66.62 817 GLY A CA 1
ATOM 6706 C C . GLY A 1 817 ? 29.456 33.521 -3.565 1.00 66.62 817 GLY A C 1
ATOM 6707 O O . GLY A 1 817 ? 28.466 34.203 -3.299 1.00 66.62 817 GLY A O 1
ATOM 6708 N N . LYS A 1 818 ? 30.589 34.069 -4.046 1.00 54.91 818 LYS A N 1
ATOM 6709 C CA . LYS A 1 818 ? 30.741 35.502 -4.396 1.00 54.91 818 LYS A CA 1
ATOM 6710 C C . LYS A 1 818 ? 29.968 35.833 -5.677 1.00 54.91 818 LYS A C 1
ATOM 6712 O O . LYS A 1 818 ? 30.138 35.160 -6.688 1.00 54.91 818 LYS A O 1
ATOM 6717 N N . VAL A 1 819 ? 29.151 36.886 -5.633 1.00 52.16 819 VAL A N 1
ATOM 6718 C CA . VAL A 1 819 ? 28.315 37.331 -6.758 1.00 52.16 819 VAL A CA 1
ATOM 6719 C C . VAL A 1 819 ? 28.479 38.837 -6.944 1.00 52.16 819 VAL A C 1
ATOM 6721 O O . VAL A 1 819 ? 27.601 39.619 -6.591 1.00 52.16 819 VAL A O 1
ATOM 6724 N N . ASP A 1 820 ? 29.614 39.250 -7.498 1.00 49.53 820 ASP A N 1
ATOM 6725 C CA . ASP A 1 820 ? 29.750 40.604 -8.026 1.00 49.53 820 ASP A CA 1
ATOM 6726 C C . ASP A 1 820 ? 29.104 40.620 -9.424 1.00 49.53 820 ASP A C 1
ATOM 6728 O O . ASP A 1 820 ? 29.476 39.824 -10.284 1.00 49.53 820 ASP A O 1
ATOM 6732 N N . SER A 1 821 ? 28.110 41.498 -9.633 1.00 53.78 821 SER A N 1
ATOM 6733 C CA . SER A 1 821 ? 27.387 41.789 -10.899 1.00 53.78 821 SER A CA 1
ATOM 6734 C C . SER A 1 821 ? 26.113 40.992 -11.293 1.00 53.78 821 SER A C 1
ATOM 6736 O O . SER A 1 821 ? 25.897 40.714 -12.470 1.00 53.78 821 SER A O 1
ATOM 6738 N N . GLN A 1 822 ? 25.175 40.698 -10.373 1.00 62.75 822 GLN A N 1
ATOM 6739 C CA . GLN A 1 822 ? 23.871 40.084 -10.748 1.00 62.75 822 GLN A CA 1
ATOM 6740 C C . GLN A 1 822 ? 22.584 40.786 -10.244 1.00 62.75 822 GLN A C 1
ATOM 6742 O O . GLN A 1 822 ? 21.545 40.132 -10.116 1.00 62.75 822 GLN A O 1
ATOM 6747 N N . ASP A 1 823 ? 22.574 42.108 -10.019 1.00 67.62 823 ASP A N 1
ATOM 6748 C CA . ASP A 1 823 ? 21.369 42.825 -9.527 1.00 67.62 823 ASP A CA 1
ATOM 6749 C C . ASP A 1 823 ? 20.132 42.646 -10.438 1.00 67.62 823 ASP A C 1
ATOM 6751 O O . ASP A 1 823 ? 18.998 42.463 -9.984 1.00 67.62 823 ASP A O 1
ATOM 6755 N N . HIS A 1 824 ? 20.354 42.566 -11.749 1.00 70.81 824 HIS A N 1
ATOM 6756 C CA . HIS A 1 824 ? 19.299 42.342 -12.736 1.00 70.81 824 HIS A CA 1
ATOM 6757 C C . HIS A 1 824 ? 18.664 40.935 -12.654 1.00 70.81 824 HIS A C 1
ATOM 6759 O O . HIS A 1 824 ? 17.451 40.780 -12.819 1.00 70.81 824 HIS A O 1
ATOM 6765 N N . ILE A 1 825 ? 19.446 39.895 -12.342 1.00 74.50 825 ILE A N 1
ATOM 6766 C CA . ILE A 1 825 ? 18.945 38.518 -12.171 1.00 74.50 825 ILE A CA 1
ATOM 6767 C C . ILE A 1 825 ? 18.114 38.413 -10.892 1.00 74.50 825 ILE A C 1
ATOM 6769 O O . ILE A 1 825 ? 17.024 37.834 -10.901 1.00 74.50 825 ILE A O 1
ATOM 6773 N N . VAL A 1 826 ? 18.610 39.000 -9.802 1.00 78.50 826 VAL A N 1
ATOM 6774 C CA . VAL A 1 826 ? 17.915 39.042 -8.510 1.00 78.50 826 VAL A CA 1
ATOM 6775 C C . VAL A 1 826 ? 16.587 39.776 -8.662 1.00 78.50 826 VAL A C 1
ATOM 6777 O O . VAL A 1 826 ? 15.557 39.277 -8.209 1.00 78.50 826 VAL A O 1
ATOM 6780 N N . SER A 1 827 ? 16.573 40.898 -9.380 1.00 74.88 827 SER A N 1
ATOM 6781 C CA . SER A 1 827 ? 15.360 41.671 -9.667 1.00 74.88 827 SER A CA 1
ATOM 6782 C C . SER A 1 827 ? 14.327 40.865 -10.469 1.00 74.88 827 SER A C 1
ATOM 6784 O O . SER A 1 827 ? 13.147 40.840 -10.112 1.00 74.88 827 SER A O 1
ATOM 6786 N N . ARG A 1 828 ? 14.757 40.106 -11.488 1.00 76.50 828 ARG A N 1
ATOM 6787 C CA . ARG A 1 828 ? 13.873 39.221 -12.278 1.00 76.50 828 ARG A CA 1
ATOM 6788 C C . ARG A 1 828 ? 13.291 38.066 -11.461 1.00 76.50 828 ARG A C 1
ATOM 6790 O O . ARG A 1 828 ? 12.101 37.768 -11.564 1.00 76.50 828 ARG A O 1
ATOM 6797 N N . LEU A 1 829 ? 14.107 37.424 -10.627 1.00 82.88 829 LEU A N 1
ATOM 6798 C CA . LEU A 1 829 ? 13.652 36.364 -9.721 1.00 82.88 829 LEU A CA 1
ATOM 6799 C C . LEU A 1 829 ? 12.682 36.901 -8.665 1.00 82.88 829 LEU A C 1
ATOM 6801 O O . LEU A 1 829 ? 11.705 36.231 -8.330 1.00 82.88 829 LEU A O 1
ATOM 6805 N N . SER A 1 830 ? 12.919 38.122 -8.190 1.00 83.00 830 SER A N 1
ATOM 6806 C CA . SER A 1 830 ? 12.048 38.805 -7.233 1.00 83.00 830 SER A CA 1
ATOM 6807 C C . SER A 1 830 ? 10.684 39.111 -7.845 1.00 83.00 830 SER A C 1
ATOM 6809 O O . SER A 1 830 ? 9.665 38.790 -7.236 1.00 83.00 830 SER A O 1
ATOM 6811 N N . ALA A 1 831 ? 10.639 39.612 -9.084 1.00 80.00 831 ALA A N 1
ATOM 6812 C CA . ALA A 1 831 ? 9.387 39.832 -9.809 1.00 80.00 831 ALA A CA 1
ATOM 6813 C C . ALA A 1 831 ? 8.576 38.532 -9.985 1.00 80.00 831 ALA A C 1
ATOM 6815 O O . ALA A 1 831 ? 7.374 38.508 -9.718 1.00 80.00 831 ALA A O 1
ATOM 6816 N N . LEU A 1 832 ? 9.232 37.423 -10.354 1.00 85.31 832 LEU A N 1
ATOM 6817 C CA . LEU A 1 832 ? 8.593 36.104 -10.454 1.00 85.31 832 LEU A CA 1
ATOM 6818 C C . LEU A 1 832 ? 7.990 35.652 -9.117 1.00 85.31 832 LEU A C 1
ATOM 6820 O O . LEU A 1 832 ? 6.857 35.168 -9.082 1.00 85.31 832 LEU A O 1
ATOM 6824 N N . VAL A 1 833 ? 8.739 35.792 -8.022 1.00 87.81 833 VAL A N 1
ATOM 6825 C CA . VAL A 1 833 ? 8.284 35.404 -6.679 1.00 87.81 833 VAL A CA 1
ATOM 6826 C C . VAL A 1 833 ? 7.067 36.224 -6.255 1.00 87.81 833 VAL A C 1
ATOM 6828 O O . VAL A 1 833 ? 6.085 35.642 -5.796 1.00 87.81 833 VAL A O 1
ATOM 6831 N N . VAL A 1 834 ? 7.094 37.541 -6.466 1.00 86.88 834 VAL A N 1
ATOM 6832 C CA . VAL A 1 834 ? 5.984 38.447 -6.129 1.00 86.88 834 VAL A CA 1
ATOM 6833 C C . VAL A 1 834 ? 4.723 38.093 -6.922 1.00 86.88 834 VAL A C 1
ATOM 6835 O O . VAL A 1 834 ? 3.644 37.987 -6.338 1.00 86.88 834 VAL A O 1
ATOM 6838 N N . VAL A 1 835 ? 4.852 37.820 -8.226 1.00 85.88 835 VAL A N 1
ATOM 6839 C CA . VAL A 1 835 ? 3.728 37.373 -9.067 1.00 85.88 835 VAL A CA 1
ATOM 6840 C C . VAL A 1 835 ? 3.141 36.055 -8.561 1.00 85.88 835 VAL A C 1
ATOM 6842 O O . VAL A 1 835 ? 1.922 35.926 -8.459 1.00 85.88 835 VAL A O 1
ATOM 6845 N N . PHE A 1 836 ? 3.977 35.082 -8.192 1.00 89.50 836 PHE A N 1
ATOM 6846 C CA . PHE A 1 836 ? 3.495 33.809 -7.652 1.00 89.50 836 PHE A CA 1
ATOM 6847 C C . PHE A 1 836 ? 2.817 33.979 -6.284 1.00 89.50 836 PHE A C 1
ATOM 6849 O O . PHE A 1 836 ? 1.788 33.346 -6.050 1.00 89.50 836 PHE A O 1
ATOM 6856 N N . GLU A 1 837 ? 3.334 34.822 -5.388 1.00 88.06 837 GLU A N 1
ATOM 6857 C CA . GLU A 1 837 ? 2.698 35.067 -4.083 1.00 88.06 837 GLU A CA 1
ATOM 6858 C C . GLU A 1 837 ? 1.339 35.772 -4.219 1.00 88.06 837 GLU A C 1
ATOM 6860 O O . GLU A 1 837 ? 0.405 35.406 -3.507 1.00 88.06 837 GLU A O 1
ATOM 6865 N N . LEU A 1 838 ? 1.186 36.706 -5.165 1.00 86.94 838 LEU A N 1
ATOM 6866 C CA . LEU A 1 838 ? -0.030 37.520 -5.308 1.00 86.94 838 LEU A CA 1
ATOM 6867 C C . LEU A 1 838 ? -1.084 36.957 -6.273 1.00 86.94 838 LEU A C 1
ATOM 6869 O O . LEU A 1 838 ? -2.279 37.201 -6.077 1.00 86.94 838 LEU A O 1
ATOM 6873 N N . LEU A 1 839 ? -0.674 36.225 -7.315 1.00 86.06 839 LEU A N 1
ATOM 6874 C CA . LEU A 1 839 ? -1.561 35.802 -8.411 1.00 86.06 839 LEU A CA 1
ATOM 6875 C C . LEU A 1 839 ? -1.778 34.282 -8.508 1.00 86.06 839 LEU A C 1
ATOM 6877 O O . LEU A 1 839 ? -2.496 33.821 -9.392 1.00 86.06 839 LEU A O 1
ATOM 6881 N N . THR A 1 840 ? -1.210 33.476 -7.600 1.00 86.06 840 THR A N 1
ATOM 6882 C CA . THR A 1 840 ? -1.535 32.032 -7.534 1.00 86.06 840 THR A CA 1
ATOM 6883 C C . THR A 1 840 ? -2.971 31.784 -7.047 1.00 86.06 840 THR A C 1
ATOM 6885 O O . THR A 1 840 ? -3.538 30.731 -7.332 1.00 86.06 840 THR A O 1
ATOM 6888 N N . ALA A 1 841 ? -3.587 32.733 -6.335 1.00 85.12 841 ALA A N 1
ATOM 6889 C CA . ALA A 1 841 ? -5.005 32.684 -5.974 1.00 85.12 841 ALA A CA 1
ATOM 6890 C C . ALA A 1 841 ? -5.862 33.446 -6.996 1.00 85.12 841 ALA A C 1
ATOM 6892 O O . ALA A 1 841 ? -5.431 34.479 -7.514 1.00 85.12 841 ALA A O 1
ATOM 6893 N N . LYS A 1 842 ? -7.095 32.973 -7.238 1.00 82.56 842 LYS A N 1
ATOM 6894 C CA . LYS A 1 842 ? -8.077 33.673 -8.086 1.00 82.56 842 LYS A CA 1
ATOM 6895 C C . LYS A 1 842 ? -8.308 35.104 -7.599 1.00 82.56 842 LYS A C 1
ATOM 6897 O O . LYS A 1 842 ? -8.231 35.366 -6.399 1.00 82.56 842 LYS A O 1
ATOM 6902 N N . HIS A 1 843 ? -8.597 36.011 -8.526 1.00 79.38 843 HIS A N 1
ATOM 6903 C CA . HIS A 1 843 ? -8.716 37.451 -8.278 1.00 79.38 843 HIS A CA 1
ATOM 6904 C C . HIS A 1 843 ? -9.750 37.823 -7.189 1.00 79.38 843 HIS A C 1
ATOM 6906 O O . HIS A 1 843 ? -9.532 38.766 -6.428 1.00 79.38 843 HIS A O 1
ATOM 6912 N N . ASP A 1 844 ? -10.814 37.032 -7.049 1.00 78.25 844 ASP A N 1
ATOM 6913 C CA . ASP A 1 844 ? -11.903 37.164 -6.073 1.00 78.25 844 ASP A CA 1
ATOM 6914 C C . ASP A 1 844 ? -11.636 36.468 -4.722 1.00 78.25 844 ASP A C 1
ATOM 6916 O O . ASP A 1 844 ? -12.431 36.589 -3.789 1.00 78.25 844 ASP A O 1
ATOM 6920 N N . GLN A 1 845 ? -10.517 35.749 -4.591 1.00 84.50 845 GLN A N 1
ATOM 6921 C CA . GLN A 1 845 ? -10.115 35.054 -3.366 1.00 84.50 845 GLN A CA 1
ATOM 6922 C C . GLN A 1 845 ? -9.040 35.843 -2.613 1.00 84.50 845 GLN A C 1
ATOM 6924 O O . GLN A 1 845 ? -8.116 36.360 -3.250 1.00 84.50 845 GLN A O 1
ATOM 6929 N N . PRO A 1 846 ? -9.111 35.942 -1.273 1.00 81.94 846 PRO A N 1
ATOM 6930 C CA . PRO A 1 846 ? -8.113 36.662 -0.495 1.00 81.94 846 PRO A CA 1
ATOM 6931 C C . PRO A 1 846 ? -6.749 35.963 -0.538 1.00 81.94 846 PRO A C 1
ATOM 6933 O O . PRO A 1 846 ? -6.663 34.734 -0.565 1.00 81.94 846 PRO A O 1
ATOM 6936 N N . VAL A 1 847 ? -5.676 36.752 -0.507 1.00 86.69 847 VAL A N 1
ATOM 6937 C CA . VAL A 1 847 ? -4.288 36.258 -0.465 1.00 86.69 847 VAL A CA 1
ATOM 6938 C C . VAL A 1 847 ? -3.694 36.565 0.896 1.00 86.69 847 VAL A C 1
ATOM 6940 O O . VAL A 1 847 ? -3.878 37.659 1.412 1.00 86.69 847 VAL A O 1
ATOM 6943 N N . PHE A 1 848 ? -2.963 35.614 1.469 1.00 83.12 848 PHE A N 1
ATOM 6944 C CA . PHE A 1 848 ? -2.277 35.804 2.742 1.00 83.12 848 PHE A CA 1
ATOM 6945 C C . PHE A 1 848 ? -0.774 35.910 2.508 1.00 83.12 848 PHE A C 1
ATOM 6947 O O . PHE A 1 848 ? -0.164 34.971 1.995 1.00 83.12 848 PHE A O 1
ATOM 6954 N N . ILE A 1 849 ? -0.183 37.034 2.907 1.00 80.50 849 ILE A N 1
ATOM 6955 C CA . ILE A 1 849 ? 1.264 37.245 2.890 1.00 80.50 849 ILE A CA 1
ATOM 6956 C C . ILE A 1 849 ? 1.765 37.204 4.328 1.00 80.50 849 ILE A C 1
ATOM 6958 O O . ILE A 1 849 ? 1.427 38.047 5.159 1.00 80.50 849 ILE A O 1
ATOM 6962 N N . SER A 1 850 ? 2.584 36.200 4.618 1.00 68.94 850 SER A N 1
ATOM 6963 C CA . SER A 1 850 ? 3.293 36.094 5.887 1.00 68.94 850 SER A CA 1
ATOM 6964 C C . SER A 1 850 ? 4.595 36.894 5.842 1.00 68.94 850 SER A C 1
ATOM 6966 O O . SER A 1 850 ? 5.418 36.701 4.936 1.00 68.94 850 SER A O 1
ATOM 6968 N N . TYR A 1 851 ? 4.811 37.726 6.856 1.00 65.88 851 TYR A N 1
ATOM 6969 C CA . TYR A 1 851 ? 6.134 38.212 7.231 1.00 65.88 851 TYR A CA 1
ATOM 6970 C C . TYR A 1 851 ? 6.927 37.049 7.854 1.00 65.88 851 TYR A C 1
ATOM 6972 O O . TYR A 1 851 ? 6.348 36.293 8.639 1.00 65.88 851 TYR A O 1
ATOM 6980 N N . PRO A 1 852 ? 8.205 36.830 7.515 1.00 58.06 852 PRO A N 1
ATOM 6981 C CA . PRO A 1 852 ? 8.957 35.741 8.119 1.00 58.06 852 PRO A CA 1
ATOM 6982 C C . PRO A 1 852 ? 9.399 36.111 9.540 1.00 58.06 852 PRO A C 1
ATOM 6984 O O . PRO A 1 852 ? 10.187 37.031 9.730 1.00 58.06 852 PRO A O 1
ATOM 6987 N N . SER A 1 853 ? 8.930 35.355 10.535 1.00 48.22 853 SER A N 1
ATOM 6988 C CA . SER A 1 853 ? 9.626 35.198 11.813 1.00 48.22 853 SER A CA 1
ATOM 6989 C C . SER A 1 853 ? 10.688 34.107 11.638 1.00 48.22 853 SER A C 1
ATOM 6991 O O . SER A 1 853 ? 10.345 32.946 11.418 1.00 48.22 853 SER A O 1
ATOM 6993 N N . GLU A 1 854 ? 11.963 34.496 11.651 1.00 48.41 854 GLU A N 1
ATOM 6994 C CA . GLU A 1 854 ? 13.168 33.655 11.830 1.00 48.41 854 GLU A CA 1
ATOM 6995 C C . GLU A 1 854 ? 13.395 32.435 10.896 1.00 48.41 854 GLU A C 1
ATOM 6997 O O . GLU A 1 854 ? 14.450 31.816 10.965 1.00 48.41 854 GLU A O 1
ATOM 7002 N N . ASN A 1 855 ? 12.496 32.101 9.957 1.00 51.56 855 ASN A N 1
ATOM 7003 C CA . ASN A 1 855 ? 12.576 30.877 9.142 1.00 51.56 855 ASN A CA 1
ATOM 7004 C C . ASN A 1 855 ? 12.315 31.095 7.631 1.00 51.56 855 ASN A C 1
ATOM 7006 O O . ASN A 1 855 ? 11.256 30.735 7.120 1.00 51.56 855 ASN A O 1
ATOM 7010 N N . GLY A 1 856 ? 13.316 31.590 6.891 1.00 65.44 856 GLY A N 1
ATOM 7011 C CA . GLY A 1 856 ? 13.500 31.398 5.434 1.00 65.44 856 GLY A CA 1
ATOM 7012 C C . GLY A 1 856 ? 12.386 31.840 4.450 1.00 65.44 856 GLY A C 1
ATOM 7013 O O . GLY A 1 856 ? 11.369 32.423 4.811 1.00 65.44 856 GLY A O 1
ATOM 7014 N N . LEU A 1 857 ? 12.590 31.563 3.145 1.00 75.62 857 LEU A N 1
ATOM 7015 C CA . LEU A 1 857 ? 11.632 31.914 2.074 1.00 75.62 857 LEU A CA 1
ATOM 7016 C C . LEU A 1 857 ? 10.292 31.149 2.200 1.00 75.62 857 LEU A C 1
ATOM 7018 O O . LEU A 1 857 ? 10.302 29.913 2.341 1.00 75.62 857 LEU A O 1
ATOM 7022 N N . PRO A 1 858 ? 9.137 31.817 1.980 1.00 78.19 858 PRO A N 1
ATOM 7023 C CA . PRO A 1 858 ? 7.826 31.170 1.954 1.00 78.19 858 PRO A CA 1
ATOM 7024 C C . PRO A 1 858 ? 7.731 30.002 0.965 1.00 78.19 858 PRO A C 1
ATOM 7026 O O . PRO A 1 858 ? 8.442 29.920 -0.039 1.00 78.19 858 PRO A O 1
ATOM 7029 N N . ALA A 1 859 ? 6.808 29.071 1.221 1.00 82.50 859 ALA A N 1
ATOM 7030 C CA . ALA A 1 859 ? 6.637 27.882 0.381 1.00 82.50 859 ALA A CA 1
ATOM 7031 C C . ALA A 1 859 ? 6.288 28.215 -1.085 1.00 82.50 859 ALA A C 1
ATOM 7033 O O . ALA A 1 859 ? 6.739 27.511 -1.989 1.00 82.50 859 ALA A O 1
ATOM 7034 N N . ILE A 1 860 ? 5.511 29.277 -1.325 1.00 84.19 860 ILE A N 1
ATOM 7035 C CA . ILE A 1 860 ? 5.152 29.733 -2.677 1.00 84.19 860 ILE A CA 1
ATOM 7036 C C . ILE A 1 860 ? 6.370 30.351 -3.379 1.00 84.19 860 ILE A C 1
ATOM 7038 O O . ILE A 1 860 ? 6.678 29.943 -4.498 1.00 84.19 860 ILE A O 1
ATOM 7042 N N . ALA A 1 861 ? 7.137 31.211 -2.699 1.00 83.75 861 ALA A N 1
ATOM 7043 C CA . ALA A 1 861 ? 8.401 31.742 -3.218 1.00 83.75 861 ALA A CA 1
ATOM 7044 C C . ALA A 1 861 ? 9.392 30.635 -3.606 1.00 83.75 861 ALA A C 1
ATOM 7046 O O . ALA A 1 861 ? 9.979 30.662 -4.688 1.00 83.75 861 ALA A O 1
ATOM 7047 N N . ARG A 1 862 ? 9.543 29.600 -2.766 1.00 86.44 862 ARG A N 1
ATOM 7048 C CA . ARG A 1 862 ? 10.414 28.450 -3.070 1.00 86.44 862 ARG A CA 1
ATOM 7049 C C . ARG A 1 862 ? 9.975 27.696 -4.327 1.00 86.44 862 ARG A C 1
ATOM 7051 O O . ARG A 1 862 ? 10.831 27.262 -5.096 1.00 86.44 862 ARG A O 1
ATOM 7058 N N . LYS A 1 863 ? 8.664 27.555 -4.558 1.00 88.81 863 LYS A N 1
ATOM 7059 C CA . LYS A 1 863 ? 8.124 26.955 -5.791 1.00 88.81 863 LYS A CA 1
ATOM 7060 C C . LYS A 1 863 ? 8.417 27.827 -7.013 1.00 88.81 863 LYS A C 1
ATOM 7062 O O . LYS A 1 863 ? 8.859 27.292 -8.023 1.00 88.81 863 LYS A O 1
ATOM 7067 N N . ALA A 1 864 ? 8.246 29.143 -6.904 1.00 88.06 864 ALA A N 1
ATOM 7068 C CA . ALA A 1 864 ? 8.544 30.087 -7.980 1.00 88.06 864 ALA A CA 1
ATOM 7069 C C . ALA A 1 864 ? 10.030 30.037 -8.393 1.00 88.06 864 ALA A C 1
ATOM 7071 O O . ALA A 1 864 ? 10.351 29.895 -9.572 1.00 88.06 864 ALA A O 1
ATOM 7072 N N . LEU A 1 865 ? 10.951 30.022 -7.423 1.00 87.69 865 LEU A N 1
ATOM 7073 C CA . LEU A 1 865 ? 12.383 29.860 -7.704 1.00 87.69 865 LEU A CA 1
ATOM 7074 C C . LEU A 1 865 ? 12.710 28.505 -8.349 1.00 87.69 865 LEU A C 1
ATOM 7076 O O . LEU A 1 865 ? 13.547 28.434 -9.248 1.00 87.69 865 LEU A O 1
ATOM 7080 N N . PHE A 1 866 ? 12.043 27.427 -7.929 1.00 89.75 866 PHE A N 1
ATOM 7081 C CA . PHE A 1 866 ? 12.217 26.105 -8.537 1.00 89.75 866 PHE A CA 1
ATOM 7082 C C . PHE A 1 866 ? 11.763 26.071 -10.005 1.00 89.75 866 PHE A C 1
ATOM 7084 O O . PHE A 1 866 ? 12.394 25.399 -10.827 1.00 89.75 866 PHE A O 1
ATOM 7091 N N . VAL A 1 867 ? 10.710 26.821 -10.346 1.00 91.56 867 VAL A N 1
ATOM 7092 C CA . VAL A 1 867 ? 10.249 26.987 -11.729 1.00 91.56 867 VAL A CA 1
ATOM 7093 C C . VAL A 1 867 ? 11.342 27.645 -12.577 1.00 91.56 867 VAL A C 1
ATOM 7095 O O . VAL A 1 867 ? 11.717 27.096 -13.614 1.00 91.56 867 VAL A O 1
ATOM 7098 N N . MET A 1 868 ? 11.909 28.767 -12.120 1.00 86.00 868 MET A N 1
ATOM 7099 C CA . MET A 1 868 ? 12.968 29.459 -12.868 1.00 86.00 868 MET A CA 1
ATOM 7100 C C . MET A 1 868 ? 14.259 28.639 -12.957 1.00 86.00 868 MET A C 1
ATOM 7102 O O . MET A 1 868 ? 14.894 28.610 -14.003 1.00 86.00 868 MET A O 1
ATOM 7106 N N . TYR A 1 869 ? 14.622 27.909 -11.903 1.00 86.50 869 TYR A N 1
ATOM 7107 C CA . TYR A 1 869 ? 15.798 27.036 -11.914 1.00 86.50 869 TYR A CA 1
ATOM 7108 C C . TYR A 1 869 ? 15.719 25.936 -12.987 1.00 86.50 869 TYR A C 1
ATOM 7110 O O . TYR A 1 869 ? 16.707 25.624 -13.648 1.00 86.50 869 TYR A O 1
ATOM 7118 N N . ASN A 1 870 ? 14.543 25.332 -13.183 1.00 91.25 870 ASN A N 1
ATOM 7119 C CA . ASN A 1 870 ? 14.372 24.337 -14.243 1.00 91.25 870 ASN A CA 1
ATOM 7120 C C . ASN A 1 870 ? 14.301 24.982 -15.633 1.00 91.25 870 ASN A C 1
ATOM 7122 O O . ASN A 1 870 ? 14.749 24.369 -16.598 1.00 91.25 870 ASN A O 1
ATOM 7126 N N . PHE A 1 871 ? 13.798 26.215 -15.732 1.00 90.56 871 PHE A N 1
ATOM 7127 C CA . PHE A 1 871 ? 13.844 26.985 -16.971 1.00 90.56 871 PHE A CA 1
ATOM 7128 C C . PHE A 1 871 ? 15.287 27.285 -17.404 1.00 90.56 871 PHE A C 1
ATOM 7130 O O . PHE A 1 871 ? 15.666 26.965 -18.529 1.00 90.56 871 PHE A O 1
ATOM 7137 N N . THR A 1 872 ? 16.124 27.811 -16.503 1.00 85.25 872 THR A N 1
ATOM 7138 C CA . THR A 1 872 ? 17.541 28.086 -16.802 1.00 85.25 872 THR A CA 1
ATOM 7139 C C . THR A 1 872 ? 18.315 26.809 -17.117 1.00 85.25 872 THR A C 1
ATOM 7141 O O . THR A 1 872 ? 19.173 26.812 -17.998 1.00 85.25 872 THR A O 1
ATOM 7144 N N . ARG A 1 873 ? 17.964 25.681 -16.486 1.00 88.50 873 ARG A N 1
ATOM 7145 C CA . ARG A 1 873 ? 18.507 24.359 -16.833 1.00 88.50 873 ARG A CA 1
ATOM 7146 C C . ARG A 1 873 ? 18.194 23.959 -18.281 1.00 88.50 873 ARG A C 1
ATOM 7148 O O . ARG A 1 873 ? 19.092 23.474 -18.961 1.00 88.50 873 ARG A O 1
ATOM 7155 N N . MET A 1 874 ? 16.969 24.175 -18.773 1.00 91.94 874 MET A N 1
ATOM 7156 C CA . MET A 1 874 ? 16.637 23.930 -20.188 1.00 91.94 874 MET A CA 1
ATOM 7157 C C . MET A 1 874 ? 17.460 24.825 -21.121 1.00 91.94 874 MET A C 1
ATOM 7159 O O . MET A 1 874 ? 18.011 24.328 -22.101 1.00 91.94 874 MET A O 1
ATOM 7163 N N . CYS A 1 875 ? 17.610 26.114 -20.790 1.00 86.94 875 CYS A N 1
ATOM 7164 C CA . CYS A 1 875 ? 18.473 27.031 -21.543 1.00 86.94 875 CYS A CA 1
ATOM 7165 C C . CYS A 1 875 ? 19.921 26.529 -21.601 1.00 86.94 875 CYS A C 1
ATOM 7167 O O . CYS A 1 875 ? 20.525 26.514 -22.671 1.00 86.94 875 CYS A O 1
ATOM 7169 N N . SER A 1 876 ? 20.464 26.087 -20.463 1.00 87.94 876 SER A N 1
ATOM 7170 C CA . SER A 1 876 ? 21.826 25.559 -20.361 1.00 87.94 876 SER A CA 1
ATOM 7171 C C . SER A 1 876 ? 22.022 24.335 -21.259 1.00 87.94 876 SER A C 1
ATOM 7173 O O . SER A 1 876 ? 22.979 24.309 -22.022 1.00 87.94 876 SER A O 1
ATOM 7175 N N . ILE A 1 877 ? 21.078 23.388 -21.273 1.00 91.31 877 ILE A N 1
ATOM 7176 C CA . ILE A 1 877 ? 21.127 22.206 -22.153 1.00 91.31 877 ILE A CA 1
ATOM 7177 C C . ILE A 1 877 ? 21.176 22.613 -23.632 1.00 91.31 877 ILE A C 1
ATOM 7179 O O . ILE A 1 877 ? 22.019 22.117 -24.380 1.00 91.31 877 ILE A O 1
ATOM 7183 N N . LEU A 1 878 ? 20.298 23.529 -24.052 1.00 91.38 878 LEU A N 1
ATOM 7184 C CA . LEU A 1 878 ? 20.242 24.004 -25.439 1.00 91.38 878 LEU A CA 1
ATOM 7185 C C . LEU A 1 878 ? 21.518 24.764 -25.834 1.00 91.38 878 LEU A C 1
ATOM 7187 O O . LEU A 1 878 ? 22.023 24.589 -26.942 1.00 91.38 878 LEU A O 1
ATOM 7191 N N . ASN A 1 879 ? 22.071 25.574 -24.930 1.00 89.94 879 ASN A N 1
ATOM 7192 C CA . ASN A 1 879 ? 23.322 26.296 -25.160 1.00 89.94 879 ASN A CA 1
ATOM 7193 C C . ASN A 1 879 ? 24.526 25.346 -25.217 1.00 89.94 879 ASN A C 1
ATOM 7195 O O . ASN A 1 879 ? 25.373 25.497 -26.095 1.00 89.94 879 ASN A O 1
ATOM 7199 N N . SER A 1 880 ? 24.587 24.342 -24.338 1.00 89.38 880 SER A N 1
ATOM 7200 C CA . SER A 1 880 ? 25.613 23.296 -24.367 1.00 89.38 880 SER A CA 1
ATOM 7201 C C . SER A 1 880 ? 25.570 22.510 -25.672 1.00 89.38 880 SER A C 1
ATOM 7203 O O . SER A 1 880 ? 26.618 22.314 -26.279 1.00 89.38 880 SER A O 1
ATOM 7205 N N . PHE A 1 881 ? 24.380 22.138 -26.154 1.00 91.81 881 PHE A N 1
ATOM 7206 C CA . PHE A 1 881 ? 24.227 21.498 -27.461 1.00 91.81 881 PHE A CA 1
ATOM 7207 C C . PHE A 1 881 ? 24.741 22.397 -28.595 1.00 91.81 881 PHE A C 1
ATOM 7209 O O . PHE A 1 881 ? 25.582 21.962 -29.376 1.00 91.81 881 PHE A O 1
ATOM 7216 N N . LYS A 1 882 ? 24.331 23.674 -28.647 1.00 90.94 882 LYS A N 1
ATOM 7217 C CA . LYS A 1 882 ? 24.821 24.636 -29.655 1.00 90.94 882 LYS A CA 1
ATOM 7218 C C . LYS A 1 882 ? 26.342 24.798 -29.624 1.00 90.94 882 LYS A C 1
ATOM 7220 O O . LYS A 1 882 ? 26.970 24.809 -30.679 1.00 90.94 882 LYS A O 1
ATOM 7225 N N . LYS A 1 883 ? 26.935 24.882 -28.428 1.00 90.50 883 LYS A N 1
ATOM 7226 C CA . LYS A 1 883 ? 28.391 24.953 -28.250 1.00 90.50 883 LYS A CA 1
ATOM 7227 C C . LYS A 1 883 ? 29.067 23.682 -28.772 1.00 90.50 883 LYS A C 1
ATOM 7229 O O . LYS A 1 883 ? 30.023 23.781 -29.530 1.00 90.50 883 LYS A O 1
ATOM 7234 N N . MET A 1 884 ? 28.536 22.507 -28.443 1.00 87.50 884 MET A N 1
ATOM 7235 C CA . MET A 1 884 ? 29.065 21.219 -28.906 1.00 87.50 884 MET A CA 1
ATOM 7236 C C . MET A 1 884 ? 28.927 21.025 -30.426 1.00 87.50 884 MET A C 1
ATOM 7238 O O . MET A 1 884 ? 29.795 20.410 -31.037 1.00 87.50 884 MET A O 1
ATOM 7242 N N . VAL A 1 885 ? 27.900 21.599 -31.061 1.00 89.88 885 VAL A N 1
ATOM 7243 C CA . VAL A 1 885 ? 27.796 21.662 -32.531 1.00 89.88 885 VAL A CA 1
ATOM 7244 C C . VAL A 1 885 ? 28.858 22.599 -33.116 1.00 89.88 885 VAL A C 1
ATOM 7246 O O . VAL A 1 885 ? 29.488 22.257 -34.110 1.00 89.88 885 VAL A O 1
ATOM 7249 N N . SER A 1 886 ? 29.108 23.759 -32.495 1.00 89.31 886 SER A N 1
ATOM 7250 C CA . SER A 1 886 ? 30.149 24.691 -32.964 1.00 89.31 886 SER A CA 1
ATOM 7251 C C . SER A 1 886 ? 31.573 24.137 -32.842 1.00 89.31 886 SER A C 1
ATOM 7253 O O . SER A 1 886 ? 32.437 24.511 -33.625 1.00 89.31 886 SER A O 1
ATOM 7255 N N . THR A 1 887 ? 31.812 23.219 -31.899 1.00 88.25 887 THR A N 1
ATOM 7256 C CA . THR A 1 887 ? 33.099 22.528 -31.722 1.00 88.25 887 THR A CA 1
ATOM 7257 C C . THR A 1 887 ? 33.177 21.204 -32.491 1.00 88.25 887 THR A C 1
ATOM 7259 O O . THR A 1 887 ? 34.048 20.394 -32.192 1.00 88.25 887 THR A O 1
ATOM 7262 N N . ASN A 1 888 ? 32.258 20.944 -33.431 1.00 83.06 888 ASN A N 1
ATOM 7263 C CA . ASN A 1 888 ? 32.157 19.700 -34.209 1.00 83.06 888 ASN A CA 1
ATOM 7264 C C . ASN A 1 888 ? 32.033 18.404 -33.374 1.00 83.06 888 ASN A C 1
ATOM 7266 O O . ASN A 1 888 ? 32.306 17.321 -33.880 1.00 83.06 888 ASN A O 1
ATOM 7270 N N . TYR A 1 889 ? 31.597 18.486 -32.111 1.00 80.81 889 TYR A N 1
ATOM 7271 C CA . TYR A 1 889 ? 31.358 17.309 -31.261 1.00 80.81 889 TYR A CA 1
ATOM 7272 C C . TYR A 1 889 ? 30.006 16.642 -31.565 1.00 80.81 889 TYR A C 1
ATOM 7274 O O . TYR A 1 889 ? 29.879 15.424 -31.482 1.00 80.81 889 TYR A O 1
ATOM 7282 N N . TYR A 1 890 ? 28.997 17.435 -31.942 1.00 86.75 890 TYR A N 1
ATOM 7283 C CA . TYR A 1 890 ? 27.716 16.941 -32.458 1.00 86.75 890 TYR A CA 1
ATOM 7284 C C . TYR A 1 890 ? 27.473 17.419 -33.895 1.00 86.75 890 TYR A C 1
ATOM 7286 O O . TYR A 1 890 ? 27.880 18.533 -34.238 1.00 86.75 890 TYR A O 1
ATOM 7294 N N . PRO A 1 891 ? 26.741 16.645 -34.721 1.00 85.31 891 PRO A N 1
ATOM 7295 C CA . PRO A 1 891 ? 26.287 17.123 -36.018 1.00 85.31 891 PRO A CA 1
ATOM 7296 C C . PRO A 1 891 ? 25.244 18.242 -35.869 1.00 85.31 891 PRO A C 1
ATOM 7298 O O . PRO A 1 891 ? 24.597 18.392 -34.827 1.00 85.31 891 PRO A O 1
ATOM 7301 N N . LYS A 1 892 ? 25.040 19.023 -36.939 1.00 88.81 892 LYS A N 1
ATOM 7302 C CA . LYS A 1 892 ? 23.968 20.032 -36.989 1.00 88.81 892 LYS A CA 1
ATOM 7303 C C . LYS A 1 892 ? 22.605 19.370 -36.750 1.00 88.81 892 LYS A C 1
ATOM 7305 O O . LYS A 1 892 ? 22.340 18.293 -37.274 1.00 88.81 892 LYS A O 1
ATOM 7310 N N . LEU A 1 893 ? 21.738 20.046 -35.990 1.00 89.44 893 LEU A N 1
ATOM 7311 C CA . LEU A 1 893 ? 20.406 19.547 -35.635 1.00 89.44 893 LEU A CA 1
ATOM 7312 C C . LEU A 1 893 ? 19.577 19.231 -36.887 1.00 89.44 893 LEU A C 1
ATOM 7314 O O . LEU A 1 893 ? 19.237 20.131 -37.657 1.00 89.44 893 LEU A O 1
ATOM 7318 N N . VAL A 1 894 ? 19.219 17.960 -37.055 1.00 86.94 894 VAL A N 1
ATOM 7319 C CA . VAL A 1 894 ? 18.381 17.498 -38.166 1.00 86.94 894 VAL A CA 1
ATOM 7320 C C . VAL A 1 894 ? 16.910 17.852 -37.892 1.00 86.94 894 VAL A C 1
ATOM 7322 O O . VAL A 1 894 ? 16.428 17.621 -36.779 1.00 86.94 894 VAL A O 1
ATOM 7325 N N . PRO A 1 895 ? 16.165 18.414 -38.866 1.00 81.88 895 PRO A N 1
ATOM 7326 C CA . PRO A 1 895 ? 14.734 18.673 -38.729 1.00 81.88 895 PRO A CA 1
ATOM 7327 C C . PRO A 1 895 ? 13.936 17.434 -38.309 1.00 81.88 895 PRO A C 1
ATOM 7329 O O . PRO A 1 895 ? 14.096 16.363 -38.889 1.00 81.88 895 PRO A O 1
ATOM 7332 N N . LEU A 1 896 ? 12.997 17.601 -37.370 1.00 76.56 896 LEU A N 1
ATOM 7333 C CA . LEU A 1 896 ? 12.184 16.501 -36.834 1.00 76.56 896 LEU A CA 1
ATOM 7334 C C . LEU A 1 896 ? 11.446 15.697 -37.925 1.00 76.56 896 LEU A C 1
ATOM 7336 O O . LEU A 1 896 ? 11.266 14.494 -37.784 1.00 76.56 896 LEU A O 1
ATOM 7340 N N . ALA A 1 897 ? 11.047 16.338 -39.028 1.00 73.19 897 ALA A N 1
ATOM 7341 C CA . ALA A 1 897 ? 10.359 15.683 -40.145 1.00 73.19 897 ALA A CA 1
ATOM 7342 C C . ALA A 1 897 ? 11.224 14.658 -40.905 1.00 73.19 897 ALA A C 1
ATOM 7344 O O . ALA A 1 897 ? 10.673 13.797 -41.584 1.00 73.19 897 ALA A O 1
ATOM 7345 N N . LEU A 1 898 ? 12.552 14.754 -40.798 1.00 72.19 898 LEU A N 1
ATOM 7346 C CA . LEU A 1 898 ? 13.505 13.872 -41.476 1.00 72.19 898 LEU A CA 1
ATOM 7347 C C . LEU A 1 898 ? 13.942 12.681 -40.604 1.00 72.19 898 LEU A C 1
ATOM 7349 O O . LEU A 1 898 ? 14.641 11.801 -41.089 1.00 72.19 898 LEU A O 1
ATOM 7353 N N . LEU A 1 899 ? 13.526 12.639 -39.333 1.00 78.00 899 LEU A N 1
ATOM 7354 C CA . LEU A 1 899 ? 13.865 11.572 -38.386 1.00 78.00 899 LEU A CA 1
ATOM 7355 C C . LEU A 1 899 ? 12.809 10.454 -38.408 1.00 78.00 899 LEU A C 1
ATOM 7357 O O . LEU A 1 899 ? 11.621 10.718 -38.607 1.00 78.00 899 LEU A O 1
ATOM 7361 N N . SER A 1 900 ? 13.207 9.206 -38.135 1.00 75.50 900 SER A N 1
ATOM 7362 C CA . SER A 1 900 ? 12.296 8.046 -38.125 1.00 75.50 900 SER A CA 1
ATOM 7363 C C . SER A 1 900 ? 11.071 8.254 -37.219 1.00 75.50 900 SER A C 1
ATOM 7365 O O . SER A 1 900 ? 11.189 8.610 -36.045 1.00 75.50 900 SER A O 1
ATOM 7367 N N . SER A 1 901 ? 9.873 7.973 -37.743 1.00 67.81 901 SER A N 1
ATOM 7368 C CA . SER A 1 901 ? 8.617 8.088 -36.984 1.00 67.81 901 SER A CA 1
ATOM 7369 C C . SER A 1 901 ? 8.550 7.148 -35.778 1.00 67.81 901 SER A C 1
ATOM 7371 O O . SER A 1 901 ? 7.906 7.482 -34.784 1.00 67.81 901 SER A O 1
ATOM 7373 N N . ASP A 1 902 ? 9.188 5.980 -35.849 1.00 63.50 902 ASP A N 1
ATOM 7374 C CA . ASP A 1 902 ? 9.188 5.020 -34.744 1.00 63.50 902 ASP A CA 1
ATOM 7375 C C . ASP A 1 902 ? 10.184 5.434 -33.650 1.00 63.50 902 ASP A C 1
ATOM 7377 O O . ASP A 1 902 ? 9.844 5.359 -32.469 1.00 63.50 902 ASP A O 1
ATOM 7381 N N . MET A 1 903 ? 11.330 6.019 -34.029 1.00 71.44 903 MET A N 1
ATOM 7382 C CA . MET A 1 903 ? 12.270 6.657 -33.092 1.00 71.44 903 MET A CA 1
ATOM 7383 C C . MET A 1 903 ? 11.604 7.814 -32.340 1.00 71.44 903 MET A C 1
ATOM 7385 O O . MET A 1 903 ? 11.661 7.892 -31.112 1.00 71.44 903 MET A O 1
ATOM 7389 N N . GLN A 1 904 ? 10.882 8.676 -33.066 1.00 74.38 904 GLN A N 1
ATOM 7390 C CA . GLN A 1 904 ? 10.114 9.763 -32.458 1.00 74.38 904 GLN A CA 1
ATOM 7391 C C . GLN A 1 904 ? 9.116 9.234 -31.421 1.00 74.38 904 GLN A C 1
ATOM 7393 O O . GLN A 1 904 ? 9.038 9.770 -30.319 1.00 74.38 904 GLN A O 1
ATOM 7398 N N . ARG A 1 905 ? 8.378 8.158 -31.723 1.00 69.94 905 ARG A N 1
ATOM 7399 C CA . ARG A 1 905 ? 7.430 7.553 -30.769 1.00 69.94 905 ARG A CA 1
ATOM 7400 C C . ARG A 1 905 ? 8.118 6.965 -29.539 1.00 69.94 905 ARG A C 1
ATOM 7402 O O . ARG A 1 905 ? 7.569 7.109 -28.448 1.00 69.94 905 ARG A O 1
ATOM 7409 N N . GLY A 1 906 ? 9.278 6.330 -29.713 1.00 71.62 906 GLY A N 1
ATOM 7410 C CA . GLY A 1 906 ? 10.079 5.785 -28.615 1.00 71.62 906 GLY A CA 1
ATOM 7411 C C . GLY A 1 906 ? 10.459 6.870 -27.611 1.00 71.62 906 GLY A C 1
ATOM 7412 O O . GLY A 1 906 ? 10.060 6.802 -26.449 1.00 71.62 906 GLY A O 1
ATOM 7413 N N . VAL A 1 907 ? 11.104 7.939 -28.084 1.00 76.81 907 VAL A N 1
ATOM 7414 C CA . VAL A 1 907 ? 11.504 9.069 -27.227 1.00 76.81 907 VAL A CA 1
ATOM 7415 C C . VAL A 1 907 ? 10.282 9.780 -26.630 1.00 76.81 907 VAL A C 1
ATOM 7417 O O . VAL A 1 907 ? 10.276 10.143 -25.456 1.00 76.81 907 VAL A O 1
ATOM 7420 N N . LEU A 1 908 ? 9.192 9.944 -27.385 1.00 74.25 908 LEU A N 1
ATOM 7421 C CA . LEU A 1 908 ? 7.967 10.561 -26.859 1.00 74.25 908 LEU A CA 1
ATOM 7422 C C . LEU A 1 908 ? 7.341 9.783 -25.705 1.00 74.25 908 LEU A C 1
ATOM 7424 O O . LEU A 1 908 ? 6.783 10.403 -24.798 1.00 74.25 908 LEU A O 1
ATOM 7428 N N . ALA A 1 909 ? 7.434 8.453 -25.716 1.00 73.75 909 ALA A N 1
ATOM 7429 C CA . ALA A 1 909 ? 6.934 7.625 -24.625 1.00 73.75 909 ALA A CA 1
ATOM 7430 C C . ALA A 1 909 ? 7.682 7.906 -23.310 1.00 73.75 909 ALA A C 1
ATOM 7432 O O . ALA A 1 909 ? 7.062 7.909 -22.243 1.00 73.75 909 ALA A O 1
ATOM 7433 N N . GLU A 1 910 ? 8.977 8.222 -23.379 1.00 79.25 910 GLU A N 1
ATOM 7434 C CA . GLU A 1 910 ? 9.794 8.580 -22.215 1.00 79.25 910 GLU A CA 1
ATOM 7435 C C . GLU A 1 910 ? 9.409 9.941 -21.621 1.00 79.25 910 GLU A C 1
ATOM 7437 O O . GLU A 1 910 ? 9.339 10.116 -20.402 1.00 79.25 910 GLU A O 1
ATOM 7442 N N . PHE A 1 911 ? 9.093 10.904 -22.488 1.00 85.25 911 PHE A N 1
ATOM 7443 C CA . PHE A 1 911 ? 8.672 12.255 -22.109 1.00 85.25 911 PHE A CA 1
ATOM 7444 C C . PHE A 1 911 ? 7.148 12.397 -21.992 1.00 85.25 911 PHE A C 1
ATOM 7446 O O . PHE A 1 911 ? 6.633 13.515 -21.869 1.00 85.25 911 PHE A O 1
ATOM 7453 N N . ARG A 1 912 ? 6.412 11.278 -21.995 1.00 82.25 912 ARG A N 1
ATOM 7454 C CA . ARG A 1 912 ? 4.946 11.248 -22.042 1.00 82.25 912 ARG A CA 1
ATOM 7455 C C . ARG A 1 912 ? 4.262 12.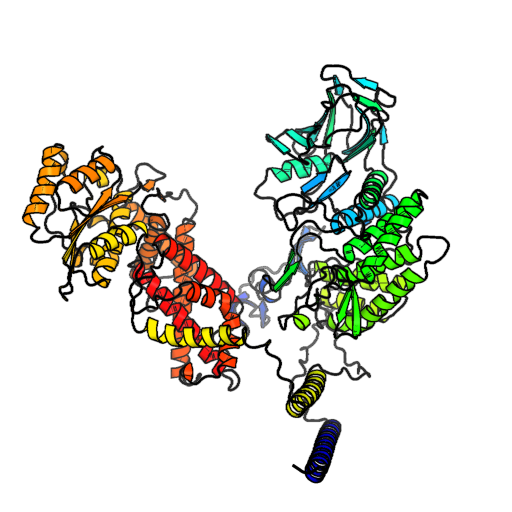136 -20.994 1.00 82.25 912 ARG A C 1
ATOM 7457 O O . ARG A 1 912 ? 3.374 12.882 -21.376 1.00 82.25 912 ARG A O 1
ATOM 7464 N N . PRO A 1 913 ? 4.668 12.172 -19.710 1.00 83.56 913 PRO A N 1
ATOM 7465 C CA . PRO A 1 913 ? 4.017 13.047 -18.730 1.00 83.56 913 PRO A CA 1
ATOM 7466 C C . PRO A 1 913 ? 4.089 14.541 -19.080 1.00 83.56 913 PRO A C 1
ATOM 7468 O O . PRO A 1 913 ? 3.152 15.278 -18.793 1.00 83.56 913 PRO A O 1
ATOM 7471 N N . LEU A 1 914 ? 5.187 15.002 -19.690 1.00 85.06 914 LEU A N 1
ATOM 7472 C CA . LEU A 1 914 ? 5.356 16.405 -20.090 1.00 85.06 914 LEU A CA 1
ATOM 7473 C C . LEU A 1 914 ? 4.640 16.708 -21.397 1.00 85.06 914 LEU A C 1
ATOM 7475 O O . LEU A 1 914 ? 4.019 17.760 -21.533 1.00 85.06 914 LEU A O 1
ATOM 7479 N N . THR A 1 915 ? 4.730 15.789 -22.354 1.00 78.88 915 THR A N 1
ATOM 7480 C CA . THR A 1 915 ? 4.070 15.941 -23.648 1.00 78.88 915 THR A CA 1
ATOM 7481 C C . THR A 1 915 ? 2.556 15.841 -23.496 1.00 78.88 915 THR A C 1
ATOM 7483 O O . THR A 1 915 ? 1.868 16.692 -24.035 1.00 78.88 915 THR A O 1
ATOM 7486 N N . ASP A 1 916 ? 2.028 14.942 -22.661 1.00 77.62 916 ASP A N 1
ATOM 7487 C CA . ASP A 1 916 ? 0.605 14.888 -22.301 1.00 77.62 916 ASP A CA 1
ATOM 7488 C C . ASP A 1 916 ? 0.161 16.184 -21.606 1.00 77.62 916 ASP A C 1
ATOM 7490 O O . ASP A 1 916 ? -0.910 16.692 -21.913 1.00 77.62 916 ASP A O 1
ATOM 7494 N N . MET A 1 917 ? 0.980 16.783 -20.728 1.00 80.88 917 MET A N 1
ATOM 7495 C CA . MET A 1 917 ? 0.668 18.100 -20.148 1.00 80.88 917 MET A CA 1
ATOM 7496 C C . MET A 1 917 ? 0.607 19.203 -21.210 1.00 80.88 917 MET A C 1
ATOM 7498 O O . MET A 1 917 ? -0.255 20.073 -21.119 1.00 80.88 917 MET A O 1
ATOM 7502 N N . ILE A 1 918 ? 1.482 19.167 -22.216 1.00 75.31 918 ILE A N 1
ATOM 7503 C CA . ILE A 1 918 ? 1.482 20.125 -23.331 1.00 75.31 918 ILE A CA 1
ATOM 7504 C C . ILE A 1 918 ? 0.327 19.860 -24.307 1.00 75.31 918 ILE A C 1
ATOM 7506 O O . ILE A 1 918 ? -0.292 20.792 -24.806 1.00 75.31 918 ILE A O 1
ATOM 7510 N N . PHE A 1 919 ? -0.023 18.601 -24.553 1.00 69.88 919 PHE A N 1
ATOM 7511 C CA . PHE A 1 919 ? -1.117 18.224 -25.446 1.00 69.88 919 PHE A CA 1
ATOM 7512 C C . PHE A 1 919 ? -2.486 18.326 -24.781 1.00 69.88 919 PHE A C 1
ATOM 7514 O O . PHE A 1 919 ? -3.472 18.551 -25.474 1.00 69.88 919 PHE A O 1
ATOM 7521 N N . SER A 1 920 ? -2.553 18.257 -23.451 1.00 64.75 920 SER A N 1
ATOM 7522 C CA . SER A 1 920 ? -3.766 18.544 -22.679 1.00 64.75 920 SER A CA 1
ATOM 7523 C C . SER A 1 920 ? -4.200 20.008 -22.765 1.00 64.75 920 SER A C 1
ATOM 7525 O O . SER A 1 920 ? -5.328 20.319 -22.398 1.00 64.75 920 SER A O 1
ATOM 7527 N N . PHE A 1 921 ? -3.348 20.895 -23.296 1.00 62.25 921 PHE A N 1
ATOM 7528 C CA . PHE A 1 921 ? -3.767 22.245 -23.674 1.00 62.25 921 PHE A CA 1
ATOM 7529 C C . PHE A 1 921 ? -4.705 22.284 -24.884 1.00 62.25 921 PHE A C 1
ATOM 7531 O O . PHE A 1 921 ? -5.163 23.380 -25.179 1.00 62.25 921 PHE A O 1
ATOM 7538 N N . ASP A 1 922 ? -4.928 21.150 -25.573 1.00 47.22 922 ASP A N 1
ATOM 7539 C CA . ASP A 1 922 ? -5.677 20.978 -26.828 1.00 47.22 922 ASP A CA 1
ATOM 7540 C C . ASP A 1 922 ? -5.958 22.299 -27.560 1.00 47.22 922 ASP A C 1
ATOM 7542 O O . ASP A 1 922 ? -6.940 23.005 -27.334 1.00 47.22 922 ASP A O 1
ATOM 7546 N N . ILE A 1 923 ? -5.013 22.600 -28.452 1.00 43.00 923 ILE A N 1
ATOM 7547 C CA . ILE A 1 923 ? -5.056 23.611 -29.498 1.00 43.00 923 ILE A CA 1
ATOM 7548 C C . ILE A 1 923 ? -6.494 23.876 -29.959 1.00 43.00 923 ILE A C 1
ATOM 7550 O O . ILE A 1 923 ? -7.149 23.022 -30.558 1.00 43.00 923 ILE A O 1
ATOM 7554 N N . ILE A 1 924 ? -6.905 25.120 -29.720 1.00 41.97 924 ILE A N 1
ATOM 7555 C CA . ILE A 1 924 ? -7.645 26.018 -30.609 1.00 41.97 924 ILE A CA 1
ATOM 7556 C C . ILE A 1 924 ? -7.433 25.593 -32.075 1.00 41.97 924 ILE A C 1
ATOM 7558 O O . ILE A 1 924 ? -6.548 26.063 -32.788 1.00 41.97 924 ILE A O 1
ATOM 7562 N N . HIS A 1 925 ? -8.216 24.617 -32.517 1.00 34.50 925 HIS A N 1
ATOM 7563 C CA . HIS A 1 925 ? -8.390 24.254 -33.912 1.00 34.50 925 HIS A CA 1
ATOM 7564 C C . HIS A 1 925 ? -9.882 24.266 -34.183 1.00 34.50 925 HIS A C 1
ATOM 7566 O O . HIS A 1 925 ? -10.580 23.259 -34.182 1.00 34.50 925 HIS A O 1
ATOM 7572 N N . SER A 1 926 ? -10.368 25.465 -34.440 1.00 31.23 926 SER A N 1
ATOM 7573 C CA . SER A 1 926 ? -11.094 25.663 -35.677 1.00 31.23 926 SER A CA 1
ATOM 7574 C C . SER A 1 926 ? -10.796 27.082 -36.125 1.00 31.23 926 SER A C 1
ATOM 7576 O O . SER A 1 926 ? -10.893 28.017 -35.333 1.00 31.23 926 SER A O 1
ATOM 7578 N N . GLY A 1 927 ? -10.520 27.267 -37.411 1.00 38.09 927 GLY A N 1
ATOM 7579 C CA . GLY A 1 927 ? -10.760 28.547 -38.076 1.00 38.09 927 GLY A CA 1
ATOM 7580 C C . GLY A 1 927 ? -12.247 28.949 -38.069 1.00 38.09 927 GLY A C 1
ATOM 7581 O O . GLY A 1 927 ? -12.649 29.675 -38.956 1.00 38.09 927 GLY A O 1
ATOM 7582 N N . ASN A 1 928 ? -13.038 28.469 -37.093 1.00 35.94 928 ASN A N 1
ATOM 7583 C CA . ASN A 1 928 ? -14.452 28.723 -36.830 1.00 35.94 928 ASN A CA 1
ATOM 7584 C C . ASN A 1 928 ? -14.684 28.879 -35.303 1.00 35.94 928 ASN A C 1
ATOM 7586 O O . ASN A 1 928 ? -15.385 28.102 -34.657 1.00 35.94 928 ASN A O 1
ATOM 7590 N N . GLY A 1 929 ? -14.048 29.888 -34.706 1.00 40.75 929 GLY A N 1
ATOM 7591 C CA . GLY A 1 929 ? -14.630 30.758 -33.669 1.00 40.75 929 GLY A CA 1
ATOM 7592 C C . GLY A 1 929 ? -15.293 30.220 -32.384 1.00 40.75 929 GLY A C 1
ATOM 7593 O O . GLY A 1 929 ? -15.927 31.036 -31.725 1.00 40.75 929 GLY A O 1
ATOM 7594 N N . SER A 1 930 ? -15.213 28.943 -31.971 1.00 36.31 930 SER A N 1
ATOM 7595 C CA . SER A 1 930 ? -16.163 28.451 -30.936 1.00 36.31 930 SER A CA 1
ATOM 7596 C C . SER A 1 930 ? -15.671 27.552 -29.786 1.00 36.31 930 SER A C 1
ATOM 7598 O O . SER A 1 930 ? -16.499 27.151 -28.971 1.00 36.31 930 SER A O 1
ATOM 7600 N N . ARG A 1 931 ? -14.372 27.264 -29.595 1.00 39.59 931 ARG A N 1
ATOM 7601 C CA . ARG A 1 931 ? -13.916 26.552 -28.372 1.00 39.59 931 ARG A CA 1
ATOM 7602 C C . ARG A 1 931 ? -12.839 27.319 -27.607 1.00 39.59 931 ARG A C 1
ATOM 7604 O O . ARG A 1 931 ? -11.697 27.404 -28.046 1.00 39.59 931 ARG A O 1
ATOM 7611 N N . ARG A 1 932 ? -13.253 27.883 -26.464 1.00 48.31 932 ARG A N 1
ATOM 7612 C CA . ARG A 1 932 ? -12.444 28.666 -25.514 1.00 48.31 932 ARG A CA 1
ATOM 7613 C C . ARG A 1 932 ? -11.610 27.745 -24.621 1.00 48.31 932 ARG A C 1
ATOM 7615 O O . ARG A 1 932 ? -12.102 26.714 -24.173 1.00 48.31 932 ARG A O 1
ATOM 7622 N N . SER A 1 933 ? -10.377 28.142 -24.315 1.00 48.50 933 SER A N 1
ATOM 7623 C CA . SER A 1 933 ? -9.557 27.500 -23.283 1.00 48.50 933 SER A CA 1
ATOM 7624 C C . SER A 1 933 ? -9.790 28.157 -21.917 1.00 48.50 933 SER A C 1
ATOM 7626 O O . SER A 1 933 ? -9.533 29.347 -21.759 1.00 48.50 933 SER A O 1
ATOM 7628 N N . ASP A 1 934 ? -10.195 27.376 -20.910 1.00 52.56 934 ASP A N 1
ATOM 7629 C CA . ASP A 1 934 ? -10.427 27.792 -19.508 1.00 52.56 934 ASP A CA 1
ATOM 7630 C C . ASP A 1 934 ? -9.141 28.150 -18.721 1.00 52.56 934 ASP A C 1
ATOM 7632 O O . ASP A 1 934 ? -9.045 27.923 -17.508 1.00 52.56 934 ASP A O 1
ATOM 7636 N N . PHE A 1 935 ? -8.086 28.631 -19.374 1.00 61.78 935 PHE A N 1
ATOM 7637 C CA . PHE A 1 935 ? -6.781 28.815 -18.738 1.00 61.78 935 PHE A CA 1
ATOM 7638 C C . PHE A 1 935 ? -6.679 30.197 -18.073 1.00 61.78 935 PHE A C 1
ATOM 7640 O O . PHE A 1 935 ? -6.846 31.207 -18.743 1.00 61.78 935 PHE A O 1
ATOM 7647 N N . THR A 1 936 ? -6.403 30.244 -16.761 1.00 73.06 936 THR A N 1
ATOM 7648 C CA . THR A 1 936 ? -6.356 31.471 -15.935 1.00 73.06 936 THR A CA 1
ATOM 7649 C C . THR A 1 936 ? -4.967 31.708 -15.326 1.00 73.06 936 THR A C 1
ATOM 7651 O O . THR A 1 936 ? -4.142 30.790 -15.306 1.00 73.06 936 THR A O 1
ATOM 7654 N N . VAL A 1 937 ? -4.694 32.899 -14.773 1.00 78.75 937 VAL A N 1
ATOM 7655 C CA . VAL A 1 937 ? -3.388 33.231 -14.154 1.00 78.75 937 VAL A CA 1
ATOM 7656 C C . VAL A 1 937 ? -2.982 32.233 -13.053 1.00 78.75 937 VAL A C 1
ATOM 7658 O O . VAL A 1 937 ? -1.884 31.670 -13.141 1.00 78.75 937 VAL A O 1
ATOM 7661 N N . PRO A 1 938 ? -3.860 31.881 -12.090 1.00 84.44 938 PRO A N 1
ATOM 7662 C CA . PRO A 1 938 ? -3.609 30.795 -11.138 1.00 84.44 938 PRO A CA 1
ATOM 7663 C C . PRO A 1 938 ? -3.251 29.453 -11.787 1.00 84.44 938 PRO A C 1
ATOM 7665 O O . PRO A 1 938 ? -2.352 28.745 -11.319 1.00 84.44 938 PRO A O 1
ATOM 7668 N N . LYS A 1 939 ? -3.947 29.087 -12.875 1.00 82.88 939 LYS A N 1
ATOM 7669 C CA . LYS A 1 939 ? -3.704 27.832 -13.598 1.00 82.88 939 LYS A CA 1
ATOM 7670 C C . LYS A 1 939 ? -2.341 27.851 -14.293 1.00 82.88 939 LYS A C 1
ATOM 7672 O O . LYS A 1 939 ? -1.676 26.818 -14.251 1.00 82.88 939 LYS A O 1
ATOM 7677 N N . ILE A 1 940 ? -1.873 28.992 -14.821 1.00 82.25 940 ILE A N 1
ATOM 7678 C CA . ILE A 1 940 ? -0.500 29.134 -15.346 1.00 82.25 940 ILE A CA 1
ATOM 7679 C C . ILE A 1 940 ? 0.527 28.861 -14.238 1.00 82.25 940 ILE A C 1
ATOM 7681 O O . ILE A 1 940 ? 1.415 28.025 -14.417 1.00 82.25 940 ILE A O 1
ATOM 7685 N N . CYS A 1 941 ? 0.407 29.522 -13.082 1.00 87.19 941 CYS A N 1
ATOM 7686 C CA . CYS A 1 941 ? 1.351 29.360 -11.966 1.00 87.19 941 CYS A CA 1
ATOM 7687 C C . CYS A 1 941 ? 1.405 27.903 -11.470 1.00 87.19 941 CYS A C 1
ATOM 7689 O O . CYS A 1 941 ? 2.484 27.341 -11.230 1.00 87.19 941 CYS A O 1
ATOM 7691 N N . HIS A 1 942 ? 0.240 27.257 -11.359 1.00 88.38 942 HIS A N 1
ATOM 7692 C CA . HIS A 1 942 ? 0.147 25.850 -10.974 1.00 88.38 942 HIS A CA 1
ATOM 7693 C C . HIS A 1 942 ? 0.721 24.919 -12.048 1.00 88.38 942 HIS A C 1
ATOM 7695 O O . HIS A 1 942 ? 1.474 23.996 -11.727 1.00 88.38 942 HIS A O 1
ATOM 7701 N N . TRP A 1 943 ? 0.420 25.186 -13.319 1.00 89.12 943 TRP A N 1
ATOM 7702 C CA . TRP A 1 943 ? 0.943 24.423 -14.445 1.00 89.12 943 TRP A CA 1
ATOM 7703 C C . TRP A 1 943 ? 2.466 24.503 -14.513 1.00 89.12 943 TRP A C 1
ATOM 7705 O O . TRP A 1 943 ? 3.105 23.457 -14.551 1.00 89.12 943 TRP A O 1
ATOM 7715 N N . LEU A 1 944 ? 3.061 25.698 -14.417 1.00 90.38 944 LEU A N 1
ATOM 7716 C CA . LEU A 1 944 ? 4.517 25.890 -14.391 1.00 90.38 944 LEU A CA 1
ATOM 7717 C C . LEU A 1 944 ? 5.173 25.095 -13.254 1.00 90.38 944 LEU A C 1
ATOM 7719 O O . LEU A 1 944 ? 6.198 24.440 -13.456 1.00 90.38 944 LEU A O 1
ATOM 7723 N N . THR A 1 945 ? 4.561 25.101 -12.067 1.00 91.06 945 THR A N 1
ATOM 7724 C CA . THR A 1 945 ? 5.049 24.341 -10.904 1.00 91.06 945 THR A CA 1
ATOM 7725 C C . THR A 1 945 ? 5.007 22.832 -11.160 1.00 91.06 945 THR A C 1
ATOM 7727 O O . THR A 1 945 ? 5.983 22.123 -10.905 1.00 91.06 945 THR A O 1
ATOM 7730 N N . ASN A 1 946 ? 3.893 22.322 -11.687 1.00 91.00 946 ASN A N 1
ATOM 7731 C CA . ASN A 1 946 ? 3.737 20.897 -11.973 1.00 91.00 946 ASN A CA 1
ATOM 7732 C C . ASN A 1 946 ? 4.645 20.452 -13.123 1.00 91.00 946 ASN A C 1
ATOM 7734 O O . ASN A 1 946 ? 5.309 19.422 -13.011 1.00 91.00 946 ASN A O 1
ATOM 7738 N N . PHE A 1 947 ? 4.717 21.245 -14.192 1.00 92.69 947 PHE A N 1
ATOM 7739 C CA . PHE A 1 947 ? 5.509 20.970 -15.384 1.00 92.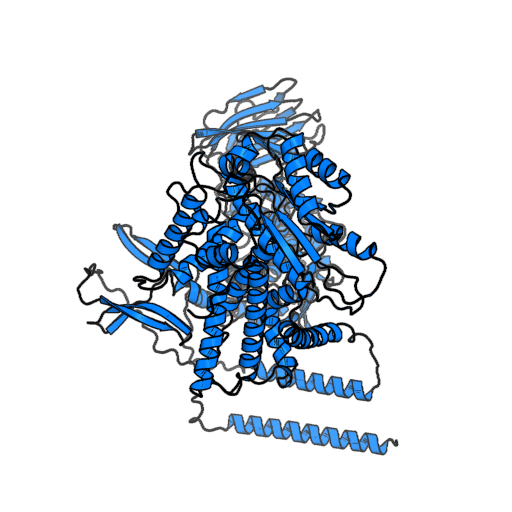69 947 PHE A CA 1
ATOM 7740 C C . PHE A 1 947 ? 6.994 20.881 -15.035 1.00 92.69 947 PHE A C 1
ATOM 7742 O O . PHE A 1 947 ? 7.640 19.882 -15.336 1.00 92.69 947 PHE A O 1
ATOM 7749 N N . THR A 1 948 ? 7.524 21.857 -14.294 1.00 93.62 948 THR A N 1
ATOM 7750 C CA . THR A 1 948 ? 8.931 21.843 -13.859 1.00 93.62 948 THR A CA 1
ATOM 7751 C C . THR A 1 948 ? 9.232 20.741 -12.841 1.00 93.62 948 THR A C 1
ATOM 7753 O O . THR A 1 948 ? 10.330 20.184 -12.850 1.00 93.62 948 THR A O 1
ATOM 7756 N N . SER A 1 949 ? 8.258 20.342 -12.013 1.00 93.50 949 SER A N 1
ATOM 7757 C CA . SER A 1 949 ? 8.389 19.166 -11.141 1.00 93.50 949 SER A CA 1
ATOM 7758 C C . SER A 1 949 ? 8.494 17.864 -11.938 1.00 93.50 949 SER A C 1
ATOM 7760 O O . SER A 1 949 ? 9.359 17.039 -11.640 1.00 93.50 949 SER A O 1
ATOM 7762 N N . GLN A 1 950 ? 7.657 17.678 -12.964 1.00 92.25 950 GLN A N 1
ATOM 7763 C CA . GLN A 1 950 ? 7.742 16.508 -13.844 1.00 92.25 950 GLN A CA 1
ATOM 7764 C C . GLN A 1 950 ? 9.025 16.531 -14.678 1.00 92.25 950 GLN A C 1
ATOM 7766 O O . GLN A 1 950 ? 9.699 15.507 -14.781 1.00 92.25 950 GLN A O 1
ATOM 7771 N N . PHE A 1 951 ? 9.423 17.702 -15.178 1.00 93.12 951 PHE A N 1
ATOM 7772 C CA . PHE A 1 951 ? 10.669 17.866 -15.917 1.00 93.12 951 PHE A CA 1
ATOM 7773 C C . PHE A 1 951 ? 11.874 17.485 -15.069 1.00 93.12 951 PHE A C 1
ATOM 7775 O O . PHE A 1 951 ? 12.690 16.690 -15.517 1.00 93.12 951 PHE A O 1
ATOM 7782 N N . SER A 1 952 ? 11.954 17.944 -13.818 1.00 93.50 952 SER A N 1
ATOM 7783 C CA . SER A 1 952 ? 13.069 17.574 -12.942 1.00 93.50 952 SER A CA 1
ATOM 7784 C C . SER A 1 952 ? 13.121 16.069 -12.646 1.00 93.50 952 SER A C 1
ATOM 7786 O O . SER A 1 952 ? 14.217 15.543 -12.476 1.00 93.50 952 SER A O 1
ATOM 7788 N N . LYS A 1 953 ? 11.976 15.367 -12.590 1.00 89.38 953 LYS A N 1
ATOM 7789 C CA . LYS A 1 953 ? 11.919 13.902 -12.389 1.00 89.38 953 LYS A CA 1
ATOM 7790 C C . LYS A 1 953 ? 12.360 13.121 -13.622 1.00 89.38 953 LYS A C 1
ATOM 7792 O O . LYS A 1 953 ? 12.941 12.048 -13.485 1.00 89.38 953 LYS A O 1
ATOM 7797 N N . ILE A 1 954 ? 12.033 13.626 -14.809 1.00 85.25 954 ILE A N 1
ATOM 7798 C CA . ILE A 1 954 ? 12.468 13.033 -16.075 1.00 85.25 954 ILE A CA 1
ATOM 7799 C C . ILE A 1 954 ? 13.959 13.303 -16.265 1.00 85.25 954 ILE A C 1
ATOM 7801 O O . ILE A 1 954 ? 14.721 12.368 -16.474 1.00 85.25 954 ILE A O 1
ATOM 7805 N N . TYR A 1 955 ? 14.397 14.544 -16.054 1.00 85.44 955 TYR A N 1
ATOM 7806 C CA . TYR A 1 955 ? 15.799 14.947 -16.141 1.00 85.44 955 TYR A CA 1
ATOM 7807 C C . TYR A 1 955 ? 16.716 14.160 -15.194 1.00 85.44 955 TYR A C 1
ATOM 7809 O O . TYR A 1 955 ? 17.846 13.852 -15.551 1.00 85.44 955 TYR A O 1
ATOM 7817 N N . SER A 1 956 ? 16.250 13.794 -13.992 1.00 83.69 956 SER A N 1
ATOM 7818 C CA . SER A 1 956 ? 17.056 12.988 -13.061 1.00 83.69 956 SER A CA 1
ATOM 7819 C C . SER A 1 956 ? 17.251 11.535 -13.505 1.00 83.69 956 SER A C 1
ATOM 7821 O O . SER A 1 956 ? 18.073 10.838 -12.922 1.00 83.69 956 SER A O 1
ATOM 7823 N N . LYS A 1 957 ? 16.463 11.059 -14.476 1.00 80.69 957 LYS A N 1
ATOM 7824 C CA . LYS A 1 957 ? 16.462 9.667 -14.951 1.00 80.69 957 LYS A CA 1
ATOM 7825 C C . LYS A 1 957 ? 16.994 9.529 -16.372 1.00 80.69 957 LYS A C 1
ATOM 7827 O O . LYS A 1 957 ? 17.612 8.521 -16.689 1.00 80.69 957 LYS A O 1
ATOM 7832 N N . ILE A 1 958 ? 16.735 10.525 -17.215 1.00 80.12 958 ILE A N 1
ATOM 7833 C CA . ILE A 1 958 ? 17.024 10.499 -18.645 1.00 80.12 958 ILE A CA 1
ATOM 7834 C C . ILE A 1 958 ? 18.113 11.512 -18.944 1.00 80.12 958 ILE A C 1
ATOM 7836 O O . ILE A 1 958 ? 17.958 12.711 -18.709 1.00 80.12 958 ILE A O 1
ATOM 7840 N N . GLN A 1 959 ? 19.208 11.026 -19.515 1.00 82.12 959 GLN A N 1
ATOM 7841 C CA . GLN A 1 959 ? 20.241 11.893 -20.050 1.00 82.12 959 GLN A CA 1
ATOM 7842 C C . GLN A 1 959 ? 19.772 12.479 -21.386 1.00 82.12 959 GLN A C 1
ATOM 7844 O O . GLN A 1 959 ? 19.469 11.742 -22.324 1.00 82.12 959 GLN A O 1
ATOM 7849 N N . ILE A 1 960 ? 19.722 13.811 -21.458 1.00 85.19 960 ILE A N 1
ATOM 7850 C CA . ILE A 1 960 ? 19.304 14.525 -22.670 1.00 85.19 960 ILE A CA 1
ATOM 7851 C C . ILE A 1 960 ? 20.449 14.605 -23.683 1.00 85.19 960 ILE A C 1
ATOM 7853 O O . ILE A 1 960 ? 20.252 14.250 -24.836 1.00 85.19 960 ILE A O 1
ATOM 7857 N N . LEU A 1 961 ? 21.638 15.044 -23.254 1.00 85.25 961 LEU A N 1
ATOM 7858 C CA . LEU A 1 961 ? 22.841 15.073 -24.093 1.00 85.25 961 LEU A CA 1
ATOM 7859 C C . LEU A 1 961 ? 23.573 13.733 -23.966 1.00 85.25 961 LEU A C 1
ATOM 7861 O O . LEU A 1 961 ? 24.313 13.538 -23.002 1.00 85.25 961 LEU A O 1
ATOM 7865 N N . THR A 1 962 ? 23.302 12.793 -24.869 1.00 78.50 962 THR A N 1
ATOM 7866 C CA . THR A 1 962 ? 23.927 11.459 -24.924 1.00 78.50 962 THR A CA 1
ATOM 7867 C C . THR A 1 962 ? 25.315 11.506 -25.577 1.00 78.50 962 THR A C 1
ATOM 7869 O O . THR A 1 962 ? 25.548 12.382 -26.403 1.00 78.50 962 THR A O 1
ATOM 7872 N N . PRO A 1 963 ? 26.244 10.584 -25.246 1.00 72.56 963 PRO A N 1
ATOM 7873 C CA . PRO A 1 963 ? 27.579 10.550 -25.855 1.00 72.56 963 PRO A CA 1
ATOM 7874 C C . PRO A 1 963 ? 27.535 10.520 -27.389 1.00 72.56 963 PRO A C 1
ATOM 7876 O O . PRO A 1 963 ? 26.674 9.850 -27.964 1.00 72.56 963 PRO A O 1
ATOM 7879 N N . ALA A 1 964 ? 28.469 11.225 -28.038 1.00 62.06 964 ALA A N 1
ATOM 7880 C CA . ALA A 1 964 ? 28.544 11.321 -29.494 1.00 62.06 964 ALA A CA 1
ATOM 7881 C C . ALA A 1 964 ? 28.918 9.967 -30.128 1.00 62.06 964 ALA A C 1
ATOM 7883 O O . ALA A 1 964 ? 30.088 9.609 -30.217 1.00 62.06 964 ALA A O 1
ATOM 7884 N N . THR A 1 965 ? 27.902 9.203 -30.528 1.00 63.81 965 THR A N 1
ATOM 7885 C CA . THR A 1 965 ? 28.021 7.922 -31.238 1.00 63.81 965 THR A CA 1
ATOM 7886 C C . THR A 1 965 ? 26.966 7.874 -32.339 1.00 63.81 965 THR A C 1
ATOM 7888 O O . THR A 1 965 ? 25.823 8.278 -32.108 1.00 63.81 965 THR A O 1
ATOM 7891 N N . ASP A 1 966 ? 27.334 7.365 -33.518 1.00 51.97 966 ASP A N 1
ATOM 7892 C CA . ASP A 1 966 ? 26.498 7.421 -34.731 1.00 51.97 966 ASP A CA 1
ATOM 7893 C C . ASP A 1 966 ? 25.109 6.784 -34.552 1.00 51.97 966 ASP A C 1
ATOM 7895 O O . ASP A 1 966 ? 24.128 7.243 -35.130 1.00 51.97 966 ASP A O 1
ATOM 7899 N N . LEU A 1 967 ? 24.999 5.774 -33.682 1.00 56.00 967 LEU A N 1
ATOM 7900 C CA . LEU A 1 967 ? 23.753 5.057 -33.388 1.00 56.00 967 LEU A CA 1
ATOM 7901 C C . LEU A 1 967 ? 22.760 5.847 -32.513 1.00 56.00 967 LEU A C 1
ATOM 7903 O O . LEU A 1 967 ? 21.602 5.447 -32.409 1.00 56.00 967 LEU A O 1
ATOM 7907 N N . LEU A 1 968 ? 23.185 6.944 -31.872 1.00 67.12 968 LEU A N 1
ATOM 7908 C CA . LEU A 1 968 ? 22.381 7.692 -30.892 1.00 67.12 968 LEU A CA 1
ATOM 7909 C C . LEU A 1 968 ? 22.038 9.126 -31.327 1.00 67.12 968 LEU A C 1
ATOM 7911 O O . LEU A 1 968 ? 21.327 9.827 -30.602 1.00 67.12 968 LEU A O 1
ATOM 7915 N N . PHE A 1 969 ? 22.511 9.591 -32.489 1.00 77.06 969 PHE A N 1
ATOM 7916 C CA . PHE A 1 969 ? 22.264 10.971 -32.930 1.00 77.06 969 PHE A CA 1
ATOM 7917 C C . PHE A 1 969 ? 20.794 11.255 -33.238 1.00 77.06 969 PHE A C 1
ATOM 7919 O O . PHE A 1 969 ? 20.289 12.308 -32.849 1.00 77.06 969 PHE A O 1
ATOM 7926 N N . ASP A 1 970 ? 20.080 10.312 -33.848 1.00 79.56 970 ASP A N 1
ATOM 7927 C CA . ASP A 1 970 ? 18.651 10.476 -34.131 1.00 79.56 970 ASP A CA 1
ATOM 7928 C C . ASP A 1 970 ? 17.835 10.621 -32.840 1.00 79.56 970 ASP A C 1
ATOM 7930 O O . ASP A 1 970 ? 16.965 11.488 -32.733 1.00 79.56 970 ASP A O 1
ATOM 7934 N N . GLU A 1 971 ? 18.158 9.821 -31.822 1.00 82.06 971 GLU A N 1
ATOM 7935 C CA . GLU A 1 971 ? 17.530 9.891 -30.502 1.00 82.06 971 GLU A CA 1
ATOM 7936 C C . GLU A 1 971 ? 17.853 11.221 -29.798 1.00 82.06 971 GLU A C 1
ATOM 7938 O O . GLU A 1 971 ? 16.954 11.891 -29.274 1.00 82.06 971 GLU A O 1
ATOM 7943 N N . LEU A 1 972 ? 19.123 11.645 -29.838 1.00 87.44 972 LEU A N 1
ATOM 7944 C CA . LEU A 1 972 ? 19.585 12.940 -29.331 1.00 87.44 972 LEU A CA 1
ATOM 7945 C C . LEU A 1 972 ? 18.816 14.096 -29.982 1.00 87.44 972 LEU A C 1
ATOM 7947 O O . LEU A 1 972 ? 18.326 14.977 -29.275 1.00 87.44 972 LEU A O 1
ATOM 7951 N N . PHE A 1 973 ? 18.666 14.099 -31.307 1.00 88.50 973 PHE A N 1
ATOM 7952 C CA . PHE A 1 973 ? 17.966 15.165 -32.021 1.00 88.50 973 PHE A CA 1
ATOM 7953 C C . PHE A 1 973 ? 16.489 15.244 -31.637 1.00 88.50 973 PHE A C 1
ATOM 7955 O O . PHE A 1 973 ? 15.995 16.347 -31.392 1.00 88.50 973 PHE A O 1
ATOM 7962 N N . VAL A 1 974 ? 15.789 14.111 -31.489 1.00 85.69 974 VAL A N 1
ATOM 7963 C CA . VAL A 1 974 ? 14.399 14.116 -30.994 1.00 85.69 974 VAL A CA 1
ATOM 7964 C C . VAL A 1 974 ? 14.322 14.690 -29.574 1.00 85.69 974 VAL A C 1
ATOM 7966 O O . VAL A 1 974 ? 13.434 15.500 -29.291 1.00 85.69 974 VAL A O 1
ATOM 7969 N N . LYS A 1 975 ? 15.261 14.340 -28.684 1.00 90.94 975 LYS A N 1
ATOM 7970 C CA . LYS A 1 975 ? 15.328 14.906 -27.324 1.00 90.94 975 LYS A CA 1
ATOM 7971 C C . LYS A 1 975 ? 15.575 16.416 -27.348 1.00 90.94 975 LYS A C 1
ATOM 7973 O O . LYS A 1 975 ? 14.885 17.138 -26.632 1.00 90.94 975 LYS A O 1
ATOM 7978 N N . ILE A 1 976 ? 16.497 16.910 -28.178 1.00 92.50 976 ILE A N 1
ATOM 7979 C CA . ILE A 1 976 ? 16.778 18.350 -28.319 1.00 92.50 976 ILE A CA 1
ATOM 7980 C C . ILE A 1 976 ? 15.545 19.107 -28.806 1.00 92.50 976 ILE A C 1
ATOM 7982 O O . ILE A 1 976 ? 15.173 20.099 -28.178 1.00 92.50 976 ILE A O 1
ATOM 7986 N N . HIS A 1 977 ? 14.860 18.602 -29.836 1.00 87.06 977 HIS A N 1
ATOM 7987 C CA . HIS A 1 977 ? 13.582 19.157 -30.287 1.00 87.06 977 HIS A CA 1
ATOM 7988 C C . HIS A 1 977 ? 12.592 19.236 -29.112 1.00 87.06 977 HIS A C 1
ATOM 7990 O O . HIS A 1 977 ? 12.052 20.303 -28.813 1.00 87.06 977 HIS A O 1
ATOM 7996 N N . LEU A 1 978 ? 12.393 18.154 -28.359 1.00 88.00 978 LEU A N 1
ATOM 7997 C CA . LEU A 1 978 ? 11.487 18.177 -27.205 1.00 88.00 978 LEU A CA 1
ATOM 7998 C C . LEU A 1 978 ? 11.869 19.221 -26.149 1.00 88.00 978 LEU A C 1
ATOM 8000 O O . LEU A 1 978 ? 10.985 19.906 -25.630 1.00 88.00 978 LEU A O 1
ATOM 8004 N N . ILE A 1 979 ? 13.159 19.400 -25.861 1.00 92.00 979 ILE A N 1
ATOM 8005 C CA . ILE A 1 979 ? 13.614 20.450 -24.942 1.00 92.00 979 ILE A CA 1
ATOM 8006 C C . ILE A 1 979 ? 13.346 21.846 -25.501 1.00 92.00 979 ILE A C 1
ATOM 8008 O O . ILE A 1 979 ? 12.877 22.697 -24.744 1.00 92.00 979 ILE A O 1
ATOM 8012 N N . GLU A 1 980 ? 13.564 22.091 -26.795 1.00 87.88 980 GLU A N 1
ATOM 8013 C CA . GLU A 1 980 ? 13.190 23.361 -27.433 1.00 87.88 980 GLU A CA 1
ATOM 8014 C C . GLU A 1 980 ? 11.688 23.630 -27.295 1.00 87.88 980 GLU A C 1
ATOM 8016 O O . GLU A 1 980 ? 11.285 24.733 -26.920 1.00 87.88 980 GLU A O 1
ATOM 8021 N N . MET A 1 981 ? 10.852 22.613 -27.510 1.00 84.81 981 MET A N 1
ATOM 8022 C CA . MET A 1 981 ? 9.401 22.711 -27.351 1.00 84.81 981 MET A CA 1
ATOM 8023 C C . MET A 1 981 ? 9.003 23.050 -25.907 1.00 84.81 981 MET A C 1
ATOM 8025 O O . MET A 1 981 ? 8.186 23.949 -25.683 1.00 84.81 981 MET A O 1
ATOM 8029 N N . PHE A 1 982 ? 9.574 22.360 -24.917 1.00 89.88 982 PHE A N 1
ATOM 8030 C CA . PHE A 1 982 ? 9.302 22.602 -23.495 1.00 89.88 982 PHE A CA 1
ATOM 8031 C C . PHE A 1 982 ? 9.730 24.001 -23.070 1.00 89.88 982 PHE A C 1
ATOM 8033 O O . PHE A 1 982 ? 8.954 24.732 -22.452 1.00 89.88 982 PHE A O 1
ATOM 8040 N N . HIS A 1 983 ? 10.938 24.390 -23.460 1.00 88.62 983 HIS A N 1
ATOM 8041 C CA . HIS A 1 983 ? 11.496 25.702 -23.189 1.00 88.62 983 HIS A CA 1
ATOM 8042 C C . HIS A 1 983 ? 10.635 26.812 -23.806 1.00 88.62 983 HIS A C 1
ATOM 8044 O O . HIS A 1 983 ? 10.258 27.753 -23.107 1.00 88.62 983 HIS A O 1
ATOM 8050 N N . ASN A 1 984 ? 10.241 26.684 -25.075 1.00 82.00 984 ASN A N 1
ATOM 8051 C CA . ASN A 1 984 ? 9.402 27.681 -25.740 1.00 82.00 984 ASN A CA 1
ATOM 8052 C C . ASN A 1 984 ? 7.993 27.755 -25.131 1.00 82.00 984 ASN A C 1
ATOM 8054 O O . ASN A 1 984 ? 7.438 28.844 -24.993 1.00 82.00 984 ASN A O 1
ATOM 8058 N N . THR A 1 985 ? 7.440 26.622 -24.691 1.00 82.19 985 THR A N 1
ATOM 8059 C CA . THR A 1 985 ? 6.154 26.594 -23.978 1.00 82.19 985 THR A CA 1
ATOM 8060 C C . THR A 1 985 ? 6.254 27.318 -22.634 1.00 82.19 985 THR A C 1
ATOM 8062 O O . THR A 1 985 ? 5.387 28.120 -22.296 1.00 82.19 985 THR A O 1
ATOM 8065 N N . MET A 1 986 ? 7.337 27.119 -21.877 1.00 86.69 986 MET A N 1
ATOM 8066 C CA . MET A 1 986 ? 7.571 27.875 -20.643 1.00 86.69 986 MET A CA 1
ATOM 8067 C C . MET A 1 986 ? 7.790 29.371 -20.905 1.00 86.69 986 MET A C 1
ATOM 8069 O O . MET A 1 986 ? 7.235 30.187 -20.171 1.00 86.69 986 MET A O 1
ATOM 8073 N N . LYS A 1 987 ? 8.527 29.748 -21.963 1.00 83.19 987 LYS A N 1
ATOM 8074 C CA . LYS A 1 987 ? 8.671 31.155 -22.388 1.00 83.19 987 LYS A CA 1
ATOM 8075 C C . LYS A 1 987 ? 7.317 31.798 -22.648 1.00 83.19 987 LYS A C 1
ATOM 8077 O O . LYS A 1 987 ? 7.056 32.906 -22.189 1.00 83.19 987 LYS A O 1
ATOM 8082 N N . LEU A 1 988 ? 6.441 31.080 -23.343 1.00 77.19 988 LEU A N 1
ATOM 8083 C CA . LEU A 1 988 ? 5.084 31.522 -23.616 1.00 77.19 988 LEU A CA 1
ATOM 8084 C C . LEU A 1 988 ? 4.299 31.751 -22.315 1.00 77.19 988 LEU A C 1
ATOM 8086 O O . LEU A 1 988 ? 3.720 32.822 -22.146 1.00 77.19 988 LEU A O 1
ATOM 8090 N N . MET A 1 989 ? 4.364 30.820 -21.360 1.00 81.12 989 MET A N 1
ATOM 8091 C CA . MET A 1 989 ? 3.715 30.963 -20.049 1.00 81.12 989 MET A CA 1
ATOM 8092 C C . MET A 1 989 ? 4.261 32.143 -19.229 1.00 81.12 989 MET A C 1
ATOM 8094 O O . MET A 1 989 ? 3.477 32.870 -18.624 1.00 81.12 989 MET A O 1
ATOM 8098 N N . PHE A 1 990 ? 5.574 32.393 -19.236 1.00 81.56 990 PHE A N 1
ATOM 8099 C CA . PHE A 1 990 ? 6.151 33.572 -18.575 1.00 81.56 990 PHE A CA 1
ATOM 8100 C C . PHE A 1 990 ? 5.722 34.880 -19.238 1.00 81.56 990 PHE A C 1
ATOM 8102 O O . PHE A 1 990 ? 5.311 35.808 -18.544 1.00 81.56 990 PHE A O 1
ATOM 8109 N N . ASN A 1 991 ? 5.717 34.927 -20.572 1.00 75.19 991 ASN A N 1
ATOM 8110 C CA . ASN A 1 991 ? 5.234 36.087 -21.317 1.00 75.19 991 ASN A CA 1
ATOM 8111 C C . ASN A 1 991 ? 3.765 36.393 -20.997 1.00 75.19 991 ASN A C 1
ATOM 8113 O O . ASN A 1 991 ? 3.386 37.561 -20.917 1.00 75.19 991 ASN A O 1
ATOM 8117 N N . LEU A 1 992 ? 2.947 35.352 -20.806 1.00 72.75 992 LEU A N 1
ATOM 8118 C CA . LEU A 1 992 ? 1.545 35.477 -20.406 1.00 72.75 992 LEU A CA 1
ATOM 8119 C C . LEU A 1 992 ? 1.415 35.997 -18.971 1.00 72.75 992 LEU A C 1
ATOM 8121 O O . LEU A 1 992 ? 0.546 36.814 -18.714 1.00 72.75 992 LEU A O 1
ATOM 8125 N N . LEU A 1 993 ? 2.329 35.647 -18.066 1.00 74.62 993 LEU A N 1
ATOM 8126 C CA . LEU A 1 993 ? 2.423 36.246 -16.726 1.00 74.62 993 LEU A CA 1
ATOM 8127 C C . LEU A 1 993 ? 3.055 37.652 -16.705 1.00 74.62 993 LEU A C 1
ATOM 8129 O O . LEU A 1 993 ? 3.314 38.179 -15.628 1.00 74.62 993 LEU A O 1
ATOM 8133 N N . CYS A 1 994 ? 3.312 38.266 -17.865 1.00 69.38 994 CYS A N 1
ATOM 8134 C CA . CYS A 1 994 ? 4.033 39.536 -17.993 1.00 69.38 994 CYS A CA 1
ATOM 8135 C C . CYS A 1 994 ? 5.465 39.514 -17.433 1.00 69.38 994 CYS A C 1
ATOM 8137 O O . CYS A 1 994 ? 6.002 40.573 -17.118 1.00 69.38 994 CYS A O 1
ATOM 8139 N N . LEU A 1 995 ? 6.088 38.340 -17.342 1.00 71.75 995 LEU A N 1
ATOM 8140 C CA . LEU A 1 995 ? 7.432 38.170 -16.806 1.00 71.75 995 LEU A CA 1
ATOM 8141 C C . LEU A 1 995 ? 8.455 38.063 -17.931 1.00 71.75 995 LEU A C 1
ATOM 8143 O O . LEU A 1 995 ? 8.264 37.309 -18.886 1.00 71.75 995 LEU A O 1
ATOM 8147 N N . GLU A 1 996 ? 9.567 38.777 -17.791 1.00 65.44 996 GLU A N 1
ATOM 8148 C CA . GLU A 1 996 ? 10.718 38.583 -18.664 1.00 65.44 996 GLU A CA 1
ATOM 8149 C C . GLU A 1 996 ? 11.448 37.283 -18.330 1.00 65.44 996 GLU A C 1
ATOM 8151 O O . GLU A 1 996 ? 11.693 36.949 -17.168 1.00 65.44 996 GLU A O 1
ATOM 8156 N N . THR A 1 997 ? 11.842 36.550 -19.367 1.00 66.50 997 THR A N 1
ATOM 8157 C CA . THR A 1 997 ? 12.628 35.328 -19.205 1.00 66.50 997 THR A CA 1
ATOM 8158 C C . THR A 1 997 ? 14.114 35.642 -19.092 1.00 66.50 997 THR A C 1
ATOM 8160 O O . THR A 1 997 ? 14.634 36.463 -19.847 1.00 66.50 997 THR A O 1
ATOM 8163 N N . LEU A 1 998 ? 14.824 34.933 -18.213 1.00 62.47 998 LEU A N 1
ATOM 8164 C CA . LEU A 1 998 ? 16.285 34.971 -18.151 1.00 62.47 998 LEU A CA 1
ATOM 8165 C C . LEU A 1 998 ? 16.869 34.337 -19.427 1.00 62.47 998 LEU A C 1
ATOM 8167 O O . LEU A 1 998 ? 16.945 33.115 -19.544 1.00 62.47 998 LEU A O 1
ATOM 8171 N N . ASN A 1 999 ? 17.250 35.162 -20.402 1.00 50.62 999 ASN A N 1
ATOM 8172 C CA . ASN A 1 999 ? 18.067 34.723 -21.530 1.00 50.62 999 ASN A CA 1
ATOM 8173 C C . ASN A 1 999 ? 19.540 34.872 -21.125 1.00 50.62 999 ASN A C 1
ATOM 8175 O O . ASN A 1 999 ? 20.029 35.992 -21.040 1.00 50.62 999 ASN A O 1
ATOM 8179 N N . GLY A 1 1000 ? 20.215 33.750 -20.868 1.00 48.38 1000 GLY A N 1
ATOM 8180 C CA . GLY A 1 1000 ? 21.627 33.725 -20.474 1.00 48.38 1000 GLY A CA 1
ATOM 8181 C C . GLY A 1 1000 ? 21.833 33.836 -18.960 1.00 48.38 1000 GLY A C 1
ATOM 8182 O O . GLY A 1 1000 ? 21.596 34.882 -18.362 1.00 48.38 1000 GLY A O 1
ATOM 8183 N N . MET A 1 1001 ? 22.265 32.725 -18.365 1.00 34.19 1001 MET A N 1
ATOM 8184 C CA . MET A 1 1001 ? 23.112 32.677 -17.171 1.00 34.19 1001 MET A CA 1
ATOM 8185 C C . MET A 1 1001 ? 24.410 32.011 -17.591 1.00 34.19 1001 MET A C 1
ATOM 8187 O O . MET A 1 1001 ? 24.304 31.039 -18.382 1.00 34.19 1001 MET A O 1
#

Secondary structure (DSSP, 8-state):
--HHHHHHHHHHHHHHHHHHHHHHHHHHHHHHT--TTS--S---PPPP-----------------TTEEEEEEEETTTEEEEEEEETTTTEEEPPIIIIIHHHHT-EEEEEE-TTS-EEEEEES----PPPPS-SS--TTS--TTGGG--STTSTTEEEE-TTTSSEEE-SS-SS-EE-HHHHHHHHHHHHHHHHHSPPPPEEEPTT-SS-EEE-SS-EEEEPP--TT--EEEEEEEESSS--EEEEEEEETTT--EEEEEEES-SSS-EESSSSEEEEE--PPPBT--EEEEEEHHHHHHHHHHHH-TT-TTS---PPPEEEEEEEEESSEEEEEEEEES--HHHHHHHHHHHHHHT--TTS---B-S-EEEGGGTEEEPTTB--HHHHHHHHHHHHHHHHHH--HHHHHHHHHGGGGGGSBGGGTSSEEEETTTEEEE-SS--SS---BHHHHHHHHHHHHHHHTSSSS--HHHHHHHHHHHHHHHHHGGGGB-SSSBEEESHHHHHT---EEPPHHHHHHHHHHHHHHHHHH--HHHHHHHHHHHHHHTT---------SS----HHHHHHHHHHHHHHHHHHHHHHT-----SHHHHHHHHHHHHHHHHHHHHHTS-------HHHHHHHHHHHHHS--------EEEEEEE--HHHHHHHHHHHHHHHHHHHHHHHHHHHTT-EEEEEE--S--GGGSTT-HHHHHHHHHTS-------HHHHHH--HHHHHHHHHHHHHHH-SSSEEEEEEETEETTEEHHHHHHHHHHTS---EEEEEPPEEESSTT--HHHHHHHHHHHHHHHHHHHHS--SS-HHHHHHHHHHHHHHHHHSS-TTS-EEEPPPSSS-S-HHHHHHHHHHHHHHHHHHHHHHHHHHHHTTSSPPPPPGGGS-HHHHHHHHHHTHHHHHHHHTT-----SSS-------HHHHHHHHHHHHHHHHHHHTTS-SS--S-GGGHHHHHHHHHHHHHHHHHHHHHHHHTTPPP----

Nearest PDB structures (foldseek):
  6i02-assembly1_B  TM=9.225E-01  e=2.268E-47  Homo sapiens
  6i02-assembly1_A  TM=9.189E-01  e=1.962E-47  Homo sapiens
  6hzz-assembly1_B  TM=9.143E-01  e=8.227E-48  Homo sapiens
  4pw2-assembly1_A-2  TM=9.148E-01  e=2.196E-46  Danio rerio
  4pxq-assembly1_B  TM=8.916E-01  e=2.418E-46  Danio rerio

Mean predicted aligned error: 20.21 Å

Solvent-accessible surface area (backbone atoms only — not comparable to full-atom values): 56351 Å² total; per-residue (Å²): 134,61,73,68,59,56,54,50,50,49,51,51,50,52,51,51,52,51,52,50,50,50,48,50,48,54,49,53,53,51,64,73,67,56,67,93,82,72,88,78,78,84,73,83,71,76,73,76,79,77,74,80,74,74,94,78,81,82,86,74,82,80,71,93,59,97,49,66,44,84,38,78,46,71,50,90,87,75,47,76,43,78,26,38,29,34,65,86,79,73,44,77,48,72,51,49,82,89,41,50,24,79,69,73,66,36,48,70,49,80,44,72,48,97,89,66,50,76,47,77,50,75,31,61,41,92,47,78,72,58,74,74,94,61,84,68,80,55,52,86,47,61,52,81,70,27,49,77,56,64,59,78,37,32,59,44,38,59,42,63,28,62,61,57,52,37,50,25,28,37,79,81,37,89,67,70,40,67,38,54,50,61,31,26,50,42,20,36,17,25,47,15,32,58,72,72,48,78,83,57,57,76,45,69,42,88,92,26,53,54,84,40,74,43,71,72,64,79,50,74,46,77,49,80,86,33,78,77,34,42,19,42,35,30,35,40,30,29,75,52,73,72,34,31,38,34,35,38,33,27,34,67,87,77,66,49,67,35,36,46,33,40,36,48,35,81,57,50,67,49,68,87,54,100,42,42,29,37,29,13,38,26,74,70,59,68,83,40,81,40,83,47,74,46,52,52,26,53,51,51,43,32,43,60,52,70,76,44,90,84,51,80,81,50,75,51,67,72,45,64,44,34,48,43,34,46,33,43,32,35,38,33,32,37,24,51,29,31,37,14,54,53,58,33,63,62,45,22,49,29,32,36,51,46,52,59,75,58,45,44,98,68,29,41,58,54,32,81,56,58,48,70,38,83,94,61,73,35,69,45,60,55,60,44,44,29,25,26,26,50,9,34,42,18,38,38,15,27,36,47,19,70,73,67,71,43,64,67,32,45,54,45,34,58,40,35,53,59,34,71,76,30,42,18,91,79,72,19,18,30,41,53,57,91,81,71,35,56,40,48,14,36,56,38,38,75,70,49,35,60,35,50,65,28,28,54,42,22,40,53,10,32,46,24,47,15,58,49,48,98,64,66,38,60,74,43,41,50,56,29,50,52,42,50,53,29,45,68,74,47,50,68,79,32,52,70,91,66,47,37,40,41,34,46,40,23,72,64,65,74,51,77,74,46,67,33,54,50,68,53,39,32,49,46,34,32,51,26,46,49,47,21,54,68,70,67,45,61,71,32,41,55,50,23,56,54,48,51,27,36,48,69,64,54,76,80,89,70,87,68,81,71,93,60,89,74,78,51,70,71,59,55,52,54,54,49,51,53,53,51,49,54,52,51,54,51,46,68,74,66,70,73,87,75,97,82,69,72,76,68,62,56,60,58,58,46,50,57,51,48,47,58,50,45,62,55,41,72,75,57,84,82,84,81,67,47,48,57,71,54,55,56,57,53,50,55,55,64,69,71,55,88,68,94,70,99,63,64,52,57,35,38,41,37,40,63,45,46,56,69,45,44,77,73,38,41,57,32,47,54,44,51,51,57,52,48,58,41,52,50,56,45,42,42,75,72,51,28,49,70,46,48,43,48,47,51,72,80,62,68,77,55,27,76,83,31,63,67,61,33,48,49,58,69,71,70,46,59,69,87,59,56,59,54,60,71,58,63,70,69,41,52,73,65,53,46,52,47,48,56,48,48,54,48,60,73,72,49,92,66,85,43,33,41,39,45,38,52,42,60,58,97,80,41,47,50,67,64,55,45,51,57,44,44,72,65,77,51,46,78,49,70,42,58,40,37,57,49,46,64,75,56,100,84,74,52,56,47,58,50,53,52,51,48,35,49,55,49,44,52,56,48,36,76,74,68,52,88,76,89,87,48,71,68,60,41,37,51,53,34,52,48,25,52,48,45,60,61,39,50,48,55,62,71,44,68,38,80,47,76,71,73,77,97,64,74,78,53,74,56,38,52,46,38,51,49,34,52,53,47,50,50,49,48,52,48,54,55,49,50,50,54,51,35,34,75,68,69,62,39,76,78,84,67,62,74,89,80,50,61,72,66,59,49,51,55,56,45,62,77,45,34,76,60,49,49,59,61,55,71,64,59,76,83,78,58,106,66,91,77,73,84,70,86,44,27,64,28,52,49,54,51,46,47,44,51,51,38,52,52,46,54,58,46,56,76,73,47,77,64,87,62,77,83,45,89,93,44,49,69,62,33,38,52,43,51,52,52,49,54,52,52,47,50,50,50,52,51,54,34,52,64,70,71,41,83,76,84,80,80,132

Foldseek 3Di:
DDPVVVVVVVVVVVVVVVVVVVVVVVVVVCVVPPDPPPPPDDDPDDDDDPPPDDDDDDDDDDDPDPQKAWDWDQDPVPDIFTWIARNVVRDIGGDCPVPVCVPLVWDWDWDADPVRDIDIDTFRAPDDFDAFPDLADALQAQDFPLLPDDLLLALQFLAQFQQLLFTWGPPPHVPTHDDLLSLLSLLSNLSNNVVVPDDKDKDFQPPFQFKDKDAADKDKDWDDDQFLFFKKKWKKAAQDFFKKKWWWKAFPPPRDIAIEIETQDPDQWDAPDQRYIYGHNHGDPHGDIDMGMDRRQSSVQSRNSVPDPPCSHDRTDRTGIDTTMMMIHHTMMIHNIITISDDSVVSSVSSLVCLLVQQDPQLFRWAQQKDAPPNRPWIDHGRAGFLLSLLSLLSSLLNVCVVPVDCSSLVSNVSSCNLLVDQLVRRGAWDDDVVPAIFGGRRRTVVGWAFPLSRLSSLNSLVSSQNSDPHGDVVSVVSSVSSVVSCLVCVVVQDPLQFGFRTDVCVVVVDDTRGDRSNVRSSQLSSLSVVCSHPVDVSSVVVSVSRVCSSRVNRDPDPDPPPDDPPPPVNVVVVVVVVVVVVVVVCVVVPDDDDDPDPPVVVLVVLLVVLVVLVVDLVVDDDAAAAPVCVVLVVVVVVPDPDDDPDQAEEEEEEEDAVVCCVVAVLLVVLSVLNSVLVQVRSVSVRHPYAYEYQADPCLVLCPLLVVVNCCCVPVHDHPDHDDNVNCVPDDPCRNLVVVVVVVVVPDPHQHYEYEDEQADPNDGPVVVQVSQVVSVRYSYYHYADGAAEPDDDDHSSNVLVVLLVLLVVVCCVVPPDDDDDSVVSSQLSVQLSLQQSQLDPRHDYGYDYDDDPDGDDPSSVLSVLLQVLLVVLLVVLVVVVVCCVVVQAPDQDDPVPFDSVLLSVLCVLVVVLSVLVCVQPDPDDPDDDDDRNHHSSNLSVSSSVNSVSVVVSVVPDDQDDGRDPVCNSNNSSSNSVSVSSSSVNCSSCVSSVGDRDNDD

Sequence (1001 aa):
MSLKRLKFVSAVCLTICFALGYKLFLICDRFNNWDVERLKIFYFTPSPVMQLPGVYSESKVLAMEDDVLPVVCQINGKRTVRCLEDVEHGEVYMPFKSFLQPYFDVYGTLKKSENGSTFFDFQHSFAKIQQPSFSTYRADSVFGQFGTYNVAERFRVRCINSKSGVPMSVQWSQRGYYYPVQIGQYGLEHYSRSIIEPMPHVQYIAGLSEKRCFVEGQQTITIQNSSELSVLRMFVLSSDQESSFHITVQRSDTKQLYRIHYIPAAEPIRVINSFDVYFGFGQLPKNRWIRFTRDLSVDLMHGIGYTSKRMKKVKLKAIKLVILQLAFAGELCVANVSLQTHAHVDHFLDVANWFVENQDGKGGWSVPVKRSMSNGRLVLKPGWYSAMAQGHAMSVLCRAYLLENKKEYLDSALKAVQLFYINASDGGLINYFYNVFPWYEEYPTTPGSFVLNGFIYSLIGLRDLAFCSERVNQQVLDIYKIGLNSLKNMLPLYDTGVGSLYDLRHVSLHGAPNVARWDYHAVHIFQLHWLYIIEGDELFKETANRWIRFSEALLQNSSARCSYPILSLPMIYCYVDVIFWLWQFSSILTGCNNNYWYNTKILTKNAVSKLIKYFNFVKWGRLEIMESDFVERFNSLRINTSRQDELKQQCSLFCCITCGLIEKNEFTALRCLLLTCHMEKWLVRNGFDVQVVMLCPKVSSWFSDFGILETKFNNEIFISRSLNCAEICRMNKDELFSTVGKYFQTYQRKENAIFIIYSDLKGYNFQQLSQYFQNMQFVNYAYKIAHVKISIAQFSVKCFLSERKKQIFERIKEKHGKVDSQDHIVSRLSALVVVFELLTAKHDQPVFISYPSENGLPAIARKALFVMYNFTRMCSILNSFKKMVSTNYYPKLVPLALLSSDMQRGVLAEFRPLTDMIFSFDIIHSGNGSRRSDFTVPKICHWLTNFTSQFSKIYSKIQILTPATDLLFDELFVKIHLIEMFHNTMKLMFNLLCLETLNGM

pLDDT: mean 75.96, std 21.15, range [21.28, 98.88]

Radius of gyration: 37.43 Å; Cα contacts (8 Å, |Δi|>4): 1473; chains: 1; bounding box: 81×106×104 Å